Protein AF-0000000070742419 (afdb_homodimer)

Structure (mmCIF, N/CA/C/O backbone):
data_AF-0000000070742419-model_v1
#
loop_
_entity.id
_entity.type
_entity.pdbx_description
1 polymer 'HD/PDEase domain-containing protein'
#
loop_
_atom_site.group_PDB
_atom_site.id
_atom_site.type_symbol
_atom_site.label_atom_id
_atom_site.label_alt_id
_atom_site.label_comp_id
_atom_site.label_asym_id
_atom_site.label_entity_id
_atom_site.label_seq_id
_atom_site.pdbx_PDB_ins_code
_atom_site.Cartn_x
_atom_site.Cartn_y
_atom_site.Cartn_z
_atom_site.occupancy
_atom_site.B_iso_or_equiv
_atom_site.auth_seq_id
_atom_site.auth_comp_id
_atom_site.auth_asym_id
_atom_site.auth_atom_id
_atom_site.pdbx_PDB_model_num
ATOM 1 N N . MET A 1 1 ? 15.664 8.82 -7.449 1 69.25 1 MET A N 1
ATOM 2 C CA . MET A 1 1 ? 15.883 9.68 -6.293 1 69.25 1 MET A CA 1
ATOM 3 C C . MET A 1 1 ? 17.203 9.344 -5.602 1 69.25 1 MET A C 1
ATOM 5 O O . MET A 1 1 ? 17.547 8.172 -5.465 1 69.25 1 MET A O 1
ATOM 9 N N . THR A 1 2 ? 18 10.383 -5.469 1 78.94 2 THR A N 1
ATOM 10 C CA . THR A 1 2 ? 19.266 10.188 -4.777 1 78.94 2 THR A CA 1
ATOM 11 C C . THR A 1 2 ? 19.266 10.914 -3.436 1 78.94 2 THR A C 1
ATOM 13 O O . THR A 1 2 ? 18.734 12.016 -3.316 1 78.94 2 THR A O 1
ATOM 16 N N . PHE A 1 3 ? 19.719 10.227 -2.398 1 90.12 3 PHE A N 1
ATOM 17 C CA . PHE A 1 3 ? 19.766 10.797 -1.06 1 90.12 3 PHE A CA 1
ATOM 18 C C . PHE A 1 3 ? 21.203 10.875 -0.564 1 90.12 3 PHE A C 1
ATOM 20 O O . PHE A 1 3 ? 22.016 9.977 -0.829 1 90.12 3 PHE A O 1
ATOM 27 N N . GLU A 1 4 ? 21.469 11.977 0.05 1 94.19 4 GLU A N 1
ATOM 28 C CA . GLU A 1 4 ? 22.766 12.148 0.694 1 94.19 4 GLU A CA 1
ATOM 29 C C . GLU A 1 4 ? 22.969 11.109 1.796 1 94.19 4 GLU A C 1
ATOM 31 O O . GLU A 1 4 ? 22.016 10.523 2.297 1 94.19 4 GLU A O 1
ATOM 36 N N . PRO A 1 5 ? 24.188 10.93 2.176 1 95.56 5 PRO A N 1
ATOM 37 C CA . PRO A 1 5 ? 24.516 9.891 3.154 1 95.56 5 PRO A CA 1
ATOM 38 C C . PRO A 1 5 ? 23.734 10.039 4.457 1 95.56 5 PRO A C 1
ATOM 40 O O . PRO A 1 5 ? 23.266 9.047 5.016 1 95.56 5 PRO A O 1
ATOM 43 N N . ILE A 1 6 ? 23.625 11.25 4.953 1 97.44 6 ILE A N 1
ATOM 44 C CA . ILE A 1 6 ? 22.906 11.438 6.211 1 97.44 6 ILE A CA 1
ATOM 45 C C . ILE A 1 6 ? 21.438 11.07 6.027 1 97.44 6 ILE A C 1
ATOM 47 O O . ILE A 1 6 ? 20.797 10.531 6.941 1 97.44 6 ILE A O 1
ATOM 51 N N . CYS A 1 7 ? 20.844 11.461 4.844 1 97.81 7 CYS A N 1
ATOM 52 C CA . CYS A 1 7 ? 19.469 11.086 4.551 1 97.81 7 CYS A CA 1
ATOM 53 C C . CYS A 1 7 ? 19.297 9.57 4.555 1 97.81 7 CYS A C 1
ATOM 55 O O . CYS A 1 7 ? 18.328 9.047 5.117 1 97.81 7 CYS A O 1
ATOM 57 N N . MET A 1 8 ? 20.25 8.883 3.98 1 96.5 8 MET A N 1
ATOM 58 C CA . MET A 1 8 ? 20.188 7.426 3.947 1 96.5 8 MET A CA 1
ATOM 59 C C . MET A 1 8 ? 20.297 6.848 5.355 1 96.5 8 MET A C 1
ATOM 61 O O . MET A 1 8 ? 19.625 5.875 5.684 1 96.5 8 MET A O 1
ATOM 65 N N . ARG A 1 9 ? 21.172 7.43 6.156 1 97.12 9 ARG A N 1
ATOM 66 C CA . ARG A 1 9 ? 21.328 6.98 7.539 1 97.12 9 ARG A CA 1
ATOM 67 C C . ARG A 1 9 ? 20.031 7.137 8.32 1 97.12 9 ARG A C 1
ATOM 69 O O . ARG A 1 9 ? 19.688 6.289 9.141 1 97.12 9 ARG A O 1
ATOM 76 N N . ILE A 1 10 ? 19.344 8.203 8.039 1 98.38 10 ILE A N 1
ATOM 77 C CA . ILE A 1 10 ? 18.062 8.469 8.711 1 98.38 10 ILE A CA 1
ATOM 78 C C . ILE A 1 10 ? 17.016 7.48 8.234 1 98.38 10 ILE A C 1
ATOM 80 O O . ILE A 1 10 ? 16.281 6.902 9.039 1 98.38 10 ILE A O 1
ATOM 84 N N . ILE A 1 11 ? 16.953 7.285 6.938 1 97.88 11 ILE A N 1
ATOM 85 C CA . ILE A 1 11 ? 15.977 6.379 6.336 1 97.88 11 ILE A CA 1
ATOM 86 C C . ILE A 1 11 ? 16.156 4.973 6.898 1 97.88 11 ILE A C 1
ATOM 88 O O . ILE A 1 11 ? 15.188 4.254 7.129 1 97.88 11 ILE A O 1
ATOM 92 N N . ASP A 1 12 ? 17.453 4.617 7.164 1 97 12 ASP A N 1
ATOM 93 C CA . ASP A 1 12 ? 17.781 3.27 7.617 1 97 12 ASP A CA 1
ATOM 94 C C . ASP A 1 12 ? 17.766 3.178 9.141 1 97 12 ASP A C 1
ATOM 96 O O . ASP A 1 12 ? 18.703 2.668 9.75 1 97 12 ASP A O 1
ATOM 100 N N . THR A 1 13 ? 16.812 3.729 9.789 1 98.06 13 THR A N 1
ATOM 101 C CA . THR A 1 13 ? 16.562 3.605 11.227 1 98.06 13 THR A CA 1
ATOM 102 C C . THR A 1 13 ? 15.203 2.967 11.477 1 98.06 13 THR A C 1
ATOM 104 O O . THR A 1 13 ? 14.32 3.006 10.617 1 98.06 13 THR A O 1
ATOM 107 N N . LEU A 1 14 ? 15.055 2.365 12.656 1 96.75 14 LEU A N 1
ATOM 108 C CA . LEU A 1 14 ? 13.773 1.78 13.039 1 96.75 14 LEU A CA 1
ATOM 109 C C . LEU A 1 14 ? 12.68 2.84 13.07 1 96.75 14 LEU A C 1
ATOM 111 O O . LEU A 1 14 ? 11.539 2.57 12.688 1 96.75 14 LEU A O 1
ATOM 115 N N . GLN A 1 15 ? 13.094 4.051 13.531 1 98.25 15 GLN A N 1
ATOM 116 C CA . GLN A 1 15 ? 12.141 5.145 13.703 1 98.25 15 GLN A CA 1
ATOM 117 C C . GLN A 1 15 ? 11.555 5.586 12.367 1 98.25 15 GLN A C 1
ATOM 119 O O . GLN A 1 15 ? 10.344 5.781 12.242 1 98.25 15 GLN A O 1
ATOM 124 N N . PHE A 1 16 ? 12.414 5.715 11.352 1 98.5 16 PHE A N 1
ATOM 125 C CA . PHE A 1 16 ? 11.922 6.129 10.039 1 98.5 16 PHE A CA 1
ATOM 126 C C . PHE A 1 16 ? 11.18 4.988 9.352 1 98.5 16 PHE A C 1
ATOM 128 O O . PHE A 1 16 ? 10.141 5.203 8.734 1 98.5 16 PHE A O 1
ATOM 135 N N . GLN A 1 17 ? 11.719 3.734 9.461 1 97.75 17 GLN A N 1
ATOM 136 C CA . GLN A 1 17 ? 11.133 2.568 8.812 1 97.75 17 GLN A CA 1
ATOM 137 C C . GLN A 1 17 ? 9.734 2.283 9.352 1 97.75 17 GLN A C 1
ATOM 139 O O . GLN A 1 17 ? 8.906 1.689 8.664 1 97.75 17 GLN A O 1
ATOM 144 N N . ARG A 1 18 ? 9.445 2.756 10.547 1 97.12 18 ARG A N 1
ATOM 145 C CA . ARG A 1 18 ? 8.117 2.641 11.148 1 97.12 18 ARG A CA 1
ATOM 146 C C . ARG A 1 18 ? 7.051 3.25 10.242 1 97.12 18 ARG A C 1
ATOM 148 O O . ARG A 1 18 ? 5.914 2.777 10.203 1 97.12 18 ARG A O 1
ATOM 155 N N . LEU A 1 19 ? 7.441 4.234 9.461 1 97.81 19 LEU A N 1
ATOM 156 C CA . LEU A 1 19 ? 6.512 4.973 8.617 1 97.81 19 LEU A CA 1
ATOM 157 C C . LEU A 1 19 ? 5.934 4.074 7.527 1 97.81 19 LEU A C 1
ATOM 159 O O . LEU A 1 19 ? 4.898 4.391 6.938 1 97.81 19 LEU A O 1
ATOM 163 N N . ARG A 1 20 ? 6.562 2.893 7.258 1 96.5 20 ARG A N 1
ATOM 164 C CA . ARG A 1 20 ? 6.047 1.928 6.293 1 96.5 20 ARG A CA 1
ATOM 165 C C . ARG A 1 20 ? 4.715 1.348 6.754 1 96.5 20 ARG A C 1
ATOM 167 O O . ARG A 1 20 ? 3.91 0.9 5.938 1 96.5 20 ARG A O 1
ATOM 174 N N . ASN A 1 21 ? 4.551 1.393 8.055 1 96.12 21 ASN A N 1
ATOM 175 C CA . ASN A 1 21 ? 3.379 0.747 8.641 1 96.12 21 ASN A CA 1
ATOM 176 C C . ASN A 1 21 ? 2.35 1.771 9.109 1 96.12 21 ASN A C 1
ATOM 178 O O . ASN A 1 21 ? 1.496 1.464 9.945 1 96.12 21 ASN A O 1
ATOM 182 N N . LEU A 1 22 ? 2.479 2.984 8.641 1 96.94 22 LEU A N 1
ATOM 183 C CA . LEU A 1 22 ? 1.488 4.039 8.82 1 96.94 22 LEU A CA 1
ATOM 184 C C . LEU A 1 22 ? 0.865 4.441 7.492 1 96.94 22 LEU A C 1
ATOM 186 O O . LEU A 1 22 ? 1.521 5.074 6.66 1 96.94 22 LEU A O 1
ATOM 190 N N . HIS A 1 23 ? -0.393 4.066 7.352 1 96 23 HIS A N 1
ATOM 191 C CA . HIS A 1 23 ? -1.078 4.461 6.125 1 96 23 HIS A CA 1
ATOM 192 C C . HIS A 1 23 ? -1.28 5.973 6.07 1 96 23 HIS A C 1
ATOM 194 O O . HIS A 1 23 ? -1.712 6.582 7.051 1 96 23 HIS A O 1
ATOM 200 N N . GLN A 1 24 ? -1.011 6.566 4.918 1 95.94 24 GLN A N 1
ATOM 201 C CA . GLN A 1 24 ? -1.13 8.008 4.742 1 95.94 24 GLN A CA 1
ATOM 202 C C . GLN A 1 24 ? -2.561 8.484 4.992 1 95.94 24 GLN A C 1
ATOM 204 O O . GLN A 1 24 ? -2.777 9.57 5.531 1 95.94 24 GLN A O 1
ATOM 209 N N . LEU A 1 25 ? -3.506 7.656 4.598 1 95.69 25 LEU A N 1
ATOM 210 C CA . LEU A 1 25 ? -4.902 8.07 4.668 1 95.69 25 LEU A CA 1
ATOM 211 C C . LEU A 1 25 ? -5.66 7.27 5.723 1 95.69 25 LEU A C 1
ATOM 213 O O . LEU A 1 25 ? -6.871 7.066 5.602 1 95.69 25 LEU A O 1
ATOM 217 N N . GLY A 1 26 ? -4.891 6.742 6.664 1 94.38 26 GLY A N 1
ATOM 218 C CA . GLY A 1 26 ? -5.52 6.012 7.75 1 94.38 26 GLY A CA 1
ATOM 219 C C . GLY A 1 26 ? -6.355 4.84 7.273 1 94.38 26 GLY A C 1
ATOM 220 O O . GLY A 1 26 ? -5.871 3.984 6.531 1 94.38 26 GLY A O 1
ATOM 221 N N . PRO A 1 27 ? -7.621 4.855 7.637 1 94.31 27 PRO A N 1
ATOM 222 C CA . PRO A 1 27 ? -8.461 3.703 7.293 1 94.31 27 PRO A CA 1
ATOM 223 C C . PRO A 1 27 ? -9.148 3.855 5.938 1 94.31 27 PRO A C 1
ATOM 225 O O . PRO A 1 27 ? -10.055 3.088 5.613 1 94.31 27 PRO A O 1
ATOM 228 N N . ALA A 1 28 ? -8.773 4.785 5.125 1 95.06 28 ALA A N 1
ATOM 229 C CA . ALA A 1 28 ? -9.453 5.094 3.869 1 95.06 28 ALA A CA 1
ATOM 230 C C . ALA A 1 28 ? -9.422 3.898 2.922 1 95.06 28 ALA A C 1
ATOM 232 O O . ALA A 1 28 ? -10.258 3.797 2.018 1 95.06 28 ALA A O 1
ATOM 233 N N . SER A 1 29 ? -8.5 2.939 3.141 1 93.62 29 SER A N 1
ATOM 234 C CA . SER A 1 29 ? -8.375 1.787 2.256 1 93.62 29 SER A CA 1
ATOM 235 C C . SER A 1 29 ? -9.578 0.862 2.371 1 93.62 29 SER A C 1
ATOM 237 O O . SER A 1 29 ? -9.789 0.002 1.515 1 93.62 29 SER A O 1
ATOM 239 N N . PHE A 1 30 ? -10.375 1.013 3.414 1 94 30 PHE A N 1
ATOM 240 C CA . PHE A 1 30 ? -11.586 0.215 3.578 1 94 30 PHE A CA 1
ATOM 241 C C . PHE A 1 30 ? -12.695 0.729 2.672 1 94 30 PHE A C 1
ATOM 243 O O . PHE A 1 30 ? -13.68 0.028 2.43 1 94 30 PHE A O 1
ATOM 250 N N . VAL A 1 31 ? -12.586 1.968 2.24 1 92.94 31 VAL A N 1
ATOM 251 C CA . VAL A 1 31 ? -13.586 2.598 1.385 1 92.94 31 VAL A CA 1
ATOM 252 C C . VAL A 1 31 ? -13.023 2.762 -0.027 1 92.94 31 VAL A C 1
ATOM 254 O O . VAL A 1 31 ? -13.711 2.465 -1.01 1 92.94 31 VAL A O 1
ATOM 257 N N . TYR A 1 32 ? -11.812 3.271 -0.102 1 92.94 32 TYR A N 1
ATOM 258 C CA . TYR A 1 32 ? -11.062 3.393 -1.347 1 92.94 32 TYR A CA 1
ATOM 259 C C . TYR A 1 32 ? -9.984 2.318 -1.441 1 92.94 32 TYR A C 1
ATOM 261 O O . TYR A 1 32 ? -8.875 2.5 -0.944 1 92.94 32 TYR A O 1
ATOM 269 N N . ILE A 1 33 ? -10.18 1.338 -2.152 1 91.38 33 ILE A N 1
ATOM 270 C CA . ILE A 1 33 ? -9.43 0.088 -2.148 1 91.38 33 ILE A CA 1
ATOM 271 C C . ILE A 1 33 ? -7.949 0.373 -2.412 1 91.38 33 ILE A C 1
ATOM 273 O O . ILE A 1 33 ? -7.074 -0.257 -1.814 1 91.38 33 ILE A O 1
ATOM 277 N N . GLY A 1 34 ? -7.613 1.299 -3.248 1 91 34 GLY A N 1
ATOM 278 C CA . GLY A 1 34 ? -6.242 1.574 -3.643 1 91 34 GLY A CA 1
ATOM 279 C C . GLY A 1 34 ? -5.516 2.498 -2.684 1 91 34 GLY A C 1
ATOM 280 O O . GLY A 1 34 ? -4.32 2.754 -2.84 1 91 34 GLY A O 1
ATOM 281 N N . ALA A 1 35 ? -6.191 3.064 -1.67 1 93.56 35 ALA A N 1
ATOM 282 C CA . ALA A 1 35 ? -5.598 4.016 -0.736 1 93.56 35 ALA A CA 1
ATOM 283 C C . ALA A 1 35 ? -4.703 3.309 0.279 1 93.56 35 ALA A C 1
ATOM 285 O O . ALA A 1 35 ? -4.938 3.393 1.486 1 93.56 35 ALA A O 1
ATOM 286 N N . THR A 1 36 ? -3.617 2.689 -0.186 1 93.81 36 THR A N 1
ATOM 287 C CA . THR A 1 36 ? -2.809 1.818 0.66 1 93.81 36 THR A CA 1
ATOM 288 C C . THR A 1 36 ? -1.402 2.385 0.832 1 93.81 36 THR A C 1
ATOM 290 O O . THR A 1 36 ? -0.574 1.803 1.536 1 93.81 36 THR A O 1
ATOM 293 N N . HIS A 1 37 ? -1.112 3.537 0.222 1 94.62 37 HIS A N 1
ATOM 294 C CA . HIS A 1 37 ? 0.223 4.117 0.322 1 94.62 37 HIS A CA 1
ATOM 295 C C . HIS A 1 37 ? 0.529 4.551 1.751 1 94.62 37 HIS A C 1
ATOM 297 O O . HIS A 1 37 ? -0.387 4.793 2.539 1 94.62 37 HIS A O 1
ATOM 303 N N . SER A 1 38 ? 1.796 4.613 2.08 1 96.19 38 SER A N 1
ATOM 304 C CA . SER A 1 38 ? 2.23 4.844 3.455 1 96.19 38 SER A CA 1
ATOM 305 C C . SER A 1 38 ? 2.877 6.219 3.607 1 96.19 38 SER A C 1
ATOM 307 O O . SER A 1 38 ? 3.16 6.891 2.613 1 96.19 38 SER A O 1
ATOM 309 N N . ARG A 1 39 ? 3.076 6.574 4.824 1 97.44 39 ARG A N 1
ATOM 310 C CA . ARG A 1 39 ? 3.764 7.832 5.113 1 97.44 39 ARG A CA 1
ATOM 311 C C . ARG A 1 39 ? 5.238 7.75 4.727 1 97.44 39 ARG A C 1
ATOM 313 O O . ARG A 1 39 ? 5.883 8.773 4.504 1 97.44 39 ARG A O 1
ATOM 320 N N . PHE A 1 40 ? 5.812 6.527 4.676 1 97.94 40 PHE A N 1
ATOM 321 C CA . PHE A 1 40 ? 7.18 6.348 4.203 1 97.94 40 PHE A CA 1
ATOM 322 C C . PHE A 1 40 ? 7.344 6.906 2.793 1 97.94 40 PHE A C 1
ATOM 324 O O . PHE A 1 40 ? 8.242 7.703 2.537 1 97.94 40 PHE A O 1
ATOM 331 N N . GLU A 1 41 ? 6.445 6.512 1.876 1 96.81 41 GLU A N 1
ATOM 332 C CA . GLU A 1 41 ? 6.461 6.996 0.499 1 96.81 41 GLU A CA 1
ATOM 333 C C . GLU A 1 41 ? 6.285 8.508 0.446 1 96.81 41 GLU A C 1
ATOM 335 O O . GLU A 1 41 ? 6.977 9.195 -0.309 1 96.81 41 GLU A O 1
ATOM 340 N N . HIS A 1 42 ? 5.387 8.977 1.259 1 97.56 42 HIS A N 1
ATOM 341 C CA . HIS A 1 42 ? 5.078 10.398 1.294 1 97.56 42 HIS A CA 1
ATOM 342 C C . HIS A 1 42 ? 6.293 11.219 1.711 1 97.56 42 HIS A C 1
ATOM 344 O O . HIS A 1 42 ? 6.641 12.203 1.055 1 97.56 42 HIS A O 1
ATOM 350 N N . CYS A 1 43 ? 6.93 10.766 2.771 1 98.31 43 CYS A N 1
ATOM 351 C CA . CYS A 1 43 ? 8.078 11.5 3.297 1 98.31 43 CYS A CA 1
ATOM 352 C C . CYS A 1 43 ? 9.211 11.539 2.279 1 98.31 43 CYS A C 1
ATOM 354 O O . CYS A 1 43 ? 9.859 12.57 2.107 1 98.31 43 CYS A O 1
ATOM 356 N N . LEU A 1 44 ? 9.477 10.469 1.61 1 97.94 44 LEU A N 1
ATOM 357 C CA . LEU A 1 44 ? 10.5 10.445 0.567 1 97.94 44 LEU A CA 1
ATOM 358 C C . LEU A 1 44 ? 10.141 11.406 -0.564 1 97.94 44 LEU A C 1
ATOM 360 O O . LEU A 1 44 ? 11.008 12.109 -1.086 1 97.94 44 LEU A O 1
ATOM 364 N N . GLY A 1 45 ? 8.836 11.391 -0.922 1 97.19 45 GLY A N 1
ATOM 365 C CA . GLY A 1 45 ? 8.367 12.289 -1.966 1 97.19 45 GLY A CA 1
ATOM 366 C C . GLY A 1 45 ? 8.531 13.75 -1.607 1 97.19 45 GLY A C 1
ATOM 367 O O . GLY A 1 45 ? 8.93 14.562 -2.447 1 97.19 45 GLY A O 1
ATOM 368 N N . VAL A 1 46 ? 8.234 14.047 -0.374 1 98.25 46 VAL A N 1
ATOM 369 C CA . VAL A 1 46 ? 8.352 15.43 0.08 1 98.25 46 VAL A CA 1
ATOM 370 C C . VAL A 1 46 ? 9.812 15.859 0.038 1 98.25 46 VAL A C 1
ATOM 372 O O . VAL A 1 46 ? 10.125 16.969 -0.404 1 98.25 46 VAL A O 1
ATOM 375 N N . ALA A 1 47 ? 10.688 15.023 0.522 1 98.25 47 ALA A N 1
ATOM 376 C CA . ALA A 1 47 ? 12.117 15.32 0.476 1 98.25 47 ALA A CA 1
ATOM 377 C C . ALA A 1 47 ? 12.578 15.562 -0.958 1 98.25 47 ALA A C 1
ATOM 379 O O . ALA A 1 47 ? 13.336 16.5 -1.225 1 98.25 47 ALA A O 1
ATOM 380 N N . TYR A 1 48 ? 12.133 14.766 -1.816 1 97.12 48 TYR A N 1
ATOM 381 C CA . TYR A 1 48 ? 12.484 14.875 -3.227 1 97.12 48 TYR A CA 1
ATOM 382 C C . TYR A 1 48 ? 11.992 16.188 -3.811 1 97.12 48 TYR A C 1
ATOM 384 O O . TYR A 1 48 ? 12.75 16.906 -4.477 1 97.12 48 TYR A O 1
ATOM 392 N N . LEU A 1 49 ? 10.734 16.531 -3.584 1 97.5 49 LEU A N 1
ATOM 393 C CA . LEU A 1 49 ? 10.141 17.75 -4.121 1 97.5 49 LEU A CA 1
ATOM 394 C C . LEU A 1 49 ? 10.797 18.984 -3.51 1 97.5 49 LEU A C 1
ATOM 396 O O . LEU A 1 49 ? 10.938 20.016 -4.176 1 97.5 49 LEU A O 1
ATOM 400 N N . ALA A 1 50 ? 11.133 18.844 -2.24 1 98.12 50 ALA A N 1
ATOM 401 C CA . ALA A 1 50 ? 11.82 19.953 -1.574 1 98.12 50 ALA A CA 1
ATOM 402 C C . ALA A 1 50 ? 13.148 20.266 -2.258 1 98.12 50 ALA A C 1
ATOM 404 O O . ALA A 1 50 ? 13.445 21.438 -2.543 1 98.12 50 ALA A O 1
ATOM 405 N N . GLU A 1 51 ? 13.906 19.25 -2.479 1 97.62 51 GLU A N 1
ATOM 406 C CA . GLU A 1 51 ? 15.172 19.438 -3.172 1 97.62 51 GLU A CA 1
ATOM 407 C C . GLU A 1 51 ? 14.961 20 -4.574 1 97.62 51 GLU A C 1
ATOM 409 O O . GLU A 1 51 ? 15.672 20.922 -4.996 1 97.62 51 GLU A O 1
ATOM 414 N N . LYS A 1 52 ? 14.023 19.484 -5.281 1 97.44 52 LYS A N 1
ATOM 415 C CA . LYS A 1 52 ? 13.727 19.922 -6.641 1 97.44 52 LYS A CA 1
ATOM 416 C C . LYS A 1 52 ? 13.367 21.406 -6.664 1 97.44 52 LYS A C 1
ATOM 418 O O . LYS A 1 52 ? 13.844 22.156 -7.516 1 97.44 52 LYS A O 1
ATOM 423 N N . MET A 1 53 ? 12.539 21.797 -5.762 1 98 53 MET A N 1
ATOM 424 C CA . MET A 1 53 ? 12.109 23.203 -5.691 1 98 53 MET A CA 1
ATOM 425 C C . MET A 1 53 ? 13.273 24.109 -5.344 1 98 53 MET A C 1
ATOM 427 O O . MET A 1 53 ? 13.484 25.141 -5.996 1 98 53 MET A O 1
ATOM 431 N N . MET A 1 54 ? 14.062 23.75 -4.375 1 98 54 MET A N 1
ATOM 432 C CA . MET A 1 54 ? 15.188 24.562 -3.92 1 98 54 MET A CA 1
ATOM 433 C C . MET A 1 54 ? 16.25 24.672 -5.008 1 98 54 MET A C 1
ATOM 435 O O . MET A 1 54 ? 16.812 25.75 -5.211 1 98 54 MET A O 1
ATOM 439 N N . GLU A 1 55 ? 16.5 23.562 -5.648 1 97.5 55 GLU A N 1
ATOM 440 C CA . GLU A 1 55 ? 17.484 23.578 -6.727 1 97.5 55 GLU A CA 1
ATOM 441 C C . GLU A 1 55 ? 17.016 24.438 -7.895 1 97.5 55 GLU A C 1
ATOM 443 O O . GLU A 1 55 ? 17.812 25.141 -8.523 1 97.5 55 GLU A O 1
ATOM 448 N N . SER A 1 56 ? 15.766 24.344 -8.18 1 97.12 56 SER A N 1
ATOM 449 C CA . SER A 1 56 ? 15.195 25.172 -9.234 1 97.12 56 SER A CA 1
ATOM 450 C C . SER A 1 56 ? 15.32 26.656 -8.891 1 97.12 56 SER A C 1
ATOM 452 O O . SER A 1 56 ? 15.75 27.453 -9.727 1 97.12 56 SER A O 1
ATOM 454 N N . ILE A 1 57 ? 14.953 27.031 -7.691 1 97.38 57 ILE A N 1
ATOM 455 C CA . ILE A 1 57 ? 15.039 28.422 -7.242 1 97.38 57 ILE A CA 1
ATOM 456 C C . ILE A 1 57 ? 16.5 28.891 -7.305 1 97.38 57 ILE A C 1
ATOM 458 O O . ILE A 1 57 ? 16.781 29.953 -7.844 1 97.38 57 ILE A O 1
ATOM 462 N N . ARG A 1 58 ? 17.359 28.047 -6.781 1 97.12 58 ARG A N 1
ATOM 463 C CA . ARG A 1 58 ? 18.781 28.406 -6.754 1 97.12 58 ARG A CA 1
ATOM 464 C C . ARG A 1 58 ? 19.328 28.578 -8.164 1 97.12 58 ARG A C 1
ATOM 466 O O . ARG A 1 58 ? 20.125 29.484 -8.414 1 97.12 58 ARG A O 1
ATOM 473 N N . SER A 1 59 ? 18.969 27.766 -9.047 1 96.5 59 SER A N 1
ATOM 474 C CA . SER A 1 59 ? 19.438 27.828 -10.422 1 96.5 59 SER A CA 1
ATOM 475 C C . SER A 1 59 ? 18.953 29.094 -11.117 1 96.5 59 SER A C 1
ATOM 477 O O . SER A 1 59 ? 19.703 29.734 -11.875 1 96.5 59 SER A O 1
ATOM 479 N N . HIS A 1 60 ? 17.797 29.516 -10.898 1 95.19 60 HIS A N 1
ATOM 480 C CA . HIS A 1 60 ? 17.188 30.672 -11.555 1 95.19 60 HIS A CA 1
ATOM 481 C C . HIS A 1 60 ? 17.578 31.969 -10.844 1 95.19 60 HIS A C 1
ATOM 483 O O . HIS A 1 60 ? 17.578 33.031 -11.461 1 95.19 60 HIS A O 1
ATOM 489 N N . GLN A 1 61 ? 17.812 31.828 -9.555 1 96.62 61 GLN A N 1
ATOM 490 C CA . GLN A 1 61 ? 18.156 33 -8.758 1 96.62 61 GLN A CA 1
ATOM 491 C C . GLN A 1 61 ? 19.438 32.781 -7.98 1 96.62 61 GLN A C 1
ATOM 493 O O . GLN A 1 61 ? 19.438 32.75 -6.746 1 96.62 61 GLN A O 1
ATOM 498 N N . PRO A 1 62 ? 20.547 32.812 -8.672 1 95.12 62 PRO A N 1
ATOM 499 C CA . PRO A 1 62 ? 21.828 32.469 -8.062 1 95.12 62 PRO A CA 1
ATOM 500 C C . PRO A 1 62 ? 22.281 33.5 -7.027 1 95.12 62 PRO A C 1
ATOM 502 O O . PRO A 1 62 ? 23.203 33.25 -6.246 1 95.12 62 PRO A O 1
ATOM 505 N N . TRP A 1 63 ? 21.641 34.688 -6.961 1 93.88 63 TRP A N 1
ATOM 506 C CA . TRP A 1 63 ? 22.031 35.75 -6.031 1 93.88 63 TRP A CA 1
ATOM 507 C C . TRP A 1 63 ? 21.469 35.469 -4.641 1 93.88 63 TRP A C 1
ATOM 509 O O . TRP A 1 63 ? 21.875 36.125 -3.668 1 93.88 63 TRP A O 1
ATOM 519 N N . LEU A 1 64 ? 20.562 34.531 -4.488 1 95.38 64 LEU A N 1
ATOM 520 C CA . LEU A 1 64 ? 20 34.188 -3.186 1 95.38 64 LEU A CA 1
ATOM 521 C C . LEU A 1 64 ? 21.016 33.438 -2.332 1 95.38 64 LEU A C 1
ATOM 523 O O . LEU A 1 64 ? 21.812 32.656 -2.857 1 95.38 64 LEU A O 1
ATOM 527 N N . PRO A 1 65 ? 20.969 33.656 -1.052 1 93.88 65 PRO A N 1
ATOM 528 C CA . PRO A 1 65 ? 21.906 33 -0.151 1 93.88 65 PRO A CA 1
ATOM 529 C C . PRO A 1 65 ? 21.469 31.594 0.222 1 93.88 65 PRO A C 1
ATOM 531 O O . PRO A 1 65 ? 21.25 31.297 1.399 1 93.88 65 PRO A O 1
ATOM 534 N N . ILE A 1 66 ? 21.422 30.703 -0.758 1 97 66 ILE A N 1
ATOM 535 C CA . ILE A 1 66 ? 21.047 29.312 -0.553 1 97 66 ILE A CA 1
ATOM 536 C C . ILE A 1 66 ? 22.281 28.438 -0.573 1 97 66 ILE A C 1
ATOM 538 O O . ILE A 1 66 ? 22.953 28.312 -1.604 1 97 66 ILE A O 1
ATOM 542 N N . THR A 1 67 ? 22.609 27.828 0.535 1 97 67 THR A N 1
ATOM 543 C CA . THR A 1 67 ? 23.781 26.969 0.625 1 97 67 THR A CA 1
ATOM 544 C C . THR A 1 67 ? 23.391 25.516 0.428 1 97 67 THR A C 1
ATOM 546 O O . THR A 1 67 ? 22.203 25.172 0.441 1 97 67 THR A O 1
ATOM 549 N N . ASN A 1 68 ? 24.422 24.672 0.193 1 96.81 68 ASN A N 1
ATOM 550 C CA . ASN A 1 68 ? 24.188 23.219 0.124 1 96.81 68 ASN A CA 1
ATOM 551 C C . ASN A 1 68 ? 23.609 22.688 1.43 1 96.81 68 ASN A C 1
ATOM 553 O O . ASN A 1 68 ? 22.781 21.766 1.417 1 96.81 68 ASN A O 1
ATOM 557 N N . GLU A 1 69 ? 24.062 23.281 2.521 1 97.56 69 GLU A N 1
ATOM 558 C CA . GLU A 1 69 ? 23.562 22.891 3.838 1 97.56 69 GLU A CA 1
ATOM 559 C C . GLU A 1 69 ? 22.094 23.219 4.004 1 97.56 69 GLU A C 1
ATOM 561 O O . GLU A 1 69 ? 21.344 22.453 4.613 1 97.56 69 GLU A O 1
ATOM 566 N N . ASP A 1 70 ? 21.688 24.359 3.443 1 98.12 70 ASP A N 1
ATOM 567 C CA . ASP A 1 70 ? 20.281 24.734 3.504 1 98.12 70 ASP A CA 1
ATOM 568 C C . ASP A 1 70 ? 19.406 23.703 2.795 1 98.12 70 ASP A C 1
ATOM 570 O O . ASP A 1 70 ? 18.391 23.25 3.342 1 98.12 70 ASP A O 1
ATOM 574 N N . ILE A 1 71 ? 19.812 23.344 1.61 1 98.06 71 ILE A N 1
ATOM 575 C CA . ILE A 1 71 ? 19.062 22.406 0.798 1 98.06 71 ILE A CA 1
ATOM 576 C C . ILE A 1 71 ? 19.016 21.047 1.499 1 98.06 71 ILE A C 1
ATOM 578 O O . ILE A 1 71 ? 17.953 20.406 1.56 1 98.06 71 ILE A O 1
ATOM 582 N N . LEU A 1 72 ? 20.125 20.609 2.029 1 98.31 72 LEU A N 1
ATOM 583 C CA . LEU A 1 72 ? 20.188 19.328 2.738 1 98.31 72 LEU A CA 1
ATOM 584 C C . LEU A 1 72 ? 19.266 19.344 3.957 1 98.31 72 LEU A C 1
ATOM 586 O O . LEU A 1 72 ? 18.547 18.375 4.207 1 98.31 72 LEU A O 1
ATOM 590 N N . CYS A 1 73 ? 19.312 20.438 4.703 1 98.69 73 CYS A N 1
ATOM 591 C CA . CYS A 1 73 ? 18.469 20.562 5.887 1 98.69 73 CYS A CA 1
ATOM 592 C C . CYS A 1 73 ? 16.984 20.5 5.516 1 98.69 73 CYS A C 1
ATOM 594 O O . CYS A 1 73 ? 16.188 19.859 6.203 1 98.69 73 CYS A O 1
ATOM 596 N N . ILE A 1 74 ? 16.609 21.203 4.461 1 98.56 74 ILE A N 1
ATOM 597 C CA . ILE A 1 74 ? 15.219 21.219 4.004 1 98.56 74 ILE A CA 1
ATOM 598 C C . ILE A 1 74 ? 14.797 19.828 3.547 1 98.56 74 ILE A C 1
ATOM 600 O O . ILE A 1 74 ? 13.68 19.391 3.816 1 98.56 74 ILE A O 1
ATOM 604 N N . LYS A 1 75 ? 15.711 19.188 2.896 1 98.19 75 LYS A N 1
ATOM 605 C CA . LYS A 1 75 ? 15.477 17.797 2.482 1 98.19 75 LYS A CA 1
ATOM 606 C C . LYS A 1 75 ? 15.25 16.906 3.689 1 98.19 75 LYS A C 1
ATOM 608 O O . LYS A 1 75 ? 14.336 16.078 3.691 1 98.19 75 LYS A O 1
ATOM 613 N N . ILE A 1 76 ? 16.031 17.016 4.707 1 98.69 76 ILE A N 1
ATOM 614 C CA . ILE A 1 76 ? 15.914 16.219 5.93 1 98.69 76 ILE A CA 1
ATOM 615 C C . ILE A 1 76 ? 14.594 16.547 6.621 1 98.69 76 ILE A C 1
ATOM 617 O O . ILE A 1 76 ? 13.914 15.648 7.125 1 98.69 76 ILE A O 1
ATOM 621 N N . ALA A 1 77 ? 14.25 17.812 6.648 1 98.75 77 ALA A N 1
ATOM 622 C CA . ALA A 1 77 ? 12.969 18.203 7.23 1 98.75 77 ALA A CA 1
ATOM 623 C C . ALA A 1 77 ? 11.812 17.547 6.488 1 98.75 77 ALA A C 1
ATOM 625 O O . ALA A 1 77 ? 10.844 17.094 7.105 1 98.75 77 ALA A O 1
ATOM 626 N N . GLY A 1 78 ? 11.898 17.578 5.156 1 98.31 78 GLY A N 1
ATOM 627 C CA . GLY A 1 78 ? 10.891 16.875 4.367 1 98.31 78 GLY A CA 1
ATOM 628 C C . GLY A 1 78 ? 10.805 15.398 4.684 1 98.31 78 GLY A C 1
ATOM 629 O O . GLY A 1 78 ? 9.703 14.844 4.773 1 98.31 78 GLY A O 1
ATOM 630 N N . LEU A 1 79 ? 11.922 14.742 4.934 1 98 79 LEU A N 1
ATOM 631 C CA . LEU A 1 79 ? 11.992 13.32 5.27 1 98 79 LEU A CA 1
ATOM 632 C C . LEU A 1 79 ? 11.352 13.047 6.629 1 98 79 LEU A C 1
ATOM 634 O O . LEU A 1 79 ? 10.75 11.992 6.832 1 98 79 LEU A O 1
ATOM 638 N N . CYS A 1 80 ? 11.492 14.016 7.531 1 98.69 80 CYS A N 1
ATOM 639 C CA . CYS A 1 80 ? 11.266 13.672 8.938 1 98.69 80 CYS A CA 1
ATOM 640 C C . CYS A 1 80 ? 10.031 14.383 9.469 1 98.69 80 CYS A C 1
ATOM 642 O O . CYS A 1 80 ? 9.664 14.203 10.633 1 98.69 80 CYS A O 1
ATOM 644 N N . HIS A 1 81 ? 9.359 15.195 8.641 1 98.44 81 HIS A N 1
ATOM 645 C CA . HIS A 1 81 ? 8.281 16.047 9.133 1 98.44 81 HIS A CA 1
ATOM 646 C C . HIS A 1 81 ? 7.113 15.227 9.656 1 98.44 81 HIS A C 1
ATOM 648 O O . HIS A 1 81 ? 6.344 15.695 10.492 1 98.44 81 HIS A O 1
ATOM 654 N N . ASP A 1 82 ? 7.012 13.977 9.234 1 97.75 82 ASP A N 1
ATOM 655 C CA . ASP A 1 82 ? 5.863 13.148 9.594 1 97.75 82 ASP A CA 1
ATOM 656 C C . ASP A 1 82 ? 6.27 12.031 10.547 1 97.75 82 ASP A C 1
ATOM 658 O O . ASP A 1 82 ? 5.504 11.086 10.773 1 97.75 82 ASP A O 1
ATOM 662 N N . LEU A 1 83 ? 7.418 12.07 11.18 1 98.31 83 LEU A N 1
ATOM 663 C CA . LEU A 1 83 ? 7.93 11.031 12.07 1 98.31 83 LEU A CA 1
ATOM 664 C C . LEU A 1 83 ? 6.988 10.812 13.25 1 98.31 83 LEU A C 1
ATOM 666 O O . LEU A 1 83 ? 6.91 9.711 13.789 1 98.31 83 LEU A O 1
ATOM 670 N N . GLY A 1 84 ? 6.305 11.852 13.594 1 97.62 84 GLY A N 1
ATOM 671 C CA . GLY A 1 84 ? 5.559 11.828 14.836 1 97.62 84 GLY A CA 1
ATOM 672 C C . GLY A 1 84 ? 4.133 11.336 14.672 1 97.62 84 GLY A C 1
ATOM 673 O O . GLY A 1 84 ? 3.395 11.203 15.648 1 97.62 84 GLY A O 1
ATOM 674 N N . HIS A 1 85 ? 3.725 11.023 13.453 1 97.31 85 HIS A N 1
ATOM 675 C CA . HIS A 1 85 ? 2.369 10.523 13.258 1 97.31 85 HIS A CA 1
ATOM 676 C C . HIS A 1 85 ? 2.174 9.18 13.953 1 97.31 85 HIS A C 1
ATOM 678 O O . HIS A 1 85 ? 3.072 8.336 13.945 1 97.31 85 HIS A O 1
ATOM 684 N N . GLY A 1 86 ? 1.044 9.031 14.594 1 96.19 86 GLY A N 1
ATOM 685 C CA . GLY A 1 86 ? 0.668 7.762 15.195 1 96.19 86 GLY A CA 1
ATOM 686 C C . GLY A 1 86 ? -0.189 6.906 14.281 1 96.19 86 GLY A C 1
ATOM 687 O O . GLY A 1 86 ? -0.335 7.207 13.094 1 96.19 86 GLY A O 1
ATOM 688 N N . PRO A 1 87 ? -0.7 5.797 14.859 1 96.19 87 PRO A N 1
ATOM 689 C CA . PRO A 1 87 ? -1.551 4.922 14.055 1 96.19 87 PRO A CA 1
ATOM 690 C C . PRO A 1 87 ? -2.734 5.656 13.43 1 96.19 87 PRO A C 1
ATOM 692 O O . PRO A 1 87 ? -3.344 6.512 14.07 1 96.19 87 PRO A O 1
ATOM 695 N N . PHE A 1 88 ? -2.998 5.375 12.164 1 94.19 88 PHE A N 1
ATOM 696 C CA . PHE A 1 88 ? -4.121 5.887 11.391 1 94.19 88 PHE A CA 1
ATOM 697 C C . PHE A 1 88 ? -4.027 7.398 11.227 1 94.19 88 PHE A C 1
ATOM 699 O O . PHE A 1 88 ? -5.043 8.086 11.109 1 94.19 88 PHE A O 1
ATOM 706 N N . SER A 1 89 ? -2.834 7.879 11.328 1 88.38 89 SER A N 1
ATOM 707 C CA . SER A 1 89 ? -2.434 9.234 10.953 1 88.38 89 SER A CA 1
ATOM 708 C C . SER A 1 89 ? -3.189 10.273 11.766 1 88.38 89 SER A C 1
ATOM 710 O O . SER A 1 89 ? -3.111 10.289 13 1 88.38 89 SER A O 1
ATOM 712 N N . HIS A 1 90 ? -4.035 11.031 11.117 1 87.44 90 HIS A N 1
ATOM 713 C CA . HIS A 1 90 ? -4.645 12.188 11.758 1 87.44 90 HIS A CA 1
ATOM 714 C C . HIS A 1 90 ? -5.766 11.766 12.711 1 87.44 90 HIS A C 1
ATOM 716 O O . HIS A 1 90 ? -6.199 12.555 13.547 1 87.44 90 HIS A O 1
ATOM 722 N N . VAL A 1 91 ? -6.098 10.539 12.641 1 91.12 91 VAL A N 1
ATOM 723 C CA . VAL A 1 91 ? -7.074 10.031 13.594 1 91.12 91 VAL A CA 1
ATOM 724 C C . VAL A 1 91 ? -6.48 10.062 15 1 91.12 91 VAL A C 1
ATOM 726 O O . VAL A 1 91 ? -7.156 10.445 15.961 1 91.12 91 VAL A O 1
ATOM 729 N N . PHE A 1 92 ? -5.223 9.734 15.086 1 92.44 92 PHE A N 1
ATOM 730 C CA . PHE A 1 92 ? -4.562 9.586 16.375 1 92.44 92 PHE A CA 1
ATOM 731 C C . PHE A 1 92 ? -4.406 10.945 17.062 1 92.44 92 PHE A C 1
ATOM 733 O O . PHE A 1 92 ? -4.75 11.102 18.234 1 92.44 92 PHE A O 1
ATOM 740 N N . ASP A 1 93 ? -3.889 11.961 16.359 1 89.44 93 ASP A N 1
ATOM 741 C CA . ASP A 1 93 ? -3.598 13.234 17.016 1 89.44 93 ASP A CA 1
ATOM 742 C C . ASP A 1 93 ? -4.793 14.18 16.938 1 89.44 93 ASP A C 1
ATOM 744 O O . ASP A 1 93 ? -4.684 15.359 17.266 1 89.44 93 ASP A O 1
ATOM 748 N N . GLY A 1 94 ? -5.949 13.719 16.469 1 92.31 94 GLY A N 1
ATOM 749 C CA . GLY A 1 94 ? -7.172 14.5 16.391 1 92.31 94 GLY A CA 1
ATOM 750 C C . GLY A 1 94 ? -8.328 13.883 17.156 1 92.31 94 GLY A C 1
ATOM 751 O O . GLY A 1 94 ? -8.422 14.039 18.375 1 92.31 94 GLY A O 1
ATOM 752 N N . LEU A 1 95 ? -9.062 13.078 16.406 1 91.94 95 LEU A N 1
ATOM 753 C CA . LEU A 1 95 ? -10.281 12.484 16.938 1 91.94 95 LEU A CA 1
ATOM 754 C C . LEU A 1 95 ? -9.992 11.648 18.172 1 91.94 95 LEU A C 1
ATOM 756 O O . LEU A 1 95 ? -10.742 11.695 19.156 1 91.94 95 LEU A O 1
ATOM 760 N N . PHE A 1 96 ? -8.969 10.914 18.203 1 93.5 96 PHE A N 1
ATOM 761 C CA . PHE A 1 96 ? -8.641 10.023 19.312 1 93.5 96 PHE A CA 1
ATOM 762 C C . PHE A 1 96 ? -8.266 10.812 20.547 1 93.5 96 PHE A C 1
ATOM 764 O O . PHE A 1 96 ? -8.727 10.508 21.656 1 93.5 96 PHE A O 1
ATOM 771 N N . LEU A 1 97 ? -7.426 11.836 20.375 1 92.94 97 LEU A N 1
ATOM 772 C CA . LEU A 1 97 ? -7.039 12.68 21.516 1 92.94 97 LEU A CA 1
ATOM 773 C C . LEU A 1 97 ? -8.258 13.352 22.125 1 92.94 97 LEU A C 1
ATOM 775 O O . LEU A 1 97 ? -8.344 13.492 23.344 1 92.94 97 LEU A O 1
ATOM 779 N N . ASP A 1 98 ? -9.133 13.75 21.25 1 92.25 98 ASP A N 1
ATOM 780 C CA . ASP A 1 98 ? -10.375 14.359 21.734 1 92.25 98 ASP A CA 1
ATOM 781 C C . ASP A 1 98 ? -11.188 13.367 22.562 1 92.25 98 ASP A C 1
ATOM 783 O O . ASP A 1 98 ? -11.742 13.734 23.594 1 92.25 98 ASP A O 1
ATOM 787 N N . GLN A 1 99 ? -11.227 12.188 22.109 1 92.81 99 GLN A N 1
ATOM 788 C CA . GLN A 1 99 ? -11.977 11.164 22.828 1 92.81 99 GLN A CA 1
ATOM 789 C C . GLN A 1 99 ? -11.312 10.828 24.156 1 92.81 99 GLN A C 1
ATOM 791 O O . GLN A 1 99 ? -11.992 10.594 25.156 1 92.81 99 GLN A O 1
ATOM 796 N N . LEU A 1 100 ? -9.969 10.797 24.172 1 93.94 100 LEU A N 1
ATOM 797 C CA . LEU A 1 100 ? -9.25 10.562 25.422 1 93.94 100 LEU A CA 1
ATOM 798 C C . LEU A 1 100 ? -9.57 11.641 26.438 1 93.94 100 LEU A C 1
ATOM 800 O O . LEU A 1 100 ? -9.719 11.352 27.641 1 93.94 100 LEU A O 1
ATOM 804 N N . ARG A 1 101 ? -9.664 12.852 25.984 1 92.88 101 ARG A N 1
ATOM 805 C CA . ARG A 1 101 ? -10 13.969 26.875 1 92.88 101 ARG A CA 1
ATOM 806 C C . ARG A 1 101 ? -11.422 13.836 27.406 1 92.88 101 ARG A C 1
ATOM 808 O O . ARG A 1 101 ? -11.656 14 28.609 1 92.88 101 ARG A O 1
ATOM 815 N N . LYS A 1 102 ? -12.289 13.562 26.516 1 89.31 102 LYS A N 1
ATOM 816 C CA . LYS A 1 102 ? -13.695 13.422 26.875 1 89.31 102 LYS A CA 1
ATOM 817 C C . LYS A 1 102 ? -13.883 12.312 27.906 1 89.31 102 LYS A C 1
ATOM 819 O O . LYS A 1 102 ? -14.719 12.43 28.812 1 89.31 102 LYS A O 1
ATOM 824 N N . LYS A 1 103 ? -13.078 11.289 27.797 1 91.94 103 LYS A N 1
ATOM 825 C CA . LYS A 1 103 ? -13.188 10.141 28.703 1 91.94 103 LYS A CA 1
ATOM 826 C C . LYS A 1 103 ? -12.289 10.32 29.922 1 91.94 103 LYS A C 1
ATOM 828 O O . LYS A 1 103 ? -12.172 9.406 30.75 1 91.94 103 LYS A O 1
ATOM 833 N N . LYS A 1 104 ? -11.539 11.422 30.047 1 92.75 104 LYS A N 1
ATOM 834 C CA . LYS A 1 104 ? -10.688 11.789 31.172 1 92.75 104 LYS A CA 1
ATOM 835 C C . LYS A 1 104 ? -9.523 10.828 31.328 1 92.75 104 LYS A C 1
ATOM 837 O O . LYS A 1 104 ? -9.133 10.484 32.438 1 92.75 104 LYS A O 1
ATOM 842 N N . LEU A 1 105 ? -9.125 10.367 30.203 1 93.38 105 LEU A N 1
ATOM 843 C CA . LEU A 1 105 ? -7.973 9.477 30.203 1 93.38 105 LEU A CA 1
ATOM 844 C C . LEU A 1 105 ? -6.676 10.273 30.078 1 93.38 105 LEU A C 1
ATOM 846 O O . LEU A 1 105 ? -5.594 9.742 30.359 1 93.38 105 LEU A O 1
ATOM 850 N N . ILE A 1 106 ? -6.762 11.523 29.625 1 92.62 106 ILE A N 1
ATOM 851 C CA . ILE A 1 106 ? -5.668 12.484 29.656 1 92.62 106 ILE A CA 1
ATOM 852 C C . ILE A 1 106 ? -6.16 13.812 30.219 1 92.62 106 ILE A C 1
ATOM 854 O O . ILE A 1 106 ? -7.367 14.047 30.312 1 92.62 106 ILE A O 1
ATOM 858 N N . SER A 1 107 ? -5.195 14.594 30.578 1 92.81 107 SER A N 1
ATOM 859 C CA . SER A 1 107 ? -5.559 15.891 31.141 1 92.81 107 SER A CA 1
ATOM 860 C C . SER A 1 107 ? -6.195 16.797 30.078 1 92.81 107 SER A C 1
ATOM 862 O O . SER A 1 107 ? -5.82 16.734 28.906 1 92.81 107 SER A O 1
ATOM 864 N N . GLU A 1 108 ? -7.117 17.547 30.469 1 90.81 108 GLU A N 1
ATOM 865 C CA . GLU A 1 108 ? -7.766 18.5 29.578 1 90.81 108 GLU A CA 1
ATOM 866 C C . GLU A 1 108 ? -6.754 19.484 29 1 90.81 108 GLU A C 1
ATOM 868 O O . GLU A 1 108 ? -6.934 19.984 27.891 1 90.81 108 GLU A O 1
ATOM 873 N N . SER A 1 109 ? -5.711 19.641 29.734 1 90.62 109 SER A N 1
ATOM 874 C CA . SER A 1 109 ? -4.723 20.641 29.328 1 90.62 109 SER A CA 1
ATOM 875 C C . SER A 1 109 ? -3.641 20.016 28.453 1 90.62 109 SER A C 1
ATOM 877 O O . SER A 1 109 ? -2.854 20.734 27.828 1 90.62 109 SER A O 1
ATOM 879 N N . PHE A 1 110 ? -3.75 18.734 28.391 1 90.88 110 PHE A N 1
ATOM 880 C CA . PHE A 1 110 ? -2.719 18.062 27.609 1 90.88 110 PHE A CA 1
ATOM 881 C C . PHE A 1 110 ? -2.9 18.344 26.109 1 90.88 110 PHE A C 1
ATOM 883 O O . PHE A 1 110 ? -3.969 18.078 25.562 1 90.88 110 PHE A O 1
ATOM 890 N N . LYS A 1 111 ? -1.86 18.953 25.531 1 89.25 111 LYS A N 1
ATOM 891 C CA . LYS A 1 111 ? -1.859 19.188 24.094 1 89.25 111 LYS A CA 1
ATOM 892 C C . LYS A 1 111 ? -0.711 18.453 23.406 1 89.25 111 LYS A C 1
ATOM 894 O O . LYS A 1 111 ? 0.382 18.344 23.969 1 89.25 111 LYS A O 1
ATOM 899 N N . TRP A 1 112 ? -1.014 17.922 22.312 1 92.44 112 TRP A N 1
ATOM 900 C CA . TRP A 1 112 ? -0.014 17.188 21.547 1 92.44 112 TRP A CA 1
ATOM 901 C C . TRP A 1 112 ? -0.353 17.219 20.047 1 92.44 112 TRP A C 1
ATOM 903 O O . TRP A 1 112 ? -1.526 17.156 19.672 1 92.44 112 TRP A O 1
ATOM 913 N N . SER A 1 113 ? 0.587 17.391 19.234 1 93.69 113 SER A N 1
ATOM 914 C CA . SER A 1 113 ? 0.437 17.344 17.781 1 93.69 113 SER A CA 1
ATOM 915 C C . SER A 1 113 ? 1.476 16.438 17.141 1 93.69 113 SER A C 1
ATOM 917 O O . SER A 1 113 ? 2.49 16.109 17.766 1 93.69 113 SER A O 1
ATOM 919 N N . HIS A 1 114 ? 1.184 15.945 15.969 1 94.5 114 HIS A N 1
ATOM 920 C CA . HIS A 1 114 ? 2.158 15.094 15.297 1 94.5 114 HIS A CA 1
ATOM 921 C C . HIS A 1 114 ? 3.436 15.867 14.977 1 94.5 114 HIS A C 1
ATOM 923 O O . HIS A 1 114 ? 4.512 15.273 14.867 1 94.5 114 HIS A O 1
ATOM 929 N N . GLU A 1 115 ? 3.375 17.219 14.875 1 95.62 115 GLU A N 1
ATOM 930 C CA . GLU A 1 115 ? 4.578 18.016 14.688 1 95.62 115 GLU A CA 1
ATOM 931 C C . GLU A 1 115 ? 5.496 17.922 15.898 1 95.62 115 GLU A C 1
ATOM 933 O O . GLU A 1 115 ? 6.707 17.719 15.758 1 95.62 115 GLU A O 1
ATOM 938 N N . GLN A 1 116 ? 4.871 18.062 17.078 1 95.56 116 GLN A N 1
ATOM 939 C CA . GLN A 1 116 ? 5.641 17.891 18.312 1 95.56 116 GLN A CA 1
ATOM 940 C C . GLN A 1 116 ? 6.254 16.484 18.375 1 95.56 116 GLN A C 1
ATOM 942 O O . GLN A 1 116 ? 7.43 16.328 18.703 1 95.56 116 GLN A O 1
ATOM 947 N N . GLY A 1 117 ? 5.43 15.484 18.078 1 97.12 117 GLY A N 1
ATOM 948 C CA . GLY A 1 117 ? 5.93 14.117 18.047 1 97.12 117 GLY A CA 1
ATOM 949 C C . GLY A 1 117 ? 7.07 13.922 17.062 1 97.12 117 GLY A C 1
ATOM 950 O O . GLY A 1 117 ? 8.008 13.164 17.344 1 97.12 117 GLY A O 1
ATOM 951 N N . SER A 1 118 ? 6.984 14.602 15.922 1 98.25 118 SER A N 1
ATOM 952 C CA . SER A 1 118 ? 8.016 14.477 14.891 1 98.25 118 SER A CA 1
ATOM 953 C C . SER A 1 118 ? 9.336 15.078 15.367 1 98.25 118 SER A C 1
ATOM 955 O O . SER A 1 118 ? 10.406 14.508 15.117 1 98.25 118 SER A O 1
ATOM 957 N N . VAL A 1 119 ? 9.258 16.234 16.016 1 98.19 119 VAL A N 1
ATOM 958 C CA . VAL A 1 119 ? 10.461 16.859 16.547 1 98.19 119 VAL A CA 1
ATOM 959 C C . VAL A 1 119 ? 11.078 15.945 17.609 1 98.19 119 VAL A C 1
ATOM 961 O O . VAL A 1 119 ? 12.289 15.711 17.594 1 98.19 119 VAL A O 1
ATOM 964 N N . ASP A 1 120 ? 10.234 15.422 18.516 1 98.31 120 ASP A N 1
ATOM 965 C CA . ASP A 1 120 ? 10.711 14.539 19.578 1 98.31 120 ASP A CA 1
ATOM 966 C C . ASP A 1 120 ? 11.336 13.273 18.984 1 98.31 120 ASP A C 1
ATOM 968 O O . ASP A 1 120 ? 12.398 12.828 19.438 1 98.31 120 ASP A O 1
ATOM 972 N N . MET A 1 121 ? 10.68 12.703 18.031 1 98.69 121 MET A N 1
ATOM 973 C CA . MET A 1 121 ? 11.164 11.469 17.422 1 98.69 121 MET A CA 1
ATOM 974 C C . MET A 1 121 ? 12.461 11.719 16.656 1 98.69 121 MET A C 1
ATOM 976 O O . MET A 1 121 ? 13.336 10.859 16.609 1 98.69 121 MET A O 1
ATOM 980 N N . PHE A 1 122 ? 12.555 12.922 16.016 1 98.75 122 PHE A N 1
ATOM 981 C CA . PHE A 1 122 ? 13.781 13.273 15.32 1 98.75 122 PHE A CA 1
ATOM 982 C C . PHE A 1 122 ? 14.969 13.297 16.281 1 98.75 122 PHE A C 1
ATOM 984 O O . PHE A 1 122 ? 16.016 12.727 15.992 1 98.75 122 PHE A O 1
ATOM 991 N N . ASP A 1 123 ? 14.758 13.898 17.391 1 98.5 123 ASP A N 1
ATOM 992 C CA . ASP A 1 123 ? 15.805 13.93 18.406 1 98.5 123 ASP A CA 1
ATOM 993 C C . ASP A 1 123 ? 16.156 12.516 18.875 1 98.5 123 ASP A C 1
ATOM 995 O O . ASP A 1 123 ? 17.328 12.172 19.016 1 98.5 123 ASP A O 1
ATOM 999 N N . PHE A 1 124 ? 15.164 11.781 19.141 1 98.62 124 PHE A N 1
ATOM 1000 C CA . PHE A 1 124 ? 15.352 10.414 19.609 1 98.62 124 PHE A CA 1
ATOM 1001 C C . PHE A 1 124 ? 16.094 9.578 18.578 1 98.62 124 PHE A C 1
ATOM 1003 O O . PHE A 1 124 ? 17 8.82 18.922 1 98.62 124 PHE A O 1
ATOM 1010 N N . LEU A 1 125 ? 15.672 9.703 17.359 1 98.38 125 LEU A N 1
ATOM 1011 C CA . LEU A 1 125 ? 16.266 8.992 16.234 1 98.38 125 LEU A CA 1
ATOM 1012 C C . LEU A 1 125 ? 17.766 9.273 16.125 1 98.38 125 LEU A C 1
ATOM 1014 O O . LEU A 1 125 ? 18.562 8.352 15.984 1 98.38 125 LEU A O 1
ATOM 1018 N N . LEU A 1 126 ? 18.188 10.555 16.172 1 98.38 126 LEU A N 1
ATOM 1019 C CA . LEU A 1 126 ? 19.594 10.93 16.094 1 98.38 126 LEU A CA 1
ATOM 1020 C C . LEU A 1 126 ? 20.375 10.352 17.266 1 98.38 126 LEU A C 1
ATOM 1022 O O . LEU A 1 126 ? 21.453 9.766 17.078 1 98.38 126 LEU A O 1
ATOM 1026 N N . ALA A 1 127 ? 19.797 10.445 18.422 1 98.19 127 ALA A N 1
ATOM 1027 C CA . ALA A 1 127 ? 20.484 10 19.641 1 98.19 127 ALA A CA 1
ATOM 1028 C C . ALA A 1 127 ? 20.609 8.484 19.672 1 98.19 127 ALA A C 1
ATOM 1030 O O . ALA A 1 127 ? 21.688 7.945 19.891 1 98.19 127 ALA A O 1
ATOM 1031 N N . GLU A 1 128 ? 19.453 7.836 19.469 1 97.44 128 GLU A N 1
ATOM 1032 C CA . GLU A 1 128 ? 19.391 6.383 19.578 1 97.44 128 GLU A CA 1
ATOM 1033 C C . GLU A 1 128 ? 20.312 5.711 18.562 1 97.44 128 GLU A C 1
ATOM 1035 O O . GLU A 1 128 ? 20.859 4.641 18.828 1 97.44 128 GLU A O 1
ATOM 1040 N N . ASN A 1 129 ? 20.516 6.316 17.453 1 97.56 129 ASN A N 1
ATOM 1041 C CA . ASN A 1 129 ? 21.297 5.707 16.375 1 97.56 129 ASN A CA 1
ATOM 1042 C C . ASN A 1 129 ? 22.688 6.336 16.281 1 97.56 129 ASN A C 1
ATOM 1044 O O . ASN A 1 129 ? 23.406 6.094 15.312 1 97.56 129 ASN A O 1
ATOM 1048 N N . ASN A 1 130 ? 23.094 7.188 17.203 1 97.12 130 ASN A N 1
ATOM 1049 C CA . ASN A 1 130 ? 24.391 7.828 17.281 1 97.12 130 ASN A CA 1
ATOM 1050 C C . ASN A 1 130 ? 24.75 8.547 15.977 1 97.12 130 ASN A C 1
ATOM 1052 O O . ASN A 1 130 ? 25.844 8.352 15.438 1 97.12 130 ASN A O 1
ATOM 1056 N N . ILE A 1 131 ? 23.781 9.234 15.461 1 97.62 131 ILE A N 1
ATOM 1057 C CA . ILE A 1 131 ? 24.016 10.039 14.266 1 97.62 131 ILE A CA 1
ATOM 1058 C C . ILE A 1 131 ? 24.484 11.438 14.664 1 97.62 131 ILE A C 1
ATOM 1060 O O . ILE A 1 131 ? 23.719 12.219 15.219 1 97.62 131 ILE A O 1
ATOM 1064 N N . CYS A 1 132 ? 25.703 11.688 14.375 1 97.31 132 CYS A N 1
ATOM 1065 C CA . CYS A 1 132 ? 26.266 13.016 14.602 1 97.31 132 CYS A CA 1
ATOM 1066 C C . CYS A 1 132 ? 26.234 13.852 13.328 1 97.31 132 CYS A C 1
ATOM 1068 O O . CYS A 1 132 ? 26.953 13.562 12.367 1 97.31 132 CYS A O 1
ATOM 1070 N N . VAL A 1 133 ? 25.469 14.891 13.352 1 97.19 133 VAL A N 1
ATOM 1071 C CA . VAL A 1 133 ? 25.234 15.672 12.148 1 97.19 133 VAL A CA 1
ATOM 1072 C C . VAL A 1 133 ? 26.547 16.312 11.688 1 97.19 133 VAL A C 1
ATOM 1074 O O . VAL A 1 133 ? 26.719 16.578 10.492 1 97.19 133 VAL A O 1
ATOM 1077 N N . GLU A 1 134 ? 27.5 16.547 12.617 1 97.31 134 GLU A N 1
ATOM 1078 C CA . GLU A 1 134 ? 28.781 17.156 12.297 1 97.31 134 GLU A CA 1
ATOM 1079 C C . GLU A 1 134 ? 29.594 16.266 11.359 1 97.31 134 GLU A C 1
ATOM 1081 O O . GLU A 1 134 ? 30.391 16.766 10.555 1 97.31 134 GLU A O 1
ATOM 1086 N N . ASP A 1 135 ? 29.344 14.969 11.461 1 96.94 135 ASP A N 1
ATOM 1087 C CA . ASP A 1 135 ? 30.016 14.031 10.562 1 96.94 135 ASP A CA 1
ATOM 1088 C C . ASP A 1 135 ? 29.562 14.25 9.117 1 96.94 135 ASP A C 1
ATOM 1090 O O . ASP A 1 135 ? 30.203 13.758 8.188 1 96.94 135 ASP A O 1
ATOM 1094 N N . TYR A 1 136 ? 28.516 14.969 8.945 1 96.38 136 TYR A N 1
ATOM 1095 C CA . TYR A 1 136 ? 27.969 15.195 7.617 1 96.38 136 TYR A CA 1
ATOM 1096 C C . TYR A 1 136 ? 28 16.672 7.254 1 96.38 136 TYR A C 1
ATOM 1098 O O . TYR A 1 136 ? 27.156 17.141 6.484 1 96.38 136 TYR A O 1
ATOM 1106 N N . ALA A 1 137 ? 28.844 17.438 7.93 1 95.62 137 ALA A N 1
ATOM 1107 C CA . ALA A 1 137 ? 29.125 18.828 7.629 1 95.62 137 ALA A CA 1
ATOM 1108 C C . ALA A 1 137 ? 27.953 19.719 8.016 1 95.62 137 ALA A C 1
ATOM 1110 O O . ALA A 1 137 ? 27.688 20.734 7.371 1 95.62 137 ALA A O 1
ATOM 1111 N N . LEU A 1 138 ? 27.141 19.281 8.984 1 97.94 138 LEU A N 1
ATOM 1112 C CA . LEU A 1 138 ? 26.062 20.094 9.539 1 97.94 138 LEU A CA 1
ATOM 1113 C C . LEU A 1 138 ? 26.391 20.516 10.969 1 97.94 138 LEU A C 1
ATOM 1115 O O . LEU A 1 138 ? 27.281 19.969 11.602 1 97.94 138 LEU A O 1
ATOM 1119 N N . THR A 1 139 ? 25.719 21.516 11.422 1 97.81 139 THR A N 1
ATOM 1120 C CA . THR A 1 139 ? 25.953 22.047 12.758 1 97.81 139 THR A CA 1
ATOM 1121 C C . THR A 1 139 ? 24.719 21.891 13.633 1 97.81 139 THR A C 1
ATOM 1123 O O . THR A 1 139 ? 23.656 21.484 13.141 1 97.81 139 THR A O 1
ATOM 1126 N N . GLN A 1 140 ? 24.891 22.219 14.875 1 96.81 140 GLN A N 1
ATOM 1127 C CA . GLN A 1 140 ? 23.75 22.188 15.781 1 96.81 140 GLN A CA 1
ATOM 1128 C C . GLN A 1 140 ? 22.719 23.25 15.391 1 96.81 140 GLN A C 1
ATOM 1130 O O . GLN A 1 140 ? 21.516 23.062 15.609 1 96.81 140 GLN A O 1
ATOM 1135 N N . GLN A 1 141 ? 23.172 24.297 14.867 1 97.06 141 GLN A N 1
ATOM 1136 C CA . GLN A 1 141 ? 22.234 25.297 14.359 1 97.06 141 GLN A CA 1
ATOM 1137 C C . GLN A 1 141 ? 21.391 24.734 13.211 1 97.06 141 GLN A C 1
ATOM 1139 O O . GLN A 1 141 ? 20.219 25.094 13.07 1 97.06 141 GLN A O 1
ATOM 1144 N N . ASP A 1 142 ? 22.047 23.906 12.383 1 98.31 142 ASP A N 1
ATOM 1145 C CA . ASP A 1 142 ? 21.297 23.234 11.32 1 98.31 142 ASP A CA 1
ATOM 1146 C C . ASP A 1 142 ? 20.219 22.328 11.891 1 98.31 142 ASP A C 1
ATOM 1148 O O . ASP A 1 142 ? 19.141 22.219 11.328 1 98.31 142 ASP A O 1
ATOM 1152 N N . VAL A 1 143 ? 20.547 21.688 12.992 1 98.5 143 VAL A N 1
ATOM 1153 C CA . VAL A 1 143 ? 19.578 20.812 13.648 1 98.5 143 VAL A CA 1
ATOM 1154 C C . VAL A 1 143 ? 18.375 21.625 14.117 1 98.5 143 VAL A C 1
ATOM 1156 O O . VAL A 1 143 ? 17.234 21.203 13.961 1 98.5 143 VAL A O 1
ATOM 1159 N N . ILE A 1 144 ? 18.625 22.766 14.672 1 98.06 144 ILE A N 1
ATOM 1160 C CA . ILE A 1 144 ? 17.562 23.656 15.109 1 98.06 144 ILE A CA 1
ATOM 1161 C C . ILE A 1 144 ? 16.719 24.062 13.906 1 98.06 144 ILE A C 1
ATOM 1163 O O . ILE A 1 144 ? 15.484 24.062 13.977 1 98.06 144 ILE A O 1
ATOM 1167 N N . PHE A 1 145 ? 17.391 24.438 12.82 1 98.31 145 PHE A N 1
ATOM 1168 C CA . PHE A 1 145 ? 16.703 24.812 11.586 1 98.31 145 PHE A CA 1
ATOM 1169 C C . PHE A 1 145 ? 15.781 23.703 11.109 1 98.31 145 PHE A C 1
ATOM 1171 O O . PHE A 1 145 ? 14.609 23.953 10.805 1 98.31 145 PHE A O 1
ATOM 1178 N N . ILE A 1 146 ? 16.266 22.438 11.086 1 98.75 146 ILE A N 1
ATOM 1179 C CA . ILE A 1 146 ? 15.484 21.266 10.664 1 98.75 146 ILE A CA 1
ATOM 1180 C C . ILE A 1 146 ? 14.258 21.109 11.562 1 98.75 146 ILE A C 1
ATOM 1182 O O . ILE A 1 146 ? 13.141 20.938 11.078 1 98.75 146 ILE A O 1
ATOM 1186 N N . LYS A 1 147 ? 14.477 21.203 12.844 1 98.56 147 LYS A N 1
ATOM 1187 C CA . LYS A 1 147 ? 13.383 21.062 13.797 1 98.56 147 LYS A CA 1
ATOM 1188 C C . LYS A 1 147 ? 12.336 22.156 13.617 1 98.56 147 LYS A C 1
ATOM 1190 O O . LYS A 1 147 ? 11.141 21.906 13.758 1 98.56 147 LYS A O 1
ATOM 1195 N N . GLU A 1 148 ? 12.773 23.359 13.375 1 98.12 148 GLU A N 1
ATOM 1196 C CA . GLU A 1 148 ? 11.852 24.469 13.125 1 98.12 148 GLU A CA 1
ATOM 1197 C C . GLU A 1 148 ? 11.016 24.219 11.875 1 98.12 148 GLU A C 1
ATOM 1199 O O . GLU A 1 148 ? 9.836 24.578 11.828 1 98.12 148 GLU A O 1
ATOM 1204 N N . LEU A 1 149 ? 11.633 23.672 10.844 1 98 149 LEU A N 1
ATOM 1205 C CA . LEU A 1 149 ? 10.914 23.328 9.625 1 98 149 LEU A CA 1
ATOM 1206 C C . LEU A 1 149 ? 9.859 22.266 9.883 1 98 149 LEU A C 1
ATOM 1208 O O . LEU A 1 149 ? 8.766 22.312 9.328 1 98 149 LEU A O 1
ATOM 1212 N N . ILE A 1 150 ? 10.203 21.25 10.703 1 97.69 150 ILE A N 1
ATOM 1213 C CA . ILE A 1 150 ? 9.281 20.188 11.062 1 97.69 150 ILE A CA 1
ATOM 1214 C C . ILE A 1 150 ? 8.117 20.75 11.867 1 97.69 150 ILE A C 1
ATOM 1216 O O . ILE A 1 150 ? 6.957 20.422 11.602 1 97.69 150 ILE A O 1
ATOM 1220 N N . TRP A 1 151 ? 8.445 21.594 12.758 1 95.44 151 TRP A N 1
ATOM 1221 C CA . TRP A 1 151 ? 7.461 22.203 13.641 1 95.44 151 TRP A CA 1
ATOM 1222 C C . TRP A 1 151 ? 6.559 23.172 12.875 1 95.44 151 TRP A C 1
ATOM 1224 O O . TRP A 1 151 ? 5.367 23.281 13.172 1 95.44 151 TRP A O 1
ATOM 1234 N N . GLY A 1 152 ? 7.098 23.859 11.906 1 93 152 GLY A N 1
ATOM 1235 C CA . GLY A 1 152 ? 6.375 24.859 11.133 1 93 152 GLY A CA 1
ATOM 1236 C C . GLY A 1 152 ? 6.523 26.266 11.672 1 93 152 GLY A C 1
ATOM 1237 O O . GLY A 1 152 ? 5.641 27.094 11.484 1 93 152 GLY A O 1
ATOM 1238 N N . GLY A 1 153 ? 7.625 26.547 12.367 1 93.38 153 GLY A N 1
ATOM 1239 C CA . GLY A 1 153 ? 7.887 27.859 12.969 1 93.38 153 GLY A CA 1
ATOM 1240 C C . GLY A 1 153 ? 8.859 27.781 14.125 1 93.38 153 GLY A C 1
ATOM 1241 O O . GLY A 1 153 ? 9.609 26.812 14.266 1 93.38 153 GLY A O 1
ATOM 1242 N N . PRO A 1 154 ? 8.898 28.891 14.859 1 94.56 154 PRO A N 1
ATOM 1243 C CA . PRO A 1 154 ? 9.773 28.859 16.031 1 94.56 154 PRO A CA 1
ATOM 1244 C C . PRO A 1 154 ? 9.406 27.766 17.031 1 94.56 154 PRO A C 1
ATOM 1246 O O . PRO A 1 154 ? 8.219 27.531 17.281 1 94.56 154 PRO A O 1
ATOM 1249 N N . LEU A 1 155 ? 10.367 27.125 17.5 1 95.38 155 LEU A N 1
ATOM 1250 C CA . LEU A 1 155 ? 10.141 26.047 18.453 1 95.38 155 LEU A CA 1
ATOM 1251 C C . LEU A 1 155 ? 9.531 26.594 19.75 1 95.38 155 LEU A C 1
ATOM 1253 O O . LEU A 1 155 ? 9.727 27.766 20.078 1 95.38 155 LEU A O 1
ATOM 1257 N N . PRO A 1 156 ? 8.766 25.844 20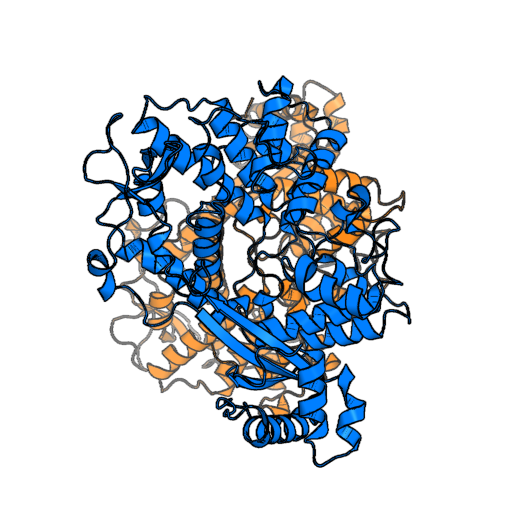.469 1 90.44 156 PRO A N 1
ATOM 1258 C CA . PRO A 1 156 ? 8.062 26.312 21.672 1 90.44 156 PRO A CA 1
ATOM 1259 C C . PRO A 1 156 ? 9 26.953 22.688 1 90.44 156 PRO A C 1
ATOM 1261 O O . PRO A 1 156 ? 8.617 27.906 23.359 1 90.44 156 PRO A O 1
ATOM 1264 N N . ASN A 1 157 ? 10.211 26.609 22.812 1 87.56 157 ASN A N 1
ATOM 1265 C CA . ASN A 1 157 ? 11.117 27.125 23.828 1 87.56 157 ASN A CA 1
ATOM 1266 C C . ASN A 1 157 ? 11.969 28.266 23.312 1 87.56 157 ASN A C 1
ATOM 1268 O O . ASN A 1 157 ? 12.859 28.75 24 1 87.56 157 ASN A O 1
ATOM 1272 N N . SER A 1 158 ? 11.688 28.812 22.109 1 91.94 158 SER A N 1
ATOM 1273 C CA . SER A 1 158 ? 12.555 29.812 21.5 1 91.94 158 SER A CA 1
ATOM 1274 C C . SER A 1 158 ? 11.961 31.203 21.609 1 91.94 158 SER A C 1
ATOM 1276 O O . SER A 1 158 ? 12.461 32.156 21 1 91.94 158 SER A O 1
ATOM 1278 N N . ASN A 1 159 ? 10.922 31.5 22.406 1 90.19 159 ASN A N 1
ATOM 1279 C CA . ASN A 1 159 ? 10.266 32.781 22.594 1 90.19 159 ASN A CA 1
ATOM 1280 C C . ASN A 1 159 ? 9.836 33.406 21.266 1 90.19 159 ASN A C 1
ATOM 1282 O O . ASN A 1 159 ? 10.047 34.594 21.031 1 90.19 159 ASN A O 1
ATOM 1286 N N . GLY A 1 160 ? 9.523 32.531 20.344 1 89.56 160 GLY A N 1
ATOM 1287 C CA . GLY A 1 160 ? 8.961 33 19.094 1 89.56 160 GLY A CA 1
ATOM 1288 C C . GLY A 1 160 ? 10.008 33.438 18.078 1 89.56 160 GLY A C 1
ATOM 1289 O O . GLY A 1 160 ? 9.688 34.031 17.062 1 89.56 160 GLY A O 1
ATOM 1290 N N . VAL A 1 161 ? 11.18 33.094 18.344 1 92.5 161 VAL A N 1
ATOM 1291 C CA . VAL A 1 161 ? 12.273 33.531 17.484 1 92.5 161 VAL A CA 1
ATOM 1292 C C . VAL A 1 161 ? 12.812 32.344 16.703 1 92.5 161 VAL A C 1
ATOM 1294 O O . VAL A 1 161 ? 12.992 31.266 17.266 1 92.5 161 VAL A O 1
ATOM 1297 N N . LEU A 1 162 ? 13.008 32.562 15.414 1 94.12 162 LEU A N 1
ATOM 1298 C CA . LEU A 1 162 ? 13.672 31.547 14.602 1 94.12 162 LEU A CA 1
ATOM 1299 C C . LEU A 1 162 ? 15.18 31.562 14.836 1 94.12 162 LEU A C 1
ATOM 1301 O O . LEU A 1 162 ? 15.828 32.594 14.664 1 94.12 162 LEU A O 1
ATOM 1305 N N . CYS A 1 163 ? 15.711 30.469 15.195 1 95.31 163 CYS A N 1
ATOM 1306 C CA . CYS A 1 163 ? 17.125 30.406 15.586 1 95.31 163 CYS A CA 1
ATOM 1307 C C . CYS A 1 163 ? 17.953 29.703 14.516 1 95.31 163 CYS A C 1
ATOM 1309 O O . CYS A 1 163 ? 19.156 29.938 14.414 1 95.31 163 CYS A O 1
ATOM 1311 N N . GLY A 1 164 ? 17.375 28.859 13.734 1 96.12 164 GLY A N 1
ATOM 1312 C CA . GLY A 1 164 ? 18.109 28.109 12.734 1 96.12 164 GLY A CA 1
ATOM 1313 C C . GLY A 1 164 ? 18.688 28.969 11.641 1 96.12 164 GLY A C 1
ATOM 1314 O O . GLY A 1 164 ? 19.891 28.906 11.359 1 96.12 164 GLY A O 1
ATOM 1315 N N . ARG A 1 165 ? 17.828 29.734 11.062 1 96.44 165 ARG A N 1
ATOM 1316 C CA . ARG A 1 165 ? 18.188 30.75 10.086 1 96.44 165 ARG A CA 1
ATOM 1317 C C . ARG A 1 165 ? 17.562 32.094 10.445 1 96.44 165 ARG A C 1
ATOM 1319 O O . ARG A 1 165 ? 16.5 32.438 9.93 1 96.44 165 ARG A O 1
ATOM 1326 N N . PRO A 1 166 ? 18.234 32.844 11.234 1 91.5 166 PRO A N 1
ATOM 1327 C CA . PRO A 1 166 ? 17.625 34.062 11.797 1 91.5 166 PRO A CA 1
ATOM 1328 C C . PRO A 1 166 ? 17.594 35.219 10.812 1 91.5 166 PRO A C 1
ATOM 1330 O O . PRO A 1 166 ? 16.844 36.188 11 1 91.5 166 PRO A O 1
ATOM 1333 N N . SER A 1 167 ? 18.422 35.156 9.773 1 90.31 167 SER A N 1
ATOM 1334 C CA . SER A 1 167 ? 18.5 36.25 8.828 1 90.31 167 SER A CA 1
ATOM 1335 C C . SER A 1 167 ? 17.172 36.469 8.109 1 90.31 167 SER A C 1
ATOM 1337 O O . SER A 1 167 ? 16.531 35.5 7.672 1 90.31 167 SER A O 1
ATOM 1339 N N . ARG A 1 168 ? 16.781 37.656 7.926 1 87.06 168 ARG A N 1
ATOM 1340 C CA . ARG A 1 168 ? 15.547 38.031 7.234 1 87.06 168 ARG A CA 1
ATOM 1341 C C . ARG A 1 168 ? 15.57 37.562 5.785 1 87.06 168 ARG A C 1
ATOM 1343 O O . ARG A 1 168 ? 14.539 37.188 5.227 1 87.06 168 ARG A O 1
ATOM 1350 N N . ASN A 1 169 ? 16.781 37.594 5.238 1 88.44 169 ASN A N 1
ATOM 1351 C CA . ASN A 1 169 ? 16.922 37.219 3.834 1 88.44 169 ASN A CA 1
ATOM 1352 C C . ASN A 1 169 ? 16.797 35.688 3.635 1 88.44 169 ASN A C 1
ATOM 1354 O O . ASN A 1 169 ? 16.75 35.219 2.5 1 88.44 169 ASN A O 1
ATOM 1358 N N . GLN A 1 170 ? 16.625 34.938 4.762 1 92.56 170 GLN A N 1
ATOM 1359 C CA . GLN A 1 170 ? 16.531 33.5 4.652 1 92.56 170 GLN A CA 1
ATOM 1360 C C . GLN A 1 170 ? 15.172 33 5.137 1 92.56 170 GLN A C 1
ATOM 1362 O O . GLN A 1 170 ? 14.945 31.797 5.25 1 92.56 170 GLN A O 1
ATOM 1367 N N . ARG A 1 171 ? 14.25 33.938 5.359 1 92.12 171 ARG A N 1
ATOM 1368 C CA . ARG A 1 171 ? 12.938 33.594 5.898 1 92.12 171 ARG A CA 1
ATOM 1369 C C . ARG A 1 171 ? 12.18 32.688 4.941 1 92.12 171 ARG A C 1
ATOM 1371 O O . ARG A 1 171 ? 11.422 31.812 5.375 1 92.12 171 ARG A O 1
ATOM 1378 N N . PHE A 1 172 ? 12.375 32.875 3.609 1 95.31 172 PHE A N 1
ATOM 1379 C CA . PHE A 1 172 ? 11.664 32.094 2.586 1 95.31 172 PHE A CA 1
ATOM 1380 C C . PHE A 1 172 ? 11.992 30.625 2.691 1 95.31 172 PHE A C 1
ATOM 1382 O O . PHE A 1 172 ? 11.227 29.781 2.217 1 95.31 172 PHE A O 1
ATOM 1389 N N . LEU A 1 173 ? 13.094 30.25 3.336 1 97.31 173 LEU A N 1
ATOM 1390 C CA . LEU A 1 173 ? 13.484 28.844 3.488 1 97.31 173 LEU A CA 1
ATOM 1391 C C . LEU A 1 173 ? 12.453 28.078 4.309 1 97.31 173 LEU A C 1
ATOM 1393 O O . LEU A 1 173 ? 12.297 26.875 4.141 1 97.31 173 LEU A O 1
ATOM 1397 N N . TYR A 1 174 ? 11.75 28.766 5.148 1 96.25 174 TYR A N 1
ATOM 1398 C CA . TYR A 1 174 ? 10.781 28.172 6.051 1 96.25 174 TYR A CA 1
ATOM 1399 C C . TYR A 1 174 ? 9.453 27.922 5.344 1 96.25 174 TYR A C 1
ATOM 1401 O O . TYR A 1 174 ? 8.562 27.266 5.891 1 96.25 174 TYR A O 1
ATOM 1409 N N . ASP A 1 175 ? 9.352 28.344 4.105 1 95.12 175 ASP A N 1
ATOM 1410 C CA . ASP A 1 175 ? 8.086 28.25 3.377 1 95.12 175 ASP A CA 1
ATOM 1411 C C . ASP A 1 175 ? 8.094 27.047 2.422 1 95.12 175 ASP A C 1
ATOM 1413 O O . ASP A 1 175 ? 7.125 26.828 1.69 1 95.12 175 ASP A O 1
ATOM 1417 N N . ILE A 1 176 ? 9.117 26.266 2.484 1 97.62 176 ILE A N 1
ATOM 1418 C CA . ILE A 1 176 ? 9.297 25.234 1.459 1 97.62 176 ILE A CA 1
ATOM 1419 C C . ILE A 1 176 ? 8.547 23.969 1.858 1 97.62 176 ILE A C 1
ATOM 1421 O O . ILE A 1 176 ? 7.688 23.484 1.115 1 97.62 176 ILE A O 1
ATOM 1425 N N . VAL A 1 177 ? 8.812 23.469 3.078 1 97.62 177 VAL A N 1
ATOM 1426 C CA . VAL A 1 177 ? 8.203 22.234 3.529 1 97.62 177 VAL A CA 1
ATOM 1427 C C . VAL A 1 177 ? 6.789 22.5 4.047 1 97.62 177 VAL A C 1
ATOM 1429 O O . VAL A 1 177 ? 5.859 21.75 3.754 1 97.62 177 VAL A O 1
ATOM 1432 N N . ASN A 1 178 ? 6.629 23.531 4.754 1 94.25 178 ASN A N 1
ATOM 1433 C CA . ASN A 1 178 ? 5.352 23.984 5.293 1 94.25 178 ASN A CA 1
ATOM 1434 C C . ASN A 1 178 ? 5.184 25.5 5.152 1 94.25 178 ASN A C 1
ATOM 1436 O O . ASN A 1 178 ? 5.805 26.266 5.887 1 94.25 178 ASN A O 1
ATOM 1440 N N . ASN A 1 179 ? 4.34 25.875 4.289 1 93.88 179 ASN A N 1
ATOM 1441 C CA . ASN A 1 179 ? 4.098 27.297 4.051 1 93.88 179 ASN A CA 1
ATOM 1442 C C . ASN A 1 179 ? 2.811 27.766 4.723 1 93.88 179 ASN A C 1
ATOM 1444 O O . ASN A 1 179 ? 1.742 27.734 4.109 1 93.88 179 ASN A O 1
ATOM 1448 N N . ALA A 1 180 ? 2.934 28.281 5.863 1 87.12 180 ALA A N 1
ATOM 1449 C CA . ALA A 1 180 ? 1.772 28.719 6.637 1 87.12 180 ALA A CA 1
ATOM 1450 C C . ALA A 1 180 ? 1.133 29.953 6.016 1 87.12 180 ALA A C 1
ATOM 1452 O O . ALA A 1 180 ? -0.037 30.25 6.273 1 87.12 180 ALA A O 1
ATOM 1453 N N . HIS A 1 181 ? 1.859 30.641 5.199 1 89.19 181 HIS A N 1
ATOM 1454 C CA . HIS A 1 181 ? 1.377 31.891 4.625 1 89.19 181 HIS A CA 1
ATOM 1455 C C . HIS A 1 181 ? 0.465 31.641 3.432 1 89.19 181 HIS A C 1
ATOM 1457 O O . HIS A 1 181 ? -0.732 31.938 3.484 1 89.19 181 HIS A O 1
ATOM 1463 N N . SER A 1 182 ? 0.978 31 2.449 1 92.19 182 SER A N 1
ATOM 1464 C CA . SER A 1 182 ? 0.207 30.797 1.228 1 92.19 182 SER A CA 1
ATOM 1465 C C . SER A 1 182 ? -0.549 29.469 1.265 1 92.19 182 SER A C 1
ATOM 1467 O O . SER A 1 182 ? -1.557 29.312 0.574 1 92.19 182 SER A O 1
ATOM 1469 N N . GLY A 1 183 ? -0.051 28.531 1.999 1 91.88 183 GLY A N 1
ATOM 1470 C CA . GLY A 1 183 ? -0.635 27.203 1.998 1 91.88 183 GLY A CA 1
ATOM 1471 C C . GLY A 1 183 ? -0.132 26.328 0.863 1 91.88 183 GLY A C 1
ATOM 1472 O O . GLY A 1 183 ? -0.575 25.188 0.706 1 91.88 183 GLY A O 1
ATOM 1473 N N . LEU A 1 184 ? 0.763 26.828 0.089 1 94.06 184 LEU A N 1
ATOM 1474 C CA . LEU A 1 184 ? 1.35 26.078 -1.014 1 94.06 184 LEU A CA 1
ATOM 1475 C C . LEU A 1 184 ? 2.766 25.625 -0.671 1 94.06 184 LEU A C 1
ATOM 1477 O O . LEU A 1 184 ? 3.699 26.438 -0.68 1 94.06 184 LEU A O 1
ATOM 1481 N N . ASP A 1 185 ? 2.877 24.422 -0.351 1 96.56 185 ASP A N 1
ATOM 1482 C CA . ASP A 1 185 ? 4.172 23.875 0.024 1 96.56 185 ASP A CA 1
ATOM 1483 C C . ASP A 1 185 ? 4.34 22.453 -0.521 1 96.56 185 ASP A C 1
ATOM 1485 O O . ASP A 1 185 ? 3.396 21.875 -1.067 1 96.56 185 ASP A O 1
ATOM 1489 N N . VAL A 1 186 ? 5.531 21.922 -0.447 1 97.62 186 VAL A N 1
ATOM 1490 C CA . VAL A 1 186 ? 5.848 20.672 -1.12 1 97.62 186 VAL A CA 1
ATOM 1491 C C . VAL A 1 186 ? 5.176 19.5 -0.391 1 97.62 186 VAL A C 1
ATOM 1493 O O . VAL A 1 186 ? 4.898 18.469 -0.991 1 97.62 186 VAL A O 1
ATOM 1496 N N . ASP A 1 187 ? 4.953 19.625 0.944 1 97.38 187 ASP A N 1
ATOM 1497 C CA . ASP A 1 187 ? 4.195 18.625 1.676 1 97.38 187 ASP A CA 1
ATOM 1498 C C . ASP A 1 187 ? 2.812 18.422 1.058 1 97.38 187 ASP A C 1
ATOM 1500 O O . ASP A 1 187 ? 2.467 17.312 0.649 1 97.38 187 ASP A O 1
ATOM 1504 N N . LYS A 1 188 ? 2.066 19.5 0.902 1 96.25 188 LYS A N 1
ATOM 1505 C CA . LYS A 1 188 ? 0.706 19.453 0.374 1 96.25 188 LYS A CA 1
ATOM 1506 C C . LYS A 1 188 ? 0.701 19.031 -1.095 1 96.25 188 LYS A C 1
ATOM 1508 O O . LYS A 1 188 ? -0.143 18.25 -1.519 1 96.25 188 LYS A O 1
ATOM 1513 N N . LEU A 1 189 ? 1.6 19.547 -1.862 1 96.12 189 LEU A N 1
ATOM 1514 C CA . LEU A 1 189 ? 1.665 19.172 -3.273 1 96.12 189 LEU A CA 1
ATOM 1515 C C . LEU A 1 189 ? 1.893 17.688 -3.439 1 96.12 189 LEU A C 1
ATOM 1517 O O . LEU A 1 189 ? 1.282 17.047 -4.305 1 96.12 189 LEU A O 1
ATOM 1521 N N . ASP A 1 190 ? 2.74 17.156 -2.604 1 96.5 190 ASP A N 1
ATOM 1522 C CA . ASP A 1 190 ? 3.018 15.727 -2.711 1 96.5 190 ASP A CA 1
ATOM 1523 C C . ASP A 1 190 ? 1.779 14.898 -2.373 1 96.5 190 ASP A C 1
ATOM 1525 O O . ASP A 1 190 ? 1.433 13.961 -3.102 1 96.5 190 ASP A O 1
ATOM 1529 N N . TYR A 1 191 ? 1.15 15.18 -1.184 1 94 191 TYR A N 1
ATOM 1530 C CA . TYR A 1 191 ? 0.073 14.273 -0.81 1 94 191 TYR A CA 1
ATOM 1531 C C . TYR A 1 191 ? -1.151 14.484 -1.692 1 94 191 TYR A C 1
ATOM 1533 O O . TYR A 1 191 ? -1.957 13.57 -1.876 1 94 191 TYR A O 1
ATOM 1541 N N . PHE A 1 192 ? -1.306 15.656 -2.359 1 94 192 PHE A N 1
ATOM 1542 C CA . PHE A 1 192 ? -2.383 15.789 -3.332 1 94 192 PHE A CA 1
ATOM 1543 C C . PHE A 1 192 ? -2.156 14.859 -4.52 1 94 192 PHE A C 1
ATOM 1545 O O . PHE A 1 192 ? -3.086 14.195 -4.98 1 94 192 PHE A O 1
ATOM 1552 N N . MET A 1 193 ? -0.947 14.844 -4.973 1 93.56 193 MET A N 1
ATOM 1553 C CA . MET A 1 193 ? -0.603 13.992 -6.109 1 93.56 193 MET A CA 1
ATOM 1554 C C . MET A 1 193 ? -0.733 12.516 -5.746 1 93.56 193 MET A C 1
ATOM 1556 O O . MET A 1 193 ? -1.365 11.75 -6.473 1 93.56 193 MET A O 1
ATOM 1560 N N . ARG A 1 194 ? -0.166 12.148 -4.645 1 93.81 194 ARG A N 1
ATOM 1561 C CA . ARG A 1 194 ? -0.129 10.75 -4.219 1 93.81 194 ARG A CA 1
ATOM 1562 C C . ARG A 1 194 ? -1.522 10.25 -3.855 1 93.81 194 ARG A C 1
ATOM 1564 O O . ARG A 1 194 ? -1.907 9.141 -4.227 1 93.81 194 ARG A O 1
ATOM 1571 N N . ASP A 1 195 ? -2.252 11.047 -3.09 1 94.88 195 ASP A N 1
ATOM 1572 C CA . ASP A 1 195 ? -3.607 10.672 -2.701 1 94.88 195 ASP A CA 1
ATOM 1573 C C . ASP A 1 195 ? -4.504 10.508 -3.928 1 94.88 195 ASP A C 1
ATOM 1575 O O . ASP A 1 195 ? -5.34 9.602 -3.973 1 94.88 195 ASP A O 1
ATOM 1579 N N . SER A 1 196 ? -4.363 11.422 -4.867 1 93.62 196 SER A N 1
ATOM 1580 C CA . SER A 1 196 ? -5.137 11.328 -6.102 1 93.62 196 SER A CA 1
ATOM 1581 C C . SER A 1 196 ? -4.84 10.023 -6.836 1 93.62 196 SER A C 1
ATOM 1583 O O . SER A 1 196 ? -5.758 9.32 -7.27 1 93.62 196 SER A O 1
ATOM 1585 N N . LEU A 1 197 ? -3.658 9.703 -6.941 1 89 197 LEU A N 1
ATOM 1586 C CA . LEU A 1 197 ? -3.23 8.5 -7.641 1 89 197 LEU A CA 1
ATOM 1587 C C . LEU A 1 197 ? -3.811 7.254 -6.98 1 89 197 LEU A C 1
ATOM 1589 O O . LEU A 1 197 ? -4.277 6.344 -7.668 1 89 197 LEU A O 1
ATOM 1593 N N . HIS A 1 198 ? -3.873 7.238 -5.719 1 91.69 198 HIS A N 1
ATOM 1594 C CA . HIS A 1 198 ? -4.188 6.012 -4.996 1 91.69 198 HIS A CA 1
ATOM 1595 C C . HIS A 1 198 ? -5.688 5.891 -4.742 1 91.69 198 HIS A C 1
ATOM 1597 O O . HIS A 1 198 ? -6.199 4.789 -4.527 1 91.69 198 HIS A O 1
ATOM 1603 N N . THR A 1 199 ? -6.379 6.941 -4.703 1 91.25 199 THR A N 1
ATOM 1604 C CA . THR A 1 199 ? -7.812 6.891 -4.453 1 91.25 199 THR A CA 1
ATOM 1605 C C . THR A 1 199 ? -8.594 6.934 -5.766 1 91.25 199 THR A C 1
ATOM 1607 O O . THR A 1 199 ? -9.773 6.582 -5.801 1 91.25 199 THR A O 1
ATOM 1610 N N . GLY A 1 200 ? -7.949 7.461 -6.848 1 86.06 200 GLY A N 1
ATOM 1611 C CA . GLY A 1 200 ? -8.633 7.652 -8.117 1 86.06 200 GLY A CA 1
ATOM 1612 C C . GLY A 1 200 ? -9.367 8.977 -8.211 1 86.06 200 GLY A C 1
ATOM 1613 O O . GLY A 1 200 ? -9.906 9.32 -9.266 1 86.06 200 GLY A O 1
ATOM 1614 N N . ALA A 1 201 ? -9.312 9.68 -7.094 1 84.81 201 ALA A N 1
ATOM 1615 C CA . ALA A 1 201 ? -9.914 11.008 -7.137 1 84.81 201 ALA A CA 1
ATOM 1616 C C . ALA A 1 201 ? -9.125 11.945 -8.039 1 84.81 201 ALA A C 1
ATOM 1618 O O . ALA A 1 201 ? -7.891 11.914 -8.055 1 84.81 201 ALA A O 1
ATOM 1619 N N . LYS A 1 202 ? -9.758 12.695 -8.852 1 80.38 202 LYS A N 1
ATOM 1620 C CA . LYS A 1 202 ? -9.109 13.508 -9.883 1 80.38 202 LYS A CA 1
ATOM 1621 C C . LYS A 1 202 ? -8.406 14.711 -9.273 1 80.38 202 LYS A C 1
ATOM 1623 O O . LYS A 1 202 ? -8.906 15.32 -8.32 1 80.38 202 LYS A O 1
ATOM 1628 N N . MET A 1 203 ? -7.215 14.906 -9.719 1 81.12 203 MET A N 1
ATOM 1629 C CA . MET A 1 203 ? -6.426 16.094 -9.398 1 81.12 203 MET A CA 1
ATOM 1630 C C . MET A 1 203 ? -6.145 16.922 -10.641 1 81.12 203 MET A C 1
ATOM 1632 O O . MET A 1 203 ? -5.785 16.375 -11.688 1 81.12 203 MET A O 1
ATOM 1636 N N . SER A 1 204 ? -6.41 18.141 -10.57 1 78 204 SER A N 1
ATOM 1637 C CA . SER A 1 204 ? -6.27 19 -11.742 1 78 204 SER A CA 1
ATOM 1638 C C . SER A 1 204 ? -5.047 19.906 -11.625 1 78 204 SER A C 1
ATOM 1640 O O . SER A 1 204 ? -4.828 20.781 -12.469 1 78 204 SER A O 1
ATOM 1642 N N . CYS A 1 205 ? -4.207 19.594 -10.703 1 81.06 205 CYS A N 1
ATOM 1643 C CA . CYS A 1 205 ? -3.098 20.516 -10.508 1 81.06 205 CYS A CA 1
ATOM 1644 C C . CYS A 1 205 ? -1.801 19.953 -11.07 1 81.06 205 CYS A C 1
ATOM 1646 O O . CYS A 1 205 ? -1.546 18.75 -10.953 1 81.06 205 CYS A O 1
ATOM 1648 N N . ASP A 1 206 ? -1.054 20.781 -11.773 1 89.62 206 ASP A N 1
ATOM 1649 C CA . ASP A 1 206 ? 0.28 20.438 -12.258 1 89.62 206 ASP A CA 1
ATOM 1650 C C . ASP A 1 206 ? 1.352 20.844 -11.25 1 89.62 206 ASP A C 1
ATOM 1652 O O . ASP A 1 206 ? 1.902 21.953 -11.328 1 89.62 206 ASP A O 1
ATOM 1656 N N . THR A 1 207 ? 1.784 19.938 -10.453 1 90.69 207 THR A N 1
ATOM 1657 C CA . THR A 1 207 ? 2.717 20.203 -9.367 1 90.69 207 THR A CA 1
ATOM 1658 C C . THR A 1 207 ? 4.094 20.562 -9.906 1 90.69 207 THR A C 1
ATOM 1660 O O . THR A 1 207 ? 4.777 21.422 -9.352 1 90.69 207 THR A O 1
ATOM 1663 N N . ASP A 1 208 ? 4.496 19.953 -10.969 1 93.06 208 ASP A N 1
ATOM 1664 C CA . ASP A 1 208 ? 5.809 20.219 -11.547 1 93.06 208 ASP A CA 1
ATOM 1665 C C . ASP A 1 208 ? 5.898 21.656 -12.086 1 93.06 208 ASP A C 1
ATOM 1667 O O . ASP A 1 208 ? 6.938 22.297 -11.961 1 93.06 208 ASP A O 1
ATOM 1671 N N . LEU A 1 209 ? 4.828 22.047 -12.703 1 94.44 209 LEU A N 1
ATOM 1672 C CA . LEU A 1 209 ? 4.766 23.422 -13.219 1 94.44 209 LEU A CA 1
ATOM 1673 C C . LEU A 1 209 ? 4.953 24.438 -12.102 1 94.44 209 LEU A C 1
ATOM 1675 O O . LEU A 1 209 ? 5.684 25.406 -12.258 1 94.44 209 LEU A O 1
ATOM 1679 N N . LEU A 1 210 ? 4.316 24.219 -10.984 1 95.31 210 LEU A N 1
ATOM 1680 C CA . LEU A 1 210 ? 4.402 25.141 -9.852 1 95.31 210 LEU A CA 1
ATOM 1681 C C . LEU A 1 210 ? 5.809 25.141 -9.258 1 95.31 210 LEU A C 1
ATOM 1683 O O . LEU A 1 210 ? 6.371 26.203 -8.977 1 95.31 210 LEU A O 1
ATOM 1687 N N . ILE A 1 211 ? 6.363 23.953 -9.102 1 96.31 211 ILE A N 1
ATOM 1688 C CA . ILE A 1 211 ? 7.676 23.797 -8.477 1 96.31 211 ILE A CA 1
ATOM 1689 C C . ILE A 1 211 ? 8.742 24.469 -9.352 1 96.31 211 ILE A C 1
ATOM 1691 O O . ILE A 1 211 ? 9.594 25.203 -8.844 1 96.31 211 ILE A O 1
ATOM 1695 N N . ARG A 1 212 ? 8.625 24.328 -10.633 1 95.25 212 ARG A N 1
ATOM 1696 C CA . ARG A 1 212 ? 9.633 24.844 -11.562 1 95.25 212 ARG A CA 1
ATOM 1697 C C . ARG A 1 212 ? 9.547 26.359 -11.672 1 95.25 212 ARG A C 1
ATOM 1699 O O . ARG A 1 212 ? 10.547 27.016 -11.977 1 95.25 212 ARG A O 1
ATOM 1706 N N . ASN A 1 213 ? 8.391 26.891 -11.422 1 95.75 213 ASN A N 1
ATOM 1707 C CA . ASN A 1 213 ? 8.195 28.328 -11.664 1 95.75 213 ASN A CA 1
ATOM 1708 C C . ASN A 1 213 ? 8.219 29.125 -10.359 1 95.75 213 ASN A C 1
ATOM 1710 O O . ASN A 1 213 ? 8.125 30.344 -10.375 1 95.75 213 ASN A O 1
ATOM 1714 N N . ALA A 1 214 ? 8.398 28.438 -9.25 1 96.94 214 ALA A N 1
ATOM 1715 C CA . ALA A 1 214 ? 8.5 29.141 -7.977 1 96.94 214 ALA A CA 1
ATOM 1716 C C . ALA A 1 214 ? 9.734 30.047 -7.945 1 96.94 214 ALA A C 1
ATOM 1718 O O . ALA A 1 214 ? 10.797 29.672 -8.445 1 96.94 214 ALA A O 1
ATOM 1719 N N . ARG A 1 215 ? 9.594 31.25 -7.461 1 97.31 215 ARG A N 1
ATOM 1720 C CA . ARG A 1 215 ? 10.68 32.219 -7.242 1 97.31 215 ARG A CA 1
ATOM 1721 C C . ARG A 1 215 ? 10.602 32.812 -5.848 1 97.31 215 ARG A C 1
ATOM 1723 O O . ARG A 1 215 ? 9.609 32.625 -5.141 1 97.31 215 ARG A O 1
ATOM 1730 N N . VAL A 1 216 ? 11.648 33.438 -5.422 1 97 216 VAL A N 1
ATOM 1731 C CA . VAL A 1 216 ? 11.719 34.125 -4.133 1 97 216 VAL A CA 1
ATOM 1732 C C . VAL A 1 216 ? 12 35.594 -4.352 1 97 216 VAL A C 1
ATOM 1734 O O . VAL A 1 216 ? 13.023 35.969 -4.934 1 97 216 VAL A O 1
ATOM 1737 N N . LEU A 1 217 ? 11.07 36.406 -3.955 1 95.88 217 LEU A N 1
ATOM 1738 C CA . LEU A 1 217 ? 11.211 37.844 -4.133 1 95.88 217 LEU A CA 1
ATOM 1739 C C . LEU A 1 217 ? 10.734 38.594 -2.898 1 95.88 217 LEU A C 1
ATOM 1741 O O . LEU A 1 217 ? 10.023 38.031 -2.059 1 95.88 217 LEU A O 1
ATOM 1745 N N . VAL A 1 218 ? 11.133 39.844 -2.838 1 94.19 218 VAL A N 1
ATOM 1746 C CA . VAL A 1 218 ? 10.672 40.719 -1.759 1 94.19 218 VAL A CA 1
ATOM 1747 C C . VAL A 1 218 ? 9.203 41.062 -1.974 1 94.19 218 VAL A C 1
ATOM 1749 O O . VAL A 1 218 ? 8.797 41.406 -3.088 1 94.19 218 VAL A O 1
ATOM 1752 N N . ASP A 1 219 ? 8.422 40.844 -0.952 1 93 219 ASP A N 1
ATOM 1753 C CA . ASP A 1 219 ? 7.012 41.219 -1.004 1 93 219 ASP A CA 1
ATOM 1754 C C . ASP A 1 219 ? 6.832 42.75 -0.934 1 93 219 ASP A C 1
ATOM 1756 O O . ASP A 1 219 ? 7.168 43.375 0.074 1 93 219 ASP A O 1
ATOM 1760 N N . ARG A 1 220 ? 6.211 43.281 -1.882 1 91.62 220 ARG A N 1
ATOM 1761 C CA . ARG A 1 220 ? 6.035 44.719 -2.004 1 91.62 220 ARG A CA 1
ATOM 1762 C C . ARG A 1 220 ? 5.215 45.281 -0.845 1 91.62 220 ARG A C 1
ATOM 1764 O O . ARG A 1 220 ? 5.387 46.438 -0.45 1 91.62 220 ARG A O 1
ATOM 1771 N N . GLU A 1 221 ? 4.414 44.469 -0.377 1 89.81 221 GLU A N 1
ATOM 1772 C CA . GLU A 1 221 ? 3.467 44.938 0.63 1 89.81 221 GLU A CA 1
ATOM 1773 C C . GLU A 1 221 ? 3.969 44.625 2.039 1 89.81 221 GLU A C 1
ATOM 1775 O O . GLU A 1 221 ? 3.332 45.031 3.023 1 89.81 221 GLU A O 1
ATOM 1780 N N . ASP A 1 222 ? 4.984 43.969 2.189 1 89.12 222 ASP A N 1
ATOM 1781 C CA . ASP A 1 222 ? 5.531 43.656 3.502 1 89.12 222 ASP A CA 1
ATOM 1782 C C . ASP A 1 222 ? 6.449 44.75 4.008 1 89.12 222 ASP A C 1
ATOM 1784 O O . ASP A 1 222 ? 7.52 45 3.438 1 89.12 222 ASP A O 1
ATOM 1788 N N . PRO A 1 223 ? 6.09 45.406 5.066 1 89.81 223 PRO A N 1
ATOM 1789 C CA . PRO A 1 223 ? 6.91 46.5 5.578 1 89.81 223 PRO A CA 1
ATOM 1790 C C . PRO A 1 223 ? 8.312 46.062 5.977 1 89.81 223 PRO A C 1
ATOM 1792 O O . PRO A 1 223 ? 9.258 46.844 5.926 1 89.81 223 PRO A O 1
ATOM 1795 N N . GLU A 1 224 ? 8.453 44.906 6.309 1 87.12 224 GLU A N 1
ATOM 1796 C CA . GLU A 1 224 ? 9.758 44.375 6.734 1 87.12 224 GLU A CA 1
ATOM 1797 C C . GLU A 1 224 ? 10.555 43.875 5.543 1 87.12 224 GLU A C 1
ATOM 1799 O O . GLU A 1 224 ? 11.68 43.375 5.711 1 87.12 224 GLU A O 1
ATOM 1804 N N . GLU A 1 225 ? 10 43.938 4.344 1 88.81 225 GLU A N 1
ATOM 1805 C CA . GLU A 1 225 ? 10.641 43.531 3.094 1 88.81 225 GLU A CA 1
ATOM 1806 C C . GLU A 1 225 ? 11.102 42.094 3.146 1 88.81 225 GLU A C 1
ATOM 1808 O O . GLU A 1 225 ? 12.219 41.75 2.719 1 88.81 225 GLU A O 1
ATOM 1813 N N . ASN A 1 226 ? 10.266 41.281 3.711 1 88.38 226 ASN A N 1
ATOM 1814 C CA . ASN A 1 226 ? 10.578 39.844 3.742 1 88.38 226 ASN A CA 1
ATOM 1815 C C . ASN A 1 226 ? 10.492 39.25 2.352 1 88.38 226 ASN A C 1
ATOM 1817 O O . ASN A 1 226 ? 9.648 39.625 1.542 1 88.38 226 ASN A O 1
ATOM 1821 N N . MET A 1 227 ? 11.406 38.312 2.109 1 92.81 227 MET A N 1
ATOM 1822 C CA . MET A 1 227 ? 11.344 37.531 0.87 1 92.81 227 MET A CA 1
ATOM 1823 C C . MET A 1 227 ? 10.406 36.344 1.019 1 92.81 227 MET A C 1
ATOM 1825 O O . MET A 1 227 ? 10.398 35.688 2.059 1 92.81 227 MET A O 1
ATOM 1829 N N . VAL A 1 228 ? 9.578 36.125 0.05 1 93.88 228 VAL A N 1
ATOM 1830 C CA . VAL A 1 228 ? 8.602 35.031 0.115 1 93.88 228 VAL A CA 1
ATOM 1831 C C . VAL A 1 228 ? 8.594 34.281 -1.206 1 93.88 228 VAL A C 1
ATOM 1833 O O . VAL A 1 228 ? 9.031 34.781 -2.234 1 93.88 228 VAL A O 1
ATOM 1836 N N . VAL A 1 229 ? 8.156 33.031 -1.118 1 96.31 229 VAL A N 1
ATOM 1837 C CA . VAL A 1 229 ? 7.973 32.25 -2.33 1 96.31 229 VAL A CA 1
ATOM 1838 C C . VAL A 1 229 ? 6.793 32.781 -3.131 1 96.31 229 VAL A C 1
ATOM 1840 O O . VAL A 1 229 ? 5.723 33.062 -2.574 1 96.31 229 VAL A O 1
ATOM 1843 N N . CYS A 1 230 ? 6.98 33.031 -4.391 1 96.88 230 CYS A N 1
ATOM 1844 C CA . CYS A 1 230 ? 5.941 33.594 -5.25 1 96.88 230 CYS A CA 1
ATOM 1845 C C . CYS A 1 230 ? 5.902 32.875 -6.594 1 96.88 230 CYS A C 1
ATOM 1847 O O . CYS A 1 230 ? 6.77 32.062 -6.891 1 96.88 230 CYS A O 1
ATOM 1849 N N . PHE A 1 231 ? 4.863 33.125 -7.371 1 96.38 231 PHE A N 1
ATOM 1850 C CA . PHE A 1 231 ? 4.598 32.406 -8.609 1 96.38 231 PHE A CA 1
ATOM 1851 C C . PHE A 1 231 ? 4.27 33.375 -9.734 1 96.38 231 PHE A C 1
ATOM 1853 O O . PHE A 1 231 ? 3.992 34.531 -9.492 1 96.38 231 PHE A O 1
ATOM 1860 N N . PRO A 1 232 ? 4.332 32.875 -10.992 1 95.56 232 PRO A N 1
ATOM 1861 C CA . PRO A 1 232 ? 4.02 33.781 -12.109 1 95.56 232 PRO A CA 1
ATOM 1862 C C . PRO A 1 232 ? 2.57 34.25 -12.102 1 95.56 232 PRO A C 1
ATOM 1864 O O . PRO A 1 232 ? 1.664 33.469 -11.797 1 95.56 232 PRO A O 1
ATOM 1867 N N . GLU A 1 233 ? 2.379 35.469 -12.5 1 95.06 233 GLU A N 1
ATOM 1868 C CA . GLU A 1 233 ? 1.049 36.094 -12.484 1 95.06 233 GLU A CA 1
ATOM 1869 C C . GLU A 1 233 ? 0.13 35.406 -13.5 1 95.06 233 GLU A C 1
ATOM 1871 O O . GLU A 1 233 ? -1.089 35.594 -13.461 1 95.06 233 GLU A O 1
ATOM 1876 N N . LYS A 1 234 ? 0.607 34.594 -14.344 1 92.5 234 LYS A N 1
ATOM 1877 C CA . LYS A 1 234 ? -0.194 33.875 -15.344 1 92.5 234 LYS A CA 1
ATOM 1878 C C . LYS A 1 234 ? -0.756 32.594 -14.773 1 92.5 234 LYS A C 1
ATOM 1880 O O . LYS A 1 234 ? -1.571 31.922 -15.422 1 92.5 234 LYS A O 1
ATOM 1885 N N . LEU A 1 235 ? -0.405 32.219 -13.477 1 93.88 235 LEU A N 1
ATOM 1886 C CA . LEU A 1 235 ? -0.729 30.891 -13.016 1 93.88 235 LEU A CA 1
ATOM 1887 C C . LEU A 1 235 ? -1.826 30.922 -11.953 1 93.88 235 LEU A C 1
ATOM 1889 O O . LEU A 1 235 ? -2.045 29.938 -11.242 1 93.88 235 LEU A O 1
ATOM 1893 N N . PRO A 1 236 ? -2.518 32.031 -11.758 1 93.94 236 PRO A N 1
ATOM 1894 C CA . PRO A 1 236 ? -3.545 32 -10.719 1 93.94 236 PRO A CA 1
ATOM 1895 C C . PRO A 1 236 ? -4.582 30.906 -10.922 1 93.94 236 PRO A C 1
ATOM 1897 O O . PRO A 1 236 ? -5.039 30.297 -9.953 1 93.94 236 PRO A O 1
ATOM 1900 N N . GLY A 1 237 ? -4.984 30.688 -12.148 1 92.5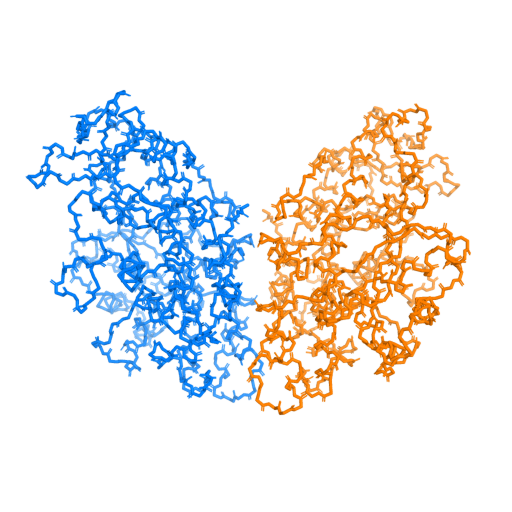6 237 GLY A N 1
ATOM 1901 C CA . GLY A 1 237 ? -5.93 29.625 -12.43 1 92.56 237 GLY A CA 1
ATOM 1902 C C . GLY A 1 237 ? -5.441 28.266 -11.969 1 92.56 237 GLY A C 1
ATOM 1903 O O . GLY A 1 237 ? -6.195 27.5 -11.352 1 92.56 237 GLY A O 1
ATOM 1904 N N . GLN A 1 238 ? -4.238 27.938 -12.234 1 93 238 GLN A N 1
ATOM 1905 C CA . GLN A 1 238 ? -3.637 26.672 -11.844 1 93 238 GLN A CA 1
ATOM 1906 C C . GLN A 1 238 ? -3.52 26.562 -10.32 1 93 238 GLN A C 1
ATOM 1908 O O . GLN A 1 238 ? -3.725 25.484 -9.75 1 93 238 GLN A O 1
ATOM 1913 N N . ILE A 1 239 ? -3.199 27.656 -9.742 1 95.19 239 ILE A N 1
ATOM 1914 C CA . ILE A 1 239 ? -3.037 27.656 -8.289 1 95.19 239 ILE A CA 1
ATOM 1915 C C . ILE A 1 239 ? -4.398 27.484 -7.617 1 95.19 239 ILE A C 1
ATOM 1917 O O . ILE A 1 239 ? -4.52 26.766 -6.625 1 95.19 239 ILE A O 1
ATOM 1921 N N . MET A 1 240 ? -5.391 28.141 -8.148 1 93.62 240 MET A N 1
ATOM 1922 C CA . MET A 1 240 ? -6.734 27.953 -7.613 1 93.62 240 MET A CA 1
ATOM 1923 C C . MET A 1 240 ? -7.16 26.484 -7.707 1 93.62 240 MET A C 1
ATOM 1925 O O . MET A 1 240 ? -7.867 25.984 -6.832 1 93.62 240 MET A O 1
ATOM 1929 N N . GLN A 1 241 ? -6.707 25.859 -8.734 1 92.38 241 GLN A N 1
ATOM 1930 C CA . GLN A 1 241 ? -7.023 24.438 -8.898 1 92.38 241 GLN A CA 1
ATOM 1931 C C . GLN A 1 241 ? -6.41 23.609 -7.773 1 92.38 241 GLN A C 1
ATOM 1933 O O . GLN A 1 241 ? -6.988 22.609 -7.344 1 92.38 241 GLN A O 1
ATOM 1938 N N . VAL A 1 242 ? -5.281 24 -7.293 1 93.81 242 VAL A N 1
ATOM 1939 C CA . VAL A 1 242 ? -4.656 23.312 -6.172 1 93.81 242 VAL A CA 1
ATOM 1940 C C . VAL A 1 242 ? -5.535 23.438 -4.93 1 93.81 242 VAL A C 1
ATOM 1942 O O . VAL A 1 242 ? -5.793 22.453 -4.242 1 93.81 242 VAL A O 1
ATOM 1945 N N . PHE A 1 243 ? -5.98 24.625 -4.691 1 94.25 243 PHE A N 1
ATOM 1946 C CA . PHE A 1 243 ? -6.824 24.859 -3.525 1 94.25 243 PHE A CA 1
ATOM 1947 C C . PHE A 1 243 ? -8.164 24.141 -3.672 1 94.25 243 PHE A C 1
ATOM 1949 O O . PHE A 1 243 ? -8.711 23.641 -2.689 1 94.25 243 PHE A O 1
ATOM 1956 N N . ARG A 1 244 ? -8.656 24.094 -4.867 1 92.06 244 ARG A N 1
ATOM 1957 C CA . ARG A 1 24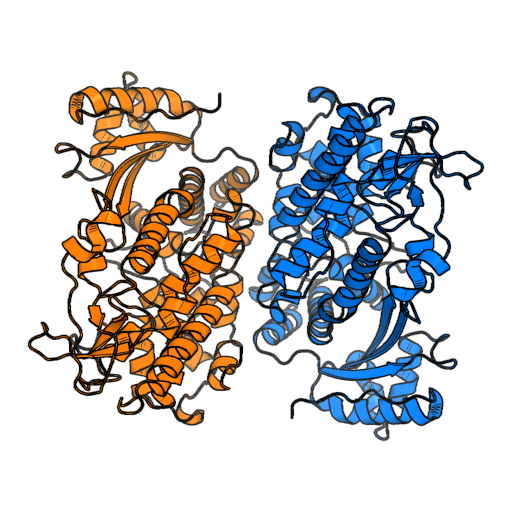4 ? -9.883 23.344 -5.137 1 92.06 244 ARG A CA 1
ATOM 1958 C C . ARG A 1 244 ? -9.688 21.859 -4.879 1 92.06 244 ARG A C 1
ATOM 1960 O O . ARG A 1 244 ? -10.586 21.188 -4.352 1 92.06 244 ARG A O 1
ATOM 1967 N N . THR A 1 245 ? -8.547 21.391 -5.309 1 92.75 245 THR A N 1
ATOM 1968 C CA . THR A 1 245 ? -8.211 19.984 -5.062 1 92.75 245 THR A CA 1
ATOM 1969 C C . THR A 1 245 ? -8.273 19.672 -3.57 1 92.75 245 THR A C 1
ATOM 1971 O O . THR A 1 245 ? -8.789 18.625 -3.174 1 92.75 245 THR A O 1
ATOM 1974 N N . ARG A 1 246 ? -7.777 20.562 -2.76 1 93.19 246 ARG A N 1
ATOM 1975 C CA . ARG A 1 246 ? -7.855 20.375 -1.312 1 93.19 246 ARG A CA 1
ATOM 1976 C C . ARG A 1 246 ? -9.297 20.234 -0.854 1 93.19 246 ARG A C 1
ATOM 1978 O O . ARG A 1 246 ? -9.625 19.328 -0.091 1 93.19 246 ARG A O 1
ATOM 1985 N N . PHE A 1 247 ? -10.086 21.172 -1.325 1 92.19 247 PHE A N 1
ATOM 1986 C CA . PHE A 1 247 ? -11.5 21.172 -0.97 1 92.19 247 PHE A CA 1
ATOM 1987 C C . PHE A 1 247 ? -12.164 19.859 -1.378 1 92.19 247 PHE A C 1
ATOM 1989 O O . PHE A 1 247 ? -12.859 19.234 -0.576 1 92.19 247 PHE A O 1
ATOM 1996 N N . GLU A 1 248 ? -11.875 19.422 -2.535 1 92 248 GLU A N 1
ATOM 1997 C CA . GLU A 1 248 ? -12.492 18.219 -3.082 1 92 248 GLU A CA 1
ATOM 1998 C C . GLU A 1 248 ? -12.031 16.969 -2.336 1 92 248 GLU A C 1
ATOM 2000 O O . GLU A 1 248 ? -12.82 16.062 -2.088 1 92 248 GLU A O 1
ATOM 2005 N N . PHE A 1 249 ? -10.82 16.922 -1.979 1 92.75 249 PHE A N 1
ATOM 2006 C CA . PHE A 1 249 ? -10.297 15.781 -1.233 1 92.75 249 PHE A CA 1
ATOM 2007 C C . PHE A 1 249 ? -10.922 15.711 0.157 1 92.75 249 PHE A C 1
ATOM 2009 O O . PHE A 1 249 ? -11.219 14.625 0.659 1 92.75 249 PHE A O 1
ATOM 2016 N N . HIS A 1 250 ? -11.023 16.828 0.767 1 92.69 250 HIS A N 1
ATOM 2017 C CA . HIS A 1 250 ? -11.648 16.844 2.084 1 92.69 250 HIS A CA 1
ATOM 2018 C C . HIS A 1 250 ? -13.102 16.375 2.008 1 92.69 250 HIS A C 1
ATOM 2020 O O . HIS A 1 250 ? -13.57 15.656 2.889 1 92.69 250 HIS A O 1
ATOM 2026 N N . GLN A 1 251 ? -13.711 16.734 0.958 1 89.31 251 GLN A N 1
ATOM 2027 C CA . GLN A 1 251 ? -15.117 16.375 0.792 1 89.31 251 GLN A CA 1
ATOM 2028 C C . GLN A 1 251 ? -15.273 14.914 0.403 1 89.31 251 GLN A C 1
ATOM 2030 O O . GLN A 1 251 ? -16.094 14.188 0.98 1 89.31 251 GLN A O 1
ATOM 2035 N N . SER A 1 252 ? -14.453 14.461 -0.523 1 90.62 252 SER A N 1
ATOM 2036 C CA . SER A 1 252 ? -14.711 13.172 -1.165 1 90.62 252 SER A CA 1
ATOM 2037 C C . SER A 1 252 ? -13.922 12.055 -0.496 1 90.62 252 SER A C 1
ATOM 2039 O O . SER A 1 252 ? -14.336 10.891 -0.538 1 90.62 252 SER A O 1
ATOM 2041 N N . VAL A 1 253 ? -12.781 12.398 0.184 1 93.25 253 VAL A N 1
ATOM 2042 C CA . VAL A 1 253 ? -11.914 11.328 0.669 1 93.25 253 VAL A CA 1
ATOM 2043 C C . VAL A 1 253 ? -11.727 11.453 2.18 1 93.25 253 VAL A C 1
ATOM 2045 O O . VAL A 1 253 ? -12.219 10.617 2.943 1 93.25 253 VAL A O 1
ATOM 2048 N N . TYR A 1 254 ? -11.195 12.578 2.645 1 93.5 254 TYR A N 1
ATOM 2049 C CA . TYR A 1 254 ? -10.742 12.703 4.023 1 93.5 254 TYR A CA 1
ATOM 2050 C C . TYR A 1 254 ? -11.922 12.688 4.988 1 93.5 254 TYR A C 1
ATOM 2052 O O . TYR A 1 254 ? -11.82 12.148 6.09 1 93.5 254 TYR A O 1
ATOM 2060 N N . GLN A 1 255 ? -13.016 13.25 4.57 1 93.56 255 GLN A N 1
ATOM 2061 C CA . GLN A 1 255 ? -14.172 13.359 5.449 1 93.56 255 GLN A CA 1
ATOM 2062 C C . GLN A 1 255 ? -15.359 12.586 4.895 1 93.56 255 GLN A C 1
ATOM 2064 O O . GLN A 1 255 ? -16.516 12.859 5.246 1 93.56 255 GLN A O 1
ATOM 2069 N N . HIS A 1 256 ? -15.07 11.688 3.951 1 94.44 256 HIS A N 1
ATOM 2070 C CA . HIS A 1 256 ? -16.109 10.789 3.455 1 94.44 256 HIS A CA 1
ATOM 2071 C C . HIS A 1 256 ? -16.812 10.078 4.605 1 94.44 256 HIS A C 1
ATOM 2073 O O . HIS A 1 256 ? -16.156 9.656 5.57 1 94.44 256 HIS A O 1
ATOM 2079 N N . LYS A 1 257 ? -18.109 10.008 4.527 1 95.25 257 LYS A N 1
ATOM 2080 C CA . LYS A 1 257 ? -18.922 9.461 5.617 1 95.25 257 LYS A CA 1
ATOM 2081 C C . LYS A 1 257 ? -18.438 8.062 6.008 1 95.25 257 LYS A C 1
ATOM 2083 O O . LYS A 1 257 ? -18.406 7.719 7.188 1 95.25 257 LYS A O 1
ATOM 2088 N N . GLY A 1 258 ? -18.141 7.203 5.008 1 95.62 258 GLY A N 1
ATOM 2089 C CA . GLY A 1 258 ? -17.641 5.863 5.297 1 95.62 258 GLY A CA 1
ATOM 2090 C C . GLY A 1 258 ? -16.328 5.863 6.035 1 95.62 258 GLY A C 1
ATOM 2091 O O . GLY A 1 258 ? -16.125 5.086 6.973 1 95.62 258 GLY A O 1
ATOM 2092 N N . VAL A 1 259 ? -15.391 6.699 5.637 1 95.88 259 VAL A N 1
ATOM 2093 C CA . VAL A 1 259 ? -14.086 6.812 6.27 1 95.88 259 VAL A CA 1
ATOM 2094 C C . VAL A 1 259 ? -14.242 7.336 7.695 1 95.88 259 VAL A C 1
ATOM 2096 O O . VAL A 1 259 ? -13.633 6.805 8.625 1 95.88 259 VAL A O 1
ATOM 2099 N N . ARG A 1 260 ? -15.078 8.344 7.84 1 96.19 260 ARG A N 1
ATOM 2100 C CA . ARG A 1 260 ? -15.297 8.945 9.148 1 96.19 260 ARG A CA 1
ATOM 2101 C C . ARG A 1 260 ? -15.93 7.945 10.117 1 96.19 260 ARG A C 1
ATOM 2103 O O . ARG A 1 260 ? -15.594 7.926 11.305 1 96.19 260 ARG A O 1
ATOM 2110 N N . ALA A 1 261 ? -16.875 7.172 9.609 1 97.56 261 ALA A N 1
ATOM 2111 C CA . ALA A 1 261 ? -17.484 6.125 10.438 1 97.56 261 ALA A CA 1
ATOM 2112 C C . ALA A 1 261 ? -16.422 5.176 10.984 1 97.56 261 ALA A C 1
ATOM 2114 O O . ALA A 1 261 ? -16.438 4.84 12.172 1 97.56 261 ALA A O 1
ATOM 2115 N N . ILE A 1 262 ? -15.508 4.781 10.156 1 97.69 262 ILE A N 1
ATOM 2116 C CA . ILE A 1 262 ? -14.453 3.854 10.555 1 97.69 262 ILE A CA 1
ATOM 2117 C C . ILE A 1 262 ? -13.484 4.551 11.508 1 97.69 262 ILE A C 1
ATOM 2119 O O . ILE A 1 262 ? -12.969 3.93 12.445 1 97.69 262 ILE A O 1
ATOM 2123 N N . ASP A 1 263 ? -13.234 5.844 11.297 1 97.44 263 ASP A N 1
ATOM 2124 C CA . ASP A 1 263 ? -12.422 6.613 12.234 1 97.44 263 ASP A CA 1
ATOM 2125 C C . ASP A 1 263 ? -12.969 6.508 13.656 1 97.44 263 ASP A C 1
ATOM 2127 O O . ASP A 1 263 ? -12.219 6.266 14.602 1 97.44 263 ASP A O 1
ATOM 2131 N N . TYR A 1 264 ? -14.258 6.703 13.773 1 97.56 264 TYR A N 1
ATOM 2132 C CA . TYR A 1 264 ? -14.891 6.633 15.086 1 97.56 264 TYR A CA 1
ATOM 2133 C C . TYR A 1 264 ? -14.773 5.23 15.672 1 97.56 264 TYR A C 1
ATOM 2135 O O . TYR A 1 264 ? -14.531 5.07 16.875 1 97.56 264 TYR A O 1
ATOM 2143 N N . MET A 1 265 ? -14.984 4.234 14.805 1 98.12 265 MET A N 1
ATOM 2144 C CA . MET A 1 265 ? -14.883 2.854 15.266 1 98.12 265 MET A CA 1
ATOM 2145 C C . MET A 1 265 ? -13.469 2.553 15.758 1 98.12 265 MET A C 1
ATOM 2147 O O . MET A 1 265 ? -13.297 1.909 16.797 1 98.12 265 MET A O 1
ATOM 2151 N N . LEU A 1 266 ? -12.453 2.998 15.055 1 97.75 266 LEU A N 1
ATOM 2152 C CA . LEU A 1 266 ? -11.062 2.795 15.445 1 97.75 266 LEU A CA 1
ATOM 2153 C C . LEU A 1 266 ? -10.773 3.479 16.781 1 97.75 266 LEU A C 1
ATOM 2155 O O . LEU A 1 266 ? -10.07 2.922 17.625 1 97.75 266 LEU A O 1
ATOM 2159 N N . CYS A 1 267 ? -11.297 4.695 16.938 1 97.19 267 CYS A N 1
ATOM 2160 C CA . CYS A 1 267 ? -11.117 5.391 18.203 1 97.19 267 CYS A CA 1
ATOM 2161 C C . CYS A 1 267 ? -11.727 4.598 19.344 1 97.19 267 CYS A C 1
ATOM 2163 O O . CYS A 1 267 ? -11.117 4.469 20.406 1 97.19 267 CYS A O 1
ATOM 2165 N N . ASP A 1 268 ? -12.953 4.066 19.109 1 97.25 268 ASP A N 1
ATOM 2166 C CA . ASP A 1 268 ? -13.602 3.252 20.141 1 97.25 268 ASP A CA 1
ATOM 2167 C C . ASP A 1 268 ? -12.75 2.031 20.484 1 97.25 268 ASP A C 1
ATOM 2169 O O . ASP A 1 268 ? -12.664 1.646 21.656 1 97.25 268 ASP A O 1
ATOM 2173 N N . ILE A 1 269 ? -12.133 1.435 19.484 1 97.62 269 ILE A N 1
ATOM 2174 C CA . ILE A 1 269 ? -11.281 0.271 19.688 1 97.62 269 ILE A CA 1
ATOM 2175 C C . ILE A 1 269 ? -10.094 0.651 20.562 1 97.62 269 ILE A C 1
ATOM 2177 O O . ILE A 1 269 ? -9.828 -0.003 21.578 1 97.62 269 ILE A O 1
ATOM 2181 N N . LEU A 1 270 ? -9.406 1.728 20.25 1 96.75 270 LEU A N 1
ATOM 2182 C CA . LEU A 1 270 ? -8.188 2.123 20.953 1 96.75 270 LEU A CA 1
ATOM 2183 C C . LEU A 1 270 ? -8.492 2.58 22.375 1 96.75 270 LEU A C 1
ATOM 2185 O O . LEU A 1 270 ? -7.727 2.305 23.297 1 96.75 270 LEU A O 1
ATOM 2189 N N . VAL A 1 271 ? -9.617 3.268 22.5 1 96.31 271 VAL A N 1
ATOM 2190 C CA . VAL A 1 271 ? -10.023 3.711 23.844 1 96.31 271 VAL A CA 1
ATOM 2191 C C . VAL A 1 271 ? -10.336 2.498 24.719 1 96.31 271 VAL A C 1
ATOM 2193 O O . VAL A 1 271 ? -9.898 2.43 25.859 1 96.31 271 VAL A O 1
ATOM 2196 N N . SER A 1 272 ? -11.125 1.585 24.141 1 96 272 SER A N 1
ATOM 2197 C CA . SER A 1 272 ? -11.5 0.385 24.891 1 96 272 SER A CA 1
ATOM 2198 C C . SER A 1 272 ? -10.273 -0.447 25.25 1 96 272 SER A C 1
ATOM 2200 O O . SER A 1 272 ? -10.258 -1.118 26.281 1 96 272 SER A O 1
ATOM 2202 N N . ALA A 1 273 ? -9.195 -0.341 24.469 1 96.44 273 ALA A N 1
ATOM 2203 C CA . ALA A 1 273 ? -8 -1.153 24.656 1 96.44 273 ALA A CA 1
ATOM 2204 C C . ALA A 1 273 ? -6.969 -0.417 25.516 1 96.44 273 ALA A C 1
ATOM 2206 O O . ALA A 1 273 ? -5.961 -1 25.922 1 96.44 273 ALA A O 1
ATOM 2207 N N . ASN A 1 274 ? -7.199 0.824 25.859 1 96.25 274 ASN A N 1
ATOM 2208 C CA . ASN A 1 274 ? -6.199 1.724 26.422 1 96.25 274 ASN A CA 1
ATOM 2209 C C . ASN A 1 274 ? -5.586 1.153 27.688 1 96.25 274 ASN A C 1
ATOM 2211 O O . ASN A 1 274 ? -4.367 1.214 27.875 1 96.25 274 ASN A O 1
ATOM 2215 N N . ASP A 1 275 ? -6.387 0.547 28.5 1 94.88 275 ASP A N 1
ATOM 2216 C CA . ASP A 1 275 ? -5.918 0.147 29.828 1 94.88 275 ASP A CA 1
ATOM 2217 C C . ASP A 1 275 ? -5.262 -1.23 29.781 1 94.88 275 ASP A C 1
ATOM 2219 O O . ASP A 1 275 ? -4.531 -1.604 30.703 1 94.88 275 ASP A O 1
ATOM 2223 N N . HIS A 1 276 ? -5.469 -1.945 28.719 1 95.31 276 HIS A N 1
ATOM 2224 C CA . HIS A 1 276 ? -5.074 -3.348 28.766 1 95.31 276 HIS A CA 1
ATOM 2225 C C . HIS A 1 276 ? -4.074 -3.672 27.656 1 95.31 276 HIS A C 1
ATOM 2227 O O . HIS A 1 276 ? -3.404 -4.707 27.703 1 95.31 276 HIS A O 1
ATOM 2233 N N . LEU A 1 277 ? -3.994 -2.818 26.734 1 94.56 277 LEU A N 1
ATOM 2234 C CA . LEU A 1 277 ? -3.016 -2.994 25.672 1 94.56 277 LEU A CA 1
ATOM 2235 C C . LEU A 1 277 ? -1.824 -2.062 25.859 1 94.56 277 LEU A C 1
ATOM 2237 O O . LEU A 1 277 ? -1.976 -0.839 25.828 1 94.56 277 LEU A O 1
ATOM 2241 N N . LYS A 1 278 ? -0.717 -2.656 26.062 1 93.88 278 LYS A N 1
ATOM 2242 C CA . LYS A 1 278 ? 0.477 -1.855 26.312 1 93.88 278 LYS A CA 1
ATOM 2243 C C . LYS A 1 278 ? 1.521 -2.064 25.219 1 93.88 278 LYS A C 1
ATOM 2245 O O . LYS A 1 278 ? 1.647 -3.164 24.672 1 93.88 278 LYS A O 1
ATOM 2250 N N . ILE A 1 279 ? 2.184 -1.032 24.891 1 93.81 279 ILE A N 1
ATOM 2251 C CA . ILE A 1 279 ? 3.32 -1.041 23.969 1 93.81 279 ILE A CA 1
ATOM 2252 C C . ILE A 1 279 ? 4.602 -0.713 24.734 1 93.81 279 ILE A C 1
ATOM 2254 O O . ILE A 1 279 ? 4.781 0.417 25.203 1 93.81 279 ILE A O 1
ATOM 2258 N N . LYS A 1 280 ? 5.461 -1.676 24.844 1 93 280 LYS A N 1
ATOM 2259 C CA . LYS A 1 280 ? 6.676 -1.538 25.641 1 93 280 LYS A CA 1
ATOM 2260 C C . LYS A 1 280 ? 6.363 -0.982 27.016 1 93 280 LYS A C 1
ATOM 2262 O O . LYS A 1 280 ? 6.992 -0.021 27.469 1 93 280 LYS A O 1
ATOM 2267 N N . GLY A 1 281 ? 5.336 -1.463 27.578 1 92.56 281 GLY A N 1
ATOM 2268 C CA . GLY A 1 281 ? 4.98 -1.163 28.953 1 92.56 281 GLY A CA 1
ATOM 2269 C C . GLY A 1 281 ? 4.164 0.108 29.094 1 92.56 281 GLY A C 1
ATOM 2270 O O . GLY A 1 281 ? 3.723 0.45 30.203 1 92.56 281 GLY A O 1
ATOM 2271 N N . LYS A 1 282 ? 3.842 0.822 28.047 1 95.81 282 LYS A N 1
ATOM 2272 C CA . LYS A 1 282 ? 3.094 2.074 28.109 1 95.81 282 LYS A CA 1
ATOM 2273 C C . LYS A 1 282 ? 1.685 1.9 27.562 1 95.81 282 LYS A C 1
ATOM 2275 O O . LYS A 1 282 ? 1.489 1.217 26.547 1 95.81 282 LYS A O 1
ATOM 2280 N N . ARG A 1 283 ? 0.764 2.518 28.25 1 96.12 283 ARG A N 1
ATOM 2281 C CA . ARG A 1 283 ? -0.588 2.592 27.719 1 96.12 283 ARG A CA 1
ATOM 2282 C C . ARG A 1 283 ? -0.636 3.494 26.484 1 96.12 283 ARG A C 1
ATOM 2284 O O . ARG A 1 283 ? 0.249 4.328 26.281 1 96.12 283 ARG A O 1
ATOM 2291 N N . ILE A 1 284 ? -1.686 3.307 25.734 1 95.56 284 ILE A N 1
ATOM 2292 C CA . ILE A 1 284 ? -1.856 4.094 24.516 1 95.56 284 ILE A CA 1
ATOM 2293 C C . ILE A 1 284 ? -1.962 5.578 24.875 1 95.56 284 ILE A C 1
ATOM 2295 O O . ILE A 1 284 ? -1.37 6.426 24.203 1 95.56 284 ILE A O 1
ATOM 2299 N N . SER A 1 285 ? -2.627 5.941 25.953 1 95.5 285 SER A N 1
ATOM 2300 C CA . SER A 1 285 ? -2.865 7.32 26.359 1 95.5 285 SER A CA 1
ATOM 2301 C C . SER A 1 285 ? -1.59 7.965 26.891 1 95.5 285 SER A C 1
ATOM 2303 O O . SER A 1 285 ? -1.512 9.188 27.016 1 95.5 285 SER A O 1
ATOM 2305 N N . GLU A 1 286 ? -0.567 7.156 27.094 1 95.38 286 GLU A N 1
ATOM 2306 C CA . GLU A 1 286 ? 0.648 7.664 27.734 1 95.38 286 GLU A CA 1
ATOM 2307 C C . GLU A 1 286 ? 1.834 7.598 26.766 1 95.38 286 GLU A C 1
ATOM 2309 O O . GLU A 1 286 ? 2.912 8.117 27.078 1 95.38 286 GLU A O 1
ATOM 2314 N N . ILE A 1 287 ? 1.634 7.09 25.656 1 96.19 287 ILE A N 1
ATOM 2315 C CA . ILE A 1 287 ? 2.75 6.645 24.828 1 96.19 287 ILE A CA 1
ATOM 2316 C C . ILE A 1 287 ? 3.375 7.844 24.125 1 96.19 287 ILE A C 1
ATOM 2318 O O . ILE A 1 287 ? 4.539 7.793 23.719 1 96.19 287 ILE A O 1
ATOM 2322 N N . MET A 1 288 ? 2.674 8.977 23.984 1 95.06 288 MET A N 1
ATOM 2323 C CA . MET A 1 288 ? 3.098 10.141 23.203 1 95.06 288 MET A CA 1
ATOM 2324 C C . MET A 1 288 ? 4.316 10.805 23.844 1 95.06 288 MET A C 1
ATOM 2326 O O . MET A 1 288 ? 5.078 11.492 23.156 1 95.06 288 MET A O 1
ATOM 2330 N N . THR A 1 289 ? 4.559 10.562 25.078 1 93.69 289 THR A N 1
ATOM 2331 C CA . THR A 1 289 ? 5.652 11.219 25.781 1 93.69 289 THR A CA 1
ATOM 2332 C C . THR A 1 289 ? 6.867 10.305 25.875 1 93.69 289 THR A C 1
ATOM 2334 O O . THR A 1 289 ? 7.891 10.68 26.453 1 93.69 289 THR A O 1
ATOM 2337 N N . CYS A 1 290 ? 6.801 9.164 25.344 1 96.81 290 CYS A N 1
ATOM 2338 C CA . CYS A 1 290 ? 7.895 8.203 25.406 1 96.81 290 CYS A CA 1
ATOM 2339 C C . CYS A 1 290 ? 8.234 7.68 24.016 1 96.81 290 CYS A C 1
ATOM 2341 O O . CYS A 1 290 ? 7.695 6.664 23.562 1 96.81 290 CYS A O 1
ATOM 2343 N N . MET A 1 291 ? 9.234 8.266 23.422 1 97.56 291 MET A N 1
ATOM 2344 C CA . MET A 1 291 ? 9.594 7.918 22.047 1 97.56 291 MET A CA 1
ATOM 2345 C C . MET A 1 291 ? 10.133 6.492 21.969 1 97.56 291 MET A C 1
ATOM 2347 O O . MET A 1 291 ? 10.031 5.84 20.938 1 97.56 291 MET A O 1
ATOM 2351 N N . GLU A 1 292 ? 10.703 6.027 23.141 1 96.38 292 GLU A N 1
ATOM 2352 C CA . GLU A 1 292 ? 11.188 4.656 23.188 1 96.38 292 GLU A CA 1
ATOM 2353 C C . GLU A 1 292 ? 10.062 3.658 22.938 1 96.38 292 GLU A C 1
ATOM 2355 O O . GLU A 1 292 ? 10.258 2.646 22.266 1 96.38 292 GLU A O 1
ATOM 2360 N N . ALA A 1 293 ? 8.953 3.943 23.484 1 96.5 293 ALA A N 1
ATOM 2361 C CA . ALA A 1 293 ? 7.777 3.105 23.266 1 96.5 293 ALA A CA 1
ATOM 2362 C C . ALA A 1 293 ? 7.074 3.475 21.969 1 96.5 293 ALA A C 1
ATOM 2364 O O . ALA A 1 293 ? 6.637 2.598 21.219 1 96.5 293 ALA A O 1
ATOM 2365 N N . TYR A 1 294 ? 7.035 4.789 21.672 1 97.25 294 TYR A N 1
ATOM 2366 C CA . TYR A 1 294 ? 6.281 5.328 20.547 1 97.25 294 TYR A CA 1
ATOM 2367 C C . TYR A 1 294 ? 6.816 4.789 19.234 1 97.25 294 TYR A C 1
ATOM 2369 O O . TYR A 1 294 ? 6.055 4.594 18.281 1 97.25 294 TYR A O 1
ATOM 2377 N N . GLN A 1 295 ? 8.133 4.484 19.156 1 96.62 295 GLN A N 1
ATOM 2378 C CA . GLN A 1 295 ? 8.742 4.016 17.906 1 96.62 295 GLN A CA 1
ATOM 2379 C C . GLN A 1 295 ? 8.195 2.648 17.516 1 96.62 295 GLN A C 1
ATOM 2381 O O . GLN A 1 295 ? 8.398 2.199 16.391 1 96.62 295 GLN A O 1
ATOM 2386 N N . HIS A 1 296 ? 7.395 2.002 18.422 1 94.81 296 HIS A N 1
ATOM 2387 C CA . HIS A 1 296 ? 6.809 0.695 18.156 1 94.81 296 HIS A CA 1
ATOM 2388 C C . HIS A 1 296 ? 5.301 0.797 17.953 1 94.81 296 HIS A C 1
ATOM 2390 O O . HIS A 1 296 ? 4.605 -0.221 17.906 1 94.81 296 HIS A O 1
ATOM 2396 N N . PHE A 1 297 ? 4.828 1.981 17.922 1 96.44 297 PHE A N 1
ATOM 2397 C CA . PHE A 1 297 ? 3.393 2.223 17.875 1 96.44 297 PHE A CA 1
ATOM 2398 C C . PHE A 1 297 ? 2.967 2.641 16.469 1 96.44 297 PHE A C 1
ATOM 2400 O O . PHE A 1 297 ? 3.236 3.768 16.047 1 96.44 297 PHE A O 1
ATOM 2407 N N . ASP A 1 298 ? 2.373 1.733 15.695 1 96.69 298 ASP A N 1
ATOM 2408 C CA . ASP A 1 298 ? 1.913 1.989 14.336 1 96.69 298 ASP A CA 1
ATOM 2409 C C . ASP A 1 298 ? 0.62 1.232 14.039 1 96.69 298 ASP A C 1
ATOM 2411 O O . ASP A 1 298 ? -0.039 0.739 14.961 1 96.69 298 ASP A O 1
ATOM 2415 N N . ASP A 1 299 ? 0.135 1.163 12.797 1 96.69 299 ASP A N 1
ATOM 2416 C CA . ASP A 1 299 ? -1.175 0.626 12.438 1 96.69 299 ASP A CA 1
ATOM 2417 C C . ASP A 1 299 ? -1.282 -0.852 12.805 1 96.69 299 ASP A C 1
ATOM 2419 O O . ASP A 1 299 ? -2.385 -1.387 12.93 1 96.69 299 ASP A O 1
ATOM 2423 N N . ARG A 1 300 ? -0.138 -1.5 13.07 1 94.69 300 ARG A N 1
ATOM 2424 C CA . ARG A 1 300 ? -0.126 -2.934 13.344 1 94.69 300 ARG A CA 1
ATOM 2425 C C . ARG A 1 300 ? -0.623 -3.223 14.758 1 94.69 300 ARG A C 1
ATOM 2427 O O . ARG A 1 300 ? -0.766 -4.387 15.141 1 94.69 300 ARG A O 1
ATOM 2434 N N . VAL A 1 301 ? -0.95 -2.176 15.492 1 94.88 301 VAL A N 1
ATOM 2435 C CA . VAL A 1 301 ? -1.493 -2.322 16.844 1 94.88 301 VAL A CA 1
ATOM 2436 C C . VAL A 1 301 ? -2.785 -3.135 16.797 1 94.88 301 VAL A C 1
ATOM 2438 O O . VAL A 1 301 ? -3.115 -3.842 17.75 1 94.88 301 VAL A O 1
ATOM 2441 N N . LEU A 1 302 ? -3.512 -3.115 15.656 1 94.5 302 LEU A N 1
ATOM 2442 C CA . LEU A 1 302 ? -4.77 -3.84 15.5 1 94.5 302 LEU A CA 1
ATOM 2443 C C . LEU A 1 302 ? -4.543 -5.344 15.578 1 94.5 302 LEU A C 1
ATOM 2445 O O . LEU A 1 302 ? -5.445 -6.094 15.969 1 94.5 302 LEU A O 1
ATOM 2449 N N . LEU A 1 303 ? -3.318 -5.785 15.195 1 93.81 303 LEU A N 1
ATOM 2450 C CA . LEU A 1 303 ? -3 -7.203 15.305 1 93.81 303 LEU A CA 1
ATOM 2451 C C . LEU A 1 303 ? -3.016 -7.652 16.766 1 93.81 303 LEU A C 1
ATOM 2453 O O . LEU A 1 303 ? -3.475 -8.75 17.078 1 93.81 303 LEU A O 1
ATOM 2457 N N . LYS A 1 304 ? -2.518 -6.777 17.641 1 92.56 304 LYS A N 1
ATOM 2458 C CA . LYS A 1 304 ? -2.504 -7.086 19.078 1 92.56 304 LYS A CA 1
ATOM 2459 C C . LYS A 1 304 ? -3.922 -7.242 19.609 1 92.56 304 LYS A C 1
ATOM 2461 O O . LYS A 1 304 ? -4.172 -8.086 20.469 1 92.56 304 LYS A O 1
ATOM 2466 N N . VAL A 1 305 ? -4.777 -6.43 19.078 1 94.56 305 VAL A N 1
ATOM 2467 C CA . VAL A 1 305 ? -6.18 -6.516 19.469 1 94.56 305 VAL A CA 1
ATOM 2468 C C . VAL A 1 305 ? -6.801 -7.793 18.906 1 94.56 305 VAL A C 1
ATOM 2470 O O . VAL A 1 305 ? -7.457 -8.547 19.625 1 94.56 305 VAL A O 1
ATOM 2473 N N . GLN A 1 306 ? -6.578 -8.039 17.688 1 92.94 306 GLN A N 1
ATOM 2474 C CA . GLN A 1 306 ? -7.184 -9.148 16.953 1 92.94 306 GLN A CA 1
ATOM 2475 C C . GLN A 1 306 ? -6.797 -10.492 17.562 1 92.94 306 GLN A C 1
ATOM 2477 O O . GLN A 1 306 ? -7.609 -11.422 17.609 1 92.94 306 GLN A O 1
ATOM 2482 N N . GLU A 1 307 ? -5.59 -10.625 18.078 1 89 307 GLU A N 1
ATOM 2483 C CA . GLU A 1 307 ? -5.059 -11.914 18.5 1 89 307 GLU A CA 1
ATOM 2484 C C . GLU A 1 307 ? -5.238 -12.117 20 1 89 307 GLU A C 1
ATOM 2486 O O . GLU A 1 307 ? -5.031 -13.219 20.516 1 89 307 GLU A O 1
ATOM 2491 N N . SER A 1 308 ? -5.602 -11.062 20.656 1 89.25 308 SER A N 1
ATOM 2492 C CA . SER A 1 308 ? -5.668 -11.148 22.125 1 89.25 308 SER A CA 1
ATOM 2493 C C . SER A 1 308 ? -6.789 -12.078 22.562 1 89.25 308 SER A C 1
ATOM 2495 O O . SER A 1 308 ? -7.871 -12.094 21.969 1 89.25 308 SER A O 1
ATOM 2497 N N . ASP A 1 309 ? -6.5 -12.836 23.609 1 87.69 309 ASP A N 1
ATOM 2498 C CA . ASP A 1 309 ? -7.52 -13.688 24.219 1 87.69 309 ASP A CA 1
ATOM 2499 C C . ASP A 1 309 ? -7.957 -13.133 25.562 1 87.69 309 ASP A C 1
ATOM 2501 O O . ASP A 1 309 ? -8.703 -13.789 26.297 1 87.69 309 ASP A O 1
ATOM 2505 N N . GLU A 1 310 ? -7.477 -11.945 25.891 1 91.69 310 GLU A N 1
ATOM 2506 C CA . GLU A 1 310 ? -7.836 -11.328 27.172 1 91.69 310 GLU A CA 1
ATOM 2507 C C . GLU A 1 310 ? -9.289 -10.867 27.172 1 91.69 310 GLU A C 1
ATOM 2509 O O . GLU A 1 310 ? -9.734 -10.18 26.234 1 91.69 310 GLU A O 1
ATOM 2514 N N . PRO A 1 311 ? -9.992 -11.195 28.188 1 94.75 311 PRO A N 1
ATOM 2515 C CA . PRO A 1 311 ? -11.398 -10.805 28.25 1 94.75 311 PRO A CA 1
ATOM 2516 C C . PRO A 1 311 ? -11.586 -9.289 28.219 1 94.75 311 PRO A C 1
ATOM 2518 O O . PRO A 1 311 ? -12.586 -8.797 27.688 1 94.75 311 PRO A O 1
ATOM 2521 N N . GLU A 1 312 ? -10.617 -8.633 28.703 1 95.19 312 GLU A N 1
ATOM 2522 C CA . GLU A 1 312 ? -10.703 -7.176 28.781 1 95.19 312 GLU A CA 1
ATOM 2523 C C . GLU A 1 312 ? -10.641 -6.539 27.406 1 95.19 312 GLU A C 1
ATOM 2525 O O . GLU A 1 312 ? -11.031 -5.387 27.219 1 95.19 312 GLU A O 1
ATOM 2530 N N . LEU A 1 313 ? -10.195 -7.281 26.391 1 96.06 313 LEU A N 1
ATOM 2531 C CA . LEU A 1 313 ? -10.055 -6.73 25.047 1 96.06 313 LEU A CA 1
ATOM 2532 C C . LEU A 1 313 ? -11.148 -7.27 24.125 1 96.06 313 LEU A C 1
ATOM 2534 O O . LEU A 1 313 ? -11.109 -7.039 22.922 1 96.06 313 LEU A O 1
ATOM 2538 N N . GLN A 1 314 ? -12.117 -7.922 24.719 1 95.88 314 GLN A N 1
ATOM 2539 C CA . GLN A 1 314 ? -13.164 -8.562 23.922 1 95.88 314 GLN A CA 1
ATOM 2540 C C . GLN A 1 314 ? -13.984 -7.523 23.156 1 95.88 314 GLN A C 1
ATOM 2542 O O . GLN A 1 314 ? -14.383 -7.754 22.016 1 95.88 314 GLN A O 1
ATOM 2547 N N . GLU A 1 315 ? -14.289 -6.438 23.812 1 95.38 315 GLU A N 1
ATOM 2548 C CA . GLU A 1 315 ? -15.047 -5.379 23.156 1 95.38 315 GLU A CA 1
ATOM 2549 C C . GLU A 1 315 ? -14.297 -4.82 21.969 1 95.38 315 GLU A C 1
ATOM 2551 O O . GLU A 1 315 ? -14.867 -4.645 20.891 1 95.38 315 GLU A O 1
ATOM 2556 N N . ALA A 1 316 ? -13.023 -4.504 22.156 1 97 316 ALA A N 1
ATOM 2557 C CA . ALA A 1 316 ? -12.18 -4 21.078 1 97 316 ALA A CA 1
ATOM 2558 C C . ALA A 1 316 ? -12.094 -5.004 19.938 1 97 316 ALA A C 1
ATOM 2560 O O . ALA A 1 316 ? -12.188 -4.629 18.766 1 97 316 ALA A O 1
ATOM 2561 N N . LYS A 1 317 ? -11.938 -6.234 20.297 1 96.69 317 LYS A N 1
ATOM 2562 C CA . LYS A 1 317 ? -11.828 -7.301 19.297 1 96.69 317 LYS A CA 1
ATOM 2563 C C . LYS A 1 317 ? -13.117 -7.434 18.484 1 96.69 317 LYS A C 1
ATOM 2565 O O . LYS A 1 317 ? -13.07 -7.605 17.266 1 96.69 317 LYS A O 1
ATOM 2570 N N . ALA A 1 318 ? -14.25 -7.383 19.156 1 96.81 318 ALA A N 1
ATOM 2571 C CA . ALA A 1 318 ? -15.547 -7.477 18.484 1 96.81 318 ALA A CA 1
ATOM 2572 C C . ALA A 1 318 ? -15.742 -6.312 17.516 1 96.81 318 ALA A C 1
ATOM 2574 O O . ALA A 1 318 ? -16.25 -6.504 16.406 1 96.81 318 ALA A O 1
ATOM 2575 N N . LEU A 1 319 ? -15.398 -5.164 17.922 1 97.38 319 LEU A N 1
ATOM 2576 C CA . LEU A 1 319 ? -15.539 -3.984 17.078 1 97.38 319 LEU A CA 1
ATOM 2577 C C . LEU A 1 319 ? -14.617 -4.066 15.867 1 97.38 319 LEU A C 1
ATOM 2579 O O . LEU A 1 319 ? -14.984 -3.639 14.773 1 97.38 319 LEU A O 1
ATOM 2583 N N . LEU A 1 320 ? -13.398 -4.543 16.094 1 97.31 320 LEU A N 1
ATOM 2584 C CA . LEU A 1 320 ? -12.477 -4.73 14.984 1 97.31 320 LEU A CA 1
ATOM 2585 C C . LEU A 1 320 ? -13.039 -5.719 13.961 1 97.31 320 LEU A C 1
ATOM 2587 O O . LEU A 1 320 ? -12.961 -5.484 12.758 1 97.31 320 LEU A O 1
ATOM 2591 N N . LYS A 1 321 ? -13.578 -6.809 14.461 1 96.75 321 LYS A N 1
ATOM 2592 C CA . LYS A 1 321 ? -14.234 -7.773 13.578 1 96.75 321 LYS A CA 1
ATOM 2593 C C . LYS A 1 321 ? -15.352 -7.117 12.781 1 96.75 321 LYS A C 1
ATOM 2595 O O . LYS A 1 321 ? -15.531 -7.406 11.594 1 96.75 321 LYS A O 1
ATOM 2600 N N . ARG A 1 322 ? -16.078 -6.254 13.445 1 97.31 322 ARG A N 1
ATOM 2601 C CA . ARG A 1 322 ? -17.172 -5.543 12.797 1 97.31 322 ARG A CA 1
ATOM 2602 C C . ARG A 1 322 ? -16.656 -4.668 11.656 1 97.31 322 ARG A C 1
ATOM 2604 O O . ARG A 1 322 ? -17.312 -4.531 10.625 1 97.31 322 ARG A O 1
ATOM 2611 N N . ILE A 1 323 ? -15.516 -4.039 11.797 1 96.81 323 ILE A N 1
ATOM 2612 C CA . ILE A 1 323 ? -14.938 -3.234 10.727 1 96.81 323 ILE A CA 1
ATOM 2613 C C . ILE A 1 323 ? -14.695 -4.109 9.5 1 96.81 323 ILE A C 1
ATOM 2615 O O . ILE A 1 323 ? -14.938 -3.682 8.367 1 96.81 323 ILE A O 1
ATOM 2619 N N . TYR A 1 324 ? -14.25 -5.367 9.688 1 95.38 324 TYR A N 1
ATOM 2620 C CA . TYR A 1 324 ? -13.93 -6.277 8.586 1 95.38 324 TYR A CA 1
ATOM 2621 C C . TYR A 1 324 ? -15.203 -6.855 7.973 1 95.38 324 TYR A C 1
ATOM 2623 O O . TYR A 1 324 ? -15.273 -7.047 6.758 1 95.38 324 TYR A O 1
ATOM 2631 N N . THR A 1 325 ? -16.219 -7.059 8.789 1 95.81 325 THR A N 1
ATOM 2632 C CA . THR A 1 325 ? -17.359 -7.84 8.328 1 95.81 325 THR A CA 1
ATOM 2633 C C . THR A 1 325 ? -18.594 -6.945 8.141 1 95.81 325 THR A C 1
ATOM 2635 O O . THR A 1 325 ? -19.609 -7.391 7.625 1 95.81 325 THR A O 1
ATOM 2638 N N . LYS A 1 326 ? -18.484 -5.664 8.594 1 93.25 326 LYS A N 1
ATOM 2639 C CA . LYS A 1 326 ? -19.594 -4.719 8.5 1 93.25 326 LYS A CA 1
ATOM 2640 C C . LYS A 1 326 ? -20.719 -5.102 9.453 1 93.25 326 LYS A C 1
ATOM 2642 O O . LYS A 1 326 ? -20.719 -6.207 10.008 1 93.25 326 LYS A O 1
ATOM 2647 N N . PRO A 1 327 ? -21.625 -4.238 9.766 1 95.31 327 PRO A N 1
ATOM 2648 C CA . PRO A 1 327 ? -21.688 -2.887 9.203 1 95.31 327 PRO A CA 1
ATOM 2649 C C . PRO A 1 327 ? -20.797 -1.894 9.953 1 95.31 327 PRO A C 1
ATOM 2651 O O . PRO A 1 327 ? -20.516 -2.084 11.141 1 95.31 327 PRO A O 1
ATOM 2654 N N . TYR A 1 328 ? -20.484 -0.776 9.211 1 97.31 328 TYR A N 1
ATOM 2655 C CA . TYR A 1 328 ? -19.859 0.361 9.883 1 97.31 328 TYR A CA 1
ATOM 2656 C C . TYR A 1 328 ? -20.891 1.143 10.688 1 97.31 328 TYR A C 1
ATOM 2658 O O . TYR A 1 328 ? -22.078 0.812 10.68 1 97.31 328 TYR A O 1
ATOM 2666 N N . TYR A 1 329 ? -20.375 2.098 11.523 1 98 329 TYR A N 1
ATOM 2667 C CA . TYR A 1 329 ? -21.312 3.068 12.07 1 98 329 TYR A CA 1
ATOM 2668 C C . TYR A 1 329 ? -22.109 3.732 10.953 1 98 329 TYR A C 1
ATOM 2670 O O . TYR A 1 329 ? -21.594 3.99 9.867 1 98 329 TYR A O 1
ATOM 2678 N N . ASN A 1 330 ? -23.375 3.988 11.211 1 97.38 330 ASN A N 1
ATOM 2679 C CA . ASN A 1 330 ? -24.266 4.457 10.156 1 97.38 330 ASN A CA 1
ATOM 2680 C C . ASN A 1 330 ? -24.328 5.98 10.109 1 97.38 330 ASN A C 1
ATOM 2682 O O . ASN A 1 330 ? -24.391 6.637 11.156 1 97.38 330 ASN A O 1
ATOM 2686 N N . PHE A 1 331 ? -24.266 6.508 8.938 1 96.56 331 PHE A N 1
ATOM 2687 C CA . PHE A 1 331 ? -24.5 7.926 8.695 1 96.56 331 PHE A CA 1
ATOM 2688 C C . PHE A 1 331 ? -26 8.234 8.703 1 96.56 331 PHE A C 1
ATOM 2690 O O . PHE A 1 331 ? -26.766 7.621 7.965 1 96.56 331 PHE A O 1
ATOM 2697 N N . VAL A 1 332 ? -26.406 9.172 9.422 1 96.12 332 VAL A N 1
ATOM 2698 C CA . VAL A 1 332 ? -27.828 9.469 9.586 1 96.12 332 VAL A CA 1
ATOM 2699 C C . VAL A 1 332 ? -28.203 10.656 8.695 1 96.12 332 VAL A C 1
ATOM 2701 O O . VAL A 1 332 ? -29.312 10.68 8.133 1 96.12 332 VAL A O 1
ATOM 2704 N N . GLY A 1 333 ? -27.328 11.609 8.711 1 95 333 GLY A N 1
ATOM 2705 C CA . GLY A 1 333 ? -27.625 12.773 7.891 1 95 333 GLY A CA 1
ATOM 2706 C C . GLY A 1 333 ? -26.703 13.945 8.164 1 95 333 GLY A C 1
ATOM 2707 O O . GLY A 1 333 ? -25.812 13.859 9.023 1 95 333 GLY A O 1
ATOM 2708 N N . LYS A 1 334 ? -26.922 14.961 7.391 1 95.44 334 LYS A N 1
ATOM 2709 C CA . LYS A 1 334 ? -26.156 16.188 7.465 1 95.44 334 LYS A CA 1
ATOM 2710 C C . LYS A 1 334 ? -27.062 17.422 7.312 1 95.44 334 LYS A C 1
ATOM 2712 O O . LYS A 1 334 ? -28.109 17.344 6.668 1 95.44 334 LYS A O 1
ATOM 2717 N N . THR A 1 335 ? -26.719 18.453 7.977 1 95.69 335 THR A N 1
ATOM 2718 C CA . THR A 1 335 ? -27.453 19.703 7.836 1 95.69 335 THR A CA 1
ATOM 2719 C C . THR A 1 335 ? -26.516 20.906 7.902 1 95.69 335 THR A C 1
ATOM 2721 O O . THR A 1 335 ? -25.344 20.766 8.234 1 95.69 335 THR A O 1
ATOM 2724 N N . ALA A 1 336 ? -27.031 22.016 7.5 1 93.31 336 ALA A N 1
ATOM 2725 C CA . ALA A 1 336 ? -26.234 23.25 7.52 1 93.31 336 ALA A CA 1
ATOM 2726 C C . ALA A 1 336 ? -26.125 23.797 8.938 1 93.31 336 ALA A C 1
ATOM 2728 O O . ALA A 1 336 ? -26.984 23.562 9.781 1 93.31 336 ALA A O 1
ATOM 2729 N N . ILE A 1 337 ? -25.047 24.5 9.172 1 94.06 337 ILE A N 1
ATOM 2730 C CA . ILE A 1 337 ? -24.906 25.25 10.406 1 94.06 337 ILE A CA 1
ATOM 2731 C C . ILE A 1 337 ? -25.656 26.578 10.297 1 94.06 337 ILE A C 1
ATOM 2733 O O . ILE A 1 337 ? -25.641 27.219 9.25 1 94.06 337 ILE A O 1
ATOM 2737 N N . THR A 1 338 ? -26.359 26.906 11.336 1 94.25 338 THR A N 1
ATOM 2738 C CA . THR A 1 338 ? -27.125 28.141 11.383 1 94.25 338 THR A CA 1
ATOM 2739 C C . THR A 1 338 ? -26.766 28.969 12.617 1 94.25 338 THR A C 1
ATOM 2741 O O . THR A 1 338 ? -25.844 28.609 13.352 1 94.25 338 THR A O 1
ATOM 2744 N N . ASN A 1 339 ? -27.5 30.062 12.766 1 93 339 ASN A N 1
ATOM 2745 C CA . ASN A 1 339 ? -27.266 30.922 13.922 1 93 339 ASN A CA 1
ATOM 2746 C C . ASN A 1 339 ? -27.469 30.156 15.234 1 93 339 ASN A C 1
ATOM 2748 O O . ASN A 1 339 ? -26.797 30.438 16.234 1 93 339 ASN A O 1
ATOM 2752 N N . HIS A 1 340 ? -28.328 29.25 15.188 1 94.25 340 HIS A N 1
ATOM 2753 C CA . HIS A 1 340 ? -28.641 28.469 16.391 1 94.25 340 HIS A CA 1
ATOM 2754 C C . HIS A 1 340 ? -27.5 27.547 16.766 1 94.25 340 HIS A C 1
ATOM 2756 O O . HIS A 1 340 ? -27.125 27.453 17.938 1 94.25 340 HIS A O 1
ATOM 2762 N N . SER A 1 341 ? -27 26.906 15.766 1 94.19 341 SER A N 1
ATOM 2763 C CA . SER A 1 341 ? -26.047 25.828 16.047 1 94.19 341 SER A CA 1
ATOM 2764 C C . SER A 1 341 ? -24.609 26.344 16.062 1 94.19 341 SER A C 1
ATOM 2766 O O . SER A 1 341 ? -23.734 25.703 16.641 1 94.19 341 SER A O 1
ATOM 2768 N N . GLN A 1 342 ? -24.297 27.469 15.508 1 91.56 342 GLN A N 1
ATOM 2769 C CA . GLN A 1 342 ? -22.938 27.953 15.328 1 91.56 342 GLN A CA 1
ATOM 2770 C C . GLN A 1 342 ? -22.266 28.219 16.672 1 91.56 342 GLN A C 1
ATOM 2772 O O . GLN A 1 342 ? -21.047 28.156 16.781 1 91.56 342 GLN A O 1
ATOM 2777 N N . HIS A 1 343 ? -23.016 28.531 17.719 1 90.5 343 HIS A N 1
ATOM 2778 C CA . HIS A 1 343 ? -22.422 28.938 18.969 1 90.5 343 HIS A CA 1
ATOM 2779 C C . HIS A 1 343 ? -22.531 27.844 20.031 1 90.5 343 HIS A C 1
ATOM 2781 O O . HIS A 1 343 ? -22.312 28.078 21.219 1 90.5 343 HIS A O 1
ATOM 2787 N N . LYS A 1 344 ? -22.828 26.703 19.641 1 94.69 344 LYS A N 1
ATOM 2788 C CA . LYS A 1 344 ? -23 25.594 20.562 1 94.69 344 LYS A CA 1
ATOM 2789 C C . LYS A 1 344 ? -21.953 24.5 20.297 1 94.69 344 LYS A C 1
ATOM 2791 O O . LYS A 1 344 ? -21.406 24.422 19.203 1 94.69 344 LYS A O 1
ATOM 2796 N N . SER A 1 345 ? -21.672 23.781 21.375 1 94.5 345 SER A N 1
ATOM 2797 C CA . SER A 1 345 ? -20.75 22.641 21.234 1 94.5 345 SER A CA 1
ATOM 2798 C C . SER A 1 345 ? -21.469 21.422 20.641 1 94.5 345 SER A C 1
ATOM 2800 O O . SER A 1 345 ? -22.703 21.375 20.625 1 94.5 345 SER A O 1
ATOM 2802 N N . GLU A 1 346 ? -20.719 20.469 20.156 1 94.75 346 GLU A N 1
ATOM 2803 C CA . GLU A 1 346 ? -21.266 19.219 19.625 1 94.75 346 GLU A CA 1
ATOM 2804 C C . GLU A 1 346 ? -22.125 18.5 20.656 1 94.75 346 GLU A C 1
ATOM 2806 O O . GLU A 1 346 ? -23.188 17.984 20.328 1 94.75 346 GLU A O 1
ATOM 2811 N N . ASP A 1 347 ? -21.719 18.531 21.906 1 93.5 347 ASP A N 1
ATOM 2812 C CA . ASP A 1 347 ? -22.438 17.844 22.984 1 93.5 347 ASP A CA 1
ATOM 2813 C C . ASP A 1 347 ? -23.781 18.516 23.25 1 93.5 347 ASP A C 1
ATOM 2815 O O . ASP A 1 347 ? -24.797 17.844 23.469 1 93.5 347 ASP A O 1
ATOM 2819 N N . MET A 1 348 ? -23.812 19.812 23.25 1 95.5 348 MET A N 1
ATOM 2820 C CA . MET A 1 348 ? -25.047 20.562 23.453 1 95.5 348 MET A CA 1
ATOM 2821 C C . MET A 1 348 ? -26.047 20.281 22.344 1 95.5 348 MET A C 1
ATOM 2823 O O . MET A 1 348 ? -27.234 20.078 22.609 1 95.5 348 MET A O 1
ATOM 2827 N N . LEU A 1 349 ? -25.5 20.281 21.203 1 96.75 349 LEU A N 1
ATOM 2828 C CA . LEU A 1 349 ? -26.375 20.047 20.047 1 96.75 349 LEU A CA 1
ATOM 2829 C C . LEU A 1 349 ? -26.922 18.625 20.078 1 96.75 349 LEU A C 1
ATOM 2831 O O . LEU A 1 349 ? -28.094 18.406 19.734 1 96.75 349 LEU A O 1
ATOM 2835 N N . LEU A 1 350 ? -26.062 17.703 20.422 1 96.81 350 LEU A N 1
ATOM 2836 C CA . LEU A 1 350 ? -26.5 16.312 20.5 1 96.81 350 LEU A CA 1
ATOM 2837 C C . LEU A 1 350 ? -27.641 16.172 21.516 1 96.81 350 LEU A C 1
ATOM 2839 O O . LEU A 1 350 ? -28.625 15.484 21.25 1 96.81 350 LEU A O 1
ATOM 2843 N N . ASP A 1 351 ? -27.531 16.812 22.625 1 95.56 351 ASP A N 1
ATOM 2844 C CA . ASP A 1 351 ? -28.578 16.766 23.641 1 95.56 351 ASP A CA 1
ATOM 2845 C C . ASP A 1 351 ? -29.891 17.344 23.094 1 95.56 351 ASP A C 1
ATOM 2847 O O . ASP A 1 351 ? -30.953 16.797 23.359 1 95.56 351 ASP A O 1
ATOM 2851 N N . GLU A 1 352 ? -29.75 18.438 22.406 1 96.06 352 GLU A N 1
ATOM 2852 C CA . GLU A 1 352 ? -30.938 19.047 21.828 1 96.06 352 GLU A CA 1
ATOM 2853 C C . GLU A 1 352 ? -31.625 18.109 20.844 1 96.06 352 GLU A C 1
ATOM 2855 O O . GLU A 1 352 ? -32.844 17.984 20.859 1 96.06 352 GLU A O 1
ATOM 2860 N N . VAL A 1 353 ? -30.828 17.438 20.047 1 96.25 353 VAL A N 1
ATOM 2861 C CA . VAL A 1 353 ? -31.359 16.531 19.031 1 96.25 353 VAL A CA 1
ATOM 2862 C C . VAL A 1 353 ? -32.062 15.359 19.688 1 96.25 353 VAL A C 1
ATOM 2864 O O . VAL A 1 353 ? -33.188 15.008 19.312 1 96.25 353 VAL A O 1
ATOM 2867 N N . LEU A 1 354 ? -31.453 14.797 20.656 1 95.81 354 LEU A N 1
ATOM 2868 C CA . LEU A 1 354 ? -32 13.625 21.312 1 95.81 354 LEU A CA 1
ATOM 2869 C C . LEU A 1 354 ? -33.281 13.977 22.062 1 95.81 354 LEU A C 1
ATOM 2871 O O . LEU A 1 354 ? -34.188 13.148 22.172 1 95.81 354 LEU A O 1
ATOM 2875 N N . ARG A 1 355 ? -33.406 15.148 22.562 1 93.69 355 ARG A N 1
ATOM 2876 C CA . ARG A 1 355 ? -34.562 15.594 23.297 1 93.69 355 ARG A CA 1
ATOM 2877 C C . ARG A 1 355 ? -35.75 15.789 22.359 1 93.69 355 ARG A C 1
ATOM 2879 O O . ARG A 1 355 ? -36.906 15.844 22.797 1 93.69 355 ARG A O 1
ATOM 2886 N N . CYS A 1 356 ? -35.5 15.914 21.125 1 93.88 356 CYS A N 1
ATOM 2887 C CA . CYS A 1 356 ? -36.531 16.094 20.125 1 93.88 356 CYS A CA 1
ATOM 2888 C C . CYS A 1 356 ? -37.188 14.766 19.766 1 93.88 356 CYS A C 1
ATOM 2890 O O . CYS A 1 356 ? -38.156 14.727 19.031 1 93.88 356 CYS A O 1
ATOM 2892 N N . SER A 1 357 ? -36.625 13.727 20.281 1 90.19 357 SER A N 1
ATOM 2893 C CA . SER A 1 357 ? -37.188 12.414 19.953 1 90.19 357 SER A CA 1
ATOM 2894 C C . SER A 1 357 ? -38.531 12.195 20.609 1 90.19 357 SER A C 1
ATOM 2896 O O . SER A 1 357 ? -38.781 12.711 21.703 1 90.19 357 SER A O 1
ATOM 2898 N N . THR A 1 358 ? -39.375 11.461 19.891 1 82.88 358 THR A N 1
ATOM 2899 C CA . THR A 1 358 ? -40.656 11.086 20.453 1 82.88 358 THR A CA 1
ATOM 2900 C C . THR A 1 358 ? -40.469 10 21.516 1 82.88 358 THR A C 1
ATOM 2902 O O . THR A 1 358 ? -41.344 9.852 22.406 1 82.88 358 THR A O 1
ATOM 2905 N N . SER A 1 359 ? -39.438 9.234 21.297 1 83.44 359 SER A N 1
ATOM 2906 C CA . SER A 1 359 ? -39.156 8.172 22.25 1 83.44 359 SER A CA 1
ATOM 2907 C C . SER A 1 359 ? -38.219 8.664 23.344 1 83.44 359 SER A C 1
ATOM 2909 O O . SER A 1 359 ? -37.062 9.023 23.062 1 83.44 359 SER A O 1
ATOM 2911 N N . ARG A 1 360 ? -38.719 8.656 24.594 1 80.88 360 ARG A N 1
ATOM 2912 C CA . ARG A 1 360 ? -37.906 9.094 25.734 1 80.88 360 ARG A CA 1
ATOM 2913 C C . ARG A 1 360 ? -36.688 8.211 25.922 1 80.88 360 ARG A C 1
ATOM 2915 O O . ARG A 1 360 ? -35.688 8.656 26.469 1 80.88 360 ARG A O 1
ATOM 2922 N N . ALA A 1 361 ? -36.719 7.09 25.328 1 86.12 361 ALA A N 1
ATOM 2923 C CA . ALA A 1 361 ? -35.656 6.121 25.531 1 86.12 361 ALA A CA 1
ATOM 2924 C C . ALA A 1 361 ? -34.406 6.508 24.734 1 86.12 361 ALA A C 1
ATOM 2926 O O . ALA A 1 361 ? -33.312 6.094 25.062 1 86.12 361 ALA A O 1
ATOM 2927 N N . LEU A 1 362 ? -34.562 7.359 23.797 1 90.25 362 LEU A N 1
ATOM 2928 C CA . LEU A 1 362 ? -33.469 7.707 22.906 1 90.25 362 LEU A CA 1
ATOM 2929 C C . LEU A 1 362 ? -32.406 8.547 23.641 1 90.25 362 LEU A C 1
ATOM 2931 O O . LEU A 1 362 ? -31.234 8.508 23.297 1 90.25 362 LEU A O 1
ATOM 2935 N N . VAL A 1 363 ? -32.875 9.266 24.672 1 88.75 363 VAL A N 1
ATOM 2936 C CA . VAL A 1 363 ? -31.969 10.133 25.422 1 88.75 363 VAL A CA 1
ATOM 2937 C C . VAL A 1 363 ? -30.906 9.289 26.141 1 88.75 363 VAL A C 1
ATOM 2939 O O . VAL A 1 363 ? -29.781 9.734 26.344 1 88.75 363 VAL A O 1
ATOM 2942 N N . HIS A 1 364 ? -31.266 8.031 26.391 1 90.75 364 HIS A N 1
ATOM 2943 C CA . HIS A 1 364 ? -30.344 7.141 27.094 1 90.75 364 HIS A CA 1
ATOM 2944 C C . HIS A 1 364 ? -29.328 6.52 26.141 1 90.75 364 HIS A C 1
ATOM 2946 O O . HIS A 1 364 ? -28.375 5.867 26.578 1 90.75 364 HIS A O 1
ATOM 2952 N N . GLU A 1 365 ? -29.469 6.844 24.844 1 93.31 365 GLU A N 1
ATOM 2953 C CA . GLU A 1 365 ? -28.578 6.281 23.844 1 93.31 365 GLU A CA 1
ATOM 2954 C C . GLU A 1 365 ? -27.531 7.301 23.406 1 93.31 365 GLU A C 1
ATOM 2956 O O . GLU A 1 365 ? -26.953 7.18 22.312 1 93.31 365 GLU A O 1
ATOM 2961 N N . LYS A 1 366 ? -27.266 8.281 24.219 1 94 366 LYS A N 1
ATOM 2962 C CA . LYS A 1 366 ? -26.375 9.383 23.859 1 94 366 LYS A CA 1
ATOM 2963 C C . LYS A 1 366 ? -25 8.859 23.469 1 94 366 LYS A C 1
ATOM 2965 O O . LYS A 1 366 ? -24.391 9.344 22.516 1 94 366 LYS A O 1
ATOM 2970 N N . ASP A 1 367 ? -24.547 7.789 24.125 1 93.5 367 ASP A N 1
ATOM 2971 C CA . ASP A 1 367 ? -23.203 7.258 23.875 1 93.5 367 ASP A CA 1
ATOM 2972 C C . ASP A 1 367 ? -23.141 6.527 22.547 1 93.5 367 ASP A C 1
ATOM 2974 O O . ASP A 1 367 ? -22.047 6.25 22.031 1 93.5 367 ASP A O 1
ATOM 2978 N N . ASN A 1 368 ? -24.266 6.281 21.969 1 96.62 368 ASN A N 1
ATOM 2979 C CA . ASN A 1 368 ? -24.328 5.531 20.719 1 96.62 368 ASN A CA 1
ATOM 2980 C C . ASN A 1 368 ? -24.625 6.441 19.531 1 96.62 368 ASN A C 1
ATOM 2982 O O . ASN A 1 368 ? -24.828 5.965 18.422 1 96.62 368 ASN A O 1
ATOM 2986 N N . VAL A 1 369 ? -24.688 7.727 19.812 1 97.44 369 VAL A N 1
ATOM 2987 C CA . VAL A 1 369 ? -24.938 8.711 18.766 1 97.44 369 VAL A CA 1
ATOM 2988 C C . VAL A 1 369 ? -23.781 9.711 18.703 1 97.44 369 VAL A C 1
ATOM 2990 O O . VAL A 1 369 ? -23.25 10.133 19.734 1 97.44 369 VAL A O 1
ATOM 2993 N N . ILE A 1 370 ? -23.312 9.984 17.516 1 97.31 370 ILE A N 1
ATOM 2994 C CA . ILE A 1 370 ? -22.188 10.898 17.297 1 97.31 370 ILE A CA 1
ATOM 2995 C C . ILE A 1 370 ? -22.656 12.102 16.484 1 97.31 370 ILE A C 1
ATOM 2997 O O . ILE A 1 370 ? -23.203 11.945 15.391 1 97.31 370 ILE A O 1
ATOM 3001 N N . LEU A 1 371 ? -22.562 13.258 17 1 97.31 371 LEU A N 1
ATOM 3002 C CA . LEU A 1 371 ? -22.781 14.508 16.281 1 97.31 371 LEU A CA 1
ATOM 3003 C C . LEU A 1 371 ? -21.469 15.266 16.109 1 97.31 371 LEU A C 1
ATOM 3005 O O . LEU A 1 371 ? -20.734 15.477 17.078 1 97.31 371 LEU A O 1
ATOM 3009 N N . GLU A 1 372 ? -21.125 15.602 14.859 1 96 372 GLU A N 1
ATOM 3010 C CA . GLU A 1 372 ? -19.844 16.281 14.633 1 96 372 GLU A CA 1
ATOM 3011 C C . GLU A 1 372 ? -20.016 17.453 13.68 1 96 372 GLU A C 1
ATOM 3013 O O . GLU A 1 372 ? -20.922 17.469 12.852 1 96 372 GLU A O 1
ATOM 3018 N N . PHE A 1 373 ? -19.172 18.375 13.836 1 95 373 PHE A N 1
ATOM 3019 C CA . PHE A 1 373 ? -19.047 19.469 12.875 1 95 373 PHE A CA 1
ATOM 3020 C C . PHE A 1 373 ? -18.125 19.062 11.719 1 95 373 PHE A C 1
ATOM 3022 O O . PHE A 1 373 ? -17.109 18.406 11.93 1 95 373 PHE A O 1
ATOM 3029 N N . MET A 1 374 ? -18.5 19.297 10.562 1 93.56 374 MET A N 1
ATOM 3030 C CA . MET A 1 374 ? -17.672 19.109 9.375 1 93.56 374 MET A CA 1
ATOM 3031 C C . MET A 1 374 ? -17.312 20.438 8.734 1 93.56 374 MET A C 1
ATOM 3033 O O . MET A 1 374 ? -18.203 21.234 8.398 1 93.56 374 MET A O 1
ATOM 3037 N N . TYR A 1 375 ? -16.094 20.719 8.727 1 92.62 375 TYR A N 1
ATOM 3038 C CA . TYR A 1 375 ? -15.594 21.969 8.156 1 92.62 375 TYR A CA 1
ATOM 3039 C C . TYR A 1 375 ? -14.672 21.703 6.973 1 92.62 375 TYR A C 1
ATOM 3041 O O . TYR A 1 375 ? -13.68 21 7.098 1 92.62 375 TYR A O 1
ATOM 3049 N N . VAL A 1 376 ? -14.992 22.188 5.777 1 93.94 376 VAL A N 1
ATOM 3050 C CA . VAL A 1 376 ? -14.164 22.062 4.578 1 93.94 376 VAL A CA 1
ATOM 3051 C C . VAL A 1 376 ? -13.938 23.438 3.971 1 93.94 376 VAL A C 1
ATOM 3053 O O . VAL A 1 376 ? -14.844 24.281 3.957 1 93.94 376 VAL A O 1
ATOM 3056 N N . HIS A 1 377 ? -12.766 23.703 3.555 1 94.31 377 HIS A N 1
ATOM 3057 C CA . HIS A 1 377 ? -12.445 25 2.961 1 94.31 377 HIS A CA 1
ATOM 3058 C C . HIS A 1 377 ? -11.32 24.875 1.941 1 94.31 377 HIS A C 1
ATOM 3060 O O . HIS A 1 377 ? -10.75 23.797 1.771 1 94.31 377 HIS A O 1
ATOM 3066 N N . TYR A 1 378 ? -10.992 25.938 1.29 1 93.62 378 TYR A N 1
ATOM 3067 C CA . TYR A 1 378 ? -10 25.969 0.224 1 93.62 378 TYR A CA 1
ATOM 3068 C C . TYR A 1 378 ? -8.609 26.234 0.785 1 93.62 378 TYR A C 1
ATOM 3070 O O . TYR A 1 378 ? -7.676 26.531 0.036 1 93.62 378 TYR A O 1
ATOM 3078 N N . GLY A 1 379 ? -8.438 26.156 2.105 1 91.88 379 GLY A N 1
ATOM 3079 C CA . GLY A 1 379 ? -7.109 26.25 2.68 1 91.88 379 GLY A CA 1
ATOM 3080 C C . GLY A 1 379 ? -6.969 27.406 3.66 1 91.88 379 GLY A C 1
ATOM 3081 O O . GLY A 1 379 ? -6.094 27.375 4.527 1 91.88 379 GLY A O 1
ATOM 3082 N N . LYS A 1 380 ? -7.777 28.453 3.504 1 94.31 380 LYS A N 1
ATOM 3083 C CA . LYS A 1 380 ? -7.66 29.625 4.359 1 94.31 380 LYS A CA 1
ATOM 3084 C C . LYS A 1 380 ? -9.008 30 4.969 1 94.31 380 LYS A C 1
ATOM 3086 O O . LYS A 1 380 ? -9.375 31.188 5.004 1 94.31 380 LYS A O 1
ATOM 3091 N N . GLY A 1 381 ? -9.719 28.984 5.301 1 92.69 381 GLY A N 1
ATOM 3092 C CA . GLY A 1 381 ? -11.016 29.203 5.91 1 92.69 381 GLY A CA 1
ATOM 3093 C C . GLY A 1 381 ? -11.984 29.938 4.996 1 92.69 381 GLY A C 1
ATOM 3094 O O . GLY A 1 381 ? -12.203 29.531 3.857 1 92.69 381 GLY A O 1
ATOM 3095 N N . ARG A 1 382 ? -12.453 31.047 5.484 1 92.31 382 ARG A N 1
ATOM 3096 C CA . ARG A 1 382 ? -13.445 31.828 4.734 1 92.31 382 ARG A CA 1
ATOM 3097 C C . ARG A 1 382 ? -12.766 32.719 3.709 1 92.31 382 ARG A C 1
ATOM 3099 O O . ARG A 1 382 ? -13.422 33.219 2.795 1 92.31 382 ARG A O 1
ATOM 3106 N N . GLU A 1 383 ? -11.531 32.781 3.818 1 94 383 GLU A N 1
ATOM 3107 C CA . GLU A 1 383 ? -10.82 33.719 2.971 1 94 383 GLU A CA 1
ATOM 3108 C C . GLU A 1 383 ? -10.43 33.094 1.638 1 94 383 GLU A C 1
ATOM 3110 O O . GLU A 1 383 ? -10.359 31.875 1.522 1 94 383 GLU A O 1
ATOM 3115 N N . ASP A 1 384 ? -10.297 34 0.672 1 94.44 384 ASP A N 1
ATOM 3116 C CA . ASP A 1 384 ? -9.734 33.625 -0.62 1 94.44 384 ASP A CA 1
ATOM 3117 C C . ASP A 1 384 ? -8.258 33.25 -0.492 1 94.44 384 ASP A C 1
ATOM 3119 O O . ASP A 1 384 ? -7.422 34.125 -0.222 1 94.44 384 ASP A O 1
ATOM 3123 N N . PRO A 1 385 ? -7.996 31.969 -0.721 1 95.44 385 PRO A N 1
ATOM 3124 C CA . PRO A 1 385 ? -6.605 31.562 -0.51 1 95.44 385 PRO A CA 1
ATOM 3125 C C . PRO A 1 385 ? -5.637 32.25 -1.473 1 95.44 385 PRO A C 1
ATOM 3127 O O . PRO A 1 385 ? -4.457 32.406 -1.152 1 95.44 385 PRO A O 1
ATOM 3130 N N . LEU A 1 386 ? -6.051 32.625 -2.627 1 95.12 386 LEU A N 1
ATOM 3131 C CA . LEU A 1 386 ? -5.176 33.25 -3.605 1 95.12 386 LEU A CA 1
ATOM 3132 C C . LEU A 1 386 ? -4.684 34.594 -3.104 1 95.12 386 LEU A C 1
ATOM 3134 O O . LEU A 1 386 ? -3.643 35.094 -3.543 1 95.12 386 LEU A O 1
ATOM 3138 N N . GLN A 1 387 ? -5.422 35.188 -2.252 1 94.62 387 GLN A N 1
ATOM 3139 C CA . GLN A 1 387 ? -5.023 36.469 -1.686 1 94.62 387 GLN A CA 1
ATOM 3140 C C . GLN A 1 387 ? -3.814 36.312 -0.769 1 94.62 387 GLN A C 1
ATOM 3142 O O . GLN A 1 387 ? -3.164 37.281 -0.422 1 94.62 387 GLN A O 1
ATOM 3147 N N . HIS A 1 388 ? -3.506 35.125 -0.427 1 95.31 388 HIS A N 1
ATOM 3148 C CA . HIS A 1 388 ? -2.354 34.844 0.422 1 95.31 388 HIS A CA 1
ATOM 3149 C C . HIS A 1 388 ? -1.163 34.375 -0.404 1 95.31 388 HIS A C 1
ATOM 3151 O O . HIS A 1 388 ? -0.102 34.062 0.146 1 95.31 388 HIS A O 1
ATOM 3157 N N . VAL A 1 389 ? -1.342 34.281 -1.67 1 96.31 389 VAL A N 1
ATOM 3158 C CA . VAL A 1 389 ? -0.276 33.906 -2.592 1 96.31 389 VAL A CA 1
ATOM 3159 C C . VAL A 1 389 ? 0.313 35.156 -3.242 1 96.31 389 VAL A C 1
ATOM 3161 O O . VAL A 1 389 ? -0.405 36.125 -3.51 1 96.31 389 VAL A O 1
ATOM 3164 N N . ARG A 1 390 ? 1.606 35.156 -3.471 1 96.25 390 ARG A N 1
ATOM 3165 C CA . ARG A 1 390 ? 2.275 36.25 -4.137 1 96.25 390 ARG A CA 1
ATOM 3166 C C . ARG A 1 390 ? 2.684 35.875 -5.555 1 96.25 390 ARG A C 1
ATOM 3168 O O . ARG A 1 390 ? 3.021 34.719 -5.824 1 96.25 390 ARG A O 1
ATOM 3175 N N . PHE A 1 391 ? 2.693 36.938 -6.391 1 96.56 391 PHE A N 1
ATOM 3176 C CA . PHE A 1 391 ? 2.936 36.688 -7.809 1 96.56 391 PHE A CA 1
ATOM 3177 C C . PHE A 1 391 ? 4.031 37.625 -8.328 1 96.56 391 PHE A C 1
ATOM 3179 O O . PHE A 1 391 ? 4.301 38.656 -7.738 1 96.56 391 PHE A O 1
ATOM 3186 N N . TYR A 1 392 ? 4.691 37.156 -9.328 1 96.31 392 TYR A N 1
ATOM 3187 C CA . TYR A 1 392 ? 5.68 38 -10 1 96.31 392 TYR A CA 1
ATOM 3188 C C . TYR A 1 392 ? 5.406 38.062 -11.5 1 96.31 392 TYR A C 1
ATOM 3190 O O . TYR A 1 392 ? 4.758 37.188 -12.062 1 96.31 392 TYR A O 1
ATOM 3198 N N . SER A 1 393 ? 5.91 39.156 -12.055 1 90.44 393 SER A N 1
ATOM 3199 C CA . SER A 1 393 ? 5.762 39.312 -13.5 1 90.44 393 SER A CA 1
ATOM 3200 C C . SER A 1 393 ? 6.848 38.562 -14.266 1 90.44 393 SER A C 1
ATOM 3202 O O . SER A 1 393 ? 7.711 37.938 -13.664 1 90.44 393 SER A O 1
ATOM 3204 N N . LYS A 1 394 ? 6.961 38.656 -15.453 1 78.06 394 LYS A N 1
ATOM 3205 C CA . LYS A 1 394 ? 7.727 37.812 -16.375 1 78.06 394 LYS A CA 1
ATOM 3206 C C . LYS A 1 394 ? 9.188 37.75 -15.953 1 78.06 394 LYS A C 1
ATOM 3208 O O . LYS A 1 394 ? 9.805 36.688 -16.016 1 78.06 394 LYS A O 1
ATOM 3213 N N . ASN A 1 395 ? 9.75 38.75 -15.375 1 80.81 395 ASN A N 1
ATOM 3214 C CA . ASN A 1 395 ? 11.172 38.656 -15.039 1 80.81 395 ASN A CA 1
ATOM 3215 C C . ASN A 1 395 ? 11.406 38.812 -13.539 1 80.81 395 ASN A C 1
ATOM 3217 O O . ASN A 1 395 ? 10.992 39.781 -12.93 1 80.81 395 ASN A O 1
ATOM 3221 N N . ALA A 1 396 ? 11.859 37.688 -12.906 1 82.38 396 ALA A N 1
ATOM 3222 C CA . ALA A 1 396 ? 12.203 37.719 -11.492 1 82.38 396 ALA A CA 1
ATOM 3223 C C . ALA A 1 396 ? 13.672 38.062 -11.289 1 82.38 396 ALA A C 1
ATOM 3225 O O . ALA A 1 396 ? 14.477 37.25 -10.859 1 82.38 396 ALA A O 1
ATOM 3226 N N . THR A 1 397 ? 13.938 39.312 -11.523 1 87.31 397 THR A N 1
ATOM 3227 C CA . THR A 1 397 ? 15.297 39.812 -11.312 1 87.31 397 THR A CA 1
ATOM 3228 C C . THR A 1 397 ? 15.547 40.094 -9.836 1 87.31 397 THR A C 1
ATOM 3230 O O . THR A 1 397 ? 14.625 40.031 -9.023 1 87.31 397 THR A O 1
ATOM 3233 N N . ALA A 1 398 ? 16.75 40.375 -9.469 1 87.81 398 ALA A N 1
ATOM 3234 C CA . ALA A 1 398 ? 17.141 40.594 -8.078 1 87.81 398 ALA A CA 1
ATOM 3235 C C . ALA A 1 398 ? 16.422 41.812 -7.496 1 87.81 398 ALA A C 1
ATOM 3237 O O . ALA A 1 398 ? 16.156 41.875 -6.293 1 87.81 398 ALA A O 1
ATOM 3238 N N . SER A 1 399 ? 16.062 42.719 -8.383 1 90.12 399 SER A N 1
ATOM 3239 C CA . SER A 1 399 ? 15.422 43.938 -7.91 1 90.12 399 SER A CA 1
ATOM 3240 C C . SER A 1 399 ? 13.898 43.844 -8.023 1 90.12 399 SER A C 1
ATOM 3242 O O . SER A 1 399 ? 13.18 44.719 -7.527 1 90.12 399 SER A O 1
ATOM 3244 N N . ALA A 1 400 ? 13.508 42.75 -8.586 1 92.31 400 ALA A N 1
ATOM 3245 C CA . ALA A 1 400 ? 12.07 42.562 -8.766 1 92.31 400 ALA A CA 1
ATOM 3246 C C . ALA A 1 400 ? 11.375 42.344 -7.422 1 92.31 400 ALA A C 1
ATOM 3248 O O . ALA A 1 400 ? 12.008 41.906 -6.461 1 92.31 400 ALA A O 1
ATOM 3249 N N . ARG A 1 401 ? 10.094 42.719 -7.379 1 94.06 401 ARG A N 1
ATOM 3250 C CA . ARG A 1 401 ? 9.266 42.5 -6.199 1 94.06 401 ARG A CA 1
ATOM 3251 C C . ARG A 1 401 ? 7.984 41.75 -6.559 1 94.06 401 ARG A C 1
ATOM 3253 O O . ARG A 1 401 ? 7.512 41.844 -7.695 1 94.06 401 ARG A O 1
ATOM 3260 N N . CYS A 1 402 ? 7.559 40.938 -5.637 1 95.19 402 CYS A N 1
ATOM 3261 C CA . CYS A 1 402 ? 6.305 40.25 -5.859 1 95.19 402 CYS A CA 1
ATOM 3262 C C . CYS A 1 402 ? 5.133 41 -5.254 1 95.19 402 CYS A C 1
ATOM 3264 O O . CYS A 1 402 ? 5.332 41.969 -4.512 1 95.19 402 CYS A O 1
ATOM 3266 N N . PHE A 1 403 ? 3.887 40.625 -5.676 1 94.62 403 PHE A N 1
ATOM 3267 C CA . PHE A 1 403 ? 2.703 41.375 -5.309 1 94.62 403 PHE A CA 1
ATOM 3268 C C . PHE A 1 403 ? 1.479 40.5 -5.211 1 94.62 403 PHE A C 1
ATOM 3270 O O . PHE A 1 403 ? 1.532 39.312 -5.598 1 94.62 403 PHE A O 1
ATOM 3277 N N . ARG A 1 404 ? 0.461 40.969 -4.617 1 94.88 404 ARG A N 1
ATOM 3278 C CA . ARG A 1 404 ? -0.842 40.312 -4.574 1 94.88 404 ARG A CA 1
ATOM 3279 C C . ARG A 1 404 ? -1.643 40.625 -5.84 1 94.88 404 ARG A C 1
ATOM 3281 O O . ARG A 1 404 ? -1.691 41.75 -6.301 1 94.88 404 ARG A O 1
ATOM 3288 N N . LEU A 1 405 ? -2.182 39.656 -6.402 1 93.5 405 LEU A N 1
ATOM 3289 C CA . LEU A 1 405 ? -2.998 39.844 -7.598 1 93.5 405 LEU A CA 1
ATOM 3290 C C . LEU A 1 405 ? -4.391 40.344 -7.23 1 93.5 405 LEU A C 1
ATOM 3292 O O . LEU A 1 405 ? -5 39.844 -6.277 1 93.5 405 LEU A O 1
ATOM 3296 N N . PRO A 1 406 ? -4.84 41.312 -7.934 1 92.31 406 PRO A N 1
ATOM 3297 C CA . PRO A 1 406 ? -6.223 41.719 -7.695 1 92.31 406 PRO A CA 1
ATOM 3298 C C . PRO A 1 406 ? -7.242 40.656 -8.07 1 92.31 406 PRO A C 1
ATOM 3300 O O . PRO A 1 406 ? -7.039 39.906 -9.047 1 92.31 406 PRO A O 1
ATOM 3303 N N . GLU A 1 407 ? -8.328 40.625 -7.348 1 91.25 407 GLU A N 1
ATOM 3304 C CA . GLU A 1 407 ? -9.336 39.562 -7.504 1 91.25 407 GLU A CA 1
ATOM 3305 C C . GLU A 1 407 ? -9.891 39.531 -8.93 1 91.25 407 GLU A C 1
ATOM 3307 O O . GLU A 1 407 ? -10.25 38.469 -9.438 1 91.25 407 GLU A O 1
ATOM 3312 N N . CYS A 1 408 ? -9.953 40.688 -9.578 1 89.56 408 CYS A N 1
ATOM 3313 C CA . CYS A 1 408 ? -10.516 40.812 -10.914 1 89.56 408 CYS A CA 1
ATOM 3314 C C . CYS A 1 408 ? -9.672 40.031 -11.93 1 89.56 408 CYS A C 1
ATOM 3316 O O . CYS A 1 408 ? -10.164 39.625 -12.984 1 89.56 408 CYS A O 1
ATOM 3318 N N . ALA A 1 409 ? -8.477 39.75 -11.57 1 88.31 409 ALA A N 1
ATOM 3319 C CA . ALA A 1 409 ? -7.555 39.094 -12.492 1 88.31 409 ALA A CA 1
ATOM 3320 C C . ALA A 1 409 ? -7.84 37.594 -12.562 1 88.31 409 ALA A C 1
ATOM 3322 O O . ALA A 1 409 ? -7.422 36.938 -13.508 1 88.31 409 ALA A O 1
ATOM 3323 N N . TYR A 1 410 ? -8.562 37.031 -11.555 1 90.25 410 TYR A N 1
ATOM 3324 C CA . TYR A 1 410 ? -8.734 35.594 -11.539 1 90.25 410 TYR A CA 1
ATOM 3325 C C . TYR A 1 410 ? -10.133 35.188 -11.086 1 90.25 410 TYR A C 1
ATOM 3327 O O . TYR A 1 410 ? -10.383 34.062 -10.688 1 90.25 410 TYR A O 1
ATOM 3335 N N . GLU A 1 411 ? -11.078 36.062 -11.031 1 87.81 411 GLU A N 1
ATOM 3336 C CA . GLU A 1 411 ? -12.422 35.875 -10.508 1 87.81 411 GLU A CA 1
ATOM 3337 C C . GLU A 1 411 ? -13.125 34.719 -11.227 1 87.81 411 GLU A C 1
ATOM 3339 O O . GLU A 1 411 ? -13.961 34.031 -10.641 1 87.81 411 GLU A O 1
ATOM 3344 N N . MET A 1 412 ? -12.805 34.531 -12.414 1 85.81 412 MET A N 1
ATOM 3345 C CA . MET A 1 412 ? -13.445 33.5 -13.203 1 85.81 412 MET A CA 1
ATOM 3346 C C . MET A 1 412 ? -13.094 32.125 -12.656 1 85.81 412 MET A C 1
ATOM 3348 O O . MET A 1 412 ? -13.797 31.141 -12.93 1 85.81 412 MET A O 1
ATOM 3352 N N . PHE A 1 413 ? -12.031 32.062 -11.938 1 85.25 413 PHE A N 1
ATOM 3353 C CA . PHE A 1 413 ? -11.586 30.766 -11.406 1 85.25 413 PHE A CA 1
ATOM 3354 C C . PHE A 1 413 ? -12.07 30.578 -9.977 1 85.25 413 PHE A C 1
ATOM 3356 O O . PHE A 1 413 ? -11.922 29.5 -9.398 1 85.25 413 PHE A O 1
ATOM 3363 N N . SER A 1 414 ? -12.625 31.531 -9.375 1 89.38 414 SER A N 1
ATOM 3364 C CA . SER A 1 414 ? -12.898 31.531 -7.938 1 89.38 414 SER A CA 1
ATOM 3365 C C . SER A 1 414 ? -14.328 31.078 -7.648 1 89.38 414 SER A C 1
ATOM 3367 O O . SER A 1 414 ? -15.258 31.453 -8.367 1 89.38 414 SER A O 1
ATOM 3369 N N . PRO A 1 415 ? -14.469 30.328 -6.605 1 90.12 415 PRO A N 1
ATOM 3370 C CA . PRO A 1 415 ? -15.82 29.969 -6.168 1 90.12 415 PRO A CA 1
ATOM 3371 C C . PRO A 1 415 ? -16.531 31.125 -5.457 1 90.12 415 PRO A C 1
ATOM 3373 O O . PRO A 1 415 ? -15.891 32.125 -5.09 1 90.12 415 PRO A O 1
ATOM 3376 N N . ARG A 1 416 ? -17.797 30.953 -5.27 1 86.81 416 ARG A N 1
ATOM 3377 C CA . ARG A 1 416 ? -18.578 31.984 -4.574 1 86.81 416 ARG A CA 1
ATOM 3378 C C . ARG A 1 416 ? -18.266 31.984 -3.08 1 86.81 416 ARG A C 1
ATOM 3380 O O . ARG A 1 416 ? -18.359 33.031 -2.422 1 86.81 416 ARG A O 1
ATOM 3387 N N . LYS A 1 417 ? -17.969 30.797 -2.604 1 90.81 417 LYS A N 1
ATOM 3388 C CA . LYS A 1 417 ? -17.594 30.609 -1.205 1 90.81 417 LYS A CA 1
ATOM 3389 C C . LYS A 1 417 ? -16.375 29.688 -1.078 1 90.81 417 LYS A C 1
ATOM 3391 O O . LYS A 1 417 ? -16.219 28.766 -1.87 1 90.81 417 LYS A O 1
ATOM 3396 N N . PHE A 1 418 ? -15.633 29.969 -0.025 1 93.31 418 PHE A N 1
ATOM 3397 C CA . PHE A 1 418 ? -14.367 29.234 0.095 1 93.31 418 PHE A CA 1
ATOM 3398 C C . PHE A 1 418 ? -14.438 28.219 1.225 1 93.31 418 PHE A C 1
ATOM 3400 O O . PHE A 1 418 ? -13.445 27.547 1.516 1 93.31 418 PHE A O 1
ATOM 3407 N N . ASP A 1 419 ? -15.555 28.125 1.938 1 92.75 419 ASP A N 1
ATOM 3408 C CA . ASP A 1 419 ? -15.68 27.172 3.039 1 92.75 419 ASP A CA 1
ATOM 3409 C C . ASP A 1 419 ? -17.109 26.625 3.137 1 92.75 419 ASP A C 1
ATOM 3411 O O . ASP A 1 419 ? -18.031 27.219 2.58 1 92.75 419 ASP A O 1
ATOM 3415 N N . GLU A 1 420 ? -17.234 25.516 3.689 1 90.12 420 GLU A N 1
ATOM 3416 C CA . GLU A 1 420 ? -18.516 24.875 4.004 1 90.12 420 GLU A CA 1
ATOM 3417 C C . GLU A 1 420 ? -18.484 24.234 5.391 1 90.12 420 GLU A C 1
ATOM 3419 O O . GLU A 1 420 ? -17.531 23.531 5.73 1 90.12 420 GLU A O 1
ATOM 3424 N N . TYR A 1 421 ? -19.422 24.656 6.168 1 91.25 421 TYR A N 1
ATOM 3425 C CA . TYR A 1 421 ? -19.578 24.109 7.508 1 91.25 421 TYR A CA 1
ATOM 3426 C C . TYR A 1 421 ? -20.906 23.375 7.641 1 91.25 421 TYR A C 1
ATOM 3428 O O . TYR A 1 421 ? -21.938 23.859 7.191 1 91.25 421 TYR A O 1
ATOM 3436 N N . SER A 1 422 ? -20.891 22.219 8.148 1 94.56 422 SER A N 1
ATOM 3437 C CA . SER A 1 422 ? -22.109 21.422 8.305 1 94.56 422 SER A CA 1
ATOM 3438 C C . SER A 1 422 ? -22.062 20.578 9.578 1 94.56 422 SER A C 1
ATOM 3440 O O . SER A 1 422 ? -21.031 20.531 10.258 1 94.56 422 SER A O 1
ATOM 3442 N N . ILE A 1 423 ? -23.188 20.094 9.953 1 96.25 423 ILE A N 1
ATOM 3443 C CA . ILE A 1 423 ? -23.328 19.172 11.078 1 96.25 423 ILE A CA 1
ATOM 3444 C C . ILE A 1 423 ? -23.703 17.797 10.555 1 96.25 423 ILE A C 1
ATOM 3446 O O . ILE A 1 423 ? -24.594 17.656 9.711 1 96.25 423 ILE A O 1
ATOM 3450 N N . ARG A 1 424 ? -23.031 16.812 11.055 1 96.5 424 ARG A N 1
ATOM 3451 C CA . ARG A 1 424 ? -23.297 15.422 10.672 1 96.5 424 ARG A CA 1
ATOM 3452 C C . ARG A 1 424 ? -23.594 14.562 11.898 1 96.5 424 ARG A C 1
ATOM 3454 O O . ARG A 1 424 ? -23.109 14.844 12.992 1 96.5 424 ARG A O 1
ATOM 3461 N N . VAL A 1 425 ? -24.391 13.57 11.633 1 97.62 425 VAL A N 1
ATOM 3462 C CA . VAL A 1 425 ? -24.766 12.672 12.719 1 97.62 425 VAL A CA 1
ATOM 3463 C C . VAL A 1 425 ? -24.531 11.227 12.297 1 97.62 425 VAL A C 1
ATOM 3465 O O . VAL A 1 425 ? -24.828 10.844 11.164 1 97.62 425 VAL A O 1
ATOM 3468 N N . PHE A 1 426 ? -23.891 10.438 13.18 1 97.88 426 PHE A N 1
ATOM 3469 C CA . PHE A 1 426 ? -23.703 9 13.031 1 97.88 426 PHE A CA 1
ATOM 3470 C C . PHE A 1 426 ? -24.328 8.242 14.195 1 97.88 426 PHE A C 1
ATOM 3472 O O . PHE A 1 426 ? -24.531 8.812 15.273 1 97.88 426 PHE A O 1
ATOM 3479 N N . VAL A 1 427 ? -24.703 7.051 13.969 1 98 427 VAL A N 1
ATOM 3480 C CA . VAL A 1 427 ? -25.125 6.18 15.055 1 98 427 VAL A CA 1
ATOM 3481 C C . VAL A 1 427 ? -24.312 4.887 15.039 1 98 427 VAL A C 1
ATOM 3483 O O . VAL A 1 427 ? -23.922 4.406 13.977 1 98 427 VAL A O 1
ATOM 3486 N N . LYS A 1 428 ? -24.078 4.285 16.172 1 97.44 428 LYS A N 1
ATOM 3487 C CA . LYS A 1 428 ? -23.219 3.109 16.312 1 97.44 428 LYS A CA 1
ATOM 3488 C C . LYS A 1 428 ? -23.984 1.829 16 1 97.44 428 LYS A C 1
ATOM 3490 O O . LYS A 1 428 ? -23.406 0.837 15.562 1 97.44 428 LYS A O 1
ATOM 3495 N N . GLU A 1 429 ? -25.281 1.914 16.219 1 96.44 429 GLU A N 1
ATOM 3496 C CA . GLU A 1 429 ? -26.125 0.738 15.984 1 96.44 429 GLU A CA 1
ATOM 3497 C C . GLU A 1 429 ? -27.172 1.016 14.914 1 96.44 429 GLU A C 1
ATOM 3499 O O . GLU A 1 429 ? -27.812 2.074 14.922 1 96.44 429 GLU A O 1
ATOM 3504 N N . SER A 1 430 ? -27.422 0.028 14.07 1 95.31 430 SER A N 1
ATOM 3505 C CA . SER A 1 430 ? -28.312 0.191 12.93 1 95.31 430 SER A CA 1
ATOM 3506 C C . SER A 1 430 ? -29.75 0.463 13.375 1 95.31 430 SER A C 1
ATOM 3508 O O . SER A 1 430 ? -30.5 1.171 12.695 1 95.31 430 SER A O 1
ATOM 3510 N N . CYS A 1 431 ? -30.156 -0.07 14.539 1 94.94 431 CYS A N 1
ATOM 3511 C CA . CYS A 1 431 ? -31.531 0.081 15.023 1 94.94 431 CYS A CA 1
ATOM 3512 C C . CYS A 1 431 ? -31.812 1.524 15.422 1 94.94 431 CYS A C 1
ATOM 3514 O O . CYS A 1 431 ? -32.969 1.924 15.555 1 94.94 431 CYS A O 1
ATOM 3516 N N . LEU A 1 432 ? -30.781 2.346 15.547 1 95.56 432 LEU A N 1
ATOM 3517 C CA . LEU A 1 432 ? -30.922 3.725 15.992 1 95.56 432 LEU A CA 1
ATOM 3518 C C . LEU A 1 432 ? -31.047 4.672 14.805 1 95.56 432 LEU A C 1
ATOM 3520 O O . LEU A 1 432 ? -31.359 5.852 14.977 1 95.56 432 LEU A O 1
ATOM 3524 N N . VAL A 1 433 ? -30.859 4.203 13.586 1 95.5 433 VAL A N 1
ATOM 3525 C CA . VAL A 1 433 ? -30.828 5.055 12.406 1 95.5 433 VAL A CA 1
ATOM 3526 C C . VAL A 1 433 ? -32.156 5.793 12.266 1 95.5 433 VAL A C 1
ATOM 3528 O O . VAL A 1 433 ? -32.188 7.023 12.188 1 95.5 433 VAL A O 1
ATOM 3531 N N . THR A 1 434 ? -33.219 5.086 12.297 1 94.19 434 THR A N 1
ATOM 3532 C CA . THR A 1 434 ? -34.531 5.664 12.039 1 94.19 434 THR A CA 1
ATOM 3533 C C . THR A 1 434 ? -34.938 6.605 13.172 1 94.19 434 THR A C 1
ATOM 3535 O O . THR A 1 434 ? -35.312 7.758 12.93 1 94.19 434 THR A O 1
ATOM 3538 N N . PRO A 1 435 ? -34.844 6.125 14.453 1 95.12 435 PRO A N 1
ATOM 3539 C CA . PRO A 1 435 ? -35.25 7.023 15.531 1 95.12 435 PRO A CA 1
ATOM 3540 C C . PRO A 1 435 ? -34.406 8.289 15.602 1 95.12 435 PRO A C 1
ATOM 3542 O O . PRO A 1 435 ? -34.938 9.375 15.875 1 95.12 435 PRO A O 1
ATOM 3545 N N . VAL A 1 436 ? -33.156 8.211 15.375 1 95.88 436 VAL A N 1
ATOM 3546 C CA . VAL A 1 436 ? -32.25 9.367 15.469 1 95.88 436 VAL A CA 1
ATOM 3547 C C . VAL A 1 436 ? -32.5 10.297 14.281 1 95.88 436 VAL A C 1
ATOM 3549 O O . VAL A 1 436 ? -32.438 11.516 14.414 1 95.88 436 VAL A O 1
ATOM 3552 N N . ARG A 1 437 ? -32.719 9.719 13.102 1 95 437 ARG A N 1
ATOM 3553 C CA . ARG A 1 437 ? -33 10.531 11.93 1 95 437 ARG A CA 1
ATOM 3554 C C . ARG A 1 437 ? -34.281 11.367 12.156 1 95 437 ARG A C 1
ATOM 3556 O O . ARG A 1 437 ? -34.312 12.555 11.812 1 95 437 ARG A O 1
ATOM 3563 N N . GLU A 1 438 ? -35.281 10.758 12.719 1 94.75 438 GLU A N 1
ATOM 3564 C CA . GLU A 1 438 ? -36.531 11.469 13 1 94.75 438 GLU A CA 1
ATOM 3565 C C . GLU A 1 438 ? -36.312 12.609 13.984 1 94.75 438 GLU A C 1
ATOM 3567 O O . GLU A 1 438 ? -36.812 13.719 13.797 1 94.75 438 GLU A O 1
ATOM 3572 N N . ALA A 1 439 ? -35.562 12.328 15 1 96.06 439 ALA A N 1
ATOM 3573 C CA . ALA A 1 439 ? -35.25 13.359 15.984 1 96.06 439 ALA A CA 1
ATOM 3574 C C . ALA A 1 439 ? -34.438 14.484 15.352 1 96.06 439 ALA A C 1
ATOM 3576 O O . ALA A 1 439 ? -34.656 15.664 15.656 1 96.06 439 ALA A O 1
ATOM 3577 N N . PHE A 1 440 ? -33.469 14.102 14.555 1 96.12 440 PHE A N 1
ATOM 3578 C CA . PHE A 1 440 ? -32.562 15.055 13.883 1 96.12 440 PHE A CA 1
ATOM 3579 C C . PHE A 1 440 ? -33.375 15.961 12.953 1 96.12 440 PHE A C 1
ATOM 3581 O O . PHE A 1 440 ? -33.156 17.172 12.938 1 96.12 440 PHE A O 1
ATOM 3588 N N . GLU A 1 441 ? -34.312 15.414 12.227 1 95.69 441 GLU A N 1
ATOM 3589 C CA . GLU A 1 441 ? -35.156 16.188 11.328 1 95.69 441 GLU A CA 1
ATOM 3590 C C . GLU A 1 441 ? -36.031 17.172 12.102 1 95.69 441 GLU A C 1
ATOM 3592 O O . GLU A 1 441 ? -36.188 18.328 11.695 1 95.69 441 GLU A O 1
ATOM 3597 N N . LYS A 1 442 ? -36.594 16.688 13.141 1 95.56 442 LYS A N 1
ATOM 3598 C CA . LYS A 1 442 ? -37.406 17.562 13.984 1 95.56 442 LYS A CA 1
ATOM 3599 C C . LYS A 1 442 ? -36.594 18.703 14.555 1 95.56 442 LYS A C 1
ATOM 3601 O O . LYS A 1 442 ? -37.062 19.844 14.594 1 95.56 442 LYS A O 1
ATOM 3606 N N . TRP A 1 443 ? -35.406 18.359 15.023 1 96.81 443 TRP A N 1
ATOM 3607 C CA . TRP A 1 443 ? -34.531 19.375 15.57 1 96.81 443 TRP A CA 1
ATOM 3608 C C . TRP A 1 443 ? -34.156 20.406 14.508 1 96.81 443 TRP A C 1
ATOM 3610 O O . TRP A 1 443 ? -34.125 21.594 14.781 1 96.81 443 TRP A O 1
ATOM 3620 N N . CYS A 1 444 ? -33.875 19.969 13.312 1 96.38 444 CYS A N 1
ATOM 3621 C CA . CYS A 1 444 ? -33.5 20.844 12.203 1 96.38 444 CYS A CA 1
ATOM 3622 C C . CYS A 1 444 ? -34.625 21.828 11.914 1 96.38 444 CYS A C 1
ATOM 3624 O O . CYS A 1 444 ? -34.375 23.016 11.68 1 96.38 444 CYS A O 1
ATOM 3626 N N . HIS A 1 445 ? -35.844 21.344 12.016 1 95.12 445 HIS A N 1
ATOM 3627 C CA . HIS A 1 445 ? -37 22.172 11.703 1 95.12 445 HIS A CA 1
ATOM 3628 C C . HIS A 1 445 ? -37.312 23.109 12.859 1 95.12 445 HIS A C 1
ATOM 3630 O O . HIS A 1 445 ? -37.531 24.297 12.656 1 95.12 445 HIS A O 1
ATOM 3636 N N . LYS A 1 446 ? -37.312 22.609 13.977 1 95.06 446 LYS A N 1
ATOM 3637 C CA . LYS A 1 446 ? -37.812 23.328 15.141 1 95.06 446 LYS A CA 1
ATOM 3638 C C . LYS A 1 446 ? -36.812 24.328 15.664 1 95.06 446 LYS A C 1
ATOM 3640 O O . LYS A 1 446 ? -37.156 25.406 16.141 1 95.06 446 LYS A O 1
ATOM 3645 N N . PHE A 1 447 ? -35.594 23.891 15.648 1 94.62 447 PHE A N 1
ATOM 3646 C CA . PHE A 1 447 ? -34.594 24.703 16.344 1 94.62 447 PHE A CA 1
ATOM 3647 C C . PHE A 1 447 ? -33.562 25.266 15.367 1 94.62 447 PHE A C 1
ATOM 3649 O O . PHE A 1 447 ? -33.281 26.469 15.383 1 94.62 447 PHE A O 1
ATOM 3656 N N . ASN A 1 448 ? -33.031 24.484 14.484 1 95.12 448 ASN A N 1
ATOM 3657 C CA . ASN A 1 448 ? -31.875 24.875 13.664 1 95.12 448 ASN A CA 1
ATOM 3658 C C . ASN A 1 448 ? -32.312 25.578 12.383 1 95.12 448 ASN A C 1
ATOM 3660 O O . ASN A 1 448 ? -31.469 26.094 11.641 1 95.12 448 ASN A O 1
ATOM 3664 N N . ASN A 1 449 ? -33.656 25.641 12.094 1 94.31 449 ASN A N 1
ATOM 3665 C CA . ASN A 1 449 ? -34.188 26.281 10.891 1 94.31 449 ASN A CA 1
ATOM 3666 C C . ASN A 1 449 ? -33.438 25.812 9.641 1 94.31 449 ASN A C 1
ATOM 3668 O O . ASN A 1 449 ? -32.938 26.641 8.875 1 94.31 449 ASN A O 1
ATOM 3672 N N . SER A 1 450 ? -33.219 24.562 9.453 1 93.69 450 SER A N 1
ATOM 3673 C CA . SER A 1 450 ? -32.531 23.938 8.336 1 93.69 450 SER A CA 1
ATOM 3674 C C . SER A 1 450 ? -33.219 22.641 7.91 1 93.69 450 SER A C 1
ATOM 3676 O O . SER A 1 450 ? -34.219 22.234 8.492 1 93.69 450 SER A O 1
ATOM 3678 N N . GLN A 1 451 ? -32.75 22.078 6.828 1 91.5 451 GLN A N 1
ATOM 3679 C CA . GLN A 1 451 ? -33.219 20.797 6.324 1 91.5 451 GLN A CA 1
ATOM 3680 C C . GLN A 1 451 ? -32.094 19.766 6.289 1 91.5 451 GLN A C 1
ATOM 3682 O O . GLN A 1 451 ? -30.953 20.109 6.039 1 91.5 451 GLN A O 1
ATOM 3687 N N . VAL A 1 452 ? -32.5 18.594 6.648 1 90.06 452 VAL A N 1
ATOM 3688 C CA . VAL A 1 452 ? -31.547 17.5 6.504 1 90.06 452 VAL A CA 1
ATOM 3689 C C . VAL A 1 452 ? -31.328 17.203 5.02 1 90.06 452 VAL A C 1
ATOM 3691 O O . VAL A 1 452 ? -32.281 17.109 4.25 1 90.06 452 VAL A O 1
ATOM 3694 N N . TYR A 1 453 ? -30.062 17.125 4.633 1 86 453 TYR A N 1
ATOM 3695 C CA . TYR A 1 453 ? -29.75 16.812 3.238 1 86 453 TYR A CA 1
ATOM 3696 C C . TYR A 1 453 ? -30.234 15.406 2.873 1 86 453 TYR A C 1
ATOM 3698 O O . TYR A 1 453 ? -30.172 14.492 3.697 1 86 453 TYR A O 1
ATOM 3706 N N . PRO A 1 454 ? -30.734 15.234 1.708 1 68.75 454 PRO A N 1
ATOM 3707 C CA . PRO A 1 454 ? -31.219 13.906 1.315 1 68.75 454 PRO A CA 1
ATOM 3708 C C . PRO A 1 454 ? -30.125 12.852 1.335 1 68.75 454 PRO A C 1
ATOM 3710 O O . PRO A 1 454 ? -28.969 13.133 0.961 1 68.75 454 PRO A O 1
ATOM 3713 N N . VAL A 1 455 ? -30.25 11.93 2.102 1 66.06 455 VAL A N 1
ATOM 3714 C CA . VAL A 1 455 ? -29.312 10.82 2.156 1 66.06 455 VAL A CA 1
ATOM 3715 C C . VAL A 1 455 ? -29.891 9.617 1.421 1 66.06 455 VAL A C 1
ATOM 3717 O O . VAL A 1 455 ? -31.062 9.305 1.566 1 66.06 455 VAL A O 1
ATOM 3720 N N . GLU A 1 456 ? -29.266 9.18 0.244 1 49.22 456 GLU A N 1
ATOM 3721 C CA . GLU A 1 456 ? -29.734 7.918 -0.313 1 49.22 456 GLU A CA 1
ATOM 3722 C C . GLU A 1 456 ? -29.438 6.754 0.629 1 49.22 456 GLU A C 1
ATOM 3724 O O . GLU A 1 456 ? -28.281 6.484 0.944 1 49.22 456 GLU A O 1
ATOM 3729 N N . PHE A 1 457 ? -30.281 6.484 1.537 1 42.06 457 PHE A N 1
ATOM 3730 C CA . PHE A 1 457 ? -30.125 5.293 2.365 1 42.06 457 PHE A CA 1
ATOM 3731 C C . PHE A 1 457 ? -30.188 4.031 1.513 1 42.06 457 PHE A C 1
ATOM 3733 O O . PHE A 1 457 ? -31.016 3.93 0.603 1 42.06 457 PHE A O 1
ATOM 3740 N N . GLN A 1 458 ? -29.109 3.418 1.246 1 37.97 458 GLN A N 1
ATOM 3741 C CA . GLN A 1 458 ? -29.203 2.102 0.625 1 37.97 458 GLN A CA 1
ATOM 3742 C C . GLN A 1 458 ? -30.156 1.197 1.402 1 37.97 458 GLN A C 1
ATOM 3744 O O . GLN A 1 458 ? -29.969 0.965 2.598 1 37.97 458 GLN A O 1
ATOM 3749 N N . THR A 1 459 ? -31.406 1.202 1.084 1 33.34 459 THR A N 1
ATOM 3750 C CA . THR A 1 459 ? -32.281 0.121 1.526 1 33.34 459 THR A CA 1
ATOM 3751 C C . THR A 1 459 ? -31.688 -1.237 1.163 1 33.34 459 THR A C 1
ATOM 3753 O O . THR A 1 459 ? -31.172 -1.423 0.054 1 33.34 459 THR A O 1
ATOM 3756 N N . MET B 1 1 ? -16.781 -0.614 -9.727 1 69.44 1 MET B N 1
ATOM 3757 C CA . MET B 1 1 ? -16.875 -2.068 -9.648 1 69.44 1 MET B CA 1
ATOM 3758 C C . MET B 1 1 ? -18.078 -2.48 -8.797 1 69.44 1 MET B C 1
ATOM 3760 O O . MET B 1 1 ? -18.344 -1.872 -7.758 1 69.44 1 MET B O 1
ATOM 3764 N N . THR B 1 2 ? -18.906 -3.297 -9.414 1 79.12 2 THR B N 1
ATOM 3765 C CA . THR B 1 2 ? -20.062 -3.787 -8.672 1 79.12 2 THR B CA 1
ATOM 3766 C C . THR B 1 2 ? -19.938 -5.285 -8.406 1 79.12 2 THR B C 1
ATOM 3768 O O . THR B 1 2 ? -19.469 -6.035 -9.258 1 79.12 2 THR B O 1
ATOM 3771 N N . PHE B 1 3 ? -20.234 -5.695 -7.191 1 90.12 3 PHE B N 1
ATOM 3772 C CA . PHE B 1 3 ? -20.156 -7.102 -6.805 1 90.12 3 PHE B CA 1
ATOM 3773 C C . PHE B 1 3 ? -21.531 -7.621 -6.395 1 90.12 3 PHE B C 1
ATOM 3775 O O . PHE B 1 3 ? -22.312 -6.902 -5.758 1 90.12 3 PHE B O 1
ATOM 3782 N N . GLU B 1 4 ? -21.766 -8.805 -6.84 1 94.12 4 GLU B N 1
ATOM 3783 C CA . GLU B 1 4 ? -22.984 -9.492 -6.43 1 94.12 4 GLU B CA 1
ATOM 3784 C C . GLU B 1 4 ? -23 -9.727 -4.922 1 94.12 4 GLU B C 1
ATOM 3786 O O . GLU B 1 4 ? -21.953 -9.695 -4.27 1 94.12 4 GLU B O 1
ATOM 3791 N N . PRO B 1 5 ? -24.156 -9.984 -4.402 1 95.56 5 PRO B N 1
ATOM 3792 C CA . PRO B 1 5 ? -24.297 -10.133 -2.951 1 95.56 5 PRO B CA 1
ATOM 3793 C C . PRO B 1 5 ? -23.375 -11.195 -2.369 1 95.56 5 PRO B C 1
ATOM 3795 O O . PRO B 1 5 ? -22.781 -10.992 -1.309 1 95.56 5 PRO B O 1
ATOM 3798 N N . ILE B 1 6 ? -23.266 -12.32 -3.033 1 97.44 6 ILE B N 1
ATOM 3799 C CA . ILE B 1 6 ? -22.422 -13.375 -2.492 1 97.44 6 ILE B CA 1
ATOM 3800 C C . ILE B 1 6 ? -20.969 -12.922 -2.496 1 97.44 6 ILE B C 1
ATOM 3802 O O . ILE B 1 6 ? -20.203 -13.266 -1.592 1 97.44 6 ILE B O 1
ATOM 3806 N N . CYS B 1 7 ? -20.547 -12.195 -3.594 1 97.81 7 CYS B N 1
ATOM 3807 C CA . CYS B 1 7 ? -19.203 -11.656 -3.646 1 97.81 7 CYS B CA 1
ATOM 3808 C C . CYS B 1 7 ? -18.938 -10.711 -2.479 1 97.81 7 CYS B C 1
ATOM 3810 O O . CYS B 1 7 ? -17.891 -10.766 -1.842 1 97.81 7 CYS B O 1
ATOM 3812 N N . MET B 1 8 ? -19.906 -9.891 -2.174 1 96.5 8 MET B N 1
ATOM 3813 C CA . MET B 1 8 ? -19.781 -8.953 -1.056 1 96.5 8 MET B CA 1
ATOM 3814 C C . MET B 1 8 ? -19.688 -9.703 0.269 1 96.5 8 MET B C 1
ATOM 3816 O O . MET B 1 8 ? -18.906 -9.328 1.147 1 96.5 8 MET B O 1
ATOM 3820 N N . ARG B 1 9 ? -20.469 -10.75 0.405 1 97.12 9 ARG B N 1
ATOM 3821 C CA . ARG B 1 9 ? -20.438 -11.57 1.614 1 97.12 9 ARG B CA 1
ATOM 3822 C C . ARG B 1 9 ? -19.062 -12.195 1.812 1 97.12 9 ARG B C 1
ATOM 3824 O O . ARG B 1 9 ? -18.578 -12.297 2.939 1 97.12 9 ARG B O 1
ATOM 3831 N N . ILE B 1 10 ? -18.484 -12.594 0.721 1 98.38 10 ILE B N 1
ATOM 3832 C CA . ILE B 1 10 ? -17.156 -13.211 0.77 1 98.38 10 ILE B CA 1
ATOM 3833 C C . ILE B 1 10 ? -16.109 -12.156 1.128 1 98.38 10 ILE B C 1
ATOM 3835 O O . ILE B 1 10 ? -15.258 -12.391 1.984 1 98.38 10 ILE B O 1
ATOM 3839 N N . ILE B 1 11 ? -16.203 -11.016 0.487 1 97.81 11 ILE B N 1
ATOM 3840 C CA . ILE B 1 11 ? -15.25 -9.922 0.71 1 97.81 11 ILE B CA 1
ATOM 3841 C C . ILE B 1 11 ? -15.289 -9.5 2.178 1 97.81 11 ILE B C 1
ATOM 3843 O O . ILE B 1 11 ? -14.25 -9.18 2.762 1 97.81 11 ILE B O 1
ATOM 3847 N N . ASP B 1 12 ? -16.516 -9.586 2.781 1 97 12 ASP B N 1
ATOM 3848 C CA . ASP B 1 12 ? -16.719 -9.125 4.152 1 97 12 ASP B CA 1
ATOM 3849 C C . ASP B 1 12 ? -16.5 -10.258 5.148 1 97 12 ASP B C 1
ATOM 3851 O O . ASP B 1 12 ? -17.328 -10.477 6.031 1 97 12 ASP B O 1
ATOM 3855 N N . THR B 1 13 ? -15.516 -11.047 5.008 1 98.06 13 THR B N 1
ATOM 3856 C CA . THR B 1 13 ? -15.078 -12.078 5.941 1 98.06 13 THR B CA 1
ATOM 3857 C C . THR B 1 13 ? -13.664 -11.805 6.438 1 98.06 13 THR B C 1
ATOM 3859 O O . THR B 1 13 ? -12.898 -11.094 5.777 1 98.06 13 THR B O 1
ATOM 3862 N N . LEU B 1 14 ? -13.344 -12.336 7.602 1 96.75 14 LEU B N 1
ATOM 3863 C CA . LEU B 1 14 ? -12 -12.203 8.148 1 96.75 14 LEU B CA 1
ATOM 3864 C C . LEU B 1 14 ? -10.969 -12.82 7.207 1 96.75 14 LEU B C 1
ATOM 3866 O O . LEU B 1 14 ? -9.867 -12.289 7.047 1 96.75 14 LEU B O 1
ATOM 3870 N N . GLN B 1 15 ? -11.391 -13.953 6.586 1 98.19 15 GLN B N 1
ATOM 3871 C CA . GLN B 1 15 ? -10.492 -14.711 5.723 1 98.19 15 GLN B CA 1
ATOM 3872 C C . GLN B 1 15 ? -10.102 -13.898 4.492 1 98.19 15 GLN B C 1
ATOM 3874 O O . GLN B 1 15 ? -8.922 -13.844 4.125 1 98.19 15 GLN B O 1
ATOM 3879 N N . PHE B 1 16 ? -11.078 -13.234 3.871 1 98.44 16 PHE B N 1
ATOM 3880 C CA . PHE B 1 16 ? -10.773 -12.438 2.689 1 98.44 16 PHE B CA 1
ATOM 3881 C C . PHE B 1 16 ? -10.055 -11.148 3.074 1 98.44 16 PHE B C 1
ATOM 3883 O O . PHE B 1 16 ? -9.109 -10.734 2.398 1 98.44 16 PHE B O 1
ATOM 3890 N N . GLN B 1 17 ? -10.5 -10.492 4.184 1 97.75 17 GLN B N 1
ATOM 3891 C CA . GLN B 1 17 ? -9.93 -9.219 4.629 1 97.75 17 GLN B CA 1
ATOM 3892 C C . GLN B 1 17 ? -8.469 -9.391 5.023 1 97.75 17 GLN B C 1
ATOM 3894 O O . GLN B 1 17 ? -7.691 -8.43 4.969 1 97.75 17 GLN B O 1
ATOM 3899 N N . ARG B 1 18 ? -8.062 -10.602 5.344 1 97.12 18 ARG B N 1
ATOM 3900 C CA . ARG B 1 18 ? -6.668 -10.922 5.641 1 97.12 18 ARG B CA 1
ATOM 3901 C C . ARG B 1 18 ? -5.754 -10.531 4.488 1 97.12 18 ARG B C 1
ATOM 3903 O O . ARG B 1 18 ? -4.602 -10.141 4.703 1 97.12 18 ARG B O 1
ATOM 3910 N N . LEU B 1 19 ? -6.285 -10.547 3.287 1 97.81 19 LEU B N 1
ATOM 3911 C CA . LEU B 1 19 ? -5.512 -10.289 2.08 1 97.81 19 LEU B CA 1
ATOM 3912 C C . LEU B 1 19 ? -5.016 -8.844 2.055 1 97.81 19 LEU B C 1
ATOM 3914 O O . LEU B 1 19 ? -4.078 -8.516 1.323 1 97.81 19 LEU B O 1
ATOM 3918 N N . ARG B 1 20 ? -5.605 -7.934 2.895 1 96.5 20 ARG B N 1
ATOM 3919 C CA . ARG B 1 20 ? -5.16 -6.551 3 1 96.5 20 ARG B CA 1
ATOM 3920 C C . ARG B 1 20 ? -3.752 -6.473 3.582 1 96.5 20 ARG B C 1
ATOM 3922 O O . ARG B 1 20 ? -3.023 -5.508 3.334 1 96.5 20 ARG B O 1
ATOM 3929 N N . ASN B 1 21 ? -3.438 -7.512 4.316 1 96.12 21 ASN B N 1
ATOM 3930 C CA . ASN B 1 21 ? -2.172 -7.5 5.043 1 96.12 21 ASN B CA 1
ATOM 3931 C C . ASN B 1 21 ? -1.15 -8.438 4.406 1 96.12 21 ASN B C 1
ATOM 3933 O O . ASN B 1 21 ? -0.186 -8.844 5.055 1 96.12 21 ASN B O 1
ATOM 3937 N N . LEU B 1 22 ? -1.401 -8.82 3.182 1 96.94 22 LEU B N 1
ATOM 3938 C CA . LEU B 1 22 ? -0.456 -9.562 2.352 1 96.94 22 LEU B CA 1
ATOM 3939 C C . LEU B 1 22 ? -0.023 -8.734 1.149 1 96.94 22 LEU B C 1
ATOM 3941 O O . LEU B 1 22 ? -0.811 -8.508 0.226 1 96.94 22 LEU B O 1
ATOM 3945 N N . HIS B 1 23 ? 1.228 -8.32 1.212 1 96 23 HIS B N 1
ATOM 3946 C CA . HIS B 1 23 ? 1.733 -7.562 0.071 1 96 23 HIS B CA 1
ATOM 3947 C C . HIS B 1 23 ? 1.84 -8.445 -1.169 1 96 23 HIS B C 1
ATOM 3949 O O . HIS B 1 23 ? 2.35 -9.562 -1.098 1 96 23 HIS B O 1
ATOM 3955 N N . GLN B 1 24 ? 1.403 -7.93 -2.311 1 96 24 GLN B N 1
ATOM 3956 C CA . GLN B 1 24 ? 1.418 -8.68 -3.562 1 96 24 GLN B CA 1
ATOM 3957 C C . GLN B 1 24 ? 2.84 -9.086 -3.945 1 96 24 GLN B C 1
ATOM 3959 O O . GLN B 1 24 ? 3.057 -10.164 -4.492 1 96 24 GLN B O 1
ATOM 3964 N N . LEU B 1 25 ? 3.781 -8.211 -3.652 1 95.69 25 LEU B N 1
ATOM 3965 C CA . LEU B 1 25 ? 5.1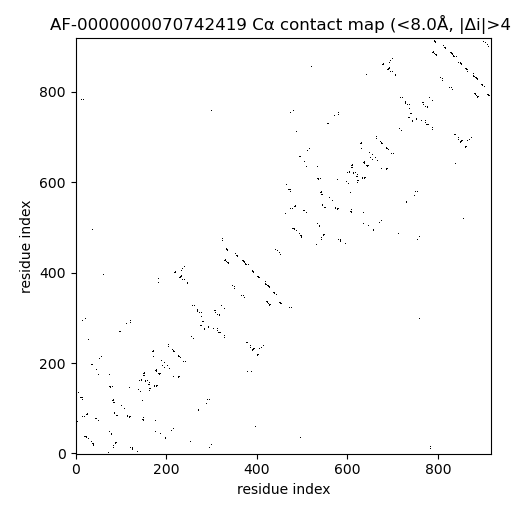48 -8.438 -4.098 1 95.69 25 LEU B CA 1
ATOM 3966 C C . LEU B 1 25 ? 6.07 -8.719 -2.916 1 95.69 25 LEU B C 1
ATOM 3968 O O . LEU B 1 25 ? 7.266 -8.43 -2.969 1 95.69 25 LEU B O 1
ATOM 3972 N N . GLY B 1 26 ? 5.445 -9.188 -1.843 1 94.44 26 GLY B N 1
ATOM 3973 C CA . GLY B 1 26 ? 6.242 -9.547 -0.68 1 94.44 26 GLY B CA 1
ATOM 3974 C C . GLY B 1 26 ? 7.078 -8.398 -0.149 1 94.44 26 GLY B C 1
ATOM 3975 O O . GLY B 1 26 ? 6.559 -7.316 0.123 1 94.44 26 GLY B O 1
ATOM 3976 N N . PRO B 1 27 ? 8.383 -8.625 -0.1 1 94.31 27 PRO B N 1
ATOM 3977 C CA . PRO B 1 27 ? 9.234 -7.598 0.496 1 94.31 27 PRO B CA 1
ATOM 3978 C C . PRO B 1 27 ? 9.742 -6.586 -0.529 1 94.31 27 PRO B C 1
ATOM 3980 O O . PRO B 1 27 ? 10.648 -5.801 -0.23 1 94.31 27 PRO B O 1
ATOM 3983 N N . ALA B 1 28 ? 9.227 -6.543 -1.708 1 95.12 28 ALA B N 1
ATOM 3984 C CA . ALA B 1 28 ? 9.734 -5.715 -2.797 1 95.12 28 ALA B CA 1
ATOM 3985 C C . ALA B 1 28 ? 9.664 -4.23 -2.439 1 95.12 28 ALA B C 1
ATOM 3987 O O . ALA B 1 28 ? 10.391 -3.414 -3.012 1 95.12 28 ALA B O 1
ATOM 3988 N N . SER B 1 29 ? 8.836 -3.865 -1.438 1 93.62 29 SER B N 1
ATOM 3989 C CA . SER B 1 29 ? 8.672 -2.465 -1.063 1 93.62 29 SER B CA 1
ATOM 3990 C C . SER B 1 29 ? 9.938 -1.915 -0.41 1 93.62 29 SER B C 1
ATOM 3992 O O . SER B 1 29 ? 10.094 -0.699 -0.287 1 93.62 29 SER B O 1
ATOM 3994 N N . PHE B 1 30 ? 10.836 -2.785 0.018 1 94.06 30 PHE B N 1
ATOM 3995 C CA . PHE B 1 30 ? 12.102 -2.35 0.599 1 94.06 30 PHE B CA 1
ATOM 3996 C C . PHE B 1 30 ? 13.07 -1.893 -0.488 1 94.06 30 PHE B C 1
ATOM 3998 O O . PHE B 1 30 ? 14.055 -1.212 -0.202 1 94.06 30 PHE B O 1
ATOM 4005 N N . VAL B 1 31 ? 12.836 -2.328 -1.706 1 93 31 VAL B N 1
ATOM 4006 C CA . VAL B 1 31 ? 13.688 -1.99 -2.84 1 93 31 VAL B CA 1
ATOM 4007 C C . VAL B 1 31 ? 12.961 -1.017 -3.764 1 93 31 VAL B C 1
ATOM 4009 O O . VAL B 1 31 ? 13.539 -0.023 -4.207 1 93 31 VAL B O 1
ATOM 4012 N N . TYR B 1 32 ? 11.727 -1.349 -4.07 1 93 32 TYR B N 1
ATOM 4013 C CA . TYR B 1 32 ? 10.828 -0.494 -4.84 1 93 32 TYR B CA 1
ATOM 4014 C C . TYR B 1 32 ? 9.812 0.185 -3.93 1 93 32 TYR B C 1
ATOM 4016 O O . TYR B 1 32 ? 8.758 -0.383 -3.633 1 93 32 TYR B O 1
ATOM 4024 N N . ILE B 1 33 ? 9.977 1.357 -3.615 1 91.31 33 ILE B N 1
ATOM 4025 C CA . ILE B 1 33 ? 9.297 2.086 -2.545 1 91.31 33 ILE B CA 1
ATOM 4026 C C . ILE B 1 33 ? 7.789 2.033 -2.756 1 91.31 33 ILE B C 1
ATOM 4028 O O . ILE B 1 33 ? 7.023 1.905 -1.797 1 91.31 33 ILE B O 1
ATOM 4032 N N . GLY B 1 34 ? 7.301 2.1 -3.949 1 90.88 34 GLY B N 1
ATOM 4033 C CA . GLY B 1 34 ? 5.879 2.162 -4.246 1 90.88 34 GLY B CA 1
ATOM 4034 C C . GLY B 1 34 ? 5.219 0.797 -4.297 1 90.88 34 GLY B C 1
ATOM 4035 O O . GLY B 1 34 ? 4 0.697 -4.453 1 90.88 34 GLY B O 1
ATOM 4036 N N . ALA B 1 35 ? 5.973 -0.311 -4.207 1 93.62 35 ALA B N 1
ATOM 4037 C CA . ALA B 1 35 ? 5.438 -1.666 -4.312 1 93.62 35 ALA B CA 1
ATOM 4038 C C . ALA B 1 35 ? 4.715 -2.072 -3.033 1 93.62 35 ALA B C 1
ATOM 4040 O O . ALA B 1 35 ? 5.086 -3.057 -2.389 1 93.62 35 ALA B O 1
ATOM 4041 N N . THR B 1 36 ? 3.615 -1.393 -2.701 1 93.88 36 THR B N 1
ATOM 4042 C CA . THR B 1 36 ? 2.965 -1.563 -1.406 1 93.88 36 THR B CA 1
ATOM 4043 C C . THR B 1 36 ? 1.557 -2.123 -1.578 1 93.88 36 THR B C 1
ATOM 4045 O O . THR B 1 36 ? 0.854 -2.361 -0.594 1 93.88 36 THR B O 1
ATOM 4048 N N . HIS B 1 37 ? 1.125 -2.367 -2.818 1 94.69 37 HIS B N 1
ATOM 4049 C CA . HIS B 1 37 ? -0.221 -2.879 -3.049 1 94.69 37 HIS B CA 1
ATOM 4050 C C . HIS B 1 37 ? -0.381 -4.285 -2.48 1 94.69 37 HIS B C 1
ATOM 4052 O O . HIS B 1 37 ? 0.605 -5 -2.295 1 94.69 37 HIS B O 1
ATOM 4058 N N . SER B 1 38 ? -1.604 -4.656 -2.18 1 96.25 38 SER B N 1
ATOM 4059 C CA . SER B 1 38 ? -1.887 -5.898 -1.468 1 96.25 38 SER B CA 1
ATOM 4060 C C . SER B 1 38 ? -2.58 -6.906 -2.375 1 96.25 38 SER B C 1
ATOM 4062 O O . SER B 1 38 ? -3.016 -6.566 -3.477 1 96.25 38 SER B O 1
ATOM 4064 N N . ARG B 1 39 ? -2.652 -8.094 -1.891 1 97.44 39 ARG B N 1
ATOM 4065 C CA . ARG B 1 39 ? -3.369 -9.133 -2.615 1 97.44 39 ARG B CA 1
ATOM 4066 C C . ARG B 1 39 ? -4.871 -8.867 -2.615 1 97.44 39 ARG B C 1
ATOM 4068 O O . ARG B 1 39 ? -5.594 -9.367 -3.48 1 97.44 39 ARG B O 1
ATOM 4075 N N . PHE B 1 40 ? -5.375 -8.117 -1.622 1 97.94 40 PHE B N 1
ATOM 4076 C CA . PHE B 1 40 ? -6.777 -7.723 -1.611 1 97.94 40 PHE B CA 1
ATOM 4077 C C . PHE B 1 40 ? -7.141 -6.973 -2.889 1 97.94 40 PHE B C 1
ATOM 4079 O O . PHE B 1 40 ? -8.109 -7.32 -3.566 1 97.94 40 PHE B O 1
ATOM 4086 N N . GLU B 1 41 ? -6.328 -5.953 -3.238 1 96.88 41 GLU B N 1
ATOM 4087 C CA . GLU B 1 41 ? -6.539 -5.176 -4.457 1 96.88 41 GLU B CA 1
ATOM 4088 C C . GLU B 1 41 ? -6.453 -6.062 -5.695 1 96.88 41 GLU B C 1
ATOM 4090 O O . GLU B 1 41 ? -7.27 -5.938 -6.613 1 96.88 41 GLU B O 1
ATOM 4095 N N . HIS B 1 42 ? -5.5 -6.938 -5.676 1 97.56 42 HIS B N 1
ATOM 4096 C CA . HIS B 1 42 ? -5.27 -7.828 -6.809 1 97.56 42 HIS B CA 1
ATOM 4097 C C . HIS B 1 42 ? -6.473 -8.734 -7.047 1 97.56 42 HIS B C 1
ATOM 4099 O O . HIS B 1 42 ? -6.953 -8.852 -8.18 1 97.56 42 HIS B O 1
ATOM 4105 N N . CYS B 1 43 ? -6.949 -9.328 -5.973 1 98.31 43 CYS B N 1
ATOM 4106 C CA . CYS B 1 43 ? -8.07 -10.258 -6.094 1 98.31 43 CYS B CA 1
ATOM 4107 C C . CYS B 1 43 ? -9.312 -9.555 -6.605 1 98.31 43 CYS B C 1
ATOM 4109 O O . CYS B 1 43 ? -10.039 -10.094 -7.445 1 98.31 43 CYS B O 1
ATOM 4111 N N . LEU B 1 44 ? -9.594 -8.375 -6.145 1 97.94 44 LEU B N 1
ATOM 4112 C CA . LEU B 1 44 ? -10.727 -7.605 -6.645 1 97.94 44 LEU B CA 1
ATOM 4113 C C . LEU B 1 44 ? -10.562 -7.293 -8.125 1 97.94 44 LEU B C 1
ATOM 4115 O O . LEU B 1 44 ? -11.531 -7.371 -8.891 1 97.94 44 LEU B O 1
ATOM 4119 N N . GLY B 1 45 ? -9.305 -6.922 -8.484 1 97.19 45 GLY B N 1
ATOM 4120 C CA . GLY B 1 45 ? -9.023 -6.637 -9.883 1 97.19 45 GLY B CA 1
ATOM 4121 C C . GLY B 1 45 ? -9.227 -7.832 -10.789 1 97.19 45 GLY B C 1
ATOM 4122 O O . GLY B 1 45 ? -9.766 -7.699 -11.891 1 97.19 45 GLY B O 1
ATOM 4123 N N . VAL B 1 46 ? -8.797 -8.969 -10.305 1 98.31 46 VAL B N 1
ATOM 4124 C CA . VAL B 1 46 ? -8.945 -10.188 -11.094 1 98.31 46 VAL B CA 1
ATOM 4125 C C . VAL B 1 46 ? -10.422 -10.508 -11.289 1 98.31 46 VAL B C 1
ATOM 4127 O O . VAL B 1 46 ? -10.852 -10.859 -12.391 1 98.31 46 VAL B O 1
ATOM 4130 N N . ALA B 1 47 ? -11.195 -10.414 -10.227 1 98.25 47 ALA B N 1
ATOM 4131 C CA . ALA B 1 47 ? -12.633 -10.648 -10.32 1 98.25 47 ALA B CA 1
ATOM 4132 C C . ALA B 1 47 ? -13.281 -9.703 -11.328 1 98.25 47 ALA B C 1
ATOM 4134 O O . ALA B 1 47 ? -14.117 -10.117 -12.133 1 98.25 47 ALA B O 1
ATOM 4135 N N . TYR B 1 48 ? -12.891 -8.508 -11.281 1 97.12 48 TYR B N 1
ATOM 4136 C CA . TYR B 1 48 ? -13.414 -7.496 -12.188 1 97.12 48 TYR B CA 1
ATOM 4137 C C . TYR B 1 48 ? -13.07 -7.824 -13.633 1 97.12 48 TYR B C 1
ATOM 4139 O O . TYR B 1 48 ? -13.938 -7.793 -14.508 1 97.12 48 TYR B O 1
ATOM 4147 N N . LEU B 1 49 ? -11.812 -8.125 -13.906 1 97.44 49 LEU B N 1
ATOM 4148 C CA . LEU B 1 49 ? -11.359 -8.43 -15.258 1 97.44 49 LEU B CA 1
ATOM 4149 C C . LEU B 1 49 ? -12.008 -9.711 -15.781 1 97.44 49 LEU B C 1
ATOM 4151 O O . LEU B 1 49 ? -12.281 -9.828 -16.969 1 97.44 49 LEU B O 1
ATOM 4155 N N . ALA B 1 50 ? -12.188 -10.648 -14.859 1 98.12 50 ALA B N 1
ATOM 4156 C CA . ALA B 1 50 ? -12.844 -11.898 -15.242 1 98.12 50 ALA B CA 1
ATOM 4157 C C . ALA B 1 50 ? -14.266 -11.633 -15.75 1 98.12 50 ALA B C 1
ATOM 4159 O O . ALA B 1 50 ? -14.656 -12.141 -16.797 1 98.12 50 ALA B O 1
ATOM 4160 N N . GLU B 1 51 ? -14.984 -10.875 -14.992 1 97.62 51 GLU B N 1
ATOM 4161 C CA . GLU B 1 51 ? -16.328 -10.523 -15.414 1 97.62 51 GLU B CA 1
ATOM 4162 C C . GLU B 1 51 ? -16.328 -9.758 -16.734 1 97.62 51 GLU B C 1
ATOM 4164 O O . GLU B 1 51 ? -17.125 -10.031 -17.625 1 97.62 51 GLU B O 1
ATOM 4169 N N . LYS B 1 52 ? -15.453 -8.82 -16.859 1 97.38 52 LYS B N 1
ATOM 4170 C CA . LYS B 1 52 ? -15.352 -8.016 -18.078 1 97.38 52 LYS B CA 1
ATOM 4171 C C . LYS B 1 52 ? -15.078 -8.898 -19.297 1 97.38 52 LYS B C 1
ATOM 4173 O O . LYS B 1 52 ? -15.703 -8.719 -20.344 1 97.38 52 LYS B O 1
ATOM 4178 N N . MET B 1 53 ? -14.164 -9.805 -19.156 1 97.94 53 MET B N 1
ATOM 4179 C CA . MET B 1 53 ? -13.812 -10.695 -20.266 1 97.94 53 MET B CA 1
ATOM 4180 C C . MET B 1 53 ? -14.984 -11.602 -20.625 1 97.94 53 MET B C 1
ATOM 4182 O O . MET B 1 53 ? -15.328 -11.734 -21.797 1 97.94 53 MET B O 1
ATOM 4186 N N . MET B 1 54 ? -15.633 -12.18 -19.641 1 97.94 54 MET B N 1
ATOM 4187 C CA . MET B 1 54 ? -16.734 -13.109 -19.875 1 97.94 54 MET B CA 1
ATOM 4188 C C . MET B 1 54 ? -17.922 -12.391 -20.5 1 97.94 54 MET B C 1
ATOM 4190 O O . MET B 1 54 ? -18.578 -12.922 -21.406 1 97.94 54 MET B O 1
ATOM 4194 N N . GLU B 1 55 ? -18.188 -11.203 -19.984 1 97.44 55 GLU B N 1
ATOM 4195 C CA . GLU B 1 55 ? -19.297 -10.43 -20.547 1 97.44 55 GLU B CA 1
ATOM 4196 C C . GLU B 1 55 ? -19.016 -10.016 -21.984 1 97.44 55 GLU B C 1
ATOM 4198 O O . GLU B 1 55 ? -19.922 -10 -22.828 1 97.44 55 GLU B O 1
ATOM 4203 N N . SER B 1 56 ? -17.812 -9.656 -22.234 1 97.06 56 SER B N 1
ATOM 4204 C CA . SER B 1 56 ? -17.422 -9.32 -23.594 1 97.06 56 SER B CA 1
ATOM 4205 C C . SER B 1 56 ? -17.594 -10.508 -24.531 1 97.06 56 SER B C 1
ATOM 4207 O O . SER B 1 56 ? -18.156 -10.375 -25.609 1 97.06 56 SER B O 1
ATOM 4209 N N . ILE B 1 57 ? -17.094 -11.664 -24.141 1 97.38 57 ILE B N 1
ATOM 4210 C CA . ILE B 1 57 ? -17.219 -12.883 -24.953 1 97.38 57 ILE B CA 1
ATOM 4211 C C . ILE B 1 57 ? -18.688 -13.203 -25.172 1 97.38 57 ILE B C 1
ATOM 4213 O O . ILE B 1 57 ? -19.109 -13.453 -26.312 1 97.38 57 ILE B O 1
ATOM 4217 N N . ARG B 1 58 ? -19.453 -13.148 -24.094 1 97.12 58 ARG B N 1
ATOM 4218 C CA . ARG B 1 58 ? -20.875 -13.477 -24.172 1 97.12 58 ARG B CA 1
ATOM 4219 C C . ARG B 1 58 ? -21.594 -12.516 -25.109 1 97.12 58 ARG B C 1
ATOM 4221 O O . ARG B 1 58 ? -22.469 -12.922 -25.875 1 97.12 58 ARG B O 1
ATOM 4228 N N . SER B 1 59 ? -21.281 -11.297 -25.047 1 96.5 59 SER B N 1
ATOM 4229 C CA . SER B 1 59 ? -21.922 -10.289 -25.875 1 96.5 59 SER B CA 1
ATOM 4230 C C . SER B 1 59 ? -21.609 -10.492 -27.359 1 96.5 59 SER B C 1
ATOM 4232 O O . SER B 1 59 ? -22.469 -10.328 -28.219 1 96.5 59 SER B O 1
ATOM 4234 N N . HIS B 1 60 ? -20.469 -10.852 -27.688 1 95.12 60 HIS B N 1
ATOM 4235 C CA . HIS B 1 60 ? -20.016 -11.016 -29.078 1 95.12 60 HIS B CA 1
ATOM 4236 C C . HIS B 1 60 ? -20.391 -12.398 -29.609 1 95.12 60 HIS B C 1
ATOM 4238 O O . HIS B 1 60 ? -20.516 -12.578 -30.828 1 95.12 60 HIS B O 1
ATOM 4244 N N . GLN B 1 61 ? -20.453 -13.336 -28.688 1 96.56 61 GLN B N 1
ATOM 4245 C CA . GLN B 1 61 ? -20.75 -14.703 -29.078 1 96.56 61 GLN B CA 1
ATOM 4246 C C . GLN B 1 61 ? -21.922 -15.258 -28.281 1 96.56 61 GLN B C 1
ATOM 4248 O O . GLN B 1 61 ? -21.766 -16.188 -27.5 1 96.56 61 GLN B O 1
ATOM 4253 N N . PRO B 1 62 ? -23.109 -14.797 -28.578 1 95 62 PRO B N 1
ATOM 4254 C CA . PRO B 1 62 ? -24.281 -15.156 -27.781 1 95 62 PRO B CA 1
ATOM 4255 C C . PRO B 1 62 ? -24.672 -16.625 -27.922 1 95 62 PRO B C 1
ATOM 4257 O O . PRO B 1 62 ? -25.469 -17.141 -27.125 1 95 62 PRO B O 1
ATOM 4260 N N . TRP B 1 63 ? -24.094 -17.375 -28.875 1 93.88 63 TRP B N 1
ATOM 4261 C CA . TRP B 1 63 ? -24.438 -18.781 -29.094 1 93.88 63 TRP B CA 1
ATOM 4262 C C . TRP B 1 63 ? -23.688 -19.672 -28.109 1 93.88 63 TRP B C 1
ATOM 4264 O O . TRP B 1 63 ? -24 -20.859 -27.969 1 93.88 63 TRP B O 1
ATOM 4274 N N . LEU B 1 64 ? -22.719 -19.156 -27.375 1 95.38 64 LEU B N 1
ATOM 4275 C CA . LEU B 1 64 ? -21.984 -19.922 -26.391 1 95.38 64 LEU B CA 1
ATOM 4276 C C . LEU B 1 64 ? -22.844 -20.188 -25.156 1 95.38 64 LEU B C 1
ATOM 4278 O O . LEU B 1 64 ? -23.656 -19.344 -24.781 1 95.38 64 LEU B O 1
ATOM 4282 N N . PRO B 1 65 ? -22.641 -21.328 -24.562 1 93.94 65 PRO B N 1
ATOM 4283 C CA . PRO B 1 65 ? -23.438 -21.672 -23.391 1 93.94 65 PRO B CA 1
ATOM 4284 C C . PRO B 1 65 ? -22.875 -21.062 -22.109 1 93.94 65 PRO B C 1
ATOM 4286 O O . PRO B 1 65 ? -22.484 -21.797 -21.188 1 93.94 65 PRO B O 1
ATOM 4289 N N . ILE B 1 66 ? -22.891 -19.766 -22.016 1 97 66 ILE B N 1
ATOM 4290 C CA . ILE B 1 66 ? -22.406 -19.047 -20.844 1 97 66 ILE B CA 1
ATOM 4291 C C . ILE B 1 66 ? -23.594 -18.547 -20.016 1 97 66 ILE B C 1
ATOM 4293 O O . ILE B 1 66 ? -24.375 -17.703 -20.469 1 97 66 ILE B O 1
ATOM 4297 N N . THR B 1 67 ? -23.75 -19.047 -18.828 1 97 67 THR B N 1
ATOM 4298 C CA . THR B 1 67 ? -24.844 -18.656 -17.969 1 97 67 THR B CA 1
ATOM 4299 C C . THR B 1 67 ? -24.406 -17.578 -16.984 1 97 67 THR B C 1
ATOM 4301 O O . THR B 1 67 ? -23.203 -17.297 -16.844 1 97 67 THR B O 1
ATOM 4304 N N . ASN B 1 68 ? -25.406 -16.938 -16.344 1 96.88 68 ASN B N 1
ATOM 4305 C CA . ASN B 1 68 ? -25.094 -15.969 -15.289 1 96.88 68 ASN B CA 1
ATOM 4306 C C . ASN B 1 68 ? -24.344 -16.625 -14.141 1 96.88 68 ASN B C 1
ATOM 4308 O O . ASN B 1 68 ? -23.469 -16 -13.523 1 96.88 68 ASN B O 1
ATOM 4312 N N . GLU B 1 69 ? -24.688 -17.875 -13.891 1 97.62 69 GLU B N 1
ATOM 4313 C CA . GLU B 1 69 ? -24.016 -18.625 -12.836 1 97.62 69 GLU B CA 1
ATOM 4314 C C . GLU B 1 69 ? -22.547 -18.891 -13.172 1 97.62 69 GLU B C 1
ATOM 4316 O O . GLU B 1 69 ? -21.688 -18.844 -12.289 1 97.62 69 GLU B O 1
ATOM 4321 N N . ASP B 1 70 ? -22.281 -19.141 -14.453 1 98.12 70 ASP B N 1
ATOM 4322 C CA . ASP B 1 70 ? -20.906 -19.328 -14.875 1 98.12 70 ASP B CA 1
ATOM 4323 C C . ASP B 1 70 ? -20.062 -18.078 -14.602 1 98.12 70 ASP B C 1
ATOM 4325 O O . ASP B 1 70 ? -18.969 -18.172 -14.039 1 98.12 70 ASP B O 1
ATOM 4329 N N . ILE B 1 71 ? -20.594 -16.953 -15 1 98 71 ILE B N 1
ATOM 4330 C CA . ILE B 1 71 ? -19.891 -15.688 -14.844 1 98 71 ILE B CA 1
ATOM 4331 C C . ILE B 1 71 ? -19.688 -15.391 -13.359 1 98 71 ILE B C 1
ATOM 4333 O O . ILE B 1 71 ? -18.594 -14.992 -12.945 1 98 71 ILE B O 1
ATOM 4337 N N . LEU B 1 72 ? -20.688 -15.609 -12.57 1 98.31 72 LEU B N 1
ATOM 4338 C CA . LEU B 1 72 ? -20.594 -15.375 -11.133 1 98.31 72 LEU B CA 1
ATOM 4339 C C . LEU B 1 72 ? -19.547 -16.281 -10.508 1 98.31 72 LEU B C 1
ATOM 4341 O O . LEU B 1 72 ? -18.734 -15.844 -9.68 1 98.31 72 LEU B O 1
ATOM 4345 N N . CYS B 1 73 ? -19.547 -17.547 -10.898 1 98.69 73 CYS B N 1
ATOM 4346 C CA . CYS B 1 73 ? -18.578 -18.5 -10.367 1 98.69 73 CYS B CA 1
ATOM 4347 C C . CYS B 1 73 ? -17.156 -18.094 -10.727 1 98.69 73 CYS B C 1
ATOM 4349 O O . CYS B 1 73 ? -16.25 -18.188 -9.898 1 98.69 73 CYS B O 1
ATOM 4351 N N . ILE B 1 74 ? -16.938 -17.672 -11.961 1 98.56 74 ILE B N 1
ATOM 4352 C CA . ILE B 1 74 ? -15.617 -17.25 -12.422 1 98.56 74 ILE B CA 1
ATOM 4353 C C . ILE B 1 74 ? -15.18 -16 -11.656 1 98.56 74 ILE B C 1
ATOM 4355 O O . ILE B 1 74 ? -14.016 -15.867 -11.281 1 98.56 74 ILE B O 1
ATOM 4359 N N . LYS B 1 75 ? -16.125 -15.141 -11.438 1 98.19 75 LYS B N 1
ATOM 4360 C CA . LYS B 1 75 ? -15.867 -13.953 -10.641 1 98.19 75 LYS B CA 1
ATOM 4361 C C . LYS B 1 75 ? -15.445 -14.328 -9.219 1 98.19 75 LYS B C 1
ATOM 4363 O O . LYS B 1 75 ? -14.492 -13.758 -8.68 1 98.19 75 LYS B O 1
ATOM 4368 N N . ILE B 1 76 ? -16.109 -15.242 -8.602 1 98.69 76 ILE B N 1
ATOM 4369 C CA . ILE B 1 76 ? -15.805 -15.703 -7.254 1 98.69 76 ILE B CA 1
ATOM 4370 C C . ILE B 1 76 ? -14.43 -16.375 -7.242 1 98.69 76 ILE B C 1
ATOM 4372 O O . ILE B 1 76 ? -13.641 -16.172 -6.312 1 98.69 76 ILE B O 1
ATOM 4376 N N . ALA B 1 77 ? -14.156 -17.156 -8.266 1 98.75 77 ALA B N 1
ATOM 4377 C CA . ALA B 1 77 ? -12.836 -17.766 -8.367 1 98.75 77 ALA B CA 1
ATOM 4378 C C . ALA B 1 77 ? -11.742 -16.719 -8.438 1 98.75 77 ALA B C 1
ATOM 4380 O O . ALA B 1 77 ? -10.68 -16.859 -7.82 1 98.75 77 ALA B O 1
ATOM 4381 N N . GLY B 1 78 ? -11.984 -15.703 -9.258 1 98.31 78 GLY B N 1
ATOM 4382 C CA . GLY B 1 78 ? -11.047 -14.594 -9.312 1 98.31 78 GLY B CA 1
ATOM 4383 C C . GLY B 1 78 ? -10.836 -13.922 -7.973 1 98.31 78 GLY B C 1
ATOM 4384 O O . GLY B 1 78 ? -9.703 -13.586 -7.609 1 98.31 78 GLY B O 1
ATOM 4385 N N . LEU B 1 79 ? -11.875 -13.773 -7.168 1 98 79 LEU B N 1
ATOM 4386 C CA . LEU B 1 79 ? -11.828 -13.156 -5.848 1 98 79 LEU B CA 1
ATOM 4387 C C . LEU B 1 79 ? -11.016 -14.016 -4.879 1 98 79 LEU B C 1
ATOM 4389 O O . LEU B 1 79 ? -10.336 -13.484 -3.998 1 98 79 LEU B O 1
ATOM 4393 N N . CYS B 1 80 ? -11.094 -15.328 -5.074 1 98.69 80 CYS B N 1
ATOM 4394 C CA . CYS B 1 80 ? -10.68 -16.203 -3.984 1 98.69 80 CYS B CA 1
ATOM 4395 C C . CYS B 1 80 ? -9.43 -17 -4.363 1 98.69 80 CYS B C 1
ATOM 4397 O O . CYS B 1 80 ? -8.914 -17.781 -3.559 1 98.69 80 CYS B O 1
ATOM 4399 N N . HIS B 1 81 ? -8.914 -16.812 -5.578 1 98.44 81 HIS B N 1
ATOM 4400 C CA . HIS B 1 81 ? -7.84 -17.656 -6.078 1 98.44 81 HIS B CA 1
ATOM 4401 C C . HIS B 1 81 ? -6.574 -17.5 -5.246 1 98.44 81 HIS B C 1
ATOM 4403 O O . HIS B 1 81 ? -5.738 -18.406 -5.191 1 98.44 81 HIS B O 1
ATOM 4409 N N . ASP B 1 82 ? -6.445 -16.375 -4.539 1 97.75 82 ASP B N 1
ATOM 4410 C CA . ASP B 1 82 ? -5.215 -16.094 -3.809 1 97.75 82 ASP B CA 1
ATOM 4411 C C . ASP B 1 82 ? -5.441 -16.172 -2.299 1 97.75 82 ASP B C 1
ATOM 4413 O O . ASP B 1 82 ? -4.609 -15.703 -1.517 1 97.75 82 ASP B O 1
ATOM 4417 N N . LEU B 1 83 ? -6.508 -16.75 -1.81 1 98.25 83 LEU B N 1
ATOM 4418 C CA . LEU B 1 83 ? -6.852 -16.828 -0.394 1 98.25 83 LEU B CA 1
ATOM 4419 C C . LEU B 1 83 ? -5.766 -17.562 0.39 1 98.25 83 LEU B C 1
ATOM 4421 O O . LEU B 1 83 ? -5.559 -17.281 1.574 1 98.25 83 LEU B O 1
ATOM 4425 N N . GLY B 1 84 ? -5.105 -18.422 -0.291 1 97.62 84 GLY B N 1
ATOM 4426 C CA . GLY B 1 84 ? -4.215 -19.344 0.407 1 97.62 84 GLY B CA 1
ATOM 4427 C C . GLY B 1 84 ? -2.793 -18.828 0.516 1 97.62 84 GLY B C 1
ATOM 4428 O O . GLY B 1 84 ? -1.939 -19.453 1.139 1 97.62 84 GLY B O 1
ATOM 4429 N N . HIS B 1 85 ? -2.514 -17.656 -0.036 1 97.31 85 HIS B N 1
ATOM 4430 C CA . HIS B 1 85 ? -1.164 -17.125 0.074 1 97.31 85 HIS B CA 1
ATOM 4431 C C . HIS B 1 85 ? -0.809 -16.812 1.526 1 97.31 85 HIS B C 1
ATOM 4433 O O . HIS B 1 85 ? -1.648 -16.328 2.287 1 97.31 85 HIS B O 1
ATOM 4439 N N . GLY B 1 86 ? 0.391 -17.172 1.905 1 96.25 86 GLY B N 1
ATOM 4440 C CA . GLY B 1 86 ? 0.909 -16.828 3.221 1 96.25 86 GLY B CA 1
ATOM 4441 C C . GLY B 1 86 ? 1.702 -15.539 3.234 1 96.25 86 GLY B C 1
ATOM 4442 O O . GLY B 1 86 ? 1.69 -14.781 2.258 1 96.25 86 GLY B O 1
ATOM 4443 N N . PRO B 1 87 ? 2.336 -15.266 4.383 1 96.25 87 PRO B N 1
ATOM 4444 C CA . PRO B 1 87 ? 3.137 -14.047 4.48 1 96.25 87 PRO B CA 1
ATOM 4445 C C . PRO B 1 87 ? 4.195 -13.945 3.385 1 96.25 87 PRO B C 1
ATOM 4447 O O . PRO B 1 87 ? 4.824 -14.953 3.037 1 96.25 87 PRO B O 1
ATOM 4450 N N . PHE B 1 88 ? 4.328 -12.766 2.811 1 94.31 88 PHE B N 1
ATOM 4451 C CA . PHE B 1 88 ? 5.324 -12.414 1.806 1 94.31 88 PHE B CA 1
ATOM 4452 C C . PHE B 1 88 ? 5.125 -13.234 0.534 1 94.31 88 PHE B C 1
ATOM 4454 O O . PHE B 1 88 ? 6.082 -13.508 -0.191 1 94.31 88 PHE B O 1
ATOM 4461 N N . SER B 1 89 ? 3.924 -13.68 0.357 1 88.19 89 SER B N 1
ATOM 4462 C CA . SER B 1 89 ? 3.408 -14.25 -0.883 1 88.19 89 SER B CA 1
ATOM 4463 C C . SER B 1 89 ? 4.195 -15.492 -1.291 1 88.19 89 SER B C 1
ATOM 4465 O O . SER B 1 89 ? 4.266 -16.469 -0.536 1 88.19 89 SER B O 1
ATOM 4467 N N . HIS B 1 90 ? 4.91 -15.398 -2.377 1 87.38 90 HIS B N 1
ATOM 4468 C CA . HIS B 1 90 ? 5.527 -16.578 -2.965 1 87.38 90 HIS B CA 1
ATOM 4469 C C . HIS B 1 90 ? 6.77 -17 -2.186 1 87.38 90 HIS B C 1
ATOM 4471 O O . HIS B 1 90 ? 7.254 -18.125 -2.34 1 87.38 90 HIS B O 1
ATOM 4477 N N . VAL B 1 91 ? 7.164 -16.172 -1.309 1 91.12 91 VAL B N 1
ATOM 4478 C CA . VAL B 1 91 ? 8.266 -16.547 -0.437 1 91.12 91 VAL B CA 1
ATOM 4479 C C . VAL B 1 91 ? 7.836 -17.703 0.465 1 91.12 91 VAL B C 1
ATOM 4481 O O . VAL B 1 91 ? 8.594 -18.656 0.669 1 91.12 91 VAL B O 1
ATOM 4484 N N . PHE B 1 92 ? 6.621 -17.641 0.926 1 92.44 92 PHE B N 1
ATOM 4485 C CA . PHE B 1 92 ? 6.125 -18.594 1.901 1 92.44 92 PHE B CA 1
ATOM 4486 C C . PHE B 1 92 ? 5.973 -19.984 1.27 1 92.44 92 PHE B C 1
ATOM 4488 O O . PHE B 1 92 ? 6.445 -20.969 1.82 1 92.44 92 PHE B O 1
ATOM 4495 N N . ASP B 1 93 ? 5.324 -20.094 0.103 1 89.44 93 ASP B N 1
ATOM 4496 C CA . ASP B 1 93 ? 5.039 -21.406 -0.467 1 89.44 93 ASP B CA 1
ATOM 4497 C C . ASP B 1 93 ? 6.164 -21.859 -1.393 1 89.44 93 ASP B C 1
ATOM 4499 O O . ASP B 1 93 ? 6.031 -22.859 -2.096 1 89.44 93 ASP B O 1
ATOM 4503 N N . GLY B 1 94 ? 7.277 -21.141 -1.449 1 92.31 94 GLY B N 1
ATOM 4504 C CA . GLY B 1 94 ? 8.438 -21.5 -2.254 1 92.31 94 GLY B CA 1
ATOM 4505 C C . GLY B 1 94 ? 9.711 -21.641 -1.438 1 92.31 94 GLY B C 1
ATOM 4506 O O . GLY B 1 94 ? 9.945 -22.688 -0.832 1 92.31 94 GLY B O 1
ATOM 4507 N N . LEU B 1 95 ? 10.391 -20.531 -1.345 1 92 95 LEU B N 1
ATOM 4508 C CA . LEU B 1 95 ? 11.703 -20.5 -0.701 1 92 95 LEU B CA 1
ATOM 4509 C C . LEU B 1 95 ? 11.609 -20.969 0.745 1 92 95 LEU B C 1
ATOM 4511 O O . LEU B 1 95 ? 12.469 -21.719 1.215 1 92 95 LEU B O 1
ATOM 4515 N N . PHE B 1 96 ? 10.641 -20.594 1.456 1 93.75 96 PHE B N 1
ATOM 4516 C CA . PHE B 1 96 ? 10.5 -20.938 2.867 1 93.75 96 PHE B CA 1
ATOM 4517 C C . PHE B 1 96 ? 10.234 -22.422 3.047 1 93.75 96 PHE B C 1
ATOM 4519 O O . PHE B 1 96 ? 10.844 -23.062 3.904 1 93.75 96 PHE B O 1
ATOM 4526 N N . LEU B 1 97 ? 9.328 -22.984 2.24 1 93.06 97 LEU B N 1
ATOM 4527 C CA . LEU B 1 97 ? 9.031 -24.406 2.314 1 93.06 97 LEU B CA 1
ATOM 4528 C C . LEU B 1 97 ? 10.281 -25.234 2.014 1 93.06 97 LEU B C 1
ATOM 4530 O O . LEU B 1 97 ? 10.508 -26.281 2.635 1 93.06 97 LEU B O 1
ATOM 4534 N N . ASP B 1 98 ? 11.016 -24.734 1.063 1 92.44 98 ASP B N 1
ATOM 4535 C CA . ASP B 1 98 ? 12.266 -25.406 0.727 1 92.44 98 ASP B CA 1
ATOM 4536 C C . ASP B 1 98 ? 13.227 -25.406 1.913 1 92.44 98 ASP B C 1
ATOM 4538 O O . ASP B 1 98 ? 13.883 -26.406 2.193 1 92.44 98 ASP B O 1
ATOM 4542 N N . GLN B 1 99 ? 13.281 -24.312 2.561 1 92.88 99 GLN B N 1
ATOM 4543 C CA . GLN B 1 99 ? 14.164 -24.203 3.715 1 92.88 99 GLN B CA 1
ATOM 4544 C C . GLN B 1 99 ? 13.688 -25.078 4.863 1 92.88 99 GLN B C 1
ATOM 4546 O O . GLN B 1 99 ? 14.5 -25.688 5.574 1 92.88 99 GLN B O 1
ATOM 4551 N N . LEU B 1 100 ? 12.367 -25.141 5.055 1 94.12 100 LEU B N 1
ATOM 4552 C CA . LEU B 1 100 ? 11.812 -26.016 6.09 1 94.12 100 LEU B CA 1
ATOM 4553 C C . LEU B 1 100 ? 12.188 -27.469 5.828 1 94.12 100 LEU B C 1
ATOM 4555 O O . LEU B 1 100 ? 12.492 -28.219 6.766 1 94.12 100 LEU B O 1
ATOM 4559 N N . ARG B 1 101 ? 12.148 -27.859 4.59 1 93 101 ARG B N 1
ATOM 4560 C CA . ARG B 1 101 ? 12.516 -29.219 4.215 1 93 101 ARG B CA 1
ATOM 4561 C C . ARG B 1 101 ? 14 -29.484 4.469 1 93 101 ARG B C 1
ATOM 4563 O O . ARG B 1 101 ? 14.359 -30.516 5.047 1 93 101 ARG B O 1
ATOM 4570 N N . LYS B 1 102 ? 14.766 -28.562 4.035 1 89.38 102 LYS B N 1
ATOM 4571 C CA . LYS B 1 102 ? 16.219 -28.672 4.199 1 89.38 102 LYS B CA 1
ATOM 4572 C C . LYS B 1 102 ? 16.594 -28.797 5.672 1 89.38 102 LYS B C 1
ATOM 4574 O O . LYS B 1 102 ? 17.531 -29.516 6.023 1 89.38 102 LYS B O 1
ATOM 4579 N N . LYS B 1 103 ? 15.844 -28.109 6.516 1 91.94 103 LYS B N 1
ATOM 4580 C CA . LYS B 1 103 ? 16.125 -28.109 7.945 1 91.94 103 LYS B CA 1
ATOM 4581 C C . LYS B 1 103 ? 15.375 -29.234 8.664 1 91.94 103 LYS B C 1
ATOM 4583 O O . LYS B 1 103 ? 15.414 -29.328 9.891 1 91.94 103 LYS B O 1
ATOM 4588 N N . LYS B 1 104 ? 14.57 -30.047 7.957 1 92.88 104 LYS B N 1
ATOM 4589 C CA . LYS B 1 104 ? 13.844 -31.219 8.453 1 92.88 104 LYS B CA 1
ATOM 4590 C C . LYS B 1 104 ? 12.766 -30.797 9.453 1 92.88 104 LYS B C 1
ATOM 4592 O O . LYS B 1 104 ? 12.547 -31.484 10.453 1 92.88 104 LYS B O 1
ATOM 4597 N N . LEU B 1 105 ? 12.281 -29.641 9.172 1 93.5 105 LEU B N 1
ATOM 4598 C CA . LEU B 1 105 ? 11.188 -29.156 10.008 1 93.5 105 LEU B CA 1
ATOM 4599 C C . LEU B 1 105 ? 9.844 -29.625 9.477 1 93.5 105 LEU B C 1
ATOM 4601 O O . LEU B 1 105 ? 8.836 -29.578 10.188 1 93.5 105 LEU B O 1
ATOM 4605 N N . ILE B 1 106 ? 9.797 -30.047 8.211 1 92.75 106 ILE B N 1
ATOM 4606 C CA . ILE B 1 106 ? 8.656 -30.734 7.605 1 92.75 106 ILE B CA 1
ATOM 4607 C C . ILE B 1 106 ? 9.133 -31.969 6.848 1 92.75 106 ILE B C 1
ATOM 4609 O O . ILE B 1 106 ? 10.328 -32.094 6.566 1 92.75 106 ILE B O 1
ATOM 4613 N N . SER B 1 107 ? 8.18 -32.781 6.559 1 92.81 107 SER B N 1
ATOM 4614 C CA . SER B 1 107 ? 8.523 -34 5.832 1 92.81 107 SER B CA 1
ATOM 4615 C C . SER B 1 107 ? 8.977 -33.688 4.41 1 92.81 107 SER B C 1
ATOM 4617 O O . SER B 1 107 ? 8.469 -32.75 3.785 1 92.81 107 SER B O 1
ATOM 4619 N N . GLU B 1 108 ? 9.898 -34.406 3.945 1 90.94 108 GLU B N 1
ATOM 4620 C CA . GLU B 1 108 ? 10.383 -34.25 2.574 1 90.94 108 GLU B CA 1
ATOM 4621 C C . GLU B 1 108 ? 9.258 -34.469 1.567 1 90.94 108 GLU B C 1
ATOM 4623 O O . GLU B 1 108 ? 9.273 -33.875 0.479 1 90.94 108 GLU B O 1
ATOM 4628 N N . SER B 1 109 ? 8.289 -35.188 2.008 1 90.69 109 SER B N 1
ATOM 4629 C CA . SER B 1 109 ? 7.203 -35.562 1.1 1 90.69 109 SER B CA 1
ATOM 4630 C C . SER B 1 109 ? 6.062 -34.531 1.182 1 90.69 109 SER B C 1
ATOM 4632 O O . SER B 1 109 ? 5.168 -34.531 0.334 1 90.69 109 SER B O 1
ATOM 4634 N N . PHE B 1 110 ? 6.242 -33.719 2.139 1 91 110 PHE B N 1
ATOM 4635 C CA . PHE B 1 110 ? 5.164 -32.75 2.314 1 91 110 PHE B CA 1
ATOM 4636 C C . PHE B 1 110 ? 5.152 -31.734 1.171 1 91 110 PHE B C 1
ATOM 4638 O O . PHE B 1 110 ? 6.156 -31.062 0.909 1 91 110 PHE B O 1
ATOM 4645 N N . LYS B 1 111 ? 4.02 -31.703 0.462 1 89.44 111 LYS B N 1
ATOM 4646 C CA . LYS B 1 111 ? 3.832 -30.719 -0.604 1 89.44 111 LYS B CA 1
ATOM 4647 C C . LYS B 1 111 ? 2.654 -29.797 -0.303 1 89.44 111 LYS B C 1
ATOM 4649 O O . LYS B 1 111 ? 1.645 -30.234 0.255 1 89.44 111 LYS B O 1
ATOM 4654 N N . TRP B 1 112 ? 2.846 -28.594 -0.593 1 92.56 112 TRP B N 1
ATOM 4655 C CA . TRP B 1 112 ? 1.804 -27.594 -0.375 1 92.56 112 TRP B CA 1
ATOM 4656 C C . TRP B 1 112 ? 1.959 -26.422 -1.342 1 92.56 112 TRP B C 1
ATOM 4658 O O . TRP B 1 112 ? 3.078 -26.016 -1.668 1 92.56 112 TRP B O 1
ATOM 4668 N N . SER B 1 113 ? 0.916 -25.938 -1.871 1 93.75 113 SER B N 1
ATOM 4669 C CA . SER B 1 113 ? 0.893 -24.766 -2.744 1 93.75 113 SER B CA 1
ATOM 4670 C C . SER B 1 113 ? -0.16 -23.766 -2.293 1 93.75 113 SER B C 1
ATOM 4672 O O . SER B 1 113 ? -1.072 -24.109 -1.538 1 93.75 113 SER B O 1
ATOM 4674 N N . HIS B 1 114 ? 0.015 -22.531 -2.654 1 94.5 114 HIS B N 1
ATOM 4675 C CA . HIS B 1 114 ? -0.984 -21.531 -2.283 1 94.5 114 HIS B CA 1
ATOM 4676 C C . HIS B 1 114 ? -2.332 -21.828 -2.932 1 94.5 114 HIS B C 1
ATOM 4678 O O . HIS B 1 114 ? -3.377 -21.438 -2.41 1 94.5 114 HIS B O 1
ATOM 4684 N N . GLU B 1 115 ? -2.357 -22.578 -4.062 1 95.56 115 GLU B N 1
ATOM 4685 C CA . GLU B 1 115 ? -3.619 -23.016 -4.664 1 95.56 115 GLU B CA 1
ATOM 4686 C C . GLU B 1 115 ? -4.379 -23.953 -3.738 1 95.56 115 GLU B C 1
ATOM 4688 O O . GLU B 1 115 ? -5.582 -23.797 -3.527 1 95.56 115 GLU B O 1
ATOM 4693 N N . GLN B 1 116 ? -3.629 -24.938 -3.203 1 95.56 116 GLN B N 1
ATOM 4694 C CA . GLN B 1 116 ? -4.234 -25.828 -2.219 1 95.56 116 GLN B CA 1
ATOM 4695 C C . GLN B 1 116 ? -4.754 -25.047 -1.016 1 95.56 116 GLN B C 1
ATOM 4697 O O . GLN B 1 116 ? -5.875 -25.266 -0.557 1 95.56 116 GLN B O 1
ATOM 4702 N N . GLY B 1 117 ? -3.916 -24.156 -0.495 1 97.12 117 GLY B N 1
ATOM 4703 C CA . GLY B 1 117 ? -4.336 -23.297 0.611 1 97.12 117 GLY B CA 1
ATOM 4704 C C . GLY B 1 117 ? -5.574 -22.484 0.3 1 97.12 117 GLY B C 1
ATOM 4705 O O . GLY B 1 117 ? -6.422 -22.281 1.169 1 97.12 117 GLY B O 1
ATOM 4706 N N . SER B 1 118 ? -5.664 -22 -0.94 1 98.25 118 SER B N 1
ATOM 4707 C CA . SER B 1 118 ? -6.797 -21.172 -1.351 1 98.25 118 SER B CA 1
ATOM 4708 C C . SER B 1 118 ? -8.086 -22 -1.376 1 98.25 118 SER B C 1
ATOM 4710 O O . SER B 1 118 ? -9.141 -21.516 -0.953 1 98.25 118 SER B O 1
ATOM 4712 N N . VAL B 1 119 ? -7.996 -23.219 -1.886 1 98.19 119 VAL B N 1
ATOM 4713 C CA . VAL B 1 119 ? -9.164 -24.094 -1.904 1 98.19 119 VAL B CA 1
ATOM 4714 C C . VAL B 1 119 ? -9.602 -24.391 -0.474 1 98.19 119 VAL B C 1
ATOM 4716 O O . VAL B 1 119 ? -10.789 -24.312 -0.15 1 98.19 119 VAL B O 1
ATOM 4719 N N . ASP B 1 120 ? -8.625 -24.734 0.385 1 98.31 120 ASP B N 1
ATOM 4720 C CA . ASP B 1 120 ? -8.914 -25.047 1.782 1 98.31 120 ASP B CA 1
ATOM 4721 C C . ASP B 1 120 ? -9.531 -23.844 2.488 1 98.31 120 ASP B C 1
ATOM 4723 O O . ASP B 1 120 ? -10.508 -23.984 3.234 1 98.31 120 ASP B O 1
ATOM 4727 N N . MET B 1 121 ? -8.961 -22.688 2.279 1 98.69 121 MET B N 1
ATOM 4728 C CA . MET B 1 121 ? -9.453 -21.484 2.926 1 98.69 121 MET B CA 1
ATOM 4729 C C . MET B 1 121 ? -10.836 -21.109 2.418 1 98.69 121 MET B C 1
ATOM 4731 O O . MET B 1 121 ? -11.664 -20.594 3.174 1 98.69 121 MET B O 1
ATOM 4735 N N . PHE B 1 122 ? -11.078 -21.359 1.102 1 98.75 122 PHE B N 1
ATOM 4736 C CA . PHE B 1 122 ? -12.398 -21.109 0.544 1 98.75 122 PHE B CA 1
ATOM 4737 C C . PHE B 1 122 ? -13.461 -21.938 1.252 1 98.75 122 PHE B C 1
ATOM 4739 O O . PHE B 1 122 ? -14.5 -21.422 1.651 1 98.75 122 PHE B O 1
ATOM 4746 N N . ASP B 1 123 ? -13.164 -23.172 1.434 1 98.5 123 ASP B N 1
ATOM 4747 C CA . ASP B 1 123 ? -14.07 -24.047 2.158 1 98.5 123 ASP B CA 1
ATOM 4748 C C . ASP B 1 123 ? -14.281 -23.562 3.592 1 98.5 123 ASP B C 1
ATOM 4750 O O . ASP B 1 123 ? -15.414 -23.516 4.078 1 98.5 123 ASP B O 1
ATOM 4754 N N . PHE B 1 124 ? -13.227 -23.25 4.207 1 98.62 124 PHE B N 1
ATOM 4755 C CA . PHE B 1 124 ? -13.281 -22.797 5.59 1 98.62 124 PHE B CA 1
ATOM 4756 C C . PHE B 1 124 ? -14.094 -21.516 5.703 1 98.62 124 PHE B C 1
ATOM 4758 O O . PHE B 1 124 ? -14.906 -21.359 6.609 1 98.62 124 PHE B O 1
ATOM 4765 N N . LEU B 1 125 ? -13.828 -20.609 4.805 1 98.31 125 LEU B N 1
ATOM 4766 C CA . LEU B 1 125 ? -14.508 -19.312 4.746 1 98.31 125 LEU B CA 1
ATOM 4767 C C . LEU B 1 125 ? -16.016 -19.5 4.641 1 98.31 125 LEU B C 1
ATOM 4769 O O . LEU B 1 125 ? -16.781 -18.859 5.367 1 98.31 125 LEU B O 1
ATOM 4773 N N . LEU B 1 126 ? -16.5 -20.359 3.721 1 98.38 126 LEU B N 1
ATOM 4774 C CA . LEU B 1 126 ? -17.922 -20.609 3.545 1 98.38 126 LEU B CA 1
ATOM 4775 C C . LEU B 1 126 ? -18.531 -21.219 4.812 1 98.38 126 LEU B C 1
ATOM 4777 O O . LEU B 1 126 ? -19.578 -20.766 5.273 1 98.38 126 LEU B O 1
ATOM 4781 N N . ALA B 1 127 ? -17.828 -22.141 5.367 1 98.19 127 ALA B N 1
ATOM 4782 C CA . ALA B 1 127 ? -18.328 -22.859 6.535 1 98.19 127 ALA B CA 1
ATOM 4783 C C . ALA B 1 127 ? -18.359 -21.953 7.762 1 98.19 127 ALA B C 1
ATOM 4785 O O . ALA B 1 127 ? -19.391 -21.859 8.438 1 98.19 127 ALA B O 1
ATOM 4786 N N . GLU B 1 128 ? -17.219 -21.328 8.008 1 97.44 128 GLU B N 1
ATOM 4787 C CA . GLU B 1 128 ? -17.062 -20.516 9.211 1 97.44 128 GLU B CA 1
ATOM 4788 C C . GLU B 1 128 ? -18.062 -19.359 9.227 1 97.44 128 GLU B C 1
ATOM 4790 O O . GLU B 1 128 ? -18.516 -18.938 10.289 1 97.44 128 GLU B O 1
ATOM 4795 N N . ASN B 1 129 ? -18.422 -18.859 8.086 1 97.5 129 ASN B N 1
ATOM 4796 C CA . ASN B 1 129 ? -19.297 -17.703 8.008 1 97.5 129 ASN B CA 1
ATOM 4797 C C . ASN B 1 129 ? -20.719 -18.094 7.617 1 97.5 129 ASN B C 1
ATOM 4799 O O . ASN B 1 129 ? -21.531 -17.219 7.305 1 97.5 129 ASN B O 1
ATOM 4803 N N . ASN B 1 130 ? -21.047 -19.359 7.566 1 97.12 130 ASN B N 1
ATOM 4804 C CA . ASN B 1 130 ? -22.375 -19.891 7.266 1 97.12 130 ASN B CA 1
ATOM 4805 C C . ASN B 1 130 ? -22.922 -19.344 5.953 1 97.12 130 ASN B C 1
ATOM 4807 O O . ASN B 1 130 ? -24.047 -18.859 5.902 1 97.12 130 ASN B O 1
ATOM 4811 N N . ILE B 1 131 ? -22.062 -19.312 4.98 1 97.62 131 ILE B N 1
ATOM 4812 C CA . ILE B 1 131 ? -22.484 -18.875 3.65 1 97.62 131 ILE B CA 1
ATOM 4813 C C . ILE B 1 131 ? -22.984 -20.078 2.857 1 97.62 131 ILE B C 1
ATOM 4815 O O . ILE B 1 131 ? -22.203 -20.953 2.488 1 97.62 131 ILE B O 1
ATOM 4819 N N . CYS B 1 132 ? -24.234 -20.078 2.623 1 97.31 132 CYS B N 1
ATOM 4820 C CA . CYS B 1 132 ? -24.859 -21.109 1.795 1 97.31 132 CYS B CA 1
ATOM 4821 C C . CYS B 1 132 ? -25.016 -20.625 0.358 1 97.31 132 CYS B C 1
ATOM 4823 O O . CYS B 1 132 ? -25.828 -19.75 0.081 1 97.31 132 CYS B O 1
ATOM 4825 N N . VAL B 1 133 ? -24.312 -21.25 -0.526 1 97.19 133 VAL B N 1
ATOM 4826 C CA . VAL B 1 133 ? -24.266 -20.781 -1.905 1 97.19 133 VAL B CA 1
ATOM 4827 C C . VAL B 1 133 ? -25.656 -20.891 -2.537 1 97.19 133 VAL B C 1
ATOM 4829 O O . VAL B 1 133 ? -25.984 -20.141 -3.453 1 97.19 133 VAL B O 1
ATOM 4832 N N . GLU B 1 134 ? -26.5 -21.812 -2.045 1 97.31 134 GLU B N 1
ATOM 4833 C CA . GLU B 1 134 ? -27.859 -22.016 -2.562 1 97.31 134 GLU B CA 1
ATOM 4834 C C . GLU B 1 134 ? -28.719 -20.781 -2.348 1 97.31 134 GLU B C 1
ATOM 4836 O O . GLU B 1 134 ? -29.625 -20.5 -3.135 1 97.31 134 GLU B O 1
ATOM 4841 N N . ASP B 1 135 ? -28.391 -20.047 -1.309 1 96.94 135 ASP B N 1
ATOM 4842 C CA . ASP B 1 135 ? -29.094 -18.797 -1.045 1 96.94 135 ASP B CA 1
ATOM 4843 C C . ASP B 1 135 ? -28.844 -17.766 -2.152 1 96.94 135 ASP B C 1
ATOM 4845 O O . ASP B 1 135 ? -29.562 -16.781 -2.264 1 96.94 135 ASP B O 1
ATOM 4849 N N . TYR B 1 136 ? -27.875 -18.031 -2.936 1 96.38 136 TYR B N 1
ATOM 4850 C CA . TYR B 1 136 ? -27.5 -17.094 -3.99 1 96.38 136 TYR B CA 1
ATOM 4851 C C . TYR B 1 136 ? -27.641 -17.734 -5.367 1 96.38 136 TYR B C 1
ATOM 4853 O O . TYR B 1 136 ? -26.938 -17.375 -6.309 1 96.38 136 TYR B O 1
ATOM 4861 N N . ALA B 1 137 ? -28.453 -18.781 -5.445 1 95.75 137 ALA B N 1
ATOM 4862 C CA . ALA B 1 137 ? -28.844 -19.438 -6.688 1 95.75 137 ALA B CA 1
ATOM 4863 C C . ALA B 1 137 ? -27.672 -20.219 -7.285 1 95.75 137 ALA B C 1
ATOM 4865 O O . ALA B 1 137 ? -27.562 -20.344 -8.508 1 95.75 137 ALA B O 1
ATOM 4866 N N . LEU B 1 138 ? -26.734 -20.656 -6.453 1 97.94 138 LEU B N 1
ATOM 4867 C CA . LEU B 1 138 ? -25.641 -21.531 -6.879 1 97.94 138 LEU B CA 1
ATOM 4868 C C . LEU B 1 138 ? -25.812 -22.922 -6.301 1 97.94 138 LEU B C 1
ATOM 4870 O O . LEU B 1 138 ? -26.594 -23.125 -5.359 1 97.94 138 LEU B O 1
ATOM 4874 N N . THR B 1 139 ? -25.172 -23.859 -6.879 1 97.88 139 THR B N 1
ATOM 4875 C CA . THR B 1 139 ? -25.266 -25.25 -6.457 1 97.88 139 THR B CA 1
ATOM 4876 C C . THR B 1 139 ? -23.922 -25.766 -5.953 1 97.88 139 THR B C 1
ATOM 4878 O O . THR B 1 139 ? -22.906 -25.062 -6.055 1 97.88 139 THR B O 1
ATOM 4881 N N . GLN B 1 140 ? -23.969 -26.953 -5.438 1 96.88 140 GLN B N 1
ATOM 4882 C CA . GLN B 1 140 ? -22.719 -27.578 -5.004 1 96.88 140 GLN B CA 1
ATOM 4883 C C . GLN B 1 140 ? -21.812 -27.859 -6.188 1 96.88 140 GLN B C 1
ATOM 4885 O O . GLN B 1 140 ? -20.578 -27.844 -6.051 1 96.88 140 GLN B O 1
ATOM 4890 N N . GLN B 1 141 ? -22.375 -28.125 -7.27 1 97.12 141 GLN B N 1
ATOM 4891 C CA . GLN B 1 141 ? -21.562 -28.281 -8.477 1 97.12 141 GLN B CA 1
ATOM 4892 C C . GLN B 1 141 ? -20.844 -27 -8.844 1 97.12 141 GLN B C 1
ATOM 4894 O O . GLN B 1 141 ? -19.719 -27.031 -9.352 1 97.12 141 GLN B O 1
ATOM 4899 N N . ASP B 1 142 ? -21.531 -25.875 -8.609 1 98.31 142 ASP B N 1
ATOM 4900 C CA . ASP B 1 142 ? -20.891 -24.578 -8.828 1 98.31 142 ASP B CA 1
ATOM 4901 C C . ASP B 1 142 ? -19.703 -24.391 -7.887 1 98.31 142 ASP B C 1
ATOM 4903 O O . ASP B 1 142 ? -18.688 -23.828 -8.273 1 98.31 142 ASP B O 1
ATOM 4907 N N . VAL B 1 143 ? -19.844 -24.891 -6.676 1 98.5 143 VAL B N 1
ATOM 4908 C CA . VAL B 1 143 ? -18.766 -24.797 -5.703 1 98.5 143 VAL B CA 1
ATOM 4909 C C . VAL B 1 143 ? -17.562 -25.594 -6.195 1 98.5 143 VAL B C 1
ATOM 4911 O O . VAL B 1 143 ? -16.422 -25.141 -6.098 1 98.5 143 VAL B O 1
ATOM 4914 N N . ILE B 1 144 ? -17.812 -26.75 -6.719 1 98.06 144 ILE B N 1
ATOM 4915 C CA . ILE B 1 144 ? -16.75 -27.578 -7.277 1 98.06 144 ILE B CA 1
ATOM 4916 C C . ILE B 1 144 ? -16.078 -26.844 -8.438 1 98.06 144 ILE B C 1
ATOM 4918 O O . ILE B 1 144 ? -14.852 -26.828 -8.539 1 98.06 144 ILE B O 1
ATOM 4922 N N . PHE B 1 145 ? -16.906 -26.266 -9.305 1 98.31 145 PHE B N 1
ATOM 4923 C CA . PHE B 1 145 ? -16.406 -25.5 -10.438 1 98.31 145 PHE B CA 1
ATOM 4924 C C . PHE B 1 145 ? -15.477 -24.375 -9.969 1 98.31 145 PHE B C 1
ATOM 4926 O O . PHE B 1 145 ? -14.367 -24.219 -10.484 1 98.31 145 PHE B O 1
ATOM 4933 N N . ILE B 1 146 ? -15.883 -23.594 -8.93 1 98.75 146 ILE B N 1
ATOM 4934 C CA . ILE B 1 146 ? -15.094 -22.5 -8.367 1 98.75 146 ILE B CA 1
ATOM 4935 C C . ILE B 1 146 ? -13.766 -23.031 -7.848 1 98.75 146 ILE B C 1
ATOM 4937 O O . ILE B 1 146 ? -12.703 -22.484 -8.141 1 98.75 146 ILE B O 1
ATOM 4941 N N . LYS B 1 147 ? -13.828 -24.109 -7.117 1 98.56 147 LYS B N 1
ATOM 4942 C CA . LYS B 1 147 ? -12.617 -24.703 -6.547 1 98.56 147 LYS B CA 1
ATOM 4943 C C . LYS B 1 147 ? -11.672 -25.188 -7.641 1 98.56 147 LYS B C 1
ATOM 4945 O O . LYS B 1 147 ? -10.453 -25.078 -7.508 1 98.56 147 LYS B O 1
ATOM 4950 N N . GLU B 1 148 ? -12.203 -25.766 -8.68 1 98.12 148 GLU B N 1
ATOM 4951 C CA . GLU B 1 148 ? -11.391 -26.203 -9.812 1 98.12 148 GLU B CA 1
ATOM 4952 C C . GLU B 1 148 ? -10.695 -25.016 -10.484 1 98.12 148 GLU B C 1
ATOM 4954 O O . GLU B 1 148 ? -9.547 -25.141 -10.922 1 98.12 148 GLU B O 1
ATOM 4959 N N . LEU B 1 149 ? -11.391 -23.922 -10.602 1 98 149 LEU B N 1
ATOM 4960 C CA . LEU B 1 149 ? -10.805 -22.703 -11.172 1 98 149 LEU B CA 1
ATOM 4961 C C . LEU B 1 149 ? -9.672 -22.188 -10.297 1 98 149 LEU B C 1
ATOM 4963 O O . LEU B 1 149 ? -8.648 -21.719 -10.805 1 98 149 LEU B O 1
ATOM 4967 N N . ILE B 1 150 ? -9.852 -22.234 -8.969 1 97.62 150 ILE B N 1
ATOM 4968 C CA . ILE B 1 150 ? -8.836 -21.781 -8.016 1 97.62 150 ILE B CA 1
ATOM 4969 C C . ILE B 1 150 ? -7.617 -22.703 -8.102 1 97.62 150 ILE B C 1
ATOM 4971 O O . ILE B 1 150 ? -6.477 -22.234 -8.141 1 97.62 150 ILE B O 1
ATOM 4975 N N . TRP B 1 151 ? -7.891 -23.938 -8.188 1 95.44 151 TRP B N 1
ATOM 4976 C CA . TRP B 1 151 ? -6.844 -24.953 -8.234 1 95.44 151 TRP B CA 1
ATOM 4977 C C . TRP B 1 151 ? -6.094 -24.906 -9.562 1 95.44 151 TRP B C 1
ATOM 4979 O O . TRP B 1 151 ? -4.887 -25.141 -9.609 1 95.44 151 TRP B O 1
ATOM 4989 N N . GLY B 1 152 ? -6.789 -24.609 -10.633 1 93 152 GLY B N 1
ATOM 4990 C CA . GLY B 1 152 ? -6.223 -24.578 -11.969 1 93 152 GLY B CA 1
ATOM 4991 C C . GLY B 1 152 ? -6.391 -25.875 -12.727 1 93 152 GLY B C 1
ATOM 4992 O O . GLY B 1 152 ? -5.59 -26.203 -13.602 1 93 152 GLY B O 1
ATOM 4993 N N . GLY B 1 153 ? -7.41 -26.656 -12.398 1 93.31 153 GLY B N 1
ATOM 4994 C CA . GLY B 1 153 ? -7.68 -27.953 -13.023 1 93.31 153 GLY B CA 1
ATOM 4995 C C . GLY B 1 153 ? -8.508 -28.875 -12.148 1 93.31 153 GLY B C 1
ATOM 4996 O O . GLY B 1 153 ? -9.172 -28.422 -11.211 1 93.31 153 GLY B O 1
ATOM 4997 N N . PRO B 1 154 ? -8.516 -30.141 -12.555 1 94.56 154 PRO B N 1
ATOM 4998 C CA . PRO B 1 154 ? -9.25 -31.078 -11.719 1 94.56 154 PRO B CA 1
ATOM 4999 C C . PRO B 1 154 ? -8.695 -31.156 -10.297 1 94.56 154 PRO B C 1
ATOM 5001 O O . PRO B 1 154 ? -7.48 -31.141 -10.094 1 94.56 154 PRO B O 1
ATOM 5004 N N . LEU B 1 155 ? -9.562 -31.188 -9.391 1 95.44 155 LEU B N 1
ATOM 5005 C CA . LEU B 1 155 ? -9.156 -31.266 -7.988 1 95.44 155 LEU B CA 1
ATOM 5006 C C . LEU B 1 155 ? -8.43 -32.562 -7.703 1 95.44 155 LEU B C 1
ATOM 5008 O O . LEU B 1 155 ? -8.656 -33.562 -8.391 1 95.44 155 LEU B O 1
ATOM 5012 N N . PRO B 1 156 ? -7.543 -32.656 -6.777 1 90.44 156 PRO B N 1
ATOM 5013 C CA . PRO B 1 156 ? -6.734 -33.844 -6.492 1 90.44 156 PRO B CA 1
ATOM 5014 C C . PRO B 1 156 ? -7.582 -35.062 -6.258 1 90.44 156 PRO B C 1
ATOM 5016 O O . PRO B 1 156 ? -7.184 -36.188 -6.645 1 90.44 156 PRO B O 1
ATOM 5019 N N . ASN B 1 157 ? -8.758 -35.031 -5.766 1 87.62 157 ASN B N 1
ATOM 5020 C CA . ASN B 1 157 ? -9.562 -36.188 -5.434 1 87.62 157 ASN B CA 1
ATOM 5021 C C . ASN B 1 157 ? -10.539 -36.531 -6.555 1 87.62 157 ASN B C 1
ATOM 5023 O O . ASN B 1 157 ? -11.375 -37.438 -6.402 1 87.62 157 ASN B O 1
ATOM 5027 N N . SER B 1 158 ? -10.422 -35.938 -7.754 1 91.94 158 SER B N 1
ATOM 5028 C CA . SER B 1 158 ? -11.414 -36.125 -8.805 1 91.94 158 SER B CA 1
ATOM 5029 C C . SER B 1 158 ? -10.883 -37.031 -9.906 1 91.94 158 SER B C 1
ATOM 5031 O O . SER B 1 158 ? -11.492 -37.156 -10.969 1 91.94 158 SER B O 1
ATOM 5033 N N . ASN B 1 159 ? -9.781 -37.781 -9.781 1 90.19 159 ASN B N 1
ATOM 5034 C CA . ASN B 1 159 ? -9.18 -38.688 -10.758 1 90.19 159 ASN B CA 1
ATOM 5035 C C . ASN B 1 159 ? -8.938 -38 -12.094 1 90.19 159 ASN B C 1
ATOM 5037 O O . ASN B 1 159 ? -9.242 -38.562 -13.148 1 90.19 159 ASN B O 1
ATOM 5041 N N . GLY B 1 160 ? -8.703 -36.719 -12.008 1 89.44 160 GLY B N 1
ATOM 5042 C CA . GLY B 1 160 ? -8.32 -35.969 -13.195 1 89.44 160 GLY B CA 1
ATOM 5043 C C . GLY B 1 160 ? -9.5 -35.5 -14.023 1 89.44 160 GLY B C 1
ATOM 5044 O O . GLY B 1 160 ? -9.336 -35.062 -15.164 1 89.44 160 GLY B O 1
ATOM 5045 N N . VAL B 1 161 ? -10.609 -35.594 -13.477 1 92.5 161 VAL B N 1
ATOM 5046 C CA . VAL B 1 161 ? -11.82 -35.25 -14.211 1 92.5 161 VAL B CA 1
ATOM 5047 C C . VAL B 1 161 ? -12.375 -33.938 -13.68 1 92.5 161 VAL B C 1
ATOM 5049 O O . VAL B 1 161 ? -12.422 -33.719 -12.461 1 92.5 161 VAL B O 1
ATOM 5052 N N . LEU B 1 162 ? -12.734 -33.062 -14.617 1 94.12 162 LEU B N 1
ATOM 5053 C CA . LEU B 1 162 ? -13.43 -31.828 -14.242 1 94.12 162 LEU B CA 1
ATOM 5054 C C . LEU B 1 162 ? -14.898 -32.125 -13.93 1 94.12 162 LEU B C 1
ATOM 5056 O O . LEU B 1 162 ? -15.633 -32.625 -14.781 1 94.12 162 LEU B O 1
ATOM 5060 N N . CYS B 1 163 ? -15.32 -31.75 -12.781 1 95.38 163 CYS B N 1
ATOM 5061 C CA . CYS B 1 163 ? -16.656 -32.094 -12.328 1 95.38 163 CYS B CA 1
ATOM 5062 C C . CYS B 1 163 ? -17.578 -30.891 -12.336 1 95.38 163 CYS B C 1
ATOM 5064 O O . CYS B 1 163 ? -18.797 -31.031 -12.445 1 95.38 163 CYS B O 1
ATOM 5066 N N . GLY B 1 164 ? -17.047 -29.719 -12.219 1 96.25 164 GLY B N 1
ATOM 5067 C CA . GLY B 1 164 ? -17.859 -28.516 -12.141 1 96.25 164 GLY B CA 1
ATOM 5068 C C . GLY B 1 164 ? -18.609 -28.219 -13.422 1 96.25 164 GLY B C 1
ATOM 5069 O O . GLY B 1 164 ? -19.828 -28.031 -13.398 1 96.25 164 GLY B O 1
ATOM 5070 N N . ARG B 1 165 ? -17.875 -28.188 -14.477 1 96.5 165 ARG B N 1
ATOM 5071 C CA . ARG B 1 165 ? -18.406 -28.078 -15.828 1 96.5 165 ARG B CA 1
ATOM 5072 C C . ARG B 1 165 ? -17.812 -29.156 -16.734 1 96.5 165 ARG B C 1
ATOM 5074 O O . ARG B 1 165 ? -16.844 -28.906 -17.453 1 96.5 165 ARG B O 1
ATOM 5081 N N . PRO B 1 166 ? -18.438 -30.281 -16.766 1 91.62 166 PRO B N 1
ATOM 5082 C CA . PRO B 1 166 ? -17.844 -31.438 -17.438 1 91.62 166 PRO B CA 1
ATOM 5083 C C . PRO B 1 166 ? -18 -31.391 -18.953 1 91.62 166 PRO B C 1
ATOM 5085 O O . PRO B 1 166 ? -17.297 -32.094 -19.672 1 91.62 166 PRO B O 1
ATOM 5088 N N . SER B 1 167 ? -18.938 -30.562 -19.438 1 90.44 167 SER B N 1
ATOM 5089 C CA . SER B 1 167 ? -19.188 -30.516 -20.875 1 90.44 167 SER B CA 1
ATOM 5090 C C . SER B 1 167 ? -17.953 -30.016 -21.625 1 90.44 167 SER B C 1
ATOM 5092 O O . SER B 1 167 ? -17.328 -29.031 -21.219 1 90.44 167 SER B O 1
ATOM 5094 N N . ARG B 1 168 ? -17.656 -30.594 -22.719 1 87.19 168 ARG B N 1
ATOM 5095 C CA . ARG B 1 168 ? -16.531 -30.203 -23.562 1 87.19 168 ARG B CA 1
ATOM 5096 C C . ARG B 1 168 ? -16.703 -28.781 -24.078 1 87.19 168 ARG B C 1
ATOM 5098 O O . ARG B 1 168 ? -15.719 -28.062 -24.25 1 87.19 168 ARG B O 1
ATOM 5105 N N . ASN B 1 169 ? -17.969 -28.422 -24.297 1 88.5 169 ASN B N 1
ATOM 5106 C CA . ASN B 1 169 ? -18.25 -27.109 -24.844 1 88.5 169 ASN B CA 1
ATOM 5107 C C . ASN B 1 169 ? -18.062 -26.016 -23.812 1 88.5 169 ASN B C 1
ATOM 5109 O O . ASN B 1 169 ? -18.109 -24.828 -24.125 1 88.5 169 ASN B O 1
ATOM 5113 N N . GLN B 1 170 ? -17.719 -26.406 -22.547 1 92.62 170 GLN B N 1
ATOM 5114 C CA . GLN B 1 170 ? -17.547 -25.422 -21.5 1 92.62 170 GLN B CA 1
ATOM 5115 C C . GLN B 1 170 ? -16.125 -25.422 -20.969 1 92.62 170 GLN B C 1
ATOM 5117 O O . GLN B 1 170 ? -15.812 -24.75 -19.984 1 92.62 170 GLN B O 1
ATOM 5122 N N . ARG B 1 171 ? -15.227 -26.125 -21.672 1 92.19 171 ARG B N 1
ATOM 5123 C CA . ARG B 1 171 ? -13.844 -26.25 -21.219 1 92.19 171 ARG B CA 1
ATOM 5124 C C . ARG B 1 171 ? -13.156 -24.891 -21.188 1 92.19 171 ARG B C 1
ATOM 5126 O O . ARG B 1 171 ? -12.305 -24.641 -20.328 1 92.19 171 ARG B O 1
ATOM 5133 N N . PHE B 1 172 ? -13.516 -23.953 -22.125 1 95.31 172 PHE B N 1
ATOM 5134 C CA . PHE B 1 172 ? -12.898 -22.641 -22.234 1 95.31 172 PHE B CA 1
ATOM 5135 C C . PHE B 1 172 ? -13.117 -21.828 -20.969 1 95.31 172 PHE B C 1
ATOM 5137 O O . PHE B 1 172 ? -12.375 -20.891 -20.688 1 95.31 172 PHE B O 1
ATOM 5144 N N . LEU B 1 173 ? -14.117 -22.172 -20.156 1 97.38 173 LEU B N 1
ATOM 5145 C CA . LEU B 1 173 ? -14.406 -21.453 -18.922 1 97.38 173 LEU B CA 1
ATOM 5146 C C . LEU B 1 173 ? -13.234 -21.562 -17.938 1 97.38 173 LEU B C 1
ATOM 5148 O O . LEU B 1 173 ? -13.023 -20.672 -17.109 1 97.38 173 LEU B O 1
ATOM 5152 N N . TYR B 1 174 ? -12.484 -22.609 -18.047 1 96.31 174 TYR B N 1
ATOM 5153 C CA . TYR B 1 174 ? -11.375 -22.891 -17.141 1 96.31 174 TYR B CA 1
ATOM 5154 C C . TYR B 1 174 ? -10.133 -22.109 -17.547 1 96.31 174 TYR B C 1
ATOM 5156 O O . TYR B 1 174 ? -9.148 -22.062 -16.797 1 96.31 174 TYR B O 1
ATOM 5164 N N . ASP B 1 175 ? -10.195 -21.391 -18.641 1 95.25 175 ASP B N 1
ATOM 5165 C CA . ASP B 1 175 ? -9.031 -20.672 -19.156 1 95.25 175 ASP B CA 1
ATOM 5166 C C . ASP B 1 175 ? -9.078 -19.203 -18.797 1 95.25 175 ASP B C 1
ATOM 5168 O O . ASP B 1 175 ? -8.188 -18.438 -19.188 1 95.25 175 ASP B O 1
ATOM 5172 N N . ILE B 1 176 ? -10.047 -18.812 -18.031 1 97.62 176 ILE B N 1
ATOM 5173 C CA . ILE B 1 176 ? -10.289 -17.391 -17.828 1 97.62 176 ILE B CA 1
ATOM 5174 C C . ILE B 1 176 ? -9.422 -16.875 -16.688 1 97.62 176 ILE B C 1
ATOM 5176 O O . ILE B 1 176 ? -8.633 -15.945 -16.859 1 97.62 176 ILE B O 1
ATOM 5180 N N . VAL B 1 177 ? -9.508 -17.547 -15.523 1 97.62 177 VAL B N 1
ATOM 5181 C CA . VAL B 1 177 ? -8.773 -17.094 -14.344 1 97.62 177 VAL B CA 1
ATOM 5182 C C . VAL B 1 177 ? -7.332 -17.594 -14.406 1 97.62 177 VAL B C 1
ATOM 5184 O O . VAL B 1 177 ? -6.402 -16.844 -14.094 1 97.62 177 VAL B O 1
ATOM 5187 N N . ASN B 1 178 ? -7.148 -18.766 -14.805 1 94.25 178 ASN B N 1
ATOM 5188 C CA . ASN B 1 178 ? -5.844 -19.391 -14.977 1 94.25 178 ASN B CA 1
ATOM 5189 C C . ASN B 1 178 ? -5.773 -20.219 -16.266 1 94.25 178 ASN B C 1
ATOM 5191 O O . ASN B 1 178 ? -6.324 -21.312 -16.328 1 94.25 178 ASN B O 1
ATOM 5195 N N . ASN B 1 179 ? -5.078 -19.719 -17.188 1 93.81 179 ASN B N 1
ATOM 5196 C CA . ASN B 1 179 ? -4.949 -20.391 -18.469 1 93.81 179 ASN B CA 1
ATOM 5197 C C . ASN B 1 179 ? -3.621 -21.141 -18.578 1 93.81 179 ASN B C 1
ATOM 5199 O O . ASN B 1 179 ? -2.627 -20.578 -19.047 1 93.81 179 ASN B O 1
ATOM 5203 N N . ALA B 1 180 ? -3.646 -22.359 -18.281 1 87 180 ALA B N 1
ATOM 5204 C CA . ALA B 1 180 ? -2.43 -23.156 -18.281 1 87 180 ALA B CA 1
ATOM 5205 C C . ALA B 1 180 ? -1.938 -23.406 -19.703 1 87 180 ALA B C 1
ATOM 5207 O O . ALA B 1 180 ? -0.765 -23.734 -19.922 1 87 180 ALA B O 1
ATOM 5208 N N . HIS B 1 181 ? -2.785 -23.234 -20.672 1 89.19 181 HIS B N 1
ATOM 5209 C CA . HIS B 1 181 ? -2.443 -23.531 -22.047 1 89.19 181 HIS B CA 1
ATOM 5210 C C . HIS B 1 181 ? -1.661 -22.375 -22.688 1 89.19 181 HIS B C 1
ATOM 5212 O O . HIS B 1 181 ? -0.484 -22.531 -23.016 1 89.19 181 HIS B O 1
ATOM 5218 N N . SER B 1 182 ? -2.25 -21.25 -22.719 1 92.19 182 SER B N 1
ATOM 5219 C CA . SER B 1 182 ? -1.616 -20.125 -23.406 1 92.19 182 SER B CA 1
ATOM 5220 C C . SER B 1 182 ? -0.789 -19.297 -22.422 1 92.19 182 SER B C 1
ATOM 5222 O O . SER B 1 182 ? 0.141 -18.594 -22.828 1 92.19 182 SER B O 1
ATOM 5224 N N . GLY B 1 183 ? -1.152 -19.312 -21.172 1 91.81 183 GLY B N 1
ATOM 5225 C CA . GLY B 1 183 ? -0.5 -18.453 -20.203 1 91.81 183 GLY B CA 1
ATOM 5226 C C . GLY B 1 183 ? -1.081 -17.062 -20.141 1 91.81 183 GLY B C 1
ATOM 5227 O O . GLY B 1 183 ? -0.6 -16.203 -19.391 1 91.81 183 GLY B O 1
ATOM 5228 N N . LEU B 1 184 ? -2.08 -16.812 -20.922 1 93.94 184 LEU B N 1
ATOM 5229 C CA . LEU B 1 184 ? -2.748 -15.523 -20.938 1 93.94 184 LEU B CA 1
ATOM 5230 C C . LEU B 1 184 ? -4.086 -15.586 -20.203 1 93.94 184 LEU B C 1
ATOM 5232 O O . LEU B 1 184 ? -5.055 -16.141 -20.734 1 93.94 184 LEU B O 1
ATOM 5236 N N . ASP B 1 185 ? -4.094 -15.094 -19.062 1 96.5 185 ASP B N 1
ATOM 5237 C CA . ASP B 1 185 ? -5.301 -15.117 -18.234 1 96.5 185 ASP B CA 1
ATOM 5238 C C . ASP B 1 185 ? -5.449 -13.828 -17.438 1 96.5 185 ASP B C 1
ATOM 5240 O O . ASP B 1 185 ? -4.547 -12.984 -17.438 1 96.5 185 ASP B O 1
ATOM 5244 N N . VAL B 1 186 ? -6.59 -13.633 -16.844 1 97.62 186 VAL B N 1
ATOM 5245 C CA . VAL B 1 186 ? -6.91 -12.344 -16.234 1 97.62 186 VAL B CA 1
ATOM 5246 C C . VAL B 1 186 ? -6.094 -12.156 -14.953 1 97.62 186 VAL B C 1
ATOM 5248 O O . VAL B 1 186 ? -5.836 -11.023 -14.531 1 97.62 186 VAL B O 1
ATOM 5251 N N . ASP B 1 187 ? -5.719 -13.266 -14.266 1 97.38 187 ASP B N 1
ATOM 5252 C CA . ASP B 1 187 ? -4.82 -13.172 -13.117 1 97.38 187 ASP B CA 1
ATOM 5253 C C . ASP B 1 187 ? -3.514 -12.477 -13.5 1 97.38 187 ASP B C 1
ATOM 5255 O O . ASP B 1 187 ? -3.154 -11.453 -12.914 1 97.38 187 ASP B O 1
ATOM 5259 N N . LYS B 1 188 ? -2.857 -12.977 -14.531 1 96.19 188 LYS B N 1
ATOM 5260 C CA . LYS B 1 188 ? -1.569 -12.453 -14.977 1 96.19 188 LYS B CA 1
ATOM 5261 C C . LYS B 1 188 ? -1.716 -11.039 -15.547 1 96.19 188 LYS B C 1
ATOM 5263 O O . LYS B 1 188 ? -0.882 -10.172 -15.289 1 96.19 188 LYS B O 1
ATOM 5268 N N . LEU B 1 189 ? -2.729 -10.812 -16.297 1 96.06 189 LEU B N 1
ATOM 5269 C CA . LEU B 1 189 ? -2.943 -9.484 -16.875 1 96.06 189 LEU B CA 1
ATOM 5270 C C . LEU B 1 189 ? -3.102 -8.438 -15.766 1 96.06 189 LEU B C 1
ATOM 5272 O O . LEU B 1 189 ? -2.564 -7.332 -15.875 1 96.06 189 LEU B O 1
ATOM 5276 N N . ASP B 1 190 ? -3.811 -8.82 -14.742 1 96.5 190 ASP B N 1
ATOM 5277 C CA . ASP B 1 190 ? -4.012 -7.871 -13.656 1 96.5 190 ASP B CA 1
ATOM 5278 C C . ASP B 1 190 ? -2.695 -7.551 -12.953 1 96.5 190 ASP B C 1
ATOM 5280 O O . ASP B 1 190 ? -2.385 -6.383 -12.703 1 96.5 190 ASP B O 1
ATOM 5284 N N . TYR B 1 191 ? -1.946 -8.625 -12.531 1 94 191 TYR B N 1
ATOM 5285 C CA . TYR B 1 191 ? -0.78 -8.297 -11.719 1 94 191 TYR B CA 1
ATOM 5286 C C . TYR B 1 191 ? 0.316 -7.668 -12.57 1 94 191 TYR B C 1
ATOM 5288 O O . TYR B 1 191 ? 1.147 -6.91 -12.062 1 94 191 TYR B O 1
ATOM 5296 N N . PHE B 1 192 ? 0.316 -7.844 -13.914 1 94 192 PHE B N 1
ATOM 5297 C CA . PHE B 1 192 ? 1.259 -7.102 -14.742 1 94 192 PHE B CA 1
ATOM 5298 C C . PHE B 1 192 ? 0.946 -5.613 -14.719 1 94 192 PHE B C 1
ATOM 5300 O O . PHE B 1 192 ? 1.851 -4.785 -14.586 1 94 192 PHE B O 1
ATOM 5307 N N . MET B 1 193 ? -0.301 -5.312 -14.828 1 93.62 193 MET B N 1
ATOM 5308 C CA . MET B 1 193 ? -0.73 -3.918 -14.812 1 93.62 193 MET B CA 1
ATOM 5309 C C . MET B 1 193 ? -0.473 -3.281 -13.453 1 93.62 193 MET B C 1
ATOM 5311 O O . MET B 1 193 ? 0.111 -2.199 -13.367 1 93.62 193 MET B O 1
ATOM 5315 N N . ARG B 1 194 ? -0.884 -3.955 -12.422 1 93.94 194 ARG B N 1
ATOM 5316 C CA . ARG B 1 194 ? -0.792 -3.424 -11.07 1 93.94 194 ARG B CA 1
ATOM 5317 C C . ARG B 1 194 ? 0.661 -3.318 -10.617 1 93.94 194 ARG B C 1
ATOM 5319 O O . ARG B 1 194 ? 1.061 -2.318 -10.023 1 93.94 194 ARG B O 1
ATOM 5326 N N . ASP B 1 195 ? 1.43 -4.367 -10.867 1 94.88 195 ASP B N 1
ATOM 5327 C CA . ASP B 1 195 ? 2.842 -4.363 -10.492 1 94.88 195 ASP B CA 1
ATOM 5328 C C . ASP B 1 195 ? 3.594 -3.246 -11.219 1 94.88 195 ASP B C 1
ATOM 5330 O O . ASP B 1 195 ? 4.469 -2.604 -10.633 1 94.88 195 ASP B O 1
ATOM 5334 N N . SER B 1 196 ? 3.287 -3.084 -12.492 1 93.62 196 SER B N 1
ATOM 5335 C CA . SER B 1 196 ? 3.912 -2.01 -13.258 1 93.62 196 SER B CA 1
ATOM 5336 C C . SER B 1 196 ? 3.605 -0.646 -12.648 1 93.62 196 SER B C 1
ATOM 5338 O O . SER B 1 196 ? 4.504 0.18 -12.477 1 93.62 196 SER B O 1
ATOM 5340 N N . LEU B 1 197 ? 2.445 -0.439 -12.32 1 89 197 LEU B N 1
ATOM 5341 C CA . LEU B 1 197 ? 2.006 0.83 -11.75 1 89 197 LEU B CA 1
ATOM 5342 C C . LEU B 1 197 ? 2.732 1.118 -10.438 1 89 197 LEU B C 1
ATOM 5344 O O . LEU B 1 197 ? 3.164 2.248 -10.203 1 89 197 LEU B O 1
ATOM 5348 N N . HIS B 1 198 ? 2.951 0.144 -9.672 1 91.62 198 HIS B N 1
ATOM 5349 C CA . HIS B 1 198 ? 3.422 0.352 -8.312 1 91.62 198 HIS B CA 1
ATOM 5350 C C . HIS B 1 198 ? 4.945 0.316 -8.242 1 91.62 198 HIS B C 1
ATOM 5352 O O . HIS B 1 198 ? 5.539 0.857 -7.305 1 91.62 198 HIS B O 1
ATOM 5358 N N . THR B 1 199 ? 5.57 -0.32 -9.125 1 91.25 199 THR B N 1
ATOM 5359 C CA . THR B 1 199 ? 7.027 -0.401 -9.109 1 91.25 199 THR B CA 1
ATOM 5360 C C . THR B 1 199 ? 7.637 0.644 -10.039 1 91.25 199 THR B C 1
ATOM 5362 O O . THR B 1 199 ? 8.828 0.955 -9.93 1 91.25 199 THR B O 1
ATOM 5365 N N . GLY B 1 200 ? 6.836 1.133 -11.023 1 86 200 GLY B N 1
ATOM 5366 C CA . GLY B 1 200 ? 7.344 2.053 -12.031 1 86 200 GLY B CA 1
ATOM 5367 C C . GLY B 1 200 ? 7.98 1.348 -13.219 1 86 200 GLY B C 1
ATOM 5368 O O . GLY B 1 200 ? 8.375 1.993 -14.188 1 86 200 GLY B O 1
ATOM 5369 N N . ALA B 1 201 ? 8.008 0.034 -13.086 1 84.62 201 ALA B N 1
ATOM 5370 C CA . ALA B 1 201 ? 8.523 -0.719 -14.227 1 84.62 201 ALA B CA 1
ATOM 5371 C C . ALA B 1 201 ? 7.574 -0.627 -15.422 1 84.62 201 ALA B C 1
ATOM 5373 O O . ALA B 1 201 ? 6.352 -0.651 -15.25 1 84.62 201 ALA B O 1
ATOM 5374 N N . LYS B 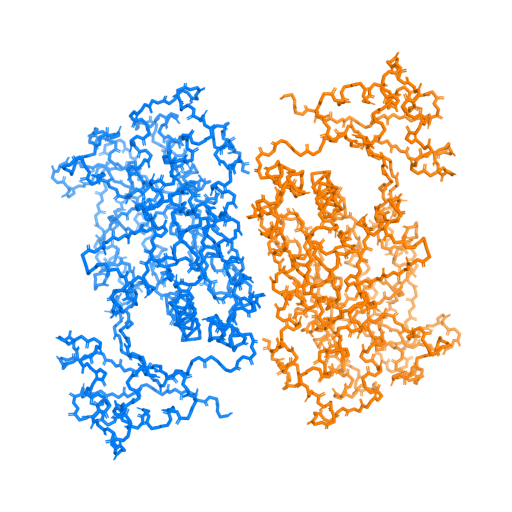1 202 ? 8.062 -0.442 -16.578 1 80.19 202 LYS B N 1
ATOM 5375 C CA . LYS B 1 202 ? 7.25 -0.168 -17.766 1 80.19 202 LYS B CA 1
ATOM 5376 C C . LYS B 1 202 ? 6.551 -1.432 -18.266 1 80.19 202 LYS B C 1
ATOM 5378 O O . LYS B 1 202 ? 7.129 -2.521 -18.219 1 80.19 202 LYS B O 1
ATOM 5383 N N . MET B 1 203 ? 5.301 -1.269 -18.516 1 81.12 203 MET B N 1
ATOM 5384 C CA . MET B 1 203 ? 4.488 -2.303 -19.156 1 81.12 203 MET B CA 1
ATOM 5385 C C . MET B 1 203 ? 4.012 -1.85 -20.531 1 81.12 203 MET B C 1
ATOM 5387 O O . MET B 1 203 ? 3.555 -0.716 -20.703 1 81.12 203 MET B O 1
ATOM 5391 N N . SER B 1 204 ? 4.23 -2.643 -21.5 1 77.5 204 SER B N 1
ATOM 5392 C CA . SER B 1 204 ? 3.904 -2.26 -22.859 1 77.5 204 SER B CA 1
ATOM 5393 C C . SER B 1 204 ? 2.654 -2.982 -23.359 1 77.5 204 SER B C 1
ATOM 5395 O O . SER B 1 204 ? 2.299 -2.887 -24.531 1 77.5 204 SER B O 1
ATOM 5397 N N . CYS B 1 205 ? 1.95 -3.553 -22.453 1 80.62 205 CYS B N 1
ATOM 5398 C CA . CYS B 1 205 ? 0.82 -4.34 -22.938 1 80.62 205 CYS B CA 1
ATOM 5399 C C . CYS B 1 205 ? -0.498 -3.627 -22.656 1 80.62 205 CYS B C 1
ATOM 5401 O O . CYS B 1 205 ? -0.661 -2.998 -21.609 1 80.62 205 CYS B O 1
ATOM 5403 N N . ASP B 1 206 ? -1.38 -3.648 -23.641 1 89.56 206 ASP B N 1
ATOM 5404 C CA . ASP B 1 206 ? -2.738 -3.139 -23.5 1 89.56 206 ASP B CA 1
ATOM 5405 C C . ASP B 1 206 ? -3.701 -4.246 -23.078 1 89.56 206 ASP B C 1
ATOM 5407 O O . ASP B 1 206 ? -4.316 -4.898 -23.922 1 89.56 206 ASP B O 1
ATOM 5411 N N . THR B 1 207 ? -3.988 -4.332 -21.828 1 90.62 207 THR B N 1
ATOM 5412 C CA . THR B 1 207 ? -4.797 -5.402 -21.25 1 90.62 207 THR B CA 1
ATOM 5413 C C . THR B 1 207 ? -6.246 -5.285 -21.703 1 90.62 207 THR B C 1
ATOM 5415 O O . THR B 1 207 ? -6.906 -6.297 -21.953 1 90.62 207 THR B O 1
ATOM 5418 N N . ASP B 1 208 ? -6.73 -4.102 -21.828 1 93 208 ASP B N 1
ATOM 5419 C CA . ASP B 1 208 ? -8.117 -3.889 -22.234 1 93 208 ASP B CA 1
ATOM 5420 C C . ASP B 1 208 ? -8.352 -4.363 -23.672 1 93 208 ASP B C 1
ATOM 5422 O O . ASP B 1 208 ? -9.398 -4.926 -23.984 1 93 208 ASP B O 1
ATOM 5426 N N . LEU B 1 209 ? -7.391 -4.062 -24.5 1 94.38 209 LEU B N 1
ATOM 5427 C CA . LEU B 1 209 ? -7.469 -4.504 -25.891 1 94.38 209 LEU B CA 1
ATOM 5428 C C . LEU B 1 209 ? -7.57 -6.023 -25.969 1 94.38 209 LEU B C 1
ATOM 5430 O O . LEU B 1 209 ? -8.367 -6.551 -26.75 1 94.38 209 LEU B O 1
ATOM 5434 N N . LEU B 1 210 ? -6.789 -6.727 -25.203 1 95.25 210 LEU B N 1
ATOM 5435 C CA . LEU B 1 210 ? -6.789 -8.188 -25.219 1 95.25 210 LEU B CA 1
ATOM 5436 C C . LEU B 1 210 ? -8.109 -8.734 -24.688 1 95.25 210 LEU B C 1
ATOM 5438 O O . LEU B 1 210 ? -8.695 -9.641 -25.281 1 95.25 210 LEU B O 1
ATOM 5442 N N . ILE B 1 211 ? -8.586 -8.148 -23.609 1 96.25 211 ILE B N 1
ATOM 5443 C CA . ILE B 1 211 ? -9.797 -8.617 -22.953 1 96.25 211 ILE B CA 1
ATOM 5444 C C . ILE B 1 211 ? -11 -8.414 -23.875 1 96.25 211 ILE B C 1
ATOM 5446 O O . ILE B 1 211 ? -11.82 -9.312 -24.047 1 96.25 211 ILE B O 1
ATOM 5450 N N . ARG B 1 212 ? -11.031 -7.312 -24.562 1 95.19 212 ARG B N 1
ATOM 5451 C CA . ARG B 1 212 ? -12.164 -6.961 -25.406 1 95.19 212 ARG B CA 1
ATOM 5452 C C . ARG B 1 212 ? -12.188 -7.809 -26.672 1 95.19 212 ARG B C 1
ATOM 5454 O O . ARG B 1 212 ? -13.25 -8.031 -27.266 1 95.19 212 ARG B O 1
ATOM 5461 N N . ASN B 1 213 ? -11.031 -8.273 -27.094 1 95.69 213 ASN B N 1
ATOM 5462 C CA . ASN B 1 213 ? -10.953 -8.953 -28.375 1 95.69 213 ASN B CA 1
ATOM 5463 C C . ASN B 1 213 ? -10.867 -10.469 -28.203 1 95.69 213 ASN B C 1
ATOM 5465 O O . ASN B 1 213 ? -10.844 -11.211 -29.172 1 95.69 213 ASN B O 1
ATOM 5469 N N . ALA B 1 214 ? -10.867 -10.93 -26.969 1 96.88 214 ALA B N 1
ATOM 5470 C CA . ALA B 1 214 ? -10.859 -12.367 -26.734 1 96.88 214 ALA B CA 1
ATOM 5471 C C . ALA B 1 214 ? -12.133 -13.023 -27.266 1 96.88 214 ALA B C 1
ATOM 5473 O O . ALA B 1 214 ? -13.227 -12.461 -27.141 1 96.88 214 ALA B O 1
ATOM 5474 N N . ARG B 1 215 ? -12 -14.133 -27.938 1 97.25 215 ARG B N 1
ATOM 5475 C CA . ARG B 1 215 ? -13.109 -14.953 -28.422 1 97.25 215 ARG B CA 1
ATOM 5476 C C . ARG B 1 215 ? -12.898 -16.422 -28.062 1 97.25 215 ARG B C 1
ATOM 5478 O O . ARG B 1 215 ? -11.82 -16.812 -27.609 1 97.25 215 ARG B O 1
ATOM 5485 N N . VAL B 1 216 ? -13.922 -17.203 -28.172 1 96.94 216 VAL B N 1
ATOM 5486 C CA . VAL B 1 216 ? -13.875 -18.641 -27.906 1 96.94 216 VAL B CA 1
ATOM 5487 C C . VAL B 1 216 ? -14.266 -19.406 -29.172 1 96.94 216 VAL B C 1
ATOM 5489 O O . VAL B 1 216 ? -15.375 -19.234 -29.688 1 96.94 216 VAL B O 1
ATOM 5492 N N . LEU B 1 217 ? -13.336 -20.172 -29.656 1 95.88 217 LEU B N 1
ATOM 5493 C CA . LEU B 1 217 ? -13.586 -20.922 -30.891 1 95.88 217 LEU B CA 1
ATOM 5494 C C . LEU B 1 217 ? -13.008 -22.328 -30.781 1 95.88 217 LEU B C 1
ATOM 5496 O O . LEU B 1 217 ? -12.172 -22.594 -29.906 1 95.88 217 LEU B O 1
ATOM 5500 N N . VAL B 1 218 ? -13.469 -23.172 -31.672 1 94.25 218 VAL B N 1
ATOM 5501 C CA . VAL B 1 218 ? -12.93 -24.531 -31.75 1 94.25 218 VAL B CA 1
ATOM 5502 C C . VAL B 1 218 ? -11.516 -24.5 -32.344 1 94.25 218 VAL B C 1
ATOM 5504 O O . VAL B 1 218 ? -11.266 -23.812 -33.344 1 94.25 218 VAL B O 1
ATOM 5507 N N . ASP B 1 219 ? -10.609 -25.109 -31.641 1 93.06 219 ASP B N 1
ATOM 5508 C CA . ASP B 1 219 ? -9.234 -25.219 -32.125 1 93.06 219 ASP B CA 1
ATOM 5509 C C . ASP B 1 219 ? -9.133 -26.203 -33.281 1 93.06 219 ASP B C 1
ATOM 5511 O O . ASP B 1 219 ? -9.375 -27.391 -33.125 1 93.06 219 ASP B O 1
ATOM 5515 N N . ARG B 1 220 ? -8.664 -25.75 -34.344 1 91.69 220 ARG B N 1
ATOM 5516 C CA . ARG B 1 220 ? -8.586 -26.531 -35.562 1 91.69 220 ARG B CA 1
ATOM 5517 C C . ARG B 1 220 ? -7.66 -27.734 -35.406 1 91.69 220 ARG B C 1
ATOM 5519 O O . ARG B 1 220 ? -7.848 -28.766 -36.031 1 91.69 220 ARG B O 1
ATOM 5526 N N . GLU B 1 221 ? -6.762 -27.562 -34.594 1 89.81 221 GLU B N 1
ATOM 5527 C CA . GLU B 1 221 ? -5.723 -28.578 -34.438 1 89.81 221 GLU B CA 1
ATOM 5528 C C . GLU B 1 221 ? -6.031 -29.531 -33.312 1 89.81 221 GLU B C 1
ATOM 5530 O O . GLU B 1 221 ? -5.305 -30.5 -33.062 1 89.81 221 GLU B O 1
ATOM 5535 N N . ASP B 1 222 ? -6.984 -29.297 -32.562 1 89.19 222 ASP B N 1
ATOM 5536 C CA . ASP B 1 222 ? -7.348 -30.156 -31.438 1 89.19 222 ASP B CA 1
ATOM 5537 C C . ASP B 1 222 ? -8.258 -31.297 -31.891 1 89.19 222 ASP B C 1
ATOM 5539 O O . ASP B 1 222 ? -9.398 -31.062 -32.281 1 89.19 222 ASP B O 1
ATOM 5543 N N . PRO B 1 223 ? -7.801 -32.531 -31.797 1 89.88 223 PRO B N 1
ATOM 5544 C CA . PRO B 1 223 ? -8.617 -33.656 -32.25 1 89.88 223 PRO B CA 1
ATOM 5545 C C . PRO B 1 223 ? -9.938 -33.781 -31.5 1 89.88 223 PRO B C 1
ATOM 5547 O O . PRO B 1 223 ? -10.922 -34.281 -32.031 1 89.88 223 PRO B O 1
ATOM 5550 N N . GLU B 1 224 ? -9.984 -33.312 -30.359 1 87.25 224 GLU B N 1
ATOM 5551 C CA . GLU B 1 224 ? -11.195 -33.406 -29.562 1 87.25 224 GLU B CA 1
ATOM 5552 C C . GLU B 1 224 ? -12.102 -32.188 -29.781 1 87.25 224 GLU B C 1
ATOM 5554 O O . GLU B 1 224 ? -13.172 -32.094 -29.172 1 87.25 224 GLU B O 1
ATOM 5559 N N . GLU B 1 225 ? -11.695 -31.25 -30.625 1 88.94 225 GLU B N 1
ATOM 5560 C CA . GLU B 1 225 ? -12.453 -30.062 -31 1 88.94 225 GLU B CA 1
ATOM 5561 C C . GLU B 1 225 ? -12.836 -29.234 -29.781 1 88.94 225 GLU B C 1
ATOM 5563 O O . GLU B 1 225 ? -13.969 -28.781 -29.672 1 88.94 225 GLU B O 1
ATOM 5568 N N . ASN B 1 226 ? -11.898 -29.141 -28.906 1 88.56 226 ASN B N 1
ATOM 5569 C CA . ASN B 1 226 ? -12.133 -28.297 -27.734 1 88.56 226 ASN B CA 1
ATOM 5570 C C . ASN B 1 226 ? -12.172 -26.828 -28.109 1 88.56 226 ASN B C 1
ATOM 5572 O O . ASN B 1 226 ? -11.453 -26.375 -29 1 88.56 226 ASN B O 1
ATOM 5576 N N . MET B 1 227 ? -13.062 -26.109 -27.422 1 92.81 227 MET B N 1
ATOM 5577 C CA . MET B 1 227 ? -13.102 -24.656 -27.594 1 92.81 227 MET B CA 1
ATOM 5578 C C . MET B 1 227 ? -12.086 -23.984 -26.672 1 92.81 227 MET B C 1
ATOM 5580 O O . MET B 1 227 ? -11.914 -24.391 -25.516 1 92.81 227 MET B O 1
ATOM 5584 N N . VAL B 1 228 ? -11.367 -23.031 -27.188 1 93.88 228 VAL B N 1
ATOM 5585 C CA . VAL B 1 228 ? -10.328 -22.359 -26.406 1 93.88 228 VAL B CA 1
ATOM 5586 C C . VAL B 1 228 ? -10.43 -20.844 -26.609 1 93.88 228 VAL B C 1
ATOM 5588 O O . VAL B 1 228 ? -11.023 -20.391 -27.594 1 93.88 228 VAL B O 1
ATOM 5591 N N . VAL B 1 229 ? -9.922 -20.125 -25.641 1 96.25 229 VAL B N 1
ATOM 5592 C CA . VAL B 1 229 ? -9.836 -18.688 -25.781 1 96.25 229 VAL B CA 1
ATOM 5593 C C . VAL B 1 229 ? -8.797 -18.328 -26.844 1 96.25 229 VAL B C 1
ATOM 5595 O O . VAL B 1 229 ? -7.688 -18.859 -26.844 1 96.25 229 VAL B O 1
ATOM 5598 N N . CYS B 1 230 ? -9.148 -17.484 -27.766 1 96.81 230 CYS B N 1
ATOM 5599 C CA . CYS B 1 230 ? -8.25 -17.109 -28.844 1 96.81 230 CYS B CA 1
ATOM 5600 C C . CYS B 1 230 ? -8.328 -15.609 -29.109 1 96.81 230 CYS B C 1
ATOM 5602 O O . CYS B 1 230 ? -9.18 -14.914 -28.547 1 96.81 230 CYS B O 1
ATOM 5604 N N . PHE B 1 231 ? -7.422 -15.086 -29.906 1 96.38 231 PHE B N 1
ATOM 5605 C CA . PHE B 1 231 ? -7.266 -13.656 -30.141 1 96.38 231 PHE B CA 1
ATOM 5606 C C . PHE B 1 231 ? -7.133 -13.352 -31.625 1 96.38 231 PHE B C 1
ATOM 5608 O O . PHE B 1 231 ? -6.898 -14.258 -32.438 1 96.38 231 PHE B O 1
ATOM 5615 N N . PRO B 1 232 ? -7.301 -12.07 -32 1 95.56 232 PRO B N 1
ATOM 5616 C CA . PRO B 1 232 ? -7.18 -11.727 -33.406 1 95.56 232 PRO B CA 1
ATOM 5617 C C . PRO B 1 232 ? -5.766 -11.938 -33.969 1 95.56 232 PRO B C 1
ATOM 5619 O O . PRO B 1 232 ? -4.785 -11.641 -33.25 1 95.56 232 PRO B O 1
ATOM 5622 N N . GLU B 1 233 ? -5.691 -12.383 -35.188 1 95 233 GLU B N 1
ATOM 5623 C CA . GLU B 1 233 ? -4.406 -12.688 -35.812 1 95 233 GLU B CA 1
ATOM 5624 C C . GLU B 1 233 ? -3.582 -11.422 -36.031 1 95 233 GLU B C 1
ATOM 5626 O O . GLU B 1 233 ? -2.381 -11.492 -36.281 1 95 233 GLU B O 1
ATOM 5631 N N . LYS B 1 234 ? -4.105 -10.281 -35.812 1 92.44 234 LYS B N 1
ATOM 5632 C CA . LYS B 1 234 ? -3.393 -9.016 -35.969 1 92.44 234 LYS B CA 1
ATOM 5633 C C . LYS B 1 234 ? -2.695 -8.617 -34.688 1 92.44 234 LYS B C 1
ATOM 5635 O O . LYS B 1 234 ? -1.928 -7.656 -34.656 1 92.44 234 LYS B O 1
ATOM 5640 N N . LEU B 1 235 ? -2.867 -9.453 -33.562 1 93.81 235 LEU B N 1
ATOM 5641 C CA . LEU B 1 235 ? -2.414 -8.961 -32.281 1 93.81 235 LEU B CA 1
ATOM 5642 C C . LEU B 1 235 ? -1.2 -9.75 -31.797 1 93.81 235 LEU B C 1
ATOM 5644 O O . LEU B 1 235 ? -0.835 -9.68 -30.609 1 93.81 235 LEU B O 1
ATOM 5648 N N . PRO B 1 236 ? -0.562 -10.547 -32.625 1 93.88 236 PRO B N 1
ATOM 5649 C CA . PRO B 1 236 ? 0.582 -11.297 -32.094 1 93.88 236 PRO B CA 1
ATOM 5650 C C . PRO B 1 236 ? 1.648 -10.391 -31.484 1 93.88 236 PRO B C 1
ATOM 5652 O O . PRO B 1 236 ? 2.254 -10.742 -30.469 1 93.88 236 PRO B O 1
ATOM 5655 N N . GLY B 1 237 ? 1.911 -9.273 -32.094 1 92.38 237 GLY B N 1
ATOM 5656 C CA . GLY B 1 237 ? 2.875 -8.336 -31.547 1 92.38 237 GLY B CA 1
ATOM 5657 C C . GLY B 1 237 ? 2.525 -7.883 -30.141 1 92.38 237 GLY B C 1
ATOM 5658 O O . GLY B 1 237 ? 3.389 -7.852 -29.266 1 92.38 237 GLY B O 1
ATOM 5659 N N . GLN B 1 238 ? 1.317 -7.547 -29.906 1 92.88 238 GLN B N 1
ATOM 5660 C CA . GLN B 1 238 ? 0.845 -7.102 -28.594 1 92.88 238 GLN B CA 1
ATOM 5661 C C . GLN B 1 238 ? 0.91 -8.234 -27.578 1 92.88 238 GLN B C 1
ATOM 5663 O O . GLN B 1 238 ? 1.244 -8 -26.406 1 92.88 238 GLN B O 1
ATOM 5668 N N . ILE B 1 239 ? 0.603 -9.375 -28.031 1 95.06 239 ILE B N 1
ATOM 5669 C CA . ILE B 1 239 ? 0.615 -10.523 -27.141 1 95.06 239 ILE B CA 1
ATOM 5670 C C . ILE B 1 239 ? 2.053 -10.867 -26.75 1 95.06 239 ILE B C 1
ATOM 5672 O O . ILE B 1 239 ? 2.332 -11.188 -25.594 1 95.06 239 ILE B O 1
ATOM 5676 N N . MET B 1 240 ? 2.934 -10.797 -27.703 1 93.56 240 MET B N 1
ATOM 5677 C CA . MET B 1 240 ? 4.34 -11.023 -27.391 1 93.56 240 MET B CA 1
ATOM 5678 C C . MET B 1 240 ? 4.836 -10.023 -26.359 1 93.56 240 MET B C 1
ATOM 5680 O O . MET B 1 240 ? 5.672 -10.359 -25.516 1 93.56 240 MET B O 1
ATOM 5684 N N . GLN B 1 241 ? 4.305 -8.844 -26.438 1 92.25 241 GLN B N 1
ATOM 5685 C CA . GLN B 1 241 ? 4.684 -7.828 -25.453 1 92.25 241 GLN B CA 1
ATOM 5686 C C . GLN B 1 241 ? 4.258 -8.234 -24.047 1 92.25 241 GLN B C 1
ATOM 5688 O O . GLN B 1 241 ? 4.945 -7.918 -23.078 1 92.25 241 GLN B O 1
ATOM 5693 N N . VAL B 1 242 ? 3.182 -8.922 -23.922 1 93.69 242 VAL B N 1
ATOM 5694 C CA . VAL B 1 242 ? 2.736 -9.414 -22.625 1 93.69 242 VAL B CA 1
ATOM 5695 C C . VAL B 1 242 ? 3.752 -10.414 -22.078 1 93.69 242 VAL B C 1
ATOM 5697 O O . VAL B 1 242 ? 4.148 -10.32 -20.906 1 93.69 242 VAL B O 1
ATOM 5700 N N . PHE B 1 243 ? 4.145 -11.305 -22.922 1 94.12 243 PHE B N 1
ATOM 5701 C CA . PHE B 1 243 ? 5.105 -12.312 -22.5 1 94.12 243 PHE B CA 1
ATOM 5702 C C . PHE B 1 243 ? 6.457 -11.68 -22.188 1 94.12 243 PHE B C 1
ATOM 5704 O O . PHE B 1 243 ? 7.148 -12.109 -21.25 1 94.12 243 PHE B O 1
ATOM 5711 N N . ARG B 1 244 ? 6.816 -10.68 -22.938 1 92 244 ARG B N 1
ATOM 5712 C CA . ARG B 1 244 ? 8.039 -9.93 -22.656 1 92 244 ARG B CA 1
ATOM 5713 C C . ARG B 1 244 ? 7.965 -9.227 -21.312 1 92 244 ARG B C 1
ATOM 5715 O O . ARG B 1 244 ? 8.953 -9.172 -20.578 1 92 244 ARG B O 1
ATOM 5722 N N . THR B 1 245 ? 6.809 -8.664 -21.062 1 92.69 245 THR B N 1
ATOM 5723 C CA . THR B 1 245 ? 6.586 -8.016 -19.781 1 92.69 245 THR B CA 1
ATOM 5724 C C . THR B 1 245 ? 6.844 -8.984 -18.625 1 92.69 245 THR B C 1
ATOM 5726 O O . THR B 1 245 ? 7.461 -8.617 -17.625 1 92.69 245 THR B O 1
ATOM 5729 N N . ARG B 1 246 ? 6.395 -10.195 -18.766 1 93.06 246 ARG B N 1
ATOM 5730 C CA . ARG B 1 246 ? 6.652 -11.211 -17.766 1 93.06 246 ARG B CA 1
ATOM 5731 C C . ARG B 1 246 ? 8.148 -11.398 -17.531 1 93.06 246 ARG B C 1
ATOM 5733 O O . ARG B 1 246 ? 8.617 -11.414 -16.391 1 93.06 246 ARG B O 1
ATOM 5740 N N . PHE B 1 247 ? 8.82 -11.562 -18.641 1 92.06 247 PHE B N 1
ATOM 5741 C CA . PHE B 1 247 ? 10.258 -11.758 -18.594 1 92.06 247 PHE B CA 1
ATOM 5742 C C . PHE B 1 247 ? 10.945 -10.594 -17.891 1 92.06 247 PHE B C 1
ATOM 5744 O O . PHE B 1 247 ? 11.766 -10.797 -17 1 92.06 247 PHE B O 1
ATOM 5751 N N . GLU B 1 248 ? 10.539 -9.43 -18.234 1 91.94 248 GLU B N 1
ATOM 5752 C CA . GLU B 1 248 ? 11.156 -8.219 -17.688 1 91.94 248 GLU B CA 1
ATOM 5753 C C . GLU B 1 248 ? 10.859 -8.055 -16.203 1 91.94 248 GLU B C 1
ATOM 5755 O O . GLU B 1 248 ? 11.727 -7.641 -15.438 1 91.94 248 GLU B O 1
ATOM 5760 N N . PHE B 1 249 ? 9.703 -8.383 -15.805 1 92.62 249 PHE B N 1
ATOM 5761 C CA . PHE B 1 249 ? 9.344 -8.289 -14.398 1 92.62 249 PHE B CA 1
ATOM 5762 C C . PHE B 1 249 ? 10.133 -9.305 -13.57 1 92.62 249 PHE B C 1
ATOM 5764 O O . PHE B 1 249 ? 10.555 -9.008 -12.453 1 92.62 249 PHE B O 1
ATOM 5771 N N . HIS B 1 250 ? 10.242 -10.461 -14.086 1 92.62 250 HIS B N 1
ATOM 5772 C CA . HIS B 1 250 ? 11.016 -11.461 -13.359 1 92.62 250 HIS B CA 1
ATOM 5773 C C . HIS B 1 250 ? 12.477 -11.039 -13.227 1 92.62 250 HIS B C 1
ATOM 5775 O O . HIS B 1 250 ? 13.102 -11.258 -12.18 1 92.62 250 HIS B O 1
ATOM 5781 N N . GLN B 1 251 ? 12.938 -10.406 -14.219 1 89.38 251 GLN B N 1
ATOM 5782 C CA . GLN B 1 251 ? 14.328 -9.977 -14.211 1 89.38 251 GLN B CA 1
ATOM 5783 C C . GLN B 1 251 ? 14.523 -8.758 -13.32 1 89.38 251 GLN B C 1
ATOM 5785 O O . GLN B 1 251 ? 15.453 -8.711 -12.508 1 89.38 251 GLN B O 1
ATOM 5790 N N . SER B 1 252 ? 13.633 -7.797 -13.414 1 90.5 252 SER B N 1
ATOM 5791 C CA . SER B 1 252 ? 13.891 -6.484 -12.828 1 90.5 252 SER B CA 1
ATOM 5792 C C . SER B 1 252 ? 13.25 -6.355 -11.453 1 90.5 252 SER B C 1
ATOM 5794 O O . SER B 1 252 ? 13.719 -5.582 -10.609 1 90.5 252 SER B O 1
ATOM 5796 N N . VAL B 1 253 ? 12.18 -7.156 -11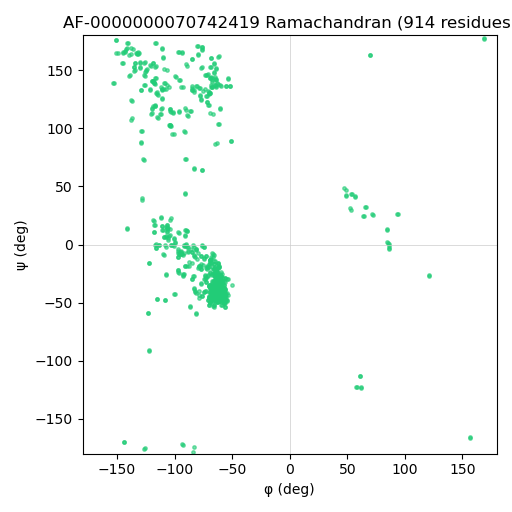.172 1 93.25 253 VAL B N 1
ATOM 5797 C CA . VAL B 1 253 ? 11.438 -6.918 -9.938 1 93.25 253 VAL B CA 1
ATOM 5798 C C . VAL B 1 253 ? 11.422 -8.188 -9.094 1 93.25 253 VAL B C 1
ATOM 5800 O O . VAL B 1 253 ? 12.039 -8.242 -8.023 1 93.25 253 VAL B O 1
ATOM 5803 N N . TYR B 1 254 ? 10.883 -9.281 -9.633 1 93.56 254 TYR B N 1
ATOM 5804 C CA . TYR B 1 254 ? 10.586 -10.469 -8.836 1 93.56 254 TYR B CA 1
ATOM 5805 C C . TYR B 1 254 ? 11.875 -11.148 -8.375 1 93.56 254 TYR B C 1
ATOM 5807 O O . TYR B 1 254 ? 11.938 -11.68 -7.266 1 93.56 254 TYR B O 1
ATOM 5815 N N . GLN B 1 255 ? 12.875 -11.109 -9.195 1 93.56 255 GLN B N 1
ATOM 5816 C CA . GLN B 1 255 ? 14.125 -11.797 -8.891 1 93.56 255 GLN B CA 1
ATOM 5817 C C . GLN B 1 255 ? 15.281 -10.812 -8.758 1 93.56 255 GLN B C 1
ATOM 5819 O O . GLN B 1 255 ? 16.453 -11.195 -8.906 1 93.56 255 GLN B O 1
ATOM 5824 N N . HIS B 1 256 ? 14.93 -9.539 -8.594 1 94.44 256 HIS B N 1
ATOM 5825 C CA . HIS B 1 256 ? 15.953 -8.539 -8.312 1 94.44 256 HIS B CA 1
ATOM 5826 C C . HIS B 1 256 ? 16.828 -8.961 -7.133 1 94.44 256 HIS B C 1
ATOM 5828 O O . HIS B 1 256 ? 16.328 -9.492 -6.141 1 94.44 256 HIS B O 1
ATOM 5834 N N . LYS B 1 257 ? 18.109 -8.781 -7.277 1 95.25 257 LYS B N 1
ATOM 5835 C CA . LYS B 1 257 ? 19.062 -9.258 -6.281 1 95.25 257 LYS B CA 1
ATOM 5836 C C . LYS B 1 257 ? 18.734 -8.727 -4.895 1 95.25 257 LYS B C 1
ATOM 5838 O O . LYS B 1 257 ? 18.859 -9.438 -3.898 1 95.25 257 LYS B O 1
ATOM 5843 N N . GLY B 1 258 ? 18.359 -7.426 -4.793 1 95.56 258 GLY B N 1
ATOM 5844 C CA . GLY B 1 258 ? 17.984 -6.855 -3.508 1 95.56 258 GLY B CA 1
ATOM 5845 C C . GLY B 1 258 ? 16.75 -7.512 -2.9 1 95.56 258 GLY B C 1
ATOM 5846 O O . GLY B 1 258 ? 16.719 -7.773 -1.696 1 95.56 258 GLY B O 1
ATOM 5847 N N . VAL B 1 259 ? 15.742 -7.77 -3.689 1 95.88 259 VAL B N 1
ATOM 5848 C CA . VAL B 1 259 ? 14.516 -8.406 -3.238 1 95.88 259 VAL B CA 1
ATOM 5849 C C . VAL B 1 259 ? 14.805 -9.844 -2.797 1 95.88 259 VAL B C 1
ATOM 5851 O O . VAL B 1 259 ? 14.352 -10.281 -1.739 1 95.88 259 VAL B O 1
ATOM 5854 N N . ARG B 1 260 ? 15.586 -10.531 -3.596 1 96.19 260 ARG B N 1
ATOM 5855 C CA . ARG B 1 260 ? 15.922 -11.914 -3.295 1 96.19 260 ARG B CA 1
ATOM 5856 C C . ARG B 1 260 ? 16.719 -12.016 -1.997 1 96.19 260 ARG B C 1
ATOM 5858 O O . ARG B 1 260 ? 16.531 -12.953 -1.217 1 96.19 260 ARG B O 1
ATOM 5865 N N . ALA B 1 261 ? 17.656 -11.086 -1.81 1 97.56 261 ALA B N 1
ATOM 5866 C CA . ALA B 1 261 ? 18.422 -11.047 -0.561 1 97.56 261 ALA B CA 1
ATOM 5867 C C . ALA B 1 261 ? 17.484 -10.953 0.643 1 97.56 261 ALA B C 1
ATOM 5869 O O . ALA B 1 261 ? 17.656 -11.672 1.63 1 97.56 261 ALA B O 1
ATOM 5870 N N . ILE B 1 262 ? 16.5 -10.109 0.553 1 97.69 262 ILE B N 1
ATOM 5871 C CA . ILE B 1 262 ? 15.555 -9.906 1.648 1 97.69 262 ILE B CA 1
ATOM 5872 C C . ILE B 1 262 ? 14.664 -11.141 1.801 1 97.69 262 ILE B C 1
ATOM 5874 O O . ILE B 1 262 ? 14.305 -11.523 2.918 1 97.69 262 ILE B O 1
ATOM 5878 N N . ASP B 1 263 ? 14.32 -11.789 0.686 1 97.44 263 ASP B N 1
ATOM 5879 C CA . ASP B 1 263 ? 13.578 -13.047 0.752 1 97.44 263 ASP B CA 1
ATOM 5880 C C . ASP B 1 263 ? 14.297 -14.062 1.638 1 97.44 263 ASP B C 1
ATOM 5882 O O . ASP B 1 263 ? 13.672 -14.695 2.494 1 97.44 263 ASP B O 1
ATOM 5886 N N . TYR B 1 264 ? 15.57 -14.211 1.4 1 97.56 264 TYR B N 1
ATOM 5887 C CA . TYR B 1 264 ? 16.359 -15.156 2.184 1 97.56 264 TYR B CA 1
ATOM 5888 C C . TYR B 1 264 ? 16.391 -14.758 3.654 1 97.56 264 TYR B C 1
ATOM 5890 O O . TYR B 1 264 ? 16.297 -15.609 4.539 1 97.56 264 TYR B O 1
ATOM 5898 N N . MET B 1 265 ? 16.562 -13.445 3.879 1 98.12 265 MET B N 1
ATOM 5899 C CA . MET B 1 265 ? 16.594 -12.953 5.254 1 98.12 265 MET B CA 1
ATOM 5900 C C . MET B 1 265 ? 15.266 -13.234 5.961 1 98.12 265 MET B C 1
ATOM 5902 O O . MET B 1 265 ? 15.25 -13.656 7.117 1 98.12 265 MET B O 1
ATOM 5906 N N . LEU B 1 266 ? 14.148 -13.023 5.297 1 97.75 266 LEU B N 1
ATOM 5907 C CA . LEU B 1 266 ? 12.836 -13.281 5.859 1 97.75 266 LEU B CA 1
ATOM 5908 C C . LEU B 1 266 ? 12.656 -14.766 6.172 1 97.75 266 LEU B C 1
ATOM 5910 O O . LEU B 1 266 ? 12.086 -15.125 7.207 1 97.75 266 LEU B O 1
ATOM 5914 N N . CYS B 1 267 ? 13.133 -15.609 5.258 1 97.19 267 CYS B N 1
ATOM 5915 C CA . CYS B 1 267 ? 13.062 -17.047 5.508 1 97.19 267 CYS B CA 1
ATOM 5916 C C . CYS B 1 267 ? 13.852 -17.406 6.762 1 97.19 267 CYS B C 1
ATOM 5918 O O . CYS B 1 267 ? 13.375 -18.203 7.582 1 97.19 267 CYS B O 1
ATOM 5920 N N . ASP B 1 268 ? 15.07 -16.828 6.887 1 97.25 268 ASP B N 1
ATOM 5921 C CA . ASP B 1 268 ? 15.883 -17.094 8.07 1 97.25 268 ASP B CA 1
ATOM 5922 C C . ASP B 1 268 ? 15.156 -16.656 9.344 1 97.25 268 ASP B C 1
ATOM 5924 O O . ASP B 1 268 ? 15.234 -17.328 10.367 1 97.25 268 ASP B O 1
ATOM 5928 N N . ILE B 1 269 ? 14.453 -15.531 9.266 1 97.69 269 ILE B N 1
ATOM 5929 C CA . ILE B 1 269 ? 13.695 -15.016 10.398 1 97.69 269 ILE B CA 1
ATOM 5930 C C . ILE B 1 269 ? 12.602 -16.016 10.781 1 97.69 269 ILE B C 1
ATOM 5932 O O . ILE B 1 269 ? 12.5 -16.406 11.945 1 97.69 269 ILE B O 1
ATOM 5936 N N . LEU B 1 270 ? 11.828 -16.484 9.828 1 96.88 270 LEU B N 1
ATOM 5937 C CA . LEU B 1 270 ? 10.68 -17.344 10.086 1 96.88 270 LEU B CA 1
ATOM 5938 C C . LEU B 1 270 ? 11.133 -18.719 10.57 1 96.88 270 LEU B C 1
ATOM 5940 O O . LEU B 1 270 ? 10.508 -19.312 11.445 1 96.88 270 LEU B O 1
ATOM 5944 N N . VAL B 1 271 ? 12.227 -19.188 9.992 1 96.38 271 VAL B N 1
ATOM 5945 C CA . VAL B 1 271 ? 12.766 -20.469 10.414 1 96.38 271 VAL B CA 1
ATOM 5946 C C . VAL B 1 271 ? 13.25 -20.391 11.859 1 96.38 271 VAL B C 1
ATOM 5948 O O . VAL B 1 271 ? 12.961 -21.266 12.672 1 96.38 271 VAL B O 1
ATOM 5951 N N . SER B 1 272 ? 14.023 -19.328 12.133 1 96.06 272 SER B N 1
ATOM 5952 C CA . SER B 1 272 ? 14.547 -19.141 13.477 1 96.06 272 SER B CA 1
ATOM 5953 C C . SER B 1 272 ? 13.422 -18.984 14.492 1 96.06 272 SER B C 1
ATOM 5955 O O . SER B 1 272 ? 13.57 -19.359 15.656 1 96.06 272 SER B O 1
ATOM 5957 N N . ALA B 1 273 ? 12.25 -18.5 14.055 1 96.5 273 ALA B N 1
ATOM 5958 C CA . ALA B 1 273 ? 11.133 -18.219 14.953 1 96.5 273 ALA B CA 1
ATOM 5959 C C . ALA B 1 273 ? 10.18 -19.406 15.023 1 96.5 273 ALA B C 1
ATOM 5961 O O . ALA B 1 273 ? 9.258 -19.422 15.852 1 96.5 273 ALA B O 1
ATOM 5962 N N . ASN B 1 274 ? 10.375 -20.422 14.242 1 96.31 274 ASN B N 1
ATOM 5963 C CA . ASN B 1 274 ? 9.398 -21.484 14 1 96.31 274 ASN B CA 1
ATOM 5964 C C . ASN B 1 274 ? 8.969 -22.156 15.297 1 96.31 274 ASN B C 1
ATOM 5966 O O . ASN B 1 274 ? 7.785 -22.422 15.508 1 96.31 274 ASN B O 1
ATOM 5970 N N . ASP B 1 275 ? 9.898 -22.391 16.156 1 94.88 275 ASP B N 1
ATOM 5971 C CA . ASP B 1 275 ? 9.617 -23.203 17.344 1 94.88 275 ASP B CA 1
ATOM 5972 C C . ASP B 1 275 ? 9.031 -22.359 18.469 1 94.88 275 ASP B C 1
ATOM 5974 O O . ASP B 1 275 ? 8.438 -22.891 19.406 1 94.88 275 ASP B O 1
ATOM 5978 N N . HIS B 1 276 ? 9.156 -21.078 18.359 1 95.31 276 HIS B N 1
ATOM 5979 C CA . HIS B 1 276 ? 8.844 -20.266 19.531 1 95.31 276 HIS B CA 1
ATOM 5980 C C . HIS B 1 276 ? 7.742 -19.25 19.219 1 95.31 276 HIS B C 1
ATOM 5982 O O . HIS B 1 276 ? 7.133 -18.703 20.141 1 95.31 276 HIS B O 1
ATOM 5988 N N . LEU B 1 277 ? 7.504 -19.047 18 1 94.56 277 LEU B N 1
ATOM 5989 C CA . LEU B 1 277 ? 6.418 -18.156 17.609 1 94.56 277 LEU B CA 1
ATOM 5990 C C . LEU B 1 277 ? 5.207 -18.953 17.125 1 94.56 277 LEU B C 1
ATOM 5992 O O . LEU B 1 277 ? 5.285 -19.688 16.141 1 94.56 277 LEU B O 1
ATOM 5996 N N . LYS B 1 278 ? 4.172 -18.812 17.844 1 93.94 278 LYS B N 1
ATOM 5997 C CA . LYS B 1 278 ? 2.973 -19.578 17.516 1 93.94 278 LYS B CA 1
ATOM 5998 C C . LYS B 1 278 ? 1.821 -18.656 17.125 1 93.94 278 LYS B C 1
ATOM 6000 O O . LYS B 1 278 ? 1.693 -17.547 17.672 1 93.94 278 LYS B O 1
ATOM 6005 N N . ILE B 1 279 ? 1.062 -19.062 16.203 1 93.81 279 ILE B N 1
ATOM 6006 C CA . ILE B 1 279 ? -0.172 -18.406 15.781 1 93.81 279 ILE B CA 1
ATOM 6007 C C . ILE B 1 279 ? -1.369 -19.297 16.141 1 93.81 279 ILE B C 1
ATOM 6009 O O . ILE B 1 279 ? -1.559 -20.359 15.562 1 93.81 279 ILE B O 1
ATOM 6013 N N . LYS B 1 280 ? -2.156 -18.828 17.062 1 92.94 280 LYS B N 1
ATOM 6014 C CA . LYS B 1 280 ? -3.273 -19.609 17.578 1 92.94 280 LYS B CA 1
ATOM 6015 C C . LYS B 1 280 ? -2.83 -21.016 17.953 1 92.94 280 LYS B C 1
ATOM 6017 O O . LYS B 1 280 ? -3.457 -22 17.547 1 92.94 280 LYS B O 1
ATOM 6022 N N . GLY B 1 281 ? -1.718 -21.094 18.547 1 92.5 281 GLY B N 1
ATOM 6023 C CA . GLY B 1 281 ? -1.219 -22.344 19.109 1 92.5 281 GLY B CA 1
ATOM 6024 C C . GLY B 1 281 ? -0.461 -23.188 18.109 1 92.5 281 GLY B C 1
ATOM 6025 O O . GLY B 1 281 ? 0.088 -24.234 18.469 1 92.5 281 GLY B O 1
ATOM 6026 N N . LYS B 1 282 ? -0.317 -22.797 16.875 1 95.75 282 LYS B N 1
ATOM 6027 C CA . LYS B 1 282 ? 0.361 -23.578 15.844 1 95.75 282 LYS B CA 1
ATOM 6028 C C . LYS B 1 282 ? 1.703 -22.953 15.477 1 95.75 282 LYS B C 1
ATOM 6030 O O . LYS B 1 282 ? 1.819 -21.734 15.375 1 95.75 282 LYS B O 1
ATOM 6035 N N . ARG B 1 283 ? 2.666 -23.828 15.305 1 96.06 283 ARG B N 1
ATOM 6036 C CA . ARG B 1 283 ? 3.938 -23.375 14.758 1 96.06 283 ARG B CA 1
ATOM 6037 C C . ARG B 1 283 ? 3.789 -22.953 13.289 1 96.06 283 ARG B C 1
ATOM 6039 O O . ARG B 1 283 ? 2.844 -23.375 12.617 1 96.06 283 ARG B O 1
ATOM 6046 N N . ILE B 1 284 ? 4.746 -22.188 12.859 1 95.69 284 ILE B N 1
ATOM 6047 C CA . ILE B 1 284 ? 4.723 -21.703 11.484 1 95.69 284 ILE B CA 1
ATOM 6048 C C . ILE B 1 284 ? 4.793 -22.891 10.523 1 95.69 284 ILE B C 1
ATOM 6050 O O . ILE B 1 284 ? 4.082 -22.922 9.516 1 95.69 284 ILE B O 1
ATOM 6054 N N . SER B 1 285 ? 5.57 -23.922 10.82 1 95.56 285 SER B N 1
ATOM 6055 C CA . SER B 1 285 ? 5.781 -25.078 9.953 1 95.56 285 SER B CA 1
ATOM 6056 C C . SER B 1 285 ? 4.551 -25.969 9.922 1 95.56 285 SER B C 1
ATOM 6058 O O . SER B 1 285 ? 4.426 -26.828 9.047 1 95.56 285 SER B O 1
ATOM 6060 N N . GLU B 1 286 ? 3.604 -25.703 10.797 1 95.44 286 GLU B N 1
ATOM 6061 C CA . GLU B 1 286 ? 2.449 -26.594 10.914 1 95.44 286 GLU B CA 1
ATOM 6062 C C . GLU B 1 286 ? 1.159 -25.875 10.531 1 95.44 286 GLU B C 1
ATOM 6064 O O . GLU B 1 286 ? 0.1 -26.484 10.43 1 95.44 286 GLU B O 1
ATOM 6069 N N . ILE B 1 287 ? 1.245 -24.672 10.242 1 96.19 287 ILE B N 1
ATOM 6070 C CA . ILE B 1 287 ? 0.062 -23.828 10.219 1 96.19 287 ILE B CA 1
ATOM 6071 C C . ILE B 1 287 ? -0.713 -24.047 8.922 1 96.19 287 ILE B C 1
ATOM 6073 O O . ILE B 1 287 ? -1.911 -23.766 8.852 1 96.19 287 ILE B O 1
ATOM 6077 N N . MET B 1 288 ? -0.104 -24.594 7.859 1 95.06 288 MET B N 1
ATOM 6078 C CA . MET B 1 288 ? -0.684 -24.734 6.527 1 95.06 288 MET B CA 1
ATOM 6079 C C . MET B 1 288 ? -1.856 -25.703 6.543 1 95.06 288 MET B C 1
ATOM 6081 O O . MET B 1 288 ? -2.729 -25.641 5.676 1 95.06 288 MET B O 1
ATOM 6085 N N . THR B 1 289 ? -1.925 -26.547 7.52 1 93.62 289 THR B N 1
ATOM 6086 C CA . THR B 1 289 ? -2.963 -27.562 7.559 1 93.62 289 THR B CA 1
ATOM 6087 C C . THR B 1 289 ? -4.109 -27.141 8.477 1 93.62 289 THR B C 1
ATOM 6089 O O . THR B 1 289 ? -5.074 -27.891 8.656 1 93.62 289 THR B O 1
ATOM 6092 N N . CYS B 1 290 ? -4.051 -26.016 9.031 1 96.75 290 CYS B N 1
ATOM 6093 C CA . CYS B 1 290 ? -5.074 -25.531 9.945 1 96.75 290 CYS B CA 1
ATOM 6094 C C . CYS B 1 290 ? -5.547 -24.125 9.547 1 96.75 290 CYS B C 1
ATOM 6096 O O . CYS B 1 290 ? -4.996 -23.125 10.008 1 96.75 290 CYS B O 1
ATOM 6098 N N . MET B 1 291 ? -6.637 -24.109 8.852 1 97.5 291 MET B N 1
ATOM 6099 C CA . MET B 1 291 ? -7.129 -22.828 8.328 1 97.5 291 MET B CA 1
ATOM 6100 C C . MET B 1 291 ? -7.594 -21.922 9.461 1 97.5 291 MET B C 1
ATOM 6102 O O . MET B 1 291 ? -7.582 -20.703 9.328 1 97.5 291 MET B O 1
ATOM 6106 N N . GLU B 1 292 ? -7.996 -22.578 10.602 1 96.31 292 GLU B N 1
ATOM 6107 C CA . GLU B 1 292 ? -8.398 -21.797 11.766 1 96.31 292 GLU B CA 1
ATOM 6108 C C . GLU B 1 292 ? -7.254 -20.922 12.266 1 96.31 292 GLU B C 1
ATOM 6110 O O . GLU B 1 292 ? -7.473 -19.766 12.664 1 96.31 292 GLU B O 1
ATOM 6115 N N . ALA B 1 293 ? -6.102 -21.469 12.242 1 96.44 293 ALA B N 1
ATOM 6116 C CA . ALA B 1 293 ? -4.914 -20.703 12.625 1 96.44 293 ALA B CA 1
ATOM 6117 C C . ALA B 1 293 ? -4.395 -19.875 11.461 1 96.44 293 ALA B C 1
ATOM 6119 O O . ALA B 1 293 ? -4 -18.719 11.641 1 96.44 293 ALA B O 1
ATOM 6120 N N . TYR B 1 294 ? -4.469 -20.453 10.25 1 97.19 294 TYR B N 1
ATOM 6121 C CA . TYR B 1 294 ? -3.885 -19.859 9.047 1 97.19 294 TYR B CA 1
ATOM 6122 C C . TYR B 1 294 ? -4.539 -18.516 8.727 1 97.19 294 TYR B C 1
ATOM 6124 O O . TYR B 1 294 ? -3.883 -17.609 8.219 1 97.19 294 TYR B O 1
ATOM 6132 N N . GLN B 1 295 ? -5.832 -18.344 9.078 1 96.62 295 GLN B N 1
ATOM 6133 C CA . GLN B 1 295 ? -6.555 -17.109 8.766 1 96.62 295 GLN B CA 1
ATOM 6134 C C . GLN B 1 295 ? -5.98 -15.922 9.523 1 96.62 295 GLN B C 1
ATOM 6136 O O . GLN B 1 295 ? -6.285 -14.773 9.211 1 96.62 295 GLN B O 1
ATOM 6141 N N . HIS B 1 296 ? -5.039 -16.188 10.5 1 94.81 296 HIS B N 1
ATOM 6142 C CA . HIS B 1 296 ? -4.418 -15.141 11.289 1 94.81 296 HIS B CA 1
ATOM 6143 C C . HIS B 1 296 ? -2.955 -14.953 10.906 1 94.81 296 HIS B C 1
ATOM 6145 O O . HIS B 1 296 ? -2.219 -14.234 11.586 1 94.81 296 HIS B O 1
ATOM 6151 N N . PHE B 1 297 ? -2.566 -15.633 9.906 1 96.38 297 PHE B N 1
ATOM 6152 C CA . PHE B 1 297 ? -1.162 -15.656 9.516 1 96.38 297 PHE B CA 1
ATOM 6153 C C . PHE B 1 297 ? -0.931 -14.789 8.281 1 96.38 297 PHE B C 1
ATOM 6155 O O . PHE B 1 297 ? -1.312 -15.172 7.172 1 96.38 297 PHE B O 1
ATOM 6162 N N . ASP B 1 298 ? -0.382 -13.586 8.453 1 96.69 298 ASP B N 1
ATOM 6163 C CA . ASP B 1 298 ? -0.102 -12.648 7.363 1 96.69 298 ASP B CA 1
ATOM 6164 C C . ASP B 1 298 ? 1.19 -11.883 7.621 1 96.69 298 ASP B C 1
ATOM 6166 O O . ASP B 1 298 ? 1.983 -12.258 8.484 1 96.69 298 ASP B O 1
ATOM 6170 N N . ASP B 1 299 ? 1.524 -10.828 6.855 1 96.75 299 ASP B N 1
ATOM 6171 C CA . ASP B 1 299 ? 2.812 -10.141 6.898 1 96.75 299 ASP B CA 1
ATOM 6172 C C . ASP B 1 299 ? 3.047 -9.508 8.266 1 96.75 299 ASP B C 1
ATOM 6174 O O . ASP B 1 299 ? 4.188 -9.211 8.633 1 96.75 299 ASP B O 1
ATOM 6178 N N . ARG B 1 300 ? 1.982 -9.375 9.078 1 94.75 300 ARG B N 1
ATOM 6179 C CA . ARG B 1 300 ? 2.088 -8.703 10.375 1 94.75 300 ARG B CA 1
ATOM 6180 C C . ARG B 1 300 ? 2.762 -9.602 11.406 1 94.75 300 ARG B C 1
ATOM 6182 O O . ARG B 1 300 ? 3.016 -9.172 12.531 1 94.75 300 ARG B O 1
ATOM 6189 N N . VAL B 1 301 ? 3.121 -10.805 10.992 1 94.94 301 VAL B N 1
ATOM 6190 C CA . VAL B 1 301 ? 3.83 -11.742 11.867 1 94.94 301 VAL B CA 1
ATOM 6191 C C . VAL B 1 301 ? 5.152 -11.125 12.32 1 94.94 301 VAL B C 1
ATOM 6193 O O . VAL B 1 301 ? 5.637 -11.414 13.414 1 94.94 301 VAL B O 1
ATOM 6196 N N . LEU B 1 302 ? 5.727 -10.203 11.516 1 94.5 302 LEU B N 1
ATOM 6197 C CA . LEU B 1 302 ? 6.996 -9.555 11.836 1 94.5 302 LEU B CA 1
ATOM 6198 C C . LEU B 1 302 ? 6.867 -8.703 13.094 1 94.5 302 LEU B C 1
ATOM 6200 O O . LEU B 1 302 ? 7.852 -8.492 13.812 1 94.5 302 LEU B O 1
ATOM 6204 N N . LEU B 1 303 ? 5.637 -8.203 13.344 1 93.81 303 LEU B N 1
ATOM 6205 C CA . LEU B 1 303 ? 5.414 -7.43 14.562 1 93.81 303 LEU B CA 1
ATOM 6206 C C . LEU B 1 303 ? 5.625 -8.297 15.805 1 93.81 303 LEU B C 1
ATOM 6208 O O . LEU B 1 303 ? 6.176 -7.832 16.797 1 93.81 303 LEU B O 1
ATOM 6212 N N . LYS B 1 304 ? 5.184 -9.555 15.711 1 92.62 304 LYS B N 1
ATOM 6213 C CA . LYS B 1 304 ? 5.355 -10.484 16.828 1 92.62 304 LYS B CA 1
ATOM 6214 C C . LYS B 1 304 ? 6.832 -10.727 17.109 1 92.62 304 LYS B C 1
ATOM 6216 O O . LYS B 1 304 ? 7.23 -10.867 18.281 1 92.62 304 LYS B O 1
ATOM 6221 N N . VAL B 1 305 ? 7.578 -10.75 16.047 1 94.62 305 VAL B N 1
ATOM 6222 C CA . VAL B 1 305 ? 9.016 -10.922 16.188 1 94.62 305 VAL B CA 1
ATOM 6223 C C . VAL B 1 305 ? 9.641 -9.656 16.781 1 94.62 305 VAL B C 1
ATOM 6225 O O . VAL B 1 305 ? 10.422 -9.719 17.734 1 94.62 305 VAL B O 1
ATOM 6228 N N . GLN B 1 306 ? 9.281 -8.562 16.25 1 92.88 306 GLN B N 1
ATOM 6229 C CA . GLN B 1 306 ? 9.867 -7.273 16.609 1 92.88 306 GLN B CA 1
ATOM 6230 C C . GLN B 1 306 ? 9.625 -6.949 18.078 1 92.88 306 GLN B C 1
ATOM 6232 O O . GLN B 1 306 ? 10.492 -6.371 18.75 1 92.88 306 GLN B O 1
ATOM 6237 N N . GLU B 1 307 ? 8.508 -7.336 18.641 1 88.88 307 GLU B N 1
ATOM 6238 C CA . GLU B 1 307 ? 8.102 -6.906 19.969 1 88.88 307 GLU B CA 1
ATOM 6239 C C . GLU B 1 307 ? 8.469 -7.949 21.016 1 88.88 307 GLU B C 1
ATOM 6241 O O . GLU B 1 307 ? 8.375 -7.688 22.219 1 88.88 307 GLU B O 1
ATOM 6246 N N . SER B 1 308 ? 8.852 -9.094 20.562 1 89.12 308 SER B N 1
ATOM 6247 C CA . SER B 1 308 ? 9.102 -10.18 21.5 1 89.12 308 SER B CA 1
ATOM 6248 C C . SER B 1 308 ? 10.312 -9.891 22.375 1 89.12 308 SER B C 1
ATOM 6250 O O . SER B 1 308 ? 11.32 -9.352 21.891 1 89.12 308 SER B O 1
ATOM 6252 N N . ASP B 1 309 ? 10.188 -10.25 23.641 1 87.62 309 ASP B N 1
ATOM 6253 C CA . ASP B 1 309 ? 11.32 -10.141 24.547 1 87.62 309 ASP B CA 1
ATOM 6254 C C . ASP B 1 309 ? 11.883 -11.516 24.891 1 87.62 309 ASP B C 1
ATOM 6256 O O . ASP B 1 309 ? 12.742 -11.648 25.766 1 87.62 309 ASP B O 1
ATOM 6260 N N . GLU B 1 310 ? 11.375 -12.539 24.219 1 91.62 310 GLU B N 1
ATOM 6261 C CA . GLU B 1 310 ? 11.844 -13.898 24.453 1 91.62 310 GLU B CA 1
ATOM 6262 C C . GLU B 1 310 ? 13.266 -14.094 23.922 1 91.62 310 GLU B C 1
ATOM 6264 O O . GLU B 1 310 ? 13.547 -13.773 22.766 1 91.62 310 GLU B O 1
ATOM 6269 N N . PRO B 1 311 ? 14.086 -14.648 24.719 1 94.62 311 PRO B N 1
ATOM 6270 C CA . PRO B 1 311 ? 15.469 -14.859 24.281 1 94.62 311 PRO B CA 1
ATOM 6271 C C . PRO B 1 311 ? 15.57 -15.758 23.047 1 94.62 311 PRO B C 1
ATOM 6273 O O . PRO B 1 311 ? 16.469 -15.586 22.234 1 94.62 311 PRO B O 1
ATOM 6276 N N . GLU B 1 312 ? 14.625 -16.609 22.953 1 95.06 312 GLU B N 1
ATOM 6277 C CA . GLU B 1 312 ? 14.641 -17.562 21.859 1 95.06 312 GLU B CA 1
ATOM 6278 C C . GLU B 1 312 ? 14.375 -16.875 20.516 1 95.06 312 GLU B C 1
ATOM 6280 O O . GLU B 1 312 ? 14.672 -17.438 19.453 1 95.06 312 GLU B O 1
ATOM 6285 N N . LEU B 1 313 ? 13.859 -15.664 20.547 1 96 313 LEU B N 1
ATOM 6286 C CA . LEU B 1 313 ? 13.531 -14.961 19.297 1 96 313 LEU B CA 1
ATOM 6287 C C . LEU B 1 313 ? 14.539 -13.844 19.031 1 96 313 LEU B C 1
ATOM 6289 O O . LEU B 1 313 ? 14.352 -13.047 18.109 1 96 313 LEU B O 1
ATOM 6293 N N . GLN B 1 314 ? 15.617 -13.836 19.781 1 95.94 314 GLN B N 1
ATOM 6294 C CA . GLN B 1 314 ? 16.594 -12.766 19.672 1 95.94 314 GLN B CA 1
ATOM 6295 C C . GLN B 1 314 ? 17.25 -12.766 18.297 1 95.94 314 GLN B C 1
ATOM 6297 O O . GLN B 1 314 ? 17.516 -11.703 17.734 1 95.94 314 GLN B O 1
ATOM 6302 N N . GLU B 1 315 ? 17.562 -13.938 17.812 1 95.44 315 GLU B N 1
ATOM 6303 C CA . GLU B 1 315 ? 18.172 -14.039 16.484 1 95.44 315 GLU B CA 1
ATOM 6304 C C . GLU B 1 315 ? 17.25 -13.484 15.406 1 95.44 315 GLU B C 1
ATOM 6306 O O . GLU B 1 315 ? 17.688 -12.719 14.539 1 95.44 315 GLU B O 1
ATOM 6311 N N . ALA B 1 316 ? 15.992 -13.898 15.43 1 97.06 316 ALA B N 1
ATOM 6312 C CA . ALA B 1 316 ? 14.992 -13.406 14.484 1 97.06 316 ALA B CA 1
ATOM 6313 C C . ALA B 1 316 ? 14.836 -11.891 14.586 1 97.06 316 ALA B C 1
ATOM 6315 O O . ALA B 1 316 ? 14.766 -11.203 13.562 1 97.06 316 ALA B O 1
ATOM 6316 N N . LYS B 1 317 ? 14.812 -11.422 15.781 1 96.75 317 LYS B N 1
ATOM 6317 C CA . LYS B 1 317 ? 14.648 -9.992 16.031 1 96.75 317 LYS B CA 1
ATOM 6318 C C . LYS B 1 317 ? 15.836 -9.203 15.477 1 96.75 317 LYS B C 1
ATOM 6320 O O . LYS B 1 317 ? 15.656 -8.148 14.875 1 96.75 317 LYS B O 1
ATOM 6325 N N . ALA B 1 318 ? 17.031 -9.703 15.711 1 96.75 318 ALA B N 1
ATOM 6326 C CA . ALA B 1 318 ? 18.25 -9.047 15.219 1 96.75 318 ALA B CA 1
ATOM 6327 C C . ALA B 1 318 ? 18.266 -9 13.695 1 96.75 318 ALA B C 1
ATOM 6329 O O . ALA B 1 318 ? 18.641 -7.988 13.102 1 96.75 318 ALA B O 1
ATOM 6330 N N . LEU B 1 319 ? 17.891 -10.047 13.078 1 97.38 319 LEU B N 1
ATOM 6331 C CA . LEU B 1 319 ? 17.859 -10.109 11.625 1 97.38 319 LEU B CA 1
ATOM 6332 C C . LEU B 1 319 ? 16.797 -9.156 11.062 1 97.38 319 LEU B C 1
ATOM 6334 O O . LEU B 1 319 ? 17.016 -8.539 10.008 1 97.38 319 LEU B O 1
ATOM 6338 N N . LEU B 1 320 ? 15.656 -9.102 11.727 1 97.38 320 LEU B N 1
ATOM 6339 C CA . LEU B 1 320 ? 14.617 -8.164 11.305 1 97.38 320 LEU B CA 1
ATOM 6340 C C . LEU B 1 320 ? 15.125 -6.727 11.391 1 97.38 320 LEU B C 1
ATOM 6342 O O . LEU B 1 320 ? 14.883 -5.926 10.477 1 97.38 320 LEU B O 1
ATOM 6346 N N . LYS B 1 321 ? 15.781 -6.41 12.477 1 96.69 321 LYS B N 1
ATOM 6347 C CA . LYS B 1 321 ? 16.391 -5.086 12.609 1 96.69 321 LYS B CA 1
ATOM 6348 C C . LYS B 1 321 ? 17.359 -4.809 11.477 1 96.69 321 LYS B C 1
ATOM 6350 O O . LYS B 1 321 ? 17.422 -3.689 10.961 1 96.69 321 LYS B O 1
ATOM 6355 N N . ARG B 1 322 ? 18.109 -5.824 11.117 1 97.31 322 ARG B N 1
ATOM 6356 C CA . ARG B 1 322 ? 19.078 -5.695 10.039 1 97.31 322 ARG B CA 1
ATOM 6357 C C . ARG B 1 322 ? 18.375 -5.371 8.719 1 97.31 322 ARG B C 1
ATOM 6359 O O . ARG B 1 322 ? 18.906 -4.617 7.898 1 97.31 322 ARG B O 1
ATOM 6366 N N . ILE B 1 323 ? 17.219 -5.926 8.445 1 96.81 323 ILE B N 1
ATOM 6367 C CA . ILE B 1 323 ? 16.469 -5.613 7.234 1 96.81 323 ILE B CA 1
ATOM 6368 C C . ILE B 1 323 ? 16.141 -4.125 7.199 1 96.81 323 ILE B C 1
ATOM 6370 O O . ILE B 1 323 ? 16.219 -3.486 6.148 1 96.81 323 ILE B O 1
ATOM 6374 N N . TYR B 1 324 ? 15.797 -3.518 8.359 1 95.38 324 TYR B N 1
ATOM 6375 C CA . TYR B 1 324 ? 15.406 -2.115 8.445 1 95.38 324 TYR B CA 1
ATOM 6376 C C . TYR B 1 324 ? 16.625 -1.205 8.359 1 95.38 324 TYR B C 1
ATOM 6378 O O . TYR B 1 324 ? 16.562 -0.129 7.762 1 95.38 324 TYR B O 1
ATOM 6386 N N . THR B 1 325 ? 17.75 -1.663 8.898 1 95.81 325 THR B N 1
ATOM 6387 C CA . THR B 1 325 ? 18.875 -0.758 9.086 1 95.81 325 THR B CA 1
ATOM 6388 C C . THR B 1 325 ? 20.016 -1.093 8.117 1 95.81 325 THR B C 1
ATOM 6390 O O . THR B 1 325 ? 21 -0.354 8.023 1 95.81 325 THR B O 1
ATOM 6393 N N . LYS B 1 326 ? 19.891 -2.24 7.418 1 93.25 326 LYS B N 1
ATOM 6394 C CA . LYS B 1 326 ? 20.922 -2.697 6.484 1 93.25 326 LYS B CA 1
ATOM 6395 C C . LYS B 1 326 ? 22.172 -3.139 7.227 1 93.25 326 LYS B C 1
ATOM 6397 O O . LYS B 1 326 ? 22.328 -2.873 8.422 1 93.25 326 LYS B O 1
ATOM 6402 N N . PRO B 1 327 ? 23.062 -3.877 6.641 1 95.31 327 PRO B N 1
ATOM 6403 C CA . PRO B 1 327 ? 22.969 -4.27 5.23 1 95.31 327 PRO B CA 1
ATOM 6404 C C . PRO B 1 327 ? 22.109 -5.52 5.02 1 95.31 327 PRO B C 1
ATOM 6406 O O . PRO B 1 327 ? 21.984 -6.344 5.926 1 95.31 327 PRO B O 1
ATOM 6409 N N . TYR B 1 328 ? 21.641 -5.652 3.732 1 97.38 328 TYR B N 1
ATOM 6410 C CA . TYR B 1 328 ? 21.031 -6.918 3.328 1 97.38 328 TYR B CA 1
ATOM 6411 C C . TYR B 1 328 ? 22.109 -7.977 3.088 1 97.38 328 TYR B C 1
ATOM 6413 O O . TYR B 1 328 ? 23.297 -7.699 3.199 1 97.38 328 TYR B O 1
ATOM 6421 N N . TYR B 1 329 ? 21.625 -9.242 2.91 1 98 329 TYR B N 1
ATOM 6422 C CA . TYR B 1 329 ? 22.578 -10.219 2.373 1 98 329 TYR B CA 1
ATOM 6423 C C . TYR B 1 329 ? 23.203 -9.711 1.08 1 98 329 TYR B C 1
ATOM 6425 O O . TYR B 1 329 ? 22.547 -9.039 0.282 1 98 329 TYR B O 1
ATOM 6433 N N . ASN B 1 330 ? 24.469 -10.016 0.89 1 97.38 330 ASN B N 1
ATOM 6434 C CA . ASN B 1 330 ? 25.203 -9.422 -0.219 1 97.38 330 ASN B CA 1
ATOM 6435 C C . ASN B 1 330 ? 25.188 -10.32 -1.452 1 97.38 330 ASN B C 1
ATOM 6437 O O . ASN B 1 330 ? 25.344 -11.539 -1.34 1 97.38 330 ASN B O 1
ATOM 6441 N N . PHE B 1 331 ? 24.953 -9.734 -2.574 1 96.56 331 PHE B N 1
ATOM 6442 C CA . PHE B 1 331 ? 25.062 -10.398 -3.863 1 96.56 331 PHE B CA 1
ATOM 6443 C C . PHE B 1 331 ? 26.531 -10.516 -4.281 1 96.56 331 PHE B C 1
ATOM 6445 O O . PHE B 1 331 ? 27.25 -9.508 -4.336 1 96.56 331 PHE B O 1
ATOM 6452 N N . VAL B 1 332 ? 26.984 -11.633 -4.621 1 96.19 332 VAL B N 1
ATOM 6453 C CA . VAL B 1 332 ? 28.391 -11.867 -4.93 1 96.19 332 VAL B CA 1
ATOM 6454 C C . VAL B 1 332 ? 28.594 -11.875 -6.441 1 96.19 332 VAL B C 1
ATOM 6456 O O . VAL B 1 332 ? 29.609 -11.383 -6.941 1 96.19 332 VAL B O 1
ATOM 6459 N N . GLY B 1 333 ? 27.656 -12.523 -7.07 1 95 333 GLY B N 1
ATOM 6460 C CA . GLY B 1 333 ? 27.781 -12.578 -8.516 1 95 333 GLY B CA 1
ATOM 6461 C C . GLY B 1 333 ? 26.828 -13.57 -9.164 1 95 333 GLY B C 1
ATOM 6462 O O . GLY B 1 333 ? 26.062 -14.242 -8.469 1 95 333 GLY B O 1
ATOM 6463 N N . LYS B 1 334 ? 26.906 -13.578 -10.461 1 95.5 334 LYS B N 1
ATOM 6464 C CA . LYS B 1 334 ? 26.078 -14.438 -11.297 1 95.5 334 LYS B CA 1
ATOM 6465 C C . LYS B 1 334 ? 26.875 -15.023 -12.453 1 95.5 334 LYS B C 1
ATOM 6467 O O . LYS B 1 334 ? 27.844 -14.414 -12.914 1 95.5 334 LYS B O 1
ATOM 6472 N N . THR B 1 335 ? 26.562 -16.219 -12.82 1 95.69 335 THR B N 1
ATOM 6473 C CA . THR B 1 335 ? 27.219 -16.828 -13.969 1 95.69 335 THR B CA 1
ATOM 6474 C C . THR B 1 335 ? 26.219 -17.688 -14.758 1 95.69 335 THR B C 1
ATOM 6476 O O . THR B 1 335 ? 25.109 -17.922 -14.305 1 95.69 335 THR B O 1
ATOM 6479 N N . ALA B 1 336 ? 26.609 -18.047 -15.93 1 93.31 336 ALA B N 1
ATOM 6480 C CA . ALA B 1 336 ? 25.766 -18.859 -16.797 1 93.31 336 ALA B C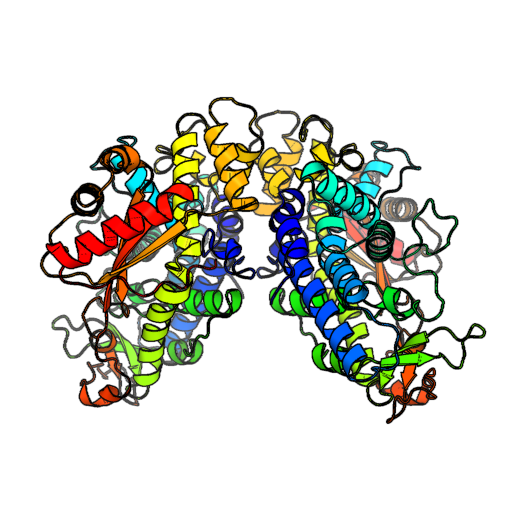A 1
ATOM 6481 C C . ALA B 1 336 ? 25.797 -20.328 -16.344 1 93.31 336 ALA B C 1
ATOM 6483 O O . ALA B 1 336 ? 26.766 -20.781 -15.742 1 93.31 336 ALA B O 1
ATOM 6484 N N . ILE B 1 337 ? 24.719 -20.984 -16.625 1 94.06 337 ILE B N 1
ATOM 6485 C CA . ILE B 1 337 ? 24.672 -22.438 -16.453 1 94.06 337 ILE B CA 1
ATOM 6486 C C . ILE B 1 337 ? 25.328 -23.125 -17.641 1 94.06 337 ILE B C 1
ATOM 6488 O O . ILE B 1 337 ? 25.141 -22.703 -18.797 1 94.06 337 ILE B O 1
ATOM 6492 N N . THR B 1 338 ? 26.125 -24.109 -17.344 1 94.19 338 THR B N 1
ATOM 6493 C CA . THR B 1 338 ? 26.812 -24.859 -18.375 1 94.19 338 THR B CA 1
ATOM 6494 C C . THR B 1 338 ? 26.562 -26.359 -18.219 1 94.19 338 THR B C 1
ATOM 6496 O O . THR B 1 338 ? 25.75 -26.766 -17.391 1 94.19 338 THR B O 1
ATOM 6499 N N . ASN B 1 339 ? 27.219 -27.109 -19.078 1 92.94 339 ASN B N 1
ATOM 6500 C CA . ASN B 1 339 ? 27.062 -28.562 -19.016 1 92.94 339 ASN B CA 1
ATOM 6501 C C . ASN B 1 339 ? 27.469 -29.109 -17.641 1 92.94 339 ASN B C 1
ATOM 6503 O O . ASN B 1 339 ? 26.906 -30.094 -17.172 1 92.94 339 ASN B O 1
ATOM 6507 N N . HIS B 1 340 ? 28.391 -28.453 -17.062 1 94.12 340 HIS B N 1
ATOM 6508 C CA . HIS B 1 340 ? 28.891 -28.906 -15.766 1 94.12 340 HIS B CA 1
ATOM 6509 C C . HIS B 1 340 ? 27.844 -28.688 -14.672 1 94.12 340 HIS B C 1
ATOM 6511 O O . HIS B 1 340 ? 27.609 -29.578 -13.844 1 94.12 340 HIS B O 1
ATOM 6517 N N . SER B 1 341 ? 27.266 -27.531 -14.719 1 94.06 341 SER B N 1
ATOM 6518 C CA . SER B 1 341 ? 26.422 -27.141 -13.594 1 94.06 341 SER B CA 1
ATOM 6519 C C . SER B 1 341 ? 24.984 -27.547 -13.812 1 94.06 341 SER B C 1
ATOM 6521 O O . SER B 1 341 ? 24.203 -27.656 -12.859 1 94.06 341 SER B O 1
ATOM 6523 N N . GLN B 1 342 ? 24.531 -27.828 -15 1 91.5 342 GLN B N 1
ATOM 6524 C CA . GLN B 1 342 ? 23.125 -28.062 -15.336 1 91.5 342 GLN B CA 1
ATOM 6525 C C . GLN B 1 342 ? 22.609 -29.328 -14.656 1 91.5 342 GLN B C 1
ATOM 6527 O O . GLN B 1 342 ? 21.406 -29.438 -14.383 1 91.5 342 GLN B O 1
ATOM 6532 N N . HIS B 1 343 ? 23.469 -30.281 -14.344 1 90.44 343 HIS B N 1
ATOM 6533 C CA . HIS B 1 343 ? 23 -31.562 -13.828 1 90.44 343 HIS B CA 1
ATOM 6534 C C . HIS B 1 343 ? 23.297 -31.703 -12.336 1 90.44 343 HIS B C 1
ATOM 6536 O O . HIS B 1 343 ? 23.203 -32.781 -11.781 1 90.44 343 HIS B O 1
ATOM 6542 N N . LYS B 1 344 ? 23.609 -30.672 -11.719 1 94.62 344 LYS B N 1
ATOM 6543 C CA . LYS B 1 344 ? 23.938 -30.703 -10.297 1 94.62 344 LYS B CA 1
ATOM 6544 C C . LYS B 1 344 ? 22.938 -29.891 -9.484 1 94.62 344 LYS B C 1
ATOM 6546 O O . LYS B 1 344 ? 22.266 -29.016 -10.023 1 94.62 344 LYS B O 1
ATOM 6551 N N . SER B 1 345 ? 22.828 -30.297 -8.234 1 94.44 345 SER B N 1
ATOM 6552 C CA . SER B 1 345 ? 21.969 -29.531 -7.328 1 94.44 345 SER B CA 1
ATOM 6553 C C . SER B 1 345 ? 22.688 -28.281 -6.812 1 94.44 345 SER B C 1
ATOM 6555 O O . SER B 1 345 ? 23.906 -28.172 -6.926 1 94.44 345 SER B O 1
ATOM 6557 N N . GLU B 1 346 ? 21.938 -27.359 -6.262 1 94.75 346 GLU B N 1
ATOM 6558 C CA . GLU B 1 346 ? 22.484 -26.141 -5.676 1 94.75 346 GLU B CA 1
ATOM 6559 C C . GLU B 1 346 ? 23.5 -26.453 -4.586 1 94.75 346 GLU B C 1
ATOM 6561 O O . GLU B 1 346 ? 24.547 -25.812 -4.496 1 94.75 346 GLU B O 1
ATOM 6566 N N . ASP B 1 347 ? 23.234 -27.469 -3.801 1 93.5 347 ASP B N 1
ATOM 6567 C CA . ASP B 1 347 ? 24.125 -27.844 -2.701 1 93.5 347 ASP B CA 1
ATOM 6568 C C . ASP B 1 347 ? 25.453 -28.391 -3.223 1 93.5 347 ASP B C 1
ATOM 6570 O O . ASP B 1 347 ? 26.516 -28.094 -2.678 1 93.5 347 ASP B O 1
ATOM 6574 N N . MET B 1 348 ? 25.391 -29.188 -4.234 1 95.44 348 MET B N 1
ATOM 6575 C CA . MET B 1 348 ? 26.594 -29.75 -4.844 1 95.44 348 MET B CA 1
ATOM 6576 C C . MET B 1 348 ? 27.484 -28.656 -5.418 1 95.44 348 MET B C 1
ATOM 6578 O O . MET B 1 348 ? 28.703 -28.672 -5.234 1 95.44 348 MET B O 1
ATOM 6582 N N . LEU B 1 349 ? 26.797 -27.781 -6.051 1 96.69 349 LEU B N 1
ATOM 6583 C CA . LEU B 1 349 ? 27.547 -26.688 -6.664 1 96.69 349 LEU B CA 1
ATOM 6584 C C . LEU B 1 349 ? 28.172 -25.797 -5.602 1 96.69 349 LEU B C 1
ATOM 6586 O O . LEU B 1 349 ? 29.312 -25.328 -5.77 1 96.69 349 LEU B O 1
ATOM 6590 N N . LEU B 1 350 ? 27.422 -25.547 -4.574 1 96.75 350 LEU B N 1
ATOM 6591 C CA . LEU B 1 350 ? 27.938 -24.719 -3.486 1 96.75 350 LEU B CA 1
ATOM 6592 C C . LEU B 1 350 ? 29.203 -25.359 -2.891 1 96.75 350 LEU B C 1
ATOM 6594 O O . LEU B 1 350 ? 30.188 -24.672 -2.629 1 96.75 350 LEU B O 1
ATOM 6598 N N . ASP B 1 351 ? 29.188 -26.625 -2.699 1 95.5 351 ASP B N 1
ATOM 6599 C CA . ASP B 1 351 ? 30.344 -27.344 -2.176 1 95.5 351 ASP B CA 1
ATOM 6600 C C . ASP B 1 351 ? 31.547 -27.203 -3.107 1 95.5 351 ASP B C 1
ATOM 6602 O O . ASP B 1 351 ? 32.656 -27.016 -2.648 1 95.5 351 ASP B O 1
ATOM 6606 N N . GLU B 1 352 ? 31.266 -27.344 -4.363 1 96.06 352 GLU B N 1
ATOM 6607 C CA . GLU B 1 352 ? 32.344 -27.203 -5.348 1 96.06 352 GLU B CA 1
ATOM 6608 C C . GLU B 1 352 ? 32.969 -25.812 -5.285 1 96.06 352 GLU B C 1
ATOM 6610 O O . GLU B 1 352 ? 34.188 -25.672 -5.324 1 96.06 352 GLU B O 1
ATOM 6615 N N . VAL B 1 353 ? 32.125 -24.812 -5.141 1 96.25 353 VAL B N 1
ATOM 6616 C CA . VAL B 1 353 ? 32.562 -23.438 -5.121 1 96.25 353 VAL B CA 1
ATOM 6617 C C . VAL B 1 353 ? 33.438 -23.188 -3.881 1 96.25 353 VAL B C 1
ATOM 6619 O O . VAL B 1 353 ? 34.5 -22.609 -3.973 1 96.25 353 VAL B O 1
ATOM 6622 N N . LEU B 1 354 ? 32.969 -23.641 -2.787 1 95.81 354 LEU B N 1
ATOM 6623 C CA . LEU B 1 354 ? 33.656 -23.391 -1.531 1 95.81 354 LEU B CA 1
ATOM 6624 C C . LEU B 1 354 ? 35 -24.125 -1.502 1 95.81 354 LEU B C 1
ATOM 6626 O O . LEU B 1 354 ? 35.969 -23.641 -0.901 1 95.81 354 LEU B O 1
ATOM 6630 N N . ARG B 1 355 ? 35.094 -25.234 -2.135 1 93.69 355 ARG B N 1
ATOM 6631 C CA . ARG B 1 355 ? 36.312 -26.016 -2.178 1 93.69 355 ARG B CA 1
ATOM 6632 C C . ARG B 1 355 ? 37.375 -25.328 -3.043 1 93.69 355 ARG B C 1
ATOM 6634 O O . ARG B 1 355 ? 38.562 -25.656 -2.951 1 93.69 355 ARG B O 1
ATOM 6641 N N . CYS B 1 356 ? 36.938 -24.469 -3.852 1 93.88 356 CYS B N 1
ATOM 6642 C CA . CYS B 1 356 ? 37.875 -23.75 -4.723 1 93.88 356 CYS B CA 1
ATOM 6643 C C . CYS B 1 356 ? 38.531 -22.594 -3.98 1 93.88 356 CYS B C 1
ATOM 6645 O O . CYS B 1 356 ? 39.438 -21.953 -4.516 1 93.88 356 CYS B O 1
ATOM 6647 N N . SER B 1 357 ? 38.125 -22.391 -2.785 1 90.25 357 SER B N 1
ATOM 6648 C CA . SER B 1 357 ? 38.688 -21.297 -2.025 1 90.25 357 SER B CA 1
ATOM 6649 C C . SER B 1 357 ? 40.125 -21.609 -1.608 1 90.25 357 SER B C 1
ATOM 6651 O O . SER B 1 357 ? 40.469 -22.766 -1.369 1 90.25 357 SER B O 1
ATOM 6653 N N . THR B 1 358 ? 40.906 -20.547 -1.578 1 83.06 358 THR B N 1
ATOM 6654 C CA . THR B 1 358 ? 42.281 -20.688 -1.091 1 83.06 358 THR B CA 1
ATOM 6655 C C . THR B 1 358 ? 42.281 -20.844 0.426 1 83.06 358 THR B C 1
ATOM 6657 O O . THR B 1 358 ? 43.25 -21.406 0.983 1 83.06 358 THR B O 1
ATOM 6660 N N . SER B 1 359 ? 41.281 -20.25 1.003 1 83.62 359 SER B N 1
ATOM 6661 C CA . SER B 1 359 ? 41.156 -20.344 2.453 1 83.62 359 SER B CA 1
ATOM 6662 C C . SER B 1 359 ? 40.312 -21.562 2.855 1 83.62 359 SER B C 1
ATOM 6664 O O . SER B 1 359 ? 39.125 -21.641 2.543 1 83.62 359 SER B O 1
ATOM 6666 N N . ARG B 1 360 ? 40.969 -22.516 3.568 1 80.88 360 ARG B N 1
ATOM 6667 C CA . ARG B 1 360 ? 40.281 -23.719 4.012 1 80.88 360 ARG B CA 1
ATOM 6668 C C . ARG B 1 360 ? 39.125 -23.391 4.965 1 80.88 360 ARG B C 1
ATOM 6670 O O . ARG B 1 360 ? 38.156 -24.141 5.066 1 80.88 360 ARG B O 1
ATOM 6677 N N . ALA B 1 361 ? 39.188 -22.234 5.477 1 86.06 361 ALA B N 1
ATOM 6678 C CA . ALA B 1 361 ? 38.188 -21.844 6.484 1 86.06 361 ALA B CA 1
ATOM 6679 C C . ALA B 1 361 ? 36.844 -21.531 5.844 1 86.06 361 ALA B C 1
ATOM 6681 O O . ALA B 1 361 ? 35.812 -21.594 6.504 1 86.06 361 ALA B O 1
ATOM 6682 N N . LEU B 1 362 ? 36.844 -21.312 4.586 1 90.06 362 LEU B N 1
ATOM 6683 C CA . LEU B 1 362 ? 35.625 -20.906 3.906 1 90.06 362 LEU B CA 1
ATOM 6684 C C . LEU B 1 362 ? 34.625 -22.047 3.818 1 90.06 362 LEU B C 1
ATOM 6686 O O . LEU B 1 362 ? 33.406 -21.828 3.783 1 90.06 362 LEU B O 1
ATOM 6690 N N . VAL B 1 363 ? 35.156 -23.266 3.83 1 88.69 363 VAL B N 1
ATOM 6691 C CA . VAL B 1 363 ? 34.312 -24.453 3.717 1 88.69 363 VAL B CA 1
ATOM 6692 C C . VAL B 1 363 ? 33.406 -24.547 4.941 1 88.69 363 VAL B C 1
ATOM 6694 O O . VAL B 1 363 ? 32.281 -25.047 4.848 1 88.69 363 VAL B O 1
ATOM 6697 N N . HIS B 1 364 ? 33.844 -23.953 6.035 1 90.69 364 HIS B N 1
ATOM 6698 C CA . HIS B 1 364 ? 33.062 -24.016 7.27 1 90.69 364 HIS B CA 1
ATOM 6699 C C . HIS B 1 364 ? 32 -22.938 7.293 1 90.69 364 HIS B C 1
ATOM 6701 O O . HIS B 1 364 ? 31.141 -22.922 8.188 1 90.69 364 HIS B O 1
ATOM 6707 N N . GLU B 1 365 ? 31.953 -22.125 6.234 1 93.19 365 GLU B N 1
ATOM 6708 C CA . GLU B 1 365 ? 31 -21.031 6.164 1 93.19 365 GLU B CA 1
ATOM 6709 C C . GLU B 1 365 ? 29.844 -21.375 5.227 1 93.19 365 GLU B C 1
ATOM 6711 O O . GLU B 1 365 ? 29.156 -20.484 4.727 1 93.19 365 GLU B O 1
ATOM 6716 N N . LYS B 1 366 ? 29.625 -22.625 4.988 1 93.94 366 LYS B N 1
ATOM 6717 C CA . LYS B 1 366 ? 28.625 -23.078 4.023 1 93.94 366 LYS B CA 1
ATOM 6718 C C . LYS B 1 366 ? 27.234 -22.531 4.355 1 93.94 366 LYS B C 1
ATOM 6720 O O . LYS B 1 366 ? 26.5 -22.109 3.459 1 93.94 366 LYS B O 1
ATOM 6725 N N . ASP B 1 367 ? 26.938 -22.406 5.633 1 93.44 367 ASP B N 1
ATOM 6726 C CA . ASP B 1 367 ? 25.609 -21.969 6.066 1 93.44 367 ASP B CA 1
ATOM 6727 C C . ASP B 1 367 ? 25.422 -20.469 5.828 1 93.44 367 ASP B C 1
ATOM 6729 O O . ASP B 1 367 ? 24.312 -19.969 5.867 1 93.44 367 ASP B O 1
ATOM 6733 N N . ASN B 1 368 ? 26.5 -19.812 5.539 1 96.62 368 ASN B N 1
ATOM 6734 C CA . ASN B 1 368 ? 26.438 -18.359 5.355 1 96.62 368 ASN B CA 1
ATOM 6735 C C . ASN B 1 368 ? 26.547 -17.984 3.885 1 96.62 368 ASN B C 1
ATOM 6737 O O . ASN B 1 368 ? 26.641 -16.797 3.553 1 96.62 368 ASN B O 1
ATOM 6741 N N . VAL B 1 369 ? 26.562 -18.984 3.041 1 97.44 369 VAL B N 1
ATOM 6742 C CA . VAL B 1 369 ? 26.641 -18.766 1.602 1 97.44 369 VAL B CA 1
ATOM 6743 C C . VAL B 1 369 ? 25.422 -19.391 0.92 1 97.44 369 VAL B C 1
ATOM 6745 O O . VAL B 1 369 ? 25 -20.5 1.279 1 97.44 369 VAL B O 1
ATOM 6748 N N . ILE B 1 370 ? 24.797 -18.656 0.035 1 97.25 370 ILE B N 1
ATOM 6749 C CA . ILE B 1 370 ? 23.609 -19.109 -0.676 1 97.25 370 ILE B CA 1
ATOM 6750 C C . ILE B 1 370 ? 23.906 -19.188 -2.172 1 97.25 370 ILE B C 1
ATOM 6752 O O . ILE B 1 370 ? 24.328 -18.203 -2.781 1 97.25 370 ILE B O 1
ATOM 6756 N N . LEU B 1 371 ? 23.812 -20.312 -2.75 1 97.31 371 LEU B N 1
ATOM 6757 C CA . LEU B 1 371 ? 23.859 -20.5 -4.195 1 97.31 371 LEU B CA 1
ATOM 6758 C C . LEU B 1 371 ? 22.5 -20.922 -4.734 1 97.31 371 LEU B C 1
ATOM 6760 O O . LEU B 1 371 ? 21.875 -21.859 -4.223 1 97.31 371 LEU B O 1
ATOM 6764 N N . GLU B 1 372 ? 22 -20.172 -5.73 1 96 372 GLU B N 1
ATOM 6765 C CA . GLU B 1 372 ? 20.672 -20.484 -6.246 1 96 372 GLU B CA 1
ATOM 6766 C C . GLU B 1 372 ? 20.641 -20.453 -7.77 1 96 372 GLU B C 1
ATOM 6768 O O . GLU B 1 372 ? 21.438 -19.766 -8.391 1 96 372 GLU B O 1
ATOM 6773 N N . PHE B 1 373 ? 19.766 -21.203 -8.297 1 94.94 373 PHE B N 1
ATOM 6774 C CA . PHE B 1 373 ? 19.469 -21.125 -9.719 1 94.94 373 PHE B CA 1
ATOM 6775 C C . PHE B 1 373 ? 18.453 -20.031 -10 1 94.94 373 PHE B C 1
ATOM 6777 O O . PHE B 1 373 ? 17.5 -19.844 -9.234 1 94.94 373 PHE B O 1
ATOM 6784 N N . MET B 1 374 ? 18.672 -19.234 -10.922 1 93.5 374 MET B N 1
ATOM 6785 C CA . MET B 1 374 ? 17.719 -18.234 -11.398 1 93.5 374 MET B CA 1
ATOM 6786 C C . MET B 1 374 ? 17.219 -18.578 -12.789 1 93.5 374 MET B C 1
ATOM 6788 O O . MET B 1 374 ? 18.016 -18.75 -13.719 1 93.5 374 MET B O 1
ATOM 6792 N N . TYR B 1 375 ? 15.984 -18.797 -12.875 1 92.56 375 TYR B N 1
ATOM 6793 C CA . TYR B 1 375 ? 15.352 -19.156 -14.141 1 92.56 375 TYR B CA 1
ATOM 6794 C C . TYR B 1 375 ? 14.312 -18.125 -14.539 1 92.56 375 TYR B C 1
ATOM 6796 O O . TYR B 1 375 ? 13.375 -17.844 -13.781 1 92.56 375 TYR B O 1
ATOM 6804 N N . VAL B 1 376 ? 14.461 -17.453 -15.672 1 93.81 376 VAL B N 1
ATOM 6805 C CA . VAL B 1 376 ? 13.508 -16.484 -16.203 1 93.81 376 VAL B CA 1
ATOM 6806 C C . VAL B 1 376 ? 13.125 -16.875 -17.641 1 93.81 376 VAL B C 1
ATOM 6808 O O . VAL B 1 376 ? 13.977 -17.328 -18.406 1 93.81 376 VAL B O 1
ATOM 6811 N N . HIS B 1 377 ? 11.906 -16.781 -17.953 1 94.19 377 HIS B N 1
ATOM 6812 C CA . HIS B 1 377 ? 11.453 -17.141 -19.297 1 94.19 377 HIS B CA 1
ATOM 6813 C C . HIS B 1 377 ? 10.219 -16.328 -19.688 1 94.19 377 HIS B C 1
ATOM 6815 O O . HIS B 1 377 ? 9.68 -15.57 -18.875 1 94.19 377 HIS B O 1
ATOM 6821 N N . TYR B 1 378 ? 9.758 -16.5 -20.891 1 93.56 378 TYR B N 1
ATOM 6822 C CA . TYR B 1 378 ? 8.648 -15.742 -21.453 1 93.56 378 TYR B CA 1
ATOM 6823 C C . TYR B 1 378 ? 7.316 -16.422 -21.156 1 93.56 378 TYR B C 1
ATOM 6825 O O . TYR B 1 378 ? 6.289 -16.078 -21.734 1 93.56 378 TYR B O 1
ATOM 6833 N N . GLY B 1 379 ? 7.316 -17.422 -20.266 1 91.69 379 GLY B N 1
ATOM 6834 C CA . GLY B 1 379 ? 6.059 -18.016 -19.844 1 91.69 379 GLY B CA 1
ATOM 6835 C C . GLY B 1 379 ? 5.977 -19.5 -20.125 1 91.69 379 GLY B C 1
ATOM 6836 O O . GLY B 1 379 ? 5.215 -20.219 -19.469 1 91.69 379 GLY B O 1
ATOM 6837 N N . LYS B 1 380 ? 6.695 -19.969 -21.141 1 94.25 380 LYS B N 1
ATOM 6838 C CA . LYS B 1 380 ? 6.621 -21.375 -21.516 1 94.25 380 LYS B CA 1
ATOM 6839 C C . LYS B 1 380 ? 8.008 -22 -21.609 1 94.25 380 LYS B C 1
ATOM 6841 O O . LYS B 1 380 ? 8.312 -22.734 -22.547 1 94.25 380 LYS B O 1
ATOM 6846 N N . GLY B 1 381 ? 8.797 -21.594 -20.672 1 92.56 381 GLY B N 1
ATOM 6847 C CA . GLY B 1 381 ? 10.148 -22.141 -20.641 1 92.56 381 GLY B CA 1
ATOM 6848 C C . GLY B 1 381 ? 10.953 -21.812 -21.891 1 92.56 381 GLY B C 1
ATOM 6849 O O . GLY B 1 381 ? 11.055 -20.641 -22.281 1 92.56 381 GLY B O 1
ATOM 6850 N N . ARG B 1 382 ? 11.43 -22.844 -22.516 1 92.25 382 ARG B N 1
ATOM 6851 C CA . ARG B 1 382 ? 12.273 -22.672 -23.703 1 92.25 382 ARG B CA 1
ATOM 6852 C C . ARG B 1 382 ? 11.43 -22.469 -24.953 1 92.25 382 ARG B C 1
ATOM 6854 O O . ARG B 1 382 ? 11.938 -22.016 -25.984 1 92.25 382 ARG B O 1
ATOM 6861 N N . GLU B 1 383 ? 10.219 -22.656 -24.766 1 93.94 383 GLU B N 1
ATOM 6862 C CA . GLU B 1 383 ? 9.352 -22.625 -25.953 1 93.94 383 GLU B CA 1
ATOM 6863 C C . GLU B 1 383 ? 8.836 -21.219 -26.219 1 93.94 383 GLU B C 1
ATOM 6865 O O . GLU B 1 383 ? 8.82 -20.375 -25.328 1 93.94 383 GLU B O 1
ATOM 6870 N N . ASP B 1 384 ? 8.523 -21.047 -27.516 1 94.38 384 ASP B N 1
ATOM 6871 C CA . ASP B 1 384 ? 7.84 -19.828 -27.922 1 94.38 384 ASP B CA 1
ATOM 6872 C C . ASP B 1 384 ? 6.41 -19.781 -27.391 1 94.38 384 ASP B C 1
ATOM 6874 O O . ASP B 1 384 ? 5.562 -20.578 -27.797 1 94.38 384 ASP B O 1
ATOM 6878 N N . PRO B 1 385 ? 6.191 -18.828 -26.484 1 95.31 385 PRO B N 1
ATOM 6879 C CA . PRO B 1 385 ? 4.863 -18.828 -25.875 1 95.31 385 PRO B CA 1
ATOM 6880 C C . PRO B 1 385 ? 3.748 -18.547 -26.875 1 95.31 385 PRO B C 1
ATOM 6882 O O . PRO B 1 385 ? 2.607 -18.969 -26.672 1 95.31 385 PRO B O 1
ATOM 6885 N N . LEU B 1 386 ? 3.996 -17.859 -27.938 1 95.06 386 LEU B N 1
ATOM 6886 C CA . LEU B 1 386 ? 2.973 -17.547 -28.922 1 95.06 386 LEU B CA 1
ATOM 6887 C C . LEU B 1 386 ? 2.473 -18.797 -29.609 1 95.06 386 LEU B C 1
ATOM 6889 O O . LEU B 1 386 ? 1.358 -18.828 -30.141 1 95.06 386 LEU B O 1
ATOM 6893 N N . GLN B 1 387 ? 3.273 -19.781 -29.625 1 94.56 387 GLN B N 1
ATOM 6894 C CA . GLN B 1 387 ? 2.877 -21.047 -30.234 1 94.56 387 GLN B CA 1
ATOM 6895 C C . GLN B 1 387 ? 1.794 -21.734 -29.406 1 94.56 387 GLN B C 1
ATOM 6897 O O . GLN B 1 387 ? 1.132 -22.656 -29.891 1 94.56 387 GLN B O 1
ATOM 6902 N N . HIS B 1 388 ? 1.596 -21.281 -28.25 1 95.31 388 HIS B N 1
ATOM 6903 C CA . HIS B 1 388 ? 0.57 -21.844 -27.375 1 95.31 388 HIS B CA 1
ATOM 6904 C C . HIS B 1 388 ? -0.68 -20.969 -27.359 1 95.31 388 HIS B C 1
ATOM 6906 O O . HIS B 1 388 ? -1.645 -21.281 -26.656 1 95.31 388 HIS B O 1
ATOM 6912 N N . VAL B 1 389 ? -0.647 -19.922 -28.078 1 96.25 389 VAL B N 1
ATOM 6913 C CA . VAL B 1 389 ? -1.793 -19.031 -28.219 1 96.25 389 VAL B CA 1
ATOM 6914 C C . VAL B 1 389 ? -2.525 -19.328 -29.531 1 96.25 389 VAL B C 1
ATOM 6916 O O . VAL B 1 389 ? -1.899 -19.672 -30.531 1 96.25 389 VAL B O 1
ATOM 6919 N N . ARG B 1 390 ? -3.824 -19.203 -29.516 1 96.25 390 ARG B N 1
ATOM 6920 C CA . ARG B 1 390 ? -4.629 -19.422 -30.719 1 96.25 390 ARG B CA 1
ATOM 6921 C C . ARG B 1 390 ? -5.184 -18.094 -31.234 1 96.25 390 ARG B C 1
ATOM 6923 O O . ARG B 1 390 ? -5.488 -17.188 -30.453 1 96.25 390 ARG B O 1
ATOM 6930 N N . PHE B 1 391 ? -5.363 -18.094 -32.562 1 96.5 391 PHE B N 1
ATOM 6931 C CA . PHE B 1 391 ? -5.758 -16.844 -33.219 1 96.5 391 PHE B CA 1
ATOM 6932 C C . PHE B 1 391 ? -6.957 -17.078 -34.125 1 96.5 391 PHE B C 1
ATOM 6934 O O . PHE B 1 391 ? -7.211 -18.203 -34.562 1 96.5 391 PHE B O 1
ATOM 6941 N N . TYR B 1 392 ? -7.703 -16.047 -34.281 1 96.25 392 TYR B N 1
ATOM 6942 C CA . TYR B 1 392 ? -8.812 -16.109 -35.25 1 96.25 392 TYR B CA 1
ATOM 6943 C C . TYR B 1 392 ? -8.727 -14.961 -36.25 1 96.25 392 TYR B C 1
ATOM 6945 O O . TYR B 1 392 ? -8.094 -13.938 -35.969 1 96.25 392 TYR B O 1
ATOM 6953 N N . SER B 1 393 ? -9.359 -15.203 -37.375 1 90.5 393 SER B N 1
ATOM 6954 C CA . SER B 1 393 ? -9.398 -14.18 -38.406 1 90.5 393 SER B CA 1
ATOM 6955 C C . SER B 1 393 ? -10.523 -13.188 -38.156 1 90.5 393 SER B C 1
ATOM 6957 O O . SER B 1 393 ? -11.289 -13.328 -37.219 1 90.5 393 SER B O 1
ATOM 6959 N N . LYS B 1 394 ? -10.75 -12.281 -38.906 1 78.19 394 LYS B N 1
ATOM 6960 C CA . LYS B 1 394 ? -11.578 -11.086 -38.75 1 78.19 394 LYS B CA 1
ATOM 6961 C C . LYS B 1 394 ? -12.977 -11.461 -38.25 1 78.19 394 LYS B C 1
ATOM 6963 O O . LYS B 1 394 ? -13.523 -10.789 -37.375 1 78.19 394 LYS B O 1
ATOM 6968 N N . ASN B 1 395 ? -13.523 -12.547 -38.625 1 80.69 395 ASN B N 1
ATOM 6969 C CA . ASN B 1 395 ? -14.883 -12.836 -38.188 1 80.69 395 ASN B CA 1
ATOM 6970 C C . ASN B 1 395 ? -14.945 -14.117 -37.375 1 80.69 395 ASN B C 1
ATOM 6972 O O . ASN B 1 395 ? -14.5 -15.18 -37.812 1 80.69 395 ASN B O 1
ATOM 6976 N N . ALA B 1 396 ? -15.266 -13.961 -36.031 1 81.88 396 ALA B N 1
ATOM 6977 C CA . ALA B 1 396 ? -15.438 -15.109 -35.156 1 81.88 396 ALA B CA 1
ATOM 6978 C C . ALA B 1 396 ? -16.891 -15.578 -35.156 1 81.88 396 ALA B C 1
ATOM 6980 O O . ALA B 1 396 ? -17.578 -15.453 -34.125 1 81.88 396 ALA B O 1
ATOM 6981 N N . THR B 1 397 ? -17.25 -16.188 -36.25 1 87.19 397 THR B N 1
ATOM 6982 C CA . THR B 1 397 ? -18.594 -16.75 -36.344 1 87.19 397 THR B CA 1
ATOM 6983 C C . THR B 1 397 ? -18.688 -18.094 -35.625 1 87.19 397 THR B C 1
ATOM 6985 O O . THR B 1 397 ? -17.656 -18.641 -35.188 1 87.19 397 THR B O 1
ATOM 6988 N N . ALA B 1 398 ? -19.844 -18.609 -35.469 1 87.62 398 ALA B N 1
ATOM 6989 C CA . ALA B 1 398 ? -20.062 -19.859 -34.75 1 87.62 398 ALA B CA 1
ATOM 6990 C C . ALA B 1 398 ? -19.359 -21.031 -35.438 1 87.62 398 ALA B C 1
ATOM 6992 O O . ALA B 1 398 ? -18.938 -21.984 -34.75 1 87.62 398 ALA B O 1
ATOM 6993 N N . SER B 1 399 ? -19.172 -20.875 -36.719 1 90 399 SER B N 1
ATOM 6994 C CA . SER B 1 399 ? -18.547 -21.953 -37.469 1 90 399 SER B CA 1
ATOM 6995 C C . SER B 1 399 ? -17.047 -21.734 -37.625 1 90 399 SER B C 1
ATOM 6997 O O . SER B 1 399 ? -16.328 -22.609 -38.094 1 90 399 SER B O 1
ATOM 6999 N N . ALA B 1 400 ? -16.656 -20.594 -37.188 1 92.25 400 ALA B N 1
ATOM 7000 C CA . ALA B 1 400 ? -15.25 -20.266 -37.312 1 92.25 400 ALA B CA 1
ATOM 7001 C C . ALA B 1 400 ? -14.391 -21.125 -36.406 1 92.25 400 ALA B C 1
ATOM 7003 O O . ALA B 1 400 ? -14.875 -21.641 -35.375 1 92.25 400 ALA B O 1
ATOM 7004 N N . ARG B 1 401 ? -13.133 -21.328 -36.812 1 94.06 401 ARG B N 1
ATOM 7005 C CA . ARG B 1 401 ? -12.156 -22.062 -36.031 1 94.06 401 ARG B CA 1
ATOM 7006 C C . ARG B 1 401 ? -10.891 -21.25 -35.812 1 94.06 401 ARG B C 1
ATOM 7008 O O . ARG B 1 401 ? -10.562 -20.375 -36.625 1 94.06 401 ARG B O 1
ATOM 7015 N N . CYS B 1 402 ? -10.305 -21.438 -34.656 1 95.06 402 CYS B N 1
ATOM 7016 C CA . CYS B 1 402 ? -9.047 -20.766 -34.406 1 95.06 402 CYS B CA 1
ATOM 7017 C C . CYS B 1 402 ? -7.859 -21.641 -34.75 1 95.06 402 CYS B C 1
ATOM 7019 O O . CYS B 1 402 ? -8.023 -22.828 -35.031 1 95.06 402 CYS B O 1
ATOM 7021 N N . PHE B 1 403 ? -6.652 -21 -34.844 1 94.62 403 PHE B N 1
ATOM 7022 C CA . PHE B 1 403 ? -5.48 -21.703 -35.375 1 94.62 403 PHE B CA 1
ATOM 7023 C C . PHE B 1 403 ? -4.203 -21.141 -34.75 1 94.62 403 PHE B C 1
ATOM 7025 O O . PHE B 1 403 ? -4.234 -20.109 -34.062 1 94.62 403 PHE B O 1
ATOM 7032 N N . ARG B 1 404 ? -3.16 -21.859 -34.906 1 94.94 404 ARG B N 1
ATOM 7033 C CA . ARG B 1 404 ? -1.826 -21.422 -34.531 1 94.94 404 ARG B CA 1
ATOM 7034 C C . ARG B 1 404 ? -1.201 -20.562 -35.625 1 94.94 404 ARG B C 1
ATOM 7036 O O . ARG B 1 404 ? -1.254 -20.906 -36.781 1 94.94 404 ARG B O 1
ATOM 7043 N N . LEU B 1 405 ? -0.686 -19.469 -35.281 1 93.5 405 LEU B N 1
ATOM 7044 C CA . LEU B 1 405 ? -0.033 -18.609 -36.25 1 93.5 405 LEU B CA 1
ATOM 7045 C C . LEU B 1 405 ? 1.364 -19.125 -36.594 1 93.5 405 LEU B C 1
ATOM 7047 O O . LEU B 1 405 ? 2.109 -19.531 -35.688 1 93.5 405 LEU B O 1
ATOM 7051 N N . PRO B 1 406 ? 1.672 -19.141 -37.812 1 92.38 406 PRO B N 1
ATOM 7052 C CA . PRO B 1 406 ? 3.047 -19.5 -38.156 1 92.38 406 PRO B CA 1
ATOM 7053 C C . PRO B 1 406 ? 4.07 -18.469 -37.656 1 92.38 406 PRO B C 1
ATOM 7055 O O . PRO B 1 406 ? 3.795 -17.281 -37.656 1 92.38 406 PRO B O 1
ATOM 7058 N N . GLU B 1 407 ? 5.242 -18.953 -37.344 1 91.31 407 GLU B N 1
ATOM 7059 C CA . GLU B 1 407 ? 6.281 -18.125 -36.719 1 91.31 407 GLU B CA 1
ATOM 7060 C C . GLU B 1 407 ? 6.656 -16.969 -37.625 1 91.31 407 GLU B C 1
ATOM 7062 O O . GLU B 1 407 ? 7.012 -15.883 -37.156 1 91.31 407 GLU B O 1
ATOM 7067 N N . CYS B 1 408 ? 6.578 -17.172 -38.938 1 89.62 408 CYS B N 1
ATOM 7068 C CA . CYS B 1 408 ? 6.969 -16.156 -39.906 1 89.62 408 CYS B CA 1
ATOM 7069 C C . CYS B 1 408 ? 6.051 -14.938 -39.812 1 89.62 408 CYS B C 1
ATOM 7071 O O . CYS B 1 408 ? 6.441 -13.836 -40.219 1 89.62 408 CYS B O 1
ATOM 7073 N N . ALA B 1 409 ? 4.918 -15.117 -39.25 1 88.38 409 ALA B N 1
ATOM 7074 C CA . ALA B 1 409 ? 3.936 -14.047 -39.188 1 88.38 409 ALA B CA 1
ATOM 7075 C C . ALA B 1 409 ? 4.297 -13.047 -38.094 1 88.38 409 ALA B C 1
ATOM 7077 O O . ALA B 1 409 ? 3.807 -11.914 -38.094 1 88.38 409 ALA B O 1
ATOM 7078 N N . TYR B 1 410 ? 5.168 -13.445 -37.125 1 90.19 410 TYR B N 1
ATOM 7079 C CA . TYR B 1 410 ? 5.426 -12.555 -36 1 90.19 410 TYR B CA 1
ATOM 7080 C C . TYR B 1 410 ? 6.895 -12.594 -35.594 1 90.19 410 TYR B C 1
ATOM 7082 O O . TYR B 1 410 ? 7.25 -12.164 -34.469 1 90.19 410 TYR B O 1
ATOM 7090 N N . GLU B 1 411 ? 7.773 -13.125 -36.344 1 87.75 411 GLU B N 1
ATOM 7091 C CA . GLU B 1 411 ? 9.18 -13.328 -36 1 87.75 411 GLU B CA 1
ATOM 7092 C C . GLU B 1 411 ? 9.859 -12.008 -35.656 1 87.75 411 GLU B C 1
ATOM 7094 O O . GLU B 1 411 ? 10.797 -11.992 -34.844 1 87.75 411 GLU B O 1
ATOM 7099 N N . MET B 1 412 ? 9.414 -10.984 -36.188 1 85.75 412 MET B N 1
ATOM 7100 C CA . MET B 1 412 ? 10.016 -9.68 -35.938 1 85.75 412 MET B CA 1
ATOM 7101 C C . MET B 1 412 ? 9.812 -9.266 -34.469 1 85.75 412 MET B C 1
ATOM 7103 O O . MET B 1 412 ? 10.539 -8.414 -33.969 1 85.75 412 MET B O 1
ATOM 7107 N N . PHE B 1 413 ? 8.844 -9.859 -33.844 1 85.19 413 PHE B N 1
ATOM 7108 C CA . PHE B 1 413 ? 8.547 -9.5 -32.469 1 85.19 413 PHE B CA 1
ATOM 7109 C C . PHE B 1 413 ? 9.203 -10.484 -31.516 1 85.19 413 PHE B C 1
ATOM 7111 O O . PHE B 1 413 ? 9.18 -10.273 -30.297 1 85.19 413 PHE B O 1
ATOM 7118 N N . SER B 1 414 ? 9.766 -11.508 -31.953 1 89.19 414 SER B N 1
ATOM 7119 C CA . SER B 1 414 ? 10.219 -12.617 -31.109 1 89.19 414 SER B CA 1
ATOM 7120 C C . SER B 1 414 ? 11.688 -12.477 -30.75 1 89.19 414 SER B C 1
ATOM 7122 O O . SER B 1 414 ? 12.508 -12.086 -31.594 1 89.19 414 SER B O 1
ATOM 7124 N N . PRO B 1 415 ? 12 -12.82 -29.547 1 89.94 415 PRO B N 1
ATOM 7125 C CA . PRO B 1 415 ? 13.414 -12.867 -29.172 1 89.94 415 PRO B CA 1
ATOM 7126 C C . PRO B 1 415 ? 14.133 -14.094 -29.719 1 89.94 415 PRO B C 1
ATOM 7128 O O . PRO B 1 415 ? 13.492 -15.031 -30.188 1 89.94 415 PRO B O 1
ATOM 7131 N N . ARG B 1 416 ? 15.43 -14.047 -29.625 1 86.62 416 ARG B N 1
ATOM 7132 C CA . ARG B 1 416 ? 16.219 -15.18 -30.094 1 86.62 416 ARG B CA 1
ATOM 7133 C C . ARG B 1 416 ? 16.094 -16.375 -29.141 1 86.62 416 ARG B C 1
ATOM 7135 O O . ARG B 1 416 ? 16.203 -17.516 -29.578 1 86.62 416 ARG B O 1
ATOM 7142 N N . LYS B 1 417 ? 15.938 -16.031 -27.891 1 90.69 417 LYS B N 1
ATOM 7143 C CA . LYS B 1 417 ? 15.734 -17.031 -26.859 1 90.69 417 LYS B CA 1
ATOM 7144 C C . LYS B 1 417 ? 14.602 -16.641 -25.922 1 90.69 417 LYS B C 1
ATOM 7146 O O . LYS B 1 417 ? 14.398 -15.453 -25.641 1 90.69 417 LYS B O 1
ATOM 7151 N N . PHE B 1 418 ? 13.969 -17.672 -25.406 1 93.31 418 PHE B N 1
ATOM 7152 C CA . PHE B 1 418 ? 12.773 -17.406 -24.609 1 93.31 418 PHE B CA 1
ATOM 7153 C C . PHE B 1 418 ? 13.039 -17.641 -23.125 1 93.31 418 PHE B C 1
ATOM 7155 O O . PHE B 1 418 ? 12.125 -17.516 -22.312 1 93.31 418 PHE B O 1
ATOM 7162 N N . ASP B 1 419 ? 14.234 -18.078 -22.75 1 92.81 419 ASP B N 1
ATOM 7163 C CA . ASP B 1 419 ? 14.547 -18.328 -21.344 1 92.81 419 ASP B CA 1
ATOM 7164 C C . ASP B 1 419 ? 16 -17.984 -21.031 1 92.81 419 ASP B C 1
ATOM 7166 O O . ASP B 1 419 ? 16.828 -17.859 -21.938 1 92.81 419 ASP B O 1
ATOM 7170 N N . GLU B 1 420 ? 16.25 -17.719 -19.844 1 90.19 420 GLU B N 1
ATOM 7171 C CA . GLU B 1 420 ? 17.578 -17.5 -19.297 1 90.19 420 GLU B CA 1
ATOM 7172 C C . GLU B 1 420 ? 17.75 -18.203 -17.953 1 90.19 420 GLU B C 1
ATOM 7174 O O . GLU B 1 420 ? 16.891 -18.094 -17.062 1 90.19 420 GLU B O 1
ATOM 7179 N N . TYR B 1 421 ? 18.75 -19.031 -17.922 1 91.31 421 TYR B N 1
ATOM 7180 C CA . TYR B 1 421 ? 19.078 -19.75 -16.703 1 91.31 421 TYR B CA 1
ATOM 7181 C C . TYR B 1 421 ? 20.469 -19.344 -16.203 1 91.31 421 TYR B C 1
ATOM 7183 O O . TYR B 1 421 ? 21.422 -19.266 -16.984 1 91.31 421 TYR B O 1
ATOM 7191 N N . SER B 1 422 ? 20.609 -19.016 -14.977 1 94.62 422 SER B N 1
ATOM 7192 C CA . SER B 1 422 ? 21.875 -18.578 -14.406 1 94.62 422 SER B CA 1
ATOM 7193 C C . SER B 1 422 ? 22.031 -19.062 -12.969 1 94.62 422 SER B C 1
ATOM 7195 O O . SER B 1 422 ? 21.094 -19.609 -12.391 1 94.62 422 SER B O 1
ATOM 7197 N N . ILE B 1 423 ? 23.203 -18.984 -12.484 1 96.31 423 ILE B N 1
ATOM 7198 C CA . ILE B 1 423 ? 23.531 -19.281 -11.094 1 96.31 423 ILE B CA 1
ATOM 7199 C C . ILE B 1 423 ? 23.922 -18 -10.367 1 96.31 423 ILE B C 1
ATOM 7201 O O . ILE B 1 423 ? 24.703 -17.203 -10.883 1 96.31 423 ILE B O 1
ATOM 7205 N N . ARG B 1 424 ? 23.359 -17.828 -9.211 1 96.5 424 ARG B N 1
ATOM 7206 C CA . ARG B 1 424 ? 23.672 -16.656 -8.398 1 96.5 424 ARG B CA 1
ATOM 7207 C C . ARG B 1 424 ? 24.156 -17.062 -7.016 1 96.5 424 ARG B C 1
ATOM 7209 O O . ARG B 1 424 ? 23.781 -18.125 -6.508 1 96.5 424 ARG B O 1
ATOM 7216 N N . VAL B 1 425 ? 24.969 -16.203 -6.488 1 97.62 425 VAL B N 1
ATOM 7217 C CA . VAL B 1 425 ? 25.531 -16.469 -5.168 1 97.62 425 VAL B CA 1
ATOM 7218 C C . VAL B 1 425 ? 25.328 -15.258 -4.262 1 97.62 425 VAL B C 1
ATOM 7220 O O . VAL B 1 425 ? 25.516 -14.117 -4.688 1 97.62 425 VAL B O 1
ATOM 7223 N N . PHE B 1 426 ? 24.844 -15.508 -3.025 1 97.88 426 PHE B N 1
ATOM 7224 C CA . PHE B 1 426 ? 24.734 -14.508 -1.972 1 97.88 426 PHE B CA 1
ATOM 7225 C C . PHE B 1 426 ? 25.531 -14.922 -0.741 1 97.88 426 PHE B C 1
ATOM 7227 O O . PHE B 1 426 ? 25.812 -16.109 -0.553 1 97.88 426 PHE B O 1
ATOM 7234 N N . VAL B 1 427 ? 25.938 -13.977 0.019 1 98 427 VAL B N 1
ATOM 7235 C CA . VAL B 1 427 ? 26.547 -14.266 1.313 1 98 427 VAL B CA 1
ATOM 7236 C C . VAL B 1 427 ? 25.812 -13.5 2.412 1 98 427 VAL B C 1
ATOM 7238 O O . VAL B 1 427 ? 25.328 -12.391 2.184 1 98 427 VAL B O 1
ATOM 7241 N N . LYS B 1 428 ? 25.734 -14.023 3.588 1 97.44 428 LYS B N 1
ATOM 7242 C CA . LYS B 1 428 ? 24.969 -13.461 4.699 1 97.44 428 LYS B CA 1
ATOM 7243 C C . LYS B 1 428 ? 25.781 -12.375 5.422 1 97.44 428 LYS B C 1
ATOM 7245 O O . LYS B 1 428 ? 25.203 -11.453 6 1 97.44 428 LYS B O 1
ATOM 7250 N N . GLU B 1 429 ? 27.078 -12.531 5.336 1 96.38 429 GLU B N 1
ATOM 7251 C CA . GLU B 1 429 ? 27.953 -11.57 6.016 1 96.38 429 GLU B CA 1
ATOM 7252 C C . GLU B 1 429 ? 28.859 -10.852 5.02 1 96.38 429 GLU B C 1
ATOM 7254 O O . GLU B 1 429 ? 29.422 -11.477 4.117 1 96.38 429 GLU B O 1
ATOM 7259 N N . SER B 1 430 ? 29.047 -9.562 5.254 1 95.31 430 SER B N 1
ATOM 7260 C CA . SER B 1 430 ? 29.797 -8.719 4.32 1 95.31 430 SER B CA 1
ATOM 7261 C C . SER B 1 430 ? 31.25 -9.156 4.211 1 95.31 430 SER B C 1
ATOM 7263 O O . SER B 1 430 ? 31.859 -9.023 3.154 1 95.31 430 SER B O 1
ATOM 7265 N N . CYS B 1 431 ? 31.828 -9.711 5.281 1 94.88 431 CYS B N 1
ATOM 7266 C CA . CYS B 1 431 ? 33.219 -10.109 5.297 1 94.88 431 CYS B CA 1
ATOM 7267 C C . CYS B 1 431 ? 33.469 -11.305 4.379 1 94.88 431 CYS B C 1
ATOM 7269 O O . CYS B 1 431 ? 34.625 -11.586 4.008 1 94.88 431 CYS B O 1
ATOM 7271 N N . LEU B 1 432 ? 32.406 -11.961 3.93 1 95.56 432 LEU B N 1
ATOM 7272 C CA . LEU B 1 432 ? 32.531 -13.156 3.105 1 95.56 432 LEU B CA 1
ATOM 7273 C C . LEU B 1 432 ? 32.469 -12.805 1.624 1 95.56 432 LEU B C 1
ATOM 7275 O O . LEU B 1 432 ? 32.719 -13.656 0.768 1 95.56 432 LEU B O 1
ATOM 7279 N N . VAL B 1 433 ? 32.156 -11.586 1.273 1 95.56 433 VAL B N 1
ATOM 7280 C CA . VAL B 1 433 ? 31.938 -11.188 -0.113 1 95.56 433 VAL B CA 1
ATOM 7281 C C . VAL B 1 433 ? 33.188 -11.461 -0.936 1 95.56 433 VAL B C 1
ATOM 7283 O O . VAL B 1 433 ? 33.125 -12.156 -1.95 1 95.56 433 VAL B O 1
ATOM 7286 N N . THR B 1 434 ? 34.312 -10.977 -0.477 1 94.19 434 THR B N 1
ATOM 7287 C CA . THR B 1 434 ? 35.531 -11.062 -1.242 1 94.19 434 THR B CA 1
ATOM 7288 C C . THR B 1 434 ? 36.031 -12.508 -1.335 1 94.19 434 THR B C 1
ATOM 7290 O O . THR B 1 434 ? 36.281 -13.016 -2.43 1 94.19 434 THR B O 1
ATOM 7293 N N . PRO B 1 435 ? 36.094 -13.219 -0.172 1 95.06 435 PRO B N 1
ATOM 7294 C CA . PRO B 1 435 ? 36.594 -14.602 -0.263 1 95.06 435 PRO B CA 1
ATOM 7295 C C . PRO B 1 435 ? 35.656 -15.484 -1.112 1 95.06 435 PRO B C 1
ATOM 7297 O O . PRO B 1 435 ? 36.156 -16.344 -1.858 1 95.06 435 PRO B O 1
ATOM 7300 N N . VAL B 1 436 ? 34.406 -15.328 -1.05 1 95.94 436 VAL B N 1
ATOM 7301 C CA . VAL B 1 436 ? 33.469 -16.156 -1.795 1 95.94 436 VAL B CA 1
ATOM 7302 C C . VAL B 1 436 ? 33.5 -15.789 -3.275 1 95.94 436 VAL B C 1
ATOM 7304 O O . VAL B 1 436 ? 33.375 -16.656 -4.145 1 95.94 436 VAL B O 1
ATOM 7307 N N . ARG B 1 437 ? 33.594 -14.5 -3.566 1 95 437 ARG B N 1
ATOM 7308 C CA . ARG B 1 437 ? 33.719 -14.062 -4.953 1 95 437 ARG B CA 1
ATOM 7309 C C . ARG B 1 437 ? 34.938 -14.695 -5.621 1 95 437 ARG B C 1
ATOM 7311 O O . ARG B 1 437 ? 34.875 -15.156 -6.762 1 95 437 ARG B O 1
ATOM 7318 N N . GLU B 1 438 ? 36.062 -14.703 -4.918 1 94.81 438 GLU B N 1
ATOM 7319 C CA . GLU B 1 438 ? 37.281 -15.297 -5.453 1 94.81 438 GLU B CA 1
ATOM 7320 C C . GLU B 1 438 ? 37.125 -16.781 -5.715 1 94.81 438 GLU B C 1
ATOM 7322 O O . GLU B 1 438 ? 37.531 -17.297 -6.762 1 94.81 438 GLU B O 1
ATOM 7327 N N . ALA B 1 439 ? 36.531 -17.453 -4.793 1 96.06 439 ALA B N 1
ATOM 7328 C CA . ALA B 1 439 ? 36.25 -18.875 -4.961 1 96.06 439 ALA B CA 1
ATOM 7329 C C . ALA B 1 439 ? 35.312 -19.125 -6.129 1 96.06 439 ALA B C 1
ATOM 7331 O O . ALA B 1 439 ? 35.5 -20.078 -6.891 1 96.06 439 ALA B O 1
ATOM 7332 N N . PHE B 1 440 ? 34.281 -18.312 -6.203 1 96.12 440 PHE B N 1
ATOM 7333 C CA . PHE B 1 440 ? 33.25 -18.422 -7.25 1 96.12 440 PHE B CA 1
ATOM 7334 C C . PHE B 1 440 ? 33.875 -18.219 -8.625 1 96.12 440 PHE B C 1
ATOM 7336 O O . PHE B 1 440 ? 33.594 -18.953 -9.562 1 96.12 440 PHE B O 1
ATOM 7343 N N . GLU B 1 441 ? 34.75 -17.25 -8.75 1 95.69 441 GLU B N 1
ATOM 7344 C CA . GLU B 1 441 ? 35.438 -16.969 -10.008 1 95.69 441 GLU B CA 1
ATOM 7345 C C . GLU B 1 441 ? 36.344 -18.141 -10.406 1 95.69 441 GLU B C 1
ATOM 7347 O O . GLU B 1 441 ? 36.375 -18.531 -11.578 1 95.69 441 GLU B O 1
ATOM 7352 N N . LYS B 1 442 ? 37.094 -18.625 -9.453 1 95.56 442 LYS B N 1
ATOM 7353 C CA . LYS B 1 442 ? 37.938 -19.781 -9.711 1 95.56 442 LYS B CA 1
ATOM 7354 C C . LYS B 1 442 ? 37.125 -20.984 -10.172 1 95.56 442 LYS B C 1
ATOM 7356 O O . LYS B 1 442 ? 37.5 -21.703 -11.102 1 95.56 442 LYS B O 1
ATOM 7361 N N . TRP B 1 443 ? 36.031 -21.203 -9.477 1 96.81 443 TRP B N 1
ATOM 7362 C CA . TRP B 1 443 ? 35.156 -22.312 -9.836 1 96.81 443 TRP B CA 1
ATOM 7363 C C . TRP B 1 443 ? 34.594 -22.125 -11.25 1 96.81 443 TRP B C 1
ATOM 7365 O O . TRP B 1 443 ? 34.531 -23.094 -12.023 1 96.81 443 TRP B O 1
ATOM 7375 N N . CYS B 1 444 ? 34.188 -20.938 -11.602 1 96.38 444 CYS B N 1
ATOM 7376 C CA . CYS B 1 444 ? 33.656 -20.641 -12.922 1 96.38 444 CYS B CA 1
ATOM 7377 C C . CYS B 1 444 ? 34.688 -20.969 -14.008 1 96.38 444 CYS B C 1
ATOM 7379 O O . CYS B 1 444 ? 34.344 -21.531 -15.047 1 96.38 444 CYS B O 1
ATOM 7381 N N . HIS B 1 445 ? 35.938 -20.656 -13.695 1 95.12 445 HIS B N 1
ATOM 7382 C CA . HIS B 1 445 ? 37 -20.875 -14.68 1 95.12 445 HIS B CA 1
ATOM 7383 C C . HIS B 1 445 ? 37.406 -22.328 -14.742 1 95.12 445 HIS B C 1
ATOM 7385 O O . HIS B 1 445 ? 37.531 -22.906 -15.828 1 95.12 445 HIS B O 1
ATOM 7391 N N . LYS B 1 446 ? 37.531 -22.906 -13.664 1 95.06 446 LYS B N 1
ATOM 7392 C CA . LYS B 1 446 ? 38.156 -24.234 -13.586 1 95.06 446 LYS B CA 1
ATOM 7393 C C . LYS B 1 446 ? 37.125 -25.312 -13.938 1 95.06 446 LYS B C 1
ATOM 7395 O O . LYS B 1 446 ? 37.469 -26.344 -14.531 1 95.06 446 LYS B O 1
ATOM 7400 N N . PHE B 1 447 ? 35.938 -25.094 -13.461 1 94.56 447 PHE B N 1
ATOM 7401 C CA . PHE B 1 447 ? 35 -26.203 -13.562 1 94.56 447 PHE B CA 1
ATOM 7402 C C . PHE B 1 447 ? 33.844 -25.844 -14.469 1 94.56 447 PHE B C 1
ATOM 7404 O O . PHE B 1 447 ? 33.5 -26.594 -15.375 1 94.56 447 PHE B O 1
ATOM 7411 N N . ASN B 1 448 ? 33.219 -24.688 -14.344 1 95 448 ASN B N 1
ATOM 7412 C CA . ASN B 1 448 ? 31.969 -24.359 -15 1 95 448 ASN B CA 1
ATOM 7413 C C . ASN B 1 448 ? 32.219 -23.75 -16.391 1 95 448 ASN B C 1
ATOM 7415 O O . ASN B 1 448 ? 31.266 -23.531 -17.141 1 95 448 ASN B O 1
ATOM 7419 N N . ASN B 1 449 ? 33.531 -23.484 -16.781 1 94.12 449 ASN B N 1
ATOM 7420 C CA . ASN B 1 449 ? 33.875 -22.906 -18.062 1 94.12 449 ASN B CA 1
ATOM 7421 C C . ASN B 1 449 ? 33 -21.688 -18.375 1 94.12 449 ASN B C 1
ATOM 7423 O O . ASN B 1 449 ? 32.375 -21.609 -19.438 1 94.12 449 ASN B O 1
ATOM 7427 N N . SER B 1 450 ? 32.844 -20.781 -17.484 1 93.62 450 SER B N 1
ATOM 7428 C CA . SER B 1 450 ? 32.062 -19.562 -17.594 1 93.62 450 SER B CA 1
ATOM 7429 C C . SER B 1 450 ? 32.75 -18.391 -16.906 1 93.62 450 SER B C 1
ATOM 7431 O O . SER B 1 450 ? 33.844 -18.531 -16.375 1 93.62 450 SER B O 1
ATOM 7433 N N . GLN B 1 451 ? 32.188 -17.203 -17.062 1 91.38 451 GLN B N 1
ATOM 7434 C CA . GLN B 1 451 ? 32.688 -16 -16.406 1 91.38 451 GLN B CA 1
ATOM 7435 C C . GLN B 1 451 ? 31.625 -15.383 -15.5 1 91.38 451 GLN B C 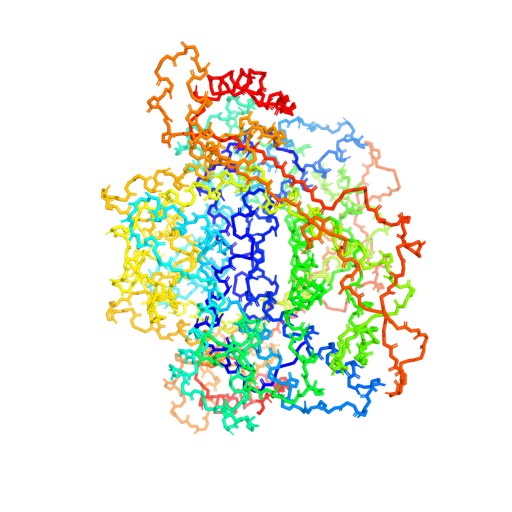1
ATOM 7437 O O . GLN B 1 451 ? 30.438 -15.469 -15.781 1 91.38 451 GLN B O 1
ATOM 7442 N N . VAL B 1 452 ? 32.125 -14.93 -14.406 1 90 452 VAL B N 1
ATOM 7443 C CA . VAL B 1 452 ? 31.219 -14.188 -13.539 1 90 452 VAL B CA 1
ATOM 7444 C C . VAL B 1 452 ? 30.859 -12.852 -14.18 1 90 452 VAL B C 1
ATOM 7446 O O . VAL B 1 452 ? 31.734 -12.141 -14.688 1 90 452 VAL B O 1
ATOM 7449 N N . TYR B 1 453 ? 29.562 -12.578 -14.219 1 85.81 453 TYR B N 1
ATOM 7450 C CA . TYR B 1 453 ? 29.125 -11.312 -14.805 1 85.81 453 TYR B CA 1
ATOM 7451 C C . TYR B 1 453 ? 29.641 -10.133 -13.992 1 85.81 453 TYR B C 1
ATOM 7453 O O . TYR B 1 453 ? 29.734 -10.203 -12.766 1 85.81 453 TYR B O 1
ATOM 7461 N N . PRO B 1 454 ? 30.016 -9.086 -14.625 1 68.19 454 PRO B N 1
ATOM 7462 C CA . PRO B 1 454 ? 30.531 -7.93 -13.891 1 68.19 454 PRO B CA 1
ATOM 7463 C C . PRO B 1 454 ? 29.516 -7.344 -12.914 1 68.19 454 PRO B C 1
ATOM 7465 O O . PRO B 1 454 ? 28.328 -7.281 -13.219 1 68.19 454 PRO B O 1
ATOM 7468 N N . VAL B 1 455 ? 29.797 -7.379 -11.742 1 66 455 VAL B N 1
ATOM 7469 C CA . VAL B 1 455 ? 28.938 -6.785 -10.719 1 66 455 VAL B CA 1
ATOM 7470 C C . VAL B 1 455 ? 29.516 -5.438 -10.281 1 66 455 VAL B C 1
ATOM 7472 O O . VAL B 1 455 ? 30.734 -5.309 -10.086 1 66 455 VAL B O 1
ATOM 7475 N N . GLU B 1 456 ? 28.812 -4.27 -10.578 1 48.78 456 GLU B N 1
ATOM 7476 C CA . GLU B 1 456 ? 29.297 -3.035 -9.969 1 48.78 456 GLU B CA 1
ATOM 7477 C C . GLU B 1 456 ? 29.203 -3.086 -8.453 1 48.78 456 GLU B C 1
ATOM 7479 O O . GLU B 1 456 ? 28.109 -3.232 -7.898 1 48.78 456 GLU B O 1
ATOM 7484 N N . PHE B 1 457 ? 30.156 -3.578 -7.797 1 42.12 457 PHE B N 1
ATOM 7485 C CA . PHE B 1 457 ? 30.188 -3.512 -6.344 1 42.12 457 PHE B CA 1
ATOM 7486 C C . PHE B 1 457 ? 30.203 -2.064 -5.867 1 42.12 457 PHE B C 1
ATOM 7488 O O . PHE B 1 457 ? 30.891 -1.221 -6.438 1 42.12 457 PHE B O 1
ATOM 7495 N N . GLN B 1 458 ? 29.109 -1.566 -5.402 1 38.28 458 GLN B N 1
ATOM 7496 C CA . GLN B 1 458 ? 29.188 -0.27 -4.738 1 38.28 458 GLN B CA 1
ATOM 7497 C C . GLN B 1 458 ? 30.281 -0.259 -3.68 1 38.28 458 GLN B C 1
ATOM 7499 O O . GLN B 1 458 ? 30.266 -1.071 -2.752 1 38.28 458 GLN B O 1
ATOM 7504 N N . THR B 1 459 ? 31.484 0.083 -4.027 1 33.53 459 THR B N 1
ATOM 7505 C CA . THR B 1 459 ? 32.469 0.469 -3.012 1 33.53 459 THR B CA 1
ATOM 7506 C C . THR B 1 459 ? 31.891 1.554 -2.102 1 33.53 459 THR B C 1
ATOM 7508 O O . THR B 1 459 ? 31.203 2.463 -2.568 1 33.53 459 THR B O 1
#

pLDDT: mean 93.67, std 6.52, range [33.34, 98.75]

Sequence (918 aa):
MTFEPICMRIIDTLQFQRLRNLHQLGPASFVYIGATHSRFEHCLGVAYLAEKMMESIRSHQPWLPITNEDILCIKIAGLCHDLGHGPFSHVFDGLFLDQLRKKKLISESFKWSHEQGSVDMFDFLLAENNICVEDYALTQQDVIFIKELIWGGPLPNSNGVLCGRPSRNQRFLYDIVNNAHSGLDVDKLDYFMRDSLHTGAKMSCDTDLLIRNARVLVDREDPEENMVVCFPEKLPGQIMQVFRTRFEFHQSVYQHKGVRAIDYMLCDILVSANDHLKIKGKRISEIMTCMEAYQHFDDRVLLKVQESDEPELQEAKALLKRIYTKPYYNFVGKTAITNHSQHKSEDMLLDEVLRCSTSRALVHEKDNVILEFMYVHYGKGREDPLQHVRFYSKNATASARCFRLPECAYEMFSPRKFDEYSIRVFVKESCLVTPVREAFEKWCHKFNNSQVYPVEFQTMTFEPICMRIIDTLQFQRLRNLHQLGPASFVYIGATHSRFEHCLGVAYLAEKMMESIRSHQPWLPITNEDILCIKIAGLCHDLGHGPFSHVFDGLFLDQLRKKKLISESFKWSHEQGSVDMFDFLLAENNICVEDYALTQQDVIFIKELIWGGPLPNSNGVLCGRPSRNQRFLYDIVNNAHSGLDVDKLDYFMRDSLHTGAKMSCDTDLLIRNARVLVDREDPEENMVVCFPEKLPGQIMQVFRTRFEFHQSVYQHKGVRAIDYMLCDILVSANDHLKIKGKRISEIMTCMEAYQHFDDRVLLKVQESDEPELQEAKALLKRIYTKPYYNFVGKTAITNHSQHKSEDMLLDEVLRCSTSRALVHEKDNVILEFMYVHYGKGREDPLQHVRFYSKNATASARCFRLPECAYEMFSPRKFDEYSIRVFVKESCLVTPVREAFEKWCHKFNNSQVYPVEFQT

Radius of gyration: 30.3 Å; Cα contacts (8 Å, |Δi|>4): 1574; chains: 2; bounding box: 83×85×71 Å

Solvent-accessible surface area (backbone atoms only — not comparable to full-atom values): 48606 Å² total; per-residue (Å²): 140,87,69,55,69,66,54,47,55,49,52,31,26,65,58,48,48,40,28,64,46,20,34,59,58,28,68,31,33,81,75,31,68,57,33,54,57,26,39,38,54,48,20,52,47,16,16,50,46,36,39,52,31,50,49,41,32,43,70,74,38,69,86,56,93,76,48,73,62,54,46,52,35,49,22,48,20,26,48,39,33,64,57,22,47,38,36,36,26,66,43,39,59,39,62,34,48,51,49,33,36,75,70,62,67,40,58,84,80,66,77,74,46,38,33,58,33,8,44,52,36,49,53,46,48,33,59,77,65,69,56,57,55,58,83,70,77,39,51,72,48,48,50,46,32,24,42,21,44,30,57,60,43,48,48,92,87,46,84,73,40,56,71,38,60,60,50,62,89,46,48,38,67,53,34,45,57,40,17,86,71,48,64,66,20,32,46,59,51,40,50,51,53,53,48,20,68,30,54,66,49,85,65,80,50,63,61,65,62,52,41,64,50,38,40,76,29,32,31,70,83,40,91,82,53,44,36,37,69,26,32,51,65,86,41,54,61,54,52,46,34,44,28,47,38,51,30,48,40,39,56,66,51,73,55,18,68,71,36,44,27,47,49,52,51,52,36,52,28,52,60,57,27,24,89,78,44,62,45,86,84,29,34,63,82,56,26,83,81,32,58,84,34,36,54,73,50,34,48,64,55,55,54,59,43,67,69,52,82,51,75,79,38,45,65,27,28,52,52,52,50,27,67,49,43,48,74,66,42,40,78,52,41,36,31,64,62,30,86,65,50,68,82,49,53,52,68,58,49,44,52,54,24,37,67,48,29,90,51,77,68,48,54,78,42,52,91,44,46,46,52,44,78,45,78,44,33,38,78,46,47,78,42,66,40,67,70,46,35,35,23,28,62,97,68,80,49,95,85,38,57,23,39,67,70,59,64,85,80,46,50,90,66,53,70,97,64,32,49,48,58,30,38,36,36,36,24,63,45,79,86,45,42,65,60,48,37,55,7,43,46,48,28,23,54,75,64,39,70,43,60,64,50,88,65,87,71,83,124,140,86,71,55,71,68,54,48,54,48,52,33,24,66,57,48,47,40,28,63,47,20,32,61,59,28,68,33,33,81,75,31,68,56,33,56,56,25,38,38,54,49,20,53,46,15,17,51,46,37,39,52,30,51,52,40,32,42,69,74,39,70,86,54,94,74,49,74,63,55,47,51,35,48,22,47,21,26,49,40,34,64,57,23,49,38,36,36,27,66,42,38,60,39,62,33,48,51,48,34,38,75,68,63,65,41,58,84,81,66,78,74,46,37,35,58,35,8,45,52,39,49,52,45,48,33,58,77,65,69,56,58,56,57,82,69,77,39,51,72,48,48,51,46,31,24,42,22,44,31,57,61,41,47,48,90,88,43,84,73,41,55,71,38,60,61,51,61,89,46,49,39,67,52,34,44,57,40,18,86,70,46,64,66,19,32,47,58,50,40,51,50,54,52,48,21,68,30,54,67,50,85,64,79,48,64,61,64,61,53,41,67,51,37,38,76,30,33,32,70,82,41,91,81,52,43,36,35,69,24,32,52,66,86,41,55,61,54,52,45,34,44,28,47,40,49,29,50,40,40,57,67,52,73,55,18,67,70,37,44,28,48,48,53,52,51,38,52,28,51,60,56,26,25,89,76,46,61,46,86,84,30,34,63,82,56,26,84,81,33,60,84,33,35,54,73,50,34,48,65,54,56,55,60,43,66,70,54,81,51,75,78,36,44,67,26,29,53,51,52,50,28,68,49,43,47,74,64,43,40,80,54,41,38,30,65,62,31,87,64,50,67,83,51,53,53,67,58,50,43,52,53,24,35,66,48,29,89,50,76,68,51,55,77,40,53,90,43,47,45,52,43,79,45,78,44,32,37,80,44,46,77,41,66,39,66,68,46,36,36,23,28,62,97,66,80,50,94,84,36,57,21,40,66,69,59,64,84,79,48,50,89,65,55,69,96,63,33,50,50,61,31,37,36,35,35,25,64,45,79,86,44,41,64,60,48,38,54,7,42,45,47,27,22,54,75,64,39,72,41,60,64,49,89,64,87,70,84,124

Secondary structure (DSSP, 8-state):
----HHHHHHHTSHHHHGGGGSBTTGGGGGTSTT---BHHHHHHHHHHHHHHHHHHHHHH-TTS---HHHHHHHHHHHHHTTTT--TTTHHIIIIIHHHHHHTTSS-TT----HHHHHHHHHHHHHHHTT--GGGGT--HHHHHHHHHHHHTSS-GGGTT---SS--GGGGGGGGTT--TTTS--HHHHHHHHHHHHHH-------HHHHHHH-EEEEETT-TT--EEEEEETT-HHHHHHHHHHHHHHIIIIIT-HHHHHHHHHHHHHHHHHTTT-EETTEEGGGGGG-HHHHTT-STTHHHHHHH---GGGHHHHHHHHHHHHSPPPEEEEEEE--TTTTTS-HHHHHHHHHHT-S-GGGGGGGGGEEEEEEEEESSSTTS-GGGG-EEE-S---TT-EEBPPPGGGTGGG--S-SEEEEEEEEESSGGGHHHHHHHHHHHHHHTS---PPP-----/----HHHHHHHTSHHHHGGGGSBTTGGGGGTSTT---BHHHHHHHHHHHHHHHHHHHHHH-TTS---HHHHHHHHHHHHHTTTT--TTTHHIIIIIHHHHHHTTSS-TT----HHHHHHHHHHHHHHHTT--GGGGT--HHHHHHHHHHHHTSS-GGGTT---SS--GGGGGGGGTT--TTTS--HHHHHHHHHHHHHH-------HHHHHHH-EEEEETT-TT--EEEEEETT-HHHHHHHHHHHHHHIIIIIT-HHHHHHHHHHHHHHHHHTTT-EETTEEGGGGGG-HHHHTT-STTHHHHHHH---GGGHHHHHHHHHHHHSPPPEEEEEEE--TTTTTS-HHHHHHHHHHT-S-GGGGGGGGGEEEEEEEEESSSTTS-GGGG-EEE-S---TT-EEBPPPGGGTGGG--S-SEEEEEEEEESSGGGHHHHHHHHHHHHHHTS---PPP-----

Foldseek 3Di:
DDADPLLVLLCPFLLLVLQQQAQPQQPLCLVQVLSRGTVSVLLQQLLVLLLLLLVLQCVQAVVAPQDPLLNNLLSVLSNQLQSQAFASGPLLQPVLVVVCVVVVVDPPPDHDDSLNRSLVLVVVSCVVSVPDCVVVVDDVLSNQVSSCLSNLAHDPVRVRARRSDRDLSCPQSSCASPNLQLRDYSSLLRCLVVVCVRRVPDQDADSVQFSNFWYWFFAPPDPVRGIHIAGAPVCLLRVLSSLVSQLVCLVPGNVPVQSVLVSVLVSVLLVLCQVPDDFVRHGSSGCSVPSVRRSVGYNCSVVVLCPDPDPSSVVSNVSSVCSVVDDTWDWQFKKAFAPQRPPDDQLVVLQQLQVLFPDPCSSVQSVFKGKDKRKGFSRPGFDDSLQSHWHFYDDDDRPGHIYRDDCVSCVVSDDPTGMGMMMIMTGGDPVCNVRSSVSNQSCCVPGRVIGTDDDPDPD/DDADPLLVVLCPFLLLVLQQQAQPQQPLCLVQVLSRGTVSVLLQQLLVLLLLLLVLQCVQAVVAPQDPLLNNLLSVLSNQLQSQAFASGPLLQPVLLVVCVVVVVDPPPDHDDSLNRSLVLVVVSCVVSVPDCVVVVDDVLSNQVSSCLSNLAHDPVRVRARRSDRDLSCPQSSCASPNLQLRDYSSLLRCLVVVCVRRVPDQDADSVQFSNFWYWFFAPPDPVRGIHIAGALVCLLRVLSSLVSQLCCLVPGNVPPQSVLVSVLVSVLLVLCQVPDDFVRHGSSGCSVPSVRRSVGYNCSVVVLCPDPDPSSVVSNVSSVCSVVDDTWAWQFKKAFAPQRPPDDQLVVLQQLQVLFPDPCSSVQSVFKGKDKRKGFSRPGFDDSLQSHWHFYPDPDRPGHIYRDDCVSCVVSDDPTGMGMMMIMTGGDPVCNVRSSVSNQSCCVPGRVIGTDDDPPPD

InterPro domains:
  IPR003607 HD/PDEase domain [SM00471] (35-201)
  IPR003607 HD/PDEase domain [cd00077] (37-202)
  IPR006674 HD domain [PF01966] (39-94)
  IPR050135 Deoxyguanosinetriphosphate triphosphohydrolase-like [PTHR11373] (2-447)

Organism: Phytophthora sojae (strain P6497) (NCBI:txid1094619)

Nearest PDB structures (foldseek):
  4zwg-assembly3_C  TM=9.117E-01  e=6.575E-36  Homo sapiens
  4zwg-assembly2_A  TM=9.127E-01  e=1.695E-35  Homo sapiens
  7a5y-assembly1_A  TM=9.187E-01  e=4.579E-35  Homo sapiens
  8gb1-assembly2_D  TM=8.611E-01  e=1.092E-33  Homo sapiens
  8gb1-assembly1_B  TM=8.686E-01  e=1.431E-31  Homo sapiens